Protein AF-0000000079857988 (afdb_homodimer)

Organism: NCBI:txid32024

Sequence (856 aa):
MNFFKLKENNTSIKQELNAGLTTFLTMVYIVPVNAIIMSKAGMPVDVVLTATALLTMIATIVNGLWANTPIAMSVGMGLNAYFAFGIVLAGKASWQTSLGIVFISAFIFFILSFTNFRIWILKSIPMDLRRAISAGIGAFIAFIGLKQMGFISSNSETLVALGNFSDKNVILGVIGLFFVIASWAFKIKGGFILAVIATSIVAWIFGFNEAPNTIFSMPSSVSPIFLELDIIGALKLSLVPVIITFFITHLFDSLGTLSGVGNRAGIFDNKDGLVKLEKTLQADSGMAVVGSCFGLSTITAFAESASGVEAGGRTGLCAVFTGLFFILTLFMLPFFKSIPANAIYPVLVMVGILMFSELGRINFKDQATSVTSFLIVMLMPLTYSITNGLACGFLVYLFIKLIKKEFEDINLGIITLSLISLIAFLVYMNFFKLKENNTSIKQELNAGLTTFLTMVYIVPVNAIIMSKAGMPVDVVLTATALLTMIATIVNGLWANTPIAMSVGMGLNAYFAFGIVLAGKASWQTSLGIVFISAFIFFILSFTNFRIWILKSIPMDLRRAISAGIGAFIAFIGLKQMGFISSNSETLVALGNFSDKNVILGVIGLFFVIASWAFKIKGGFILAVIATSIVAWIFGFNEAPNTIFSMPSSVSPIFLELDIIGALKLSLVPVIITFFITHLFDSLGTLSGVGNRAGIFDNKDGLVKLEKTLQADSGMAVVGSCFGLSTITAFAESASGVEAGGRTGLCAVFTGLFFILTLFMLPFFKSIPANAIYPVLVMVGILMFSELGRINFKDQATSVTSFLIVMLMPLTYSITNGLACGFLVYLFIKLIKKEFEDINLGIITLSLISLIAFLVY

Radius of gyration: 28.05 Å; Cα contacts (8 Å, |Δi|>4): 1725; chains: 2; bounding box: 51×82×64 Å

InterPro domains:
  IPR006043 Nucleobase cation symporter 2 family [PF00860] (15-388)
  IPR045018 Azaguanine-like transporters [PTHR43337] (2-417)

Secondary structure (DSSP, 8-state):
-GGGTTTTTT--HHHHHHHHHHHHHHHTTHHHHHHHHHHTTT--HHHHHHHHHHHHHHHHHHHHHHT-----EEE-HHHHHIIIIIIITTTSS-HHHHHHHHHHHHHHHHHHHTTTHHHHHHHHS-HHHHHHHHHHHHHHHHHHHHHHHTSEEEETTTEEEE--TTSHHHHHHHHHHHHHHHHHHTT-TTHHHHHHHHHHHHHHHTTSSPPPS-S--PPPPSTTTTT---HHHHT-GGGHHHHHHHHHHHHHHHHHHHHHHHHHHT-SSSHHHHHHHHHHHHHHHHHHHHHHHTT-S-EEE-TTHHHHHHTT--SHHHHHHHHHHGGGGGG-HHHHHTS-GGGTHHHHHHHHHHHHGGGGGS-TTSHHHHHHHHHHHHHHHHTT-HHHHHHHHHHHHHHHHHHTT-GGG--HHHHHHHHHHHHHHHH-/-GGGTTTTTT--HHHHHHHHHHHHHHHTTHHHHHHHHHHTTT--HHHHHHHHHHHHHHHHHHHHHHT-----EEE-HHHHHIIIIIIITTTSS-HHHHHHHHHHHHHHHHHHHTTTHHHHHHHHS-HHHHHHHHHHHHHHHHHHHHHHHTSEEEETTTEEEE--TTSHHHHHHHHHHHHHHHHHHTT-TTHHHHHHHHHHHHHHHTTSSPPPS-S--PPPPSTTTTT---HHHHT-GGGHHHHHHHHHHHHHHHHHHHHHHHHHHT-SSSHHHHHHHHHHHHHHHHHHHHHHHTT-S-EEE-TTHHHHHHTT--SHHHHHHHHHHGGGGGG-HHHHHTS-GGGTHHHHHHHHHHHHGGGGGS-TTSHHHHHHHHHHHHHHHHTT-HHHHHHHHHHHHHHHHHHTT-GGG--HHHHHHHHHHHHHHHH-

Nearest PDB structures (foldseek):
  8irn-assembly1_B  TM=9.000E-01  e=1.736E-24  Arabidopsis thaliana
  8wo7-assembly1_A  TM=9.006E-01  e=3.606E-23  Arabidopsis thaliana
  5iof-assembly1_A  TM=7.903E-01  e=1.111E-10  Deinococcus geothermalis DSM 11300
  5da0-assembly1_A  TM=7.861E-01  e=1.111E-10  Deinococcus geothermalis DSM 11300
  6ki1-assembly1_A  TM=6.975E-01  e=7.782E-08  Synechocystis sp. PCC 6803

pLDDT: mean 90.93, std 7.32, range [55.03, 98.44]

Foldseek 3Di:
DVQLVQVVQVHDLVLLLVLLVLLLLQCVLCLLLLLLLVVLLVDHSLLSSLLQLQLQLVLLLCLQNFLFFLWGKTFDLLQSNCLRVVDRVVPNDHLQLSLLLLQVLLVVLLVCLVDCVLVVVVVQDDPLLLLLLLLQSLLLLLLSLCVVQQQWDQDPVPRIDGGDCVDPSNVLLVQLLVQLVVLVVVVPRNSLVVSLVVSLVVCCVVVVFPAFPDFWDARDDLVVQAQSHDNVSNPDPLNVLVSVLSNVSQSSVQVVLCVLLCVLLVQLVDPSNVSSSSSSSNSQSVSQNVSSNSSGGRMHTDNSSSSSSVSPNGTSSSSNSSSVVSVVSRTRSSRSVRRDNSSNSSVSSVSSVVSSCSNVVRDCVDPLSVVLSCQQNPVCNVVVHNSRSQQVSLLSSVVVCVVVVVCVSRDPVSVVSNVSSVVSVVVD/DVQLVQVVQVHDLVLLLVLLVLLLLQCVLCLLLLLLLVVLLVDHSLLSSLLQLQLQLVLLLCLQNFLFFLWGKTFDLLQSNCLRVVDRVVPNDHLQLSLLLLQVLLVVLLVCLVDCVLVVVVVQDDPLLLLLLLLQSLLLLLLSLCVVQQQWDQDPVPRIDGGDCVDPSNVLLVQLLVQLVVLVVVVPRNSLVVSLVVSLVVCCVVVVFPAFPDFWDARDDLVVQAQSHDNVSNPDPLNVLVSVLSNVSQSSVQVVLCVLLCVLLVQLVDPSNVSSSSRSSNSQSVSQNVSSNSSGHRMHTDNSSSSSSVSPNGTSSSSNSNSVVSVVSRTRSSRSVRRDNSSNSSVSSVSSVVSSCSNVVRDCVDPLSVVLSCQLNPVCNVVVHNSRSQQVSLLSSVVVCVVVVVCVSRDPVSVVSNVSSVVSVVVD

Solvent-accessible surface area (backbone atoms only — not comparable to full-atom values): 39227 Å² total; per-residue (Å²): 116,77,83,54,41,38,74,82,61,73,46,47,72,66,40,18,44,53,5,7,49,44,22,35,45,48,48,55,42,51,32,49,45,50,14,56,50,41,29,72,40,70,44,59,42,63,32,41,30,30,37,45,27,51,48,23,19,50,38,4,30,48,22,8,73,68,23,44,32,35,48,33,30,32,71,34,67,60,53,37,48,40,48,21,54,51,28,27,62,60,66,75,38,52,58,36,28,45,25,14,28,45,26,53,23,21,44,53,45,29,60,36,40,78,44,71,48,53,65,45,47,66,68,32,50,55,68,53,56,54,32,22,48,44,18,8,46,13,42,27,36,20,44,51,17,35,40,74,24,34,52,30,32,74,31,94,84,63,28,27,19,68,34,61,76,81,39,67,57,25,44,45,16,51,53,14,34,52,37,36,52,49,23,56,72,68,65,44,87,19,20,61,41,50,16,30,49,52,30,30,50,52,32,37,74,72,62,74,42,64,67,57,90,46,54,65,41,79,61,51,66,48,66,90,38,41,64,51,44,27,53,73,70,28,69,39,77,88,38,45,53,56,26,49,39,51,33,52,52,49,49,49,49,35,51,50,27,49,50,54,36,23,64,76,56,60,53,49,79,45,77,67,17,46,53,33,50,43,36,37,45,32,39,30,22,45,38,11,31,54,28,13,41,49,57,34,56,45,31,25,54,41,60,44,23,37,54,8,33,72,58,51,21,64,25,6,59,11,6,34,42,23,15,57,57,34,59,63,58,36,32,29,50,44,42,49,69,38,50,49,67,34,28,42,25,31,54,37,30,50,52,9,40,61,32,36,43,39,43,34,73,32,64,46,82,44,61,43,53,30,53,21,35,44,39,19,30,49,33,10,43,51,29,48,28,65,51,59,5,51,26,54,15,39,40,48,31,50,51,45,31,56,75,70,63,43,60,88,76,58,38,70,50,48,50,51,53,23,51,53,27,50,49,47,59,67,73,96,115,78,84,53,40,38,74,83,61,74,47,48,72,66,40,18,45,53,7,6,50,44,21,35,44,48,47,54,44,50,34,50,44,49,12,55,49,41,29,72,39,71,43,59,42,62,32,40,30,30,35,46,27,50,48,22,22,49,40,4,30,49,22,8,71,68,22,44,33,38,46,33,31,31,70,33,68,60,52,38,47,40,48,20,53,49,29,28,63,62,68,73,40,53,57,35,28,46,25,13,28,45,26,53,24,21,43,53,46,29,61,37,40,79,45,71,49,55,62,45,47,65,68,32,50,56,68,54,58,54,32,24,48,44,17,8,47,12,41,26,38,20,46,52,18,35,40,73,24,35,53,30,32,74,31,94,83,63,28,27,18,68,34,62,76,82,40,66,58,26,44,45,16,52,53,13,33,52,37,35,51,48,22,56,72,68,64,44,88,20,21,61,39,50,17,28,50,53,32,30,50,52,32,36,74,73,63,75,42,65,67,56,91,44,54,66,40,81,60,52,67,49,66,88,39,42,64,50,46,27,53,74,69,29,70,39,77,87,38,48,52,57,25,49,40,51,32,52,52,48,51,48,47,34,51,50,28,48,50,53,36,23,65,76,58,62,54,49,78,46,78,67,16,45,54,34,48,43,37,38,46,33,39,30,22,45,36,10,31,54,29,13,40,48,56,35,56,45,30,26,54,39,61,46,22,36,54,9,32,74,57,51,21,66,25,6,59,11,5,33,42,23,16,58,57,34,59,62,57,37,33,30,49,42,42,48,67,37,51,50,67,33,28,40,27,30,54,38,31,51,53,10,40,61,32,38,42,40,42,34,74,32,65,47,84,42,62,43,53,30,54,22,35,45,40,19,29,50,33,10,42,49,28,47,26,66,53,57,5,50,26,53,16,39,41,48,30,51,51,46,32,57,77,69,64,44,60,88,76,58,38,69,51,49,50,52,52,22,50,52,27,51,48,46,59,67,72,96

Structure (mmCIF, N/CA/C/O backbone):
data_AF-0000000079857988-model_v1
#
loop_
_entity.id
_entity.type
_entity.pdbx_description
1 polymer 'Xanthine/uracil permease family protein'
#
loop_
_atom_site.group_PDB
_atom_site.id
_atom_site.type_symbol
_atom_site.label_atom_id
_atom_site.label_alt_id
_atom_site.label_comp_id
_atom_site.label_asym_id
_atom_site.label_entity_id
_atom_site.label_seq_id
_atom_site.pdbx_PDB_ins_code
_atom_site.Cartn_x
_atom_site.Cartn_y
_atom_site.Cartn_z
_atom_site.occupancy
_atom_site.B_iso_or_equiv
_atom_site.auth_seq_id
_atom_site.auth_comp_id
_atom_site.auth_asym_id
_atom_site.auth_atom_id
_atom_site.pdbx_PDB_model_num
ATOM 1 N N . MET A 1 1 ? -20.734 41.719 12.828 1 55.03 1 MET A N 1
ATOM 2 C CA . MET A 1 1 ? -21.453 40.5 13.148 1 55.03 1 MET A CA 1
ATOM 3 C C . MET A 1 1 ? -22.391 40.094 12.016 1 55.03 1 MET A C 1
ATOM 5 O O . MET A 1 1 ? -22.547 38.938 11.703 1 55.03 1 MET A O 1
ATOM 9 N N . ASN A 1 2 ? -22.875 41.062 11.242 1 75.25 2 ASN A N 1
ATOM 10 C CA . ASN A 1 2 ? -23.734 40.812 10.094 1 75.25 2 ASN A CA 1
ATOM 11 C C . ASN A 1 2 ? -22.969 40.156 8.945 1 75.25 2 ASN A C 1
ATOM 13 O O . ASN A 1 2 ? -23.547 39.5 8.086 1 75.25 2 ASN A O 1
ATOM 17 N N . PHE A 1 3 ? -21.672 40.188 9.055 1 84.75 3 PHE A N 1
ATOM 18 C CA . PHE A 1 3 ? -20.828 39.656 7.988 1 84.75 3 PHE A CA 1
ATOM 19 C C . PHE A 1 3 ? -20.891 38.125 7.953 1 84.75 3 PHE A C 1
ATOM 21 O O . PHE A 1 3 ? -21 37.531 6.879 1 84.75 3 PHE A O 1
ATOM 28 N N . PHE A 1 4 ? -21.047 37.469 9.023 1 89.94 4 PHE A N 1
ATOM 29 C CA . PHE A 1 4 ? -20.969 36 9.109 1 89.94 4 PHE A CA 1
ATOM 30 C C . PHE A 1 4 ? -22.344 35.375 8.977 1 89.94 4 PHE A C 1
ATOM 32 O O . PHE A 1 4 ? -22.453 34.156 8.836 1 89.94 4 PHE A O 1
ATOM 39 N N . LYS A 1 5 ? -23.422 36.125 8.914 1 89.56 5 LYS A N 1
ATOM 40 C CA . LYS A 1 5 ? -24.797 35.656 8.75 1 89.56 5 LYS A CA 1
ATOM 41 C C . LYS A 1 5 ? -25.109 34.5 9.703 1 89.56 5 LYS A C 1
ATOM 43 O O . LYS A 1 5 ? -25.594 33.469 9.281 1 89.56 5 LYS A O 1
ATOM 48 N N . LEU A 1 6 ? -24.844 34.688 11 1 90.19 6 LEU A N 1
ATOM 49 C CA . LEU A 1 6 ? -24.938 33.625 12.008 1 90.19 6 LEU A CA 1
ATOM 50 C C . LEU A 1 6 ? -26.375 33.094 12.086 1 90.19 6 LEU A C 1
ATOM 52 O O . LEU A 1 6 ? -26.578 31.891 12.188 1 90.19 6 LEU A O 1
ATOM 56 N N . LYS A 1 7 ? -27.359 33.969 12.008 1 88.75 7 LYS A N 1
ATOM 57 C CA . LYS A 1 7 ? -28.766 33.562 12.094 1 88.75 7 LYS A CA 1
ATOM 58 C C . LYS A 1 7 ? -29.156 32.75 10.875 1 88.75 7 LYS A C 1
ATOM 60 O O . LYS A 1 7 ? -29.875 31.734 11 1 88.75 7 LYS A O 1
ATOM 65 N N . GLU A 1 8 ? -28.656 33.156 9.805 1 86.75 8 GLU A N 1
ATOM 66 C CA . GLU A 1 8 ? -28.984 32.469 8.562 1 86.75 8 GLU A CA 1
ATOM 67 C C . GLU A 1 8 ? -28.359 31.078 8.531 1 86.75 8 GLU A C 1
ATOM 69 O O . GLU A 1 8 ? -28.891 30.172 7.887 1 86.75 8 GLU A O 1
ATOM 74 N N . ASN A 1 9 ? -27.281 30.938 9.211 1 89.38 9 ASN A N 1
ATOM 75 C CA . ASN A 1 9 ? -26.594 29.656 9.234 1 89.38 9 ASN A CA 1
ATOM 76 C C . ASN A 1 9 ? -26.922 28.859 10.484 1 89.38 9 ASN A C 1
ATOM 78 O O . ASN A 1 9 ? -26.25 27.875 10.797 1 89.38 9 ASN A O 1
ATOM 82 N N . ASN A 1 10 ? -27.891 29.344 11.273 1 88.12 10 ASN A N 1
ATOM 83 C CA . ASN A 1 10 ? -28.406 28.641 12.438 1 88.12 10 ASN A CA 1
ATOM 84 C C . ASN A 1 10 ? -27.312 28.344 13.453 1 88.12 10 ASN A C 1
ATOM 86 O O . ASN A 1 10 ? -27.156 27.203 13.891 1 88.12 10 ASN A O 1
ATOM 90 N N . THR A 1 11 ? -26.453 29.344 13.695 1 92.81 11 THR A N 1
ATOM 91 C CA . THR A 1 11 ? -25.391 29.203 14.68 1 92.81 11 THR A CA 1
ATOM 92 C C . THR A 1 11 ? -25.297 30.453 15.555 1 92.81 11 THR A C 1
ATOM 94 O O . THR A 1 11 ? -26.109 31.375 15.422 1 92.81 11 THR A O 1
ATOM 97 N N . SER A 1 12 ? -24.438 30.406 16.641 1 94.88 12 SER A N 1
ATOM 98 C CA . SER A 1 12 ? -24.219 31.5 17.578 1 94.88 12 SER A CA 1
ATOM 99 C C . SER A 1 12 ? -22.734 31.734 17.844 1 94.88 12 SER A C 1
ATOM 101 O O . SER A 1 12 ? -21.906 30.906 17.438 1 94.88 12 SER A O 1
ATOM 103 N N . ILE A 1 13 ? -22.469 32.875 18.453 1 95.94 13 ILE A N 1
ATOM 104 C CA . ILE A 1 13 ? -21.094 33.219 18.75 1 95.94 13 ILE A CA 1
ATOM 105 C C . ILE A 1 13 ? -20.5 32.156 19.688 1 95.94 13 ILE A C 1
ATOM 107 O O . ILE A 1 13 ? -19.344 31.734 19.516 1 95.94 13 ILE A O 1
ATOM 111 N N . LYS A 1 14 ? -21.281 31.734 20.609 1 96.56 14 LYS A N 1
ATOM 112 C CA . LYS A 1 14 ? -20.828 30.719 21.562 1 96.56 14 LYS A CA 1
ATOM 113 C C . LYS A 1 14 ? -20.562 29.391 20.859 1 96.56 14 LYS A C 1
ATOM 115 O O . LYS A 1 14 ? -19.562 28.734 21.156 1 96.56 14 LYS A O 1
ATOM 120 N N . GLN A 1 15 ? -21.406 29.078 20.016 1 96.06 15 GLN A N 1
ATOM 121 C CA . GLN A 1 15 ? -21.25 27.844 19.266 1 96.06 15 GLN A CA 1
ATOM 122 C C . GLN A 1 15 ? -20.016 27.906 18.359 1 96.06 15 GLN A C 1
ATOM 124 O O . GLN A 1 15 ? -19.266 26.938 18.266 1 96.06 15 GLN A O 1
ATOM 129 N N . GLU A 1 16 ? -19.875 29.016 17.734 1 97.12 16 GLU A N 1
ATOM 130 C CA . GLU A 1 16 ? -18.719 29.188 16.844 1 97.12 16 GLU A CA 1
ATOM 131 C C . GLU A 1 16 ? -17.406 29.188 17.641 1 97.12 16 GLU A C 1
ATOM 133 O O . GLU A 1 16 ? -16.391 28.703 17.156 1 97.12 16 GLU A O 1
ATOM 138 N 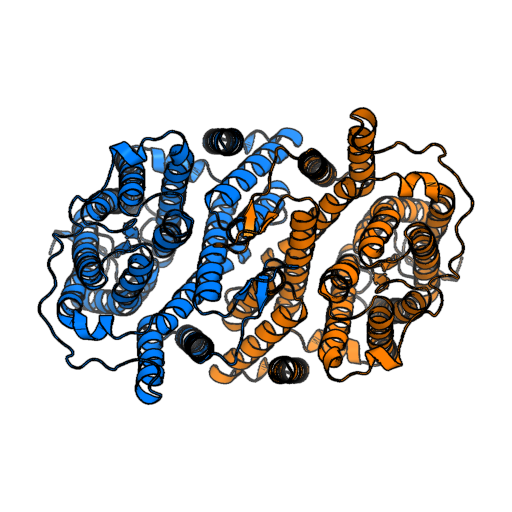N . LEU A 1 17 ? -17.469 29.75 18.781 1 97.56 17 LEU A N 1
ATOM 139 C CA . LEU A 1 17 ? -16.312 29.766 19.656 1 97.56 17 LEU A CA 1
ATOM 140 C C . LEU A 1 17 ? -15.922 28.344 20.078 1 97.56 17 LEU A C 1
ATOM 142 O O . LEU A 1 17 ? -14.75 27.969 20.016 1 97.56 17 LEU A O 1
ATOM 146 N N . ASN A 1 18 ? -16.891 27.594 20.484 1 97 18 ASN A N 1
ATOM 147 C CA . ASN A 1 18 ? -16.641 26.219 20.906 1 97 18 ASN A CA 1
ATOM 148 C C . ASN A 1 18 ? -16.141 25.359 19.734 1 97 18 ASN A C 1
ATOM 150 O O . ASN A 1 18 ? -15.266 24.5 19.922 1 97 18 ASN A O 1
ATOM 154 N N . ALA A 1 19 ? -16.734 25.562 18.656 1 96.94 19 ALA A N 1
ATOM 155 C CA . ALA A 1 19 ? -16.328 24.844 17.453 1 96.94 19 ALA A CA 1
ATOM 156 C C . ALA A 1 19 ? -14.898 25.219 17.047 1 96.94 19 ALA A C 1
ATOM 158 O O . ALA A 1 19 ? -14.125 24.359 16.625 1 96.94 19 ALA A O 1
ATOM 159 N N . GLY A 1 20 ? -14.594 26.484 17.141 1 97.56 20 GLY A N 1
ATOM 160 C CA . GLY A 1 20 ? -13.242 26.938 16.859 1 97.56 20 GLY A CA 1
ATOM 161 C C . GLY A 1 20 ? -12.203 26.359 17.812 1 97.56 20 GLY A C 1
ATOM 162 O O . GLY A 1 20 ? -11.094 26.016 17.391 1 97.56 20 GLY A O 1
ATOM 163 N N . LEU A 1 21 ? -12.586 26.266 19.062 1 97.31 21 LEU A N 1
ATOM 164 C CA . LEU A 1 21 ? -11.703 25.656 20.047 1 97.31 21 LEU A CA 1
ATOM 165 C C . LEU A 1 21 ? -11.469 24.188 19.719 1 97.31 21 LEU A C 1
ATOM 167 O O . LEU A 1 21 ? -10.352 23.688 19.859 1 97.31 21 LEU A O 1
ATOM 171 N N . THR A 1 22 ? -12.516 23.578 19.328 1 96.12 22 THR A N 1
ATOM 172 C CA . THR A 1 22 ? -12.414 22.172 18.953 1 96.12 22 THR A CA 1
ATOM 173 C C . THR A 1 22 ? -11.461 21.984 17.781 1 96.12 22 THR A C 1
ATOM 175 O O . THR A 1 22 ? -10.594 21.109 17.812 1 96.12 22 THR A O 1
ATOM 178 N N . THR A 1 23 ? -11.586 22.797 16.766 1 96.81 23 THR A N 1
ATOM 179 C CA . THR A 1 23 ? -10.695 22.734 15.617 1 96.81 23 THR A CA 1
ATOM 180 C C . THR A 1 23 ? -9.258 23.016 16.031 1 96.81 23 THR A C 1
ATOM 182 O O . THR A 1 23 ? -8.336 22.312 15.602 1 96.81 23 THR A O 1
ATOM 185 N N . PHE A 1 24 ? -9.094 23.984 16.875 1 97.5 24 PHE A N 1
ATOM 186 C CA . PHE A 1 24 ? -7.766 24.359 17.344 1 97.5 24 PHE A CA 1
ATOM 187 C C . PHE A 1 24 ? -7.098 23.188 18.047 1 97.5 24 PHE A C 1
ATOM 189 O O . PHE A 1 24 ? -5.953 22.844 17.75 1 97.5 24 PHE A O 1
ATOM 196 N N . LEU A 1 25 ? -7.812 22.562 18.906 1 95.12 25 LEU A N 1
ATOM 197 C CA . LEU A 1 25 ? -7.258 21.453 19.688 1 95.12 25 LEU A CA 1
ATOM 198 C C . LEU A 1 25 ? -6.875 20.297 18.781 1 95.12 25 LEU A C 1
ATOM 200 O O . LEU A 1 25 ? -5.883 19.609 19.031 1 95.12 25 LEU A O 1
ATOM 204 N N . THR A 1 26 ? -7.59 20.141 17.766 1 94.12 26 THR A N 1
ATOM 205 C CA . THR A 1 26 ? -7.352 19 16.891 1 94.12 26 THR A CA 1
ATOM 206 C C . THR A 1 26 ? -6.184 19.266 15.945 1 94.12 26 THR A C 1
ATOM 208 O O . THR A 1 26 ? -5.543 18.344 15.453 1 94.12 26 THR A O 1
ATOM 211 N N . MET A 1 27 ? -5.852 20.516 15.664 1 95.31 27 MET A N 1
ATOM 212 C CA . MET A 1 27 ? -4.848 20.75 14.633 1 95.31 27 MET A CA 1
ATOM 213 C C . MET A 1 27 ? -3.588 21.375 15.234 1 95.31 27 MET A C 1
ATOM 215 O O . MET A 1 27 ? -2.592 21.562 14.531 1 95.31 27 MET A O 1
ATOM 219 N N . VAL A 1 28 ? -3.561 21.656 16.547 1 95.69 28 VAL A N 1
ATOM 220 C CA . VAL A 1 28 ? -2.463 22.375 17.188 1 95.69 28 VAL A CA 1
ATOM 221 C C . VAL A 1 28 ? -1.176 21.562 17.078 1 95.69 28 VAL A C 1
ATOM 223 O O . VAL A 1 28 ? -0.077 22.125 17.094 1 95.69 28 VAL A O 1
ATOM 226 N N . TYR A 1 29 ? -1.249 20.281 16.859 1 94.06 29 TYR A N 1
ATOM 227 C CA . TYR A 1 29 ? -0.067 19.438 16.734 1 94.06 29 TYR A CA 1
ATOM 228 C C . TYR A 1 29 ? 0.79 19.875 15.547 1 94.06 29 TYR A C 1
ATOM 230 O O . TYR A 1 29 ? 1.984 19.562 15.492 1 94.06 29 TYR A O 1
ATOM 238 N N . ILE A 1 30 ? 0.245 20.641 14.602 1 96.12 30 ILE A N 1
ATOM 239 C CA . ILE A 1 30 ? 0.922 20.969 13.352 1 96.12 30 ILE A CA 1
ATOM 240 C C . ILE A 1 30 ? 2.107 21.891 13.641 1 96.12 30 ILE A C 1
ATOM 242 O O . ILE A 1 30 ? 3.109 21.859 12.922 1 96.12 30 ILE A O 1
ATOM 246 N N . VAL A 1 31 ? 2.031 22.641 14.695 1 96.12 31 VAL A N 1
ATOM 247 C CA . VAL A 1 31 ? 3.053 23.641 14.992 1 96.12 31 VAL A CA 1
ATOM 248 C C . VAL A 1 31 ? 4.375 22.953 15.305 1 96.12 31 VAL A C 1
ATOM 250 O O . VAL A 1 31 ? 5.371 23.141 14.602 1 96.12 31 VAL A O 1
ATOM 253 N N . PRO A 1 32 ? 4.418 22.094 16.297 1 94.94 32 PRO A N 1
ATOM 254 C CA . PRO A 1 32 ? 5.691 21.422 16.562 1 94.94 32 PRO A CA 1
ATOM 255 C C . PRO A 1 32 ? 6.047 20.406 15.477 1 94.94 32 PRO A C 1
ATOM 257 O O . PRO A 1 32 ? 7.227 20.219 15.156 1 94.94 32 PRO A O 1
ATOM 260 N N . VAL A 1 33 ? 5.086 19.766 14.867 1 94.44 33 VAL A N 1
ATOM 261 C CA . VAL A 1 33 ? 5.324 18.703 13.883 1 94.44 33 VAL A CA 1
ATOM 262 C C . VAL A 1 33 ? 5.992 19.297 12.641 1 94.44 33 VAL A C 1
ATOM 264 O O . VAL A 1 33 ? 7 18.766 12.164 1 94.44 33 VAL A O 1
ATOM 267 N N . ASN A 1 34 ? 5.445 20.344 12.188 1 96.81 34 ASN A N 1
ATOM 268 C CA . ASN A 1 34 ? 6.031 20.984 11.016 1 96.81 34 ASN A CA 1
ATOM 269 C C . ASN A 1 34 ? 7.445 21.484 11.305 1 96.81 34 ASN A C 1
ATOM 271 O O . ASN A 1 34 ? 8.336 21.359 10.461 1 96.81 34 ASN A O 1
ATOM 275 N N . ALA A 1 35 ? 7.648 22.047 12.453 1 95.88 35 ALA A N 1
ATOM 276 C CA . ALA A 1 35 ? 8.953 22.609 12.812 1 95.88 35 ALA A CA 1
ATOM 277 C C . ALA A 1 35 ? 10.023 21.516 12.82 1 95.88 35 ALA A C 1
ATOM 279 O O . ALA A 1 35 ? 11.125 21.719 12.297 1 95.88 35 ALA A O 1
ATOM 280 N N . ILE A 1 36 ? 9.688 20.469 13.359 1 93.88 36 ILE A N 1
ATOM 281 C CA . ILE A 1 36 ? 10.641 19.375 13.484 1 93.88 36 ILE A CA 1
ATOM 282 C C . ILE A 1 36 ? 10.922 18.766 12.109 1 93.88 36 ILE A C 1
ATOM 284 O O . ILE A 1 36 ? 12.062 18.453 11.773 1 93.88 36 ILE A O 1
ATOM 288 N N . ILE A 1 37 ? 9.914 18.641 11.297 1 94 37 ILE A N 1
ATOM 289 C CA . ILE A 1 37 ? 10.078 18.094 9.953 1 94 37 ILE A CA 1
ATOM 290 C C . ILE A 1 37 ? 10.953 19.031 9.117 1 94 37 ILE A C 1
ATOM 292 O O . ILE A 1 37 ? 11.914 18.578 8.492 1 94 37 ILE A O 1
ATOM 296 N N . MET A 1 38 ? 10.711 20.281 9.18 1 95.75 38 MET A N 1
ATOM 297 C CA . MET A 1 38 ? 11.445 21.25 8.375 1 95.75 38 MET A CA 1
ATOM 298 C C . MET A 1 38 ? 12.867 21.422 8.898 1 95.75 38 MET A C 1
ATOM 300 O O . MET A 1 38 ? 13.781 21.75 8.133 1 95.75 38 MET A O 1
ATOM 304 N N . SER A 1 39 ? 13.047 21.188 10.133 1 94.5 39 SER A N 1
ATOM 305 C CA . SER A 1 39 ? 14.383 21.281 10.703 1 94.5 39 SER A CA 1
ATOM 306 C C . SER A 1 39 ? 15.32 20.234 10.109 1 94.5 39 SER A C 1
ATOM 308 O O . SER A 1 39 ? 16.516 20.469 9.992 1 94.5 39 SER A O 1
ATOM 310 N N . LYS A 1 40 ? 14.766 19.125 9.734 1 92.44 40 LYS A N 1
ATOM 311 C CA . LYS A 1 40 ? 15.562 18.078 9.102 1 92.44 40 LYS A CA 1
ATOM 312 C C . LYS A 1 40 ? 16.062 18.531 7.73 1 92.44 40 LYS A C 1
ATOM 314 O O . LYS A 1 40 ? 17.062 17.984 7.23 1 92.44 40 LYS A O 1
ATOM 319 N N . ALA A 1 41 ? 15.414 19.469 7.195 1 94.38 41 ALA A N 1
ATOM 320 C CA . ALA A 1 41 ? 15.844 20.031 5.922 1 94.38 41 ALA A CA 1
ATOM 321 C C . ALA A 1 41 ? 16.906 21.109 6.125 1 94.38 41 ALA A C 1
ATOM 323 O O . ALA A 1 41 ? 17.375 21.719 5.16 1 94.38 41 ALA A O 1
ATOM 324 N N . GLY A 1 42 ? 17.25 21.391 7.379 1 94.81 42 GLY A N 1
ATOM 325 C CA . GLY A 1 42 ? 18.297 22.359 7.668 1 94.81 42 GLY A CA 1
ATOM 326 C C . GLY A 1 42 ? 17.766 23.703 8.086 1 94.81 42 GLY A C 1
ATOM 327 O O . GLY A 1 42 ? 18.531 24.656 8.273 1 94.81 42 GLY A O 1
ATOM 328 N N . MET A 1 43 ? 16.5 23.812 8.273 1 96.62 43 MET A N 1
ATOM 329 C CA . MET A 1 43 ? 15.906 25.094 8.672 1 96.62 43 MET A CA 1
ATOM 330 C C . MET A 1 43 ? 15.898 25.219 10.195 1 96.62 43 MET A C 1
ATOM 332 O O . MET A 1 43 ? 15.742 24.234 10.906 1 96.62 43 MET A O 1
ATOM 336 N N . PRO A 1 44 ? 16.062 26.422 10.688 1 95.88 44 PRO A N 1
ATOM 337 C CA . PRO A 1 44 ? 16.062 26.609 12.141 1 95.88 44 PRO A CA 1
ATOM 338 C C . PRO A 1 44 ? 14.711 26.312 12.781 1 95.88 44 PRO A C 1
ATOM 340 O O . PRO A 1 44 ? 13.711 26.969 12.453 1 95.88 44 PRO A O 1
ATOM 343 N N . VAL A 1 45 ? 14.734 25.484 13.711 1 95.19 45 VAL A N 1
ATOM 344 C CA . VAL A 1 45 ? 13.516 24.922 14.289 1 95.19 45 VAL A CA 1
ATOM 345 C C . VAL A 1 45 ? 12.711 26.031 14.969 1 95.19 45 VAL A C 1
ATOM 347 O O . VAL A 1 45 ? 11.484 26.094 14.812 1 95.19 45 VAL A O 1
ATOM 350 N N . ASP A 1 46 ? 13.359 26.922 15.719 1 94.81 46 ASP A N 1
ATOM 351 C CA . ASP A 1 46 ? 12.664 27.969 16.469 1 94.81 46 ASP A CA 1
ATOM 352 C C . ASP A 1 46 ? 11.984 28.953 15.523 1 94.81 46 ASP A C 1
ATOM 354 O O . ASP A 1 46 ? 10.867 29.406 15.797 1 94.81 46 ASP A O 1
ATOM 358 N N . VAL A 1 47 ? 12.648 29.203 14.43 1 96.62 47 VAL A N 1
ATOM 359 C CA . VAL A 1 47 ? 12.133 30.156 13.445 1 96.62 47 VAL A CA 1
ATOM 360 C C . VAL A 1 47 ? 10.922 29.547 12.734 1 96.62 47 VAL A C 1
ATOM 362 O O . VAL A 1 47 ? 9.906 30.219 12.547 1 96.62 47 VAL A O 1
ATOM 365 N N . VAL A 1 48 ? 11.039 28.281 12.383 1 97 48 VAL A N 1
ATOM 366 C CA . VAL A 1 48 ? 9.961 27.594 11.68 1 97 48 VAL A CA 1
ATOM 367 C C . VAL A 1 48 ? 8.75 27.438 12.594 1 97 48 VAL A C 1
ATOM 369 O O . VAL A 1 48 ? 7.605 27.531 12.141 1 97 48 VAL A O 1
ATOM 372 N N . LEU A 1 49 ? 9 27.234 13.867 1 96.62 49 LEU A N 1
ATOM 373 C CA . LEU A 1 49 ? 7.926 27.141 14.852 1 96.62 49 LEU A CA 1
ATOM 374 C C . LEU A 1 49 ? 7.109 28.438 14.867 1 96.62 49 LEU A C 1
ATOM 376 O O . LEU A 1 49 ? 5.879 28.391 14.82 1 96.62 49 LEU A O 1
ATOM 380 N N . THR A 1 50 ? 7.773 29.484 14.938 1 96.62 50 THR A N 1
ATOM 381 C CA . THR A 1 50 ? 7.125 30.797 14.984 1 96.62 50 THR A CA 1
ATOM 382 C C . THR A 1 50 ? 6.391 31.078 13.672 1 96.62 50 THR A C 1
ATOM 384 O O . THR A 1 50 ? 5.246 31.531 13.688 1 96.62 50 THR A O 1
ATOM 387 N N . ALA A 1 51 ? 7.043 30.797 12.586 1 97.5 51 ALA A N 1
ATOM 388 C CA . ALA A 1 51 ? 6.441 31.031 11.273 1 97.5 51 ALA A CA 1
ATOM 389 C C . ALA A 1 51 ? 5.18 30.188 11.094 1 97.5 51 ALA A C 1
ATOM 391 O O . ALA A 1 51 ? 4.184 30.672 10.539 1 97.5 51 ALA A O 1
ATOM 392 N N . THR A 1 52 ? 5.242 28.906 11.469 1 97.44 52 THR A N 1
ATOM 393 C CA . THR A 1 52 ? 4.094 28.016 11.344 1 97.44 52 THR A CA 1
ATOM 394 C C . THR A 1 52 ? 2.91 28.547 12.148 1 97.44 52 THR A C 1
ATOM 396 O O . THR A 1 52 ? 1.788 28.609 11.641 1 97.44 52 THR A O 1
ATOM 399 N N . ALA A 1 53 ? 3.143 28.906 13.391 1 96.88 53 ALA A N 1
ATOM 400 C CA . ALA A 1 53 ? 2.078 29.438 14.242 1 96.88 53 ALA A CA 1
ATOM 401 C C . ALA A 1 53 ? 1.493 30.719 13.664 1 96.88 53 ALA A C 1
ATOM 403 O O . ALA A 1 53 ? 0.272 30.875 13.578 1 96.88 53 ALA A O 1
ATOM 404 N N . LEU A 1 54 ? 2.328 31.562 13.281 1 97.25 54 LEU A N 1
ATOM 405 C CA . LEU A 1 54 ? 1.922 32.875 12.773 1 97.25 54 LEU A CA 1
ATOM 406 C C . LEU A 1 54 ? 1.101 32.719 11.5 1 97.25 54 LEU A C 1
ATOM 408 O O . LEU A 1 54 ? 0.027 33.312 11.375 1 97.25 54 LEU A O 1
ATOM 412 N N . LEU A 1 55 ? 1.582 31.984 10.578 1 97.62 55 LEU A N 1
ATOM 413 C CA . LEU A 1 55 ? 0.908 31.875 9.281 1 97.62 55 LEU A CA 1
ATOM 414 C C . LEU A 1 55 ? -0.346 31.016 9.391 1 97.62 55 LEU A C 1
ATOM 416 O O . LEU A 1 55 ? -1.293 31.188 8.625 1 97.62 55 LEU A O 1
ATOM 420 N N . THR A 1 56 ? -0.337 30 10.281 1 98 56 THR A N 1
ATOM 421 C CA . THR A 1 56 ? -1.584 29.297 10.539 1 98 56 THR A CA 1
ATOM 422 C C . THR A 1 56 ? -2.664 30.25 11.023 1 98 56 THR A C 1
ATOM 424 O O . THR A 1 56 ? -3.809 30.188 10.57 1 98 56 THR A O 1
ATOM 427 N N . MET A 1 57 ? -2.264 31.125 11.961 1 98.06 57 MET A N 1
ATOM 428 C CA . MET A 1 57 ? -3.178 32.125 12.477 1 98.06 57 MET A CA 1
ATOM 429 C C . MET A 1 57 ? -3.688 33.031 11.352 1 98.06 57 MET A C 1
ATOM 431 O O . MET A 1 57 ? -4.898 33.156 11.156 1 98.06 57 MET A O 1
ATOM 435 N N . ILE A 1 58 ? -2.838 33.562 10.586 1 98.25 58 ILE A N 1
ATOM 436 C CA . ILE A 1 58 ? -3.188 34.5 9.539 1 98.25 58 ILE A CA 1
ATOM 437 C C . ILE A 1 58 ? -4.016 33.812 8.461 1 98.25 58 ILE A C 1
ATOM 439 O O . ILE A 1 58 ? -5.059 34.312 8.047 1 98.25 58 ILE A O 1
ATOM 443 N N . ALA A 1 59 ? -3.539 32.688 8.031 1 98.44 59 ALA A N 1
ATOM 444 C CA . ALA A 1 59 ? -4.207 31.953 6.953 1 98.44 59 ALA A CA 1
ATOM 445 C C . ALA A 1 59 ? -5.633 31.578 7.352 1 98.44 59 ALA A C 1
ATOM 447 O O . ALA A 1 59 ? -6.559 31.688 6.543 1 98.44 59 ALA A O 1
ATOM 448 N N . THR A 1 60 ? -5.805 31.094 8.531 1 98.44 60 THR A N 1
ATOM 449 C CA . THR A 1 60 ? -7.121 30.672 9.016 1 98.44 60 THR A CA 1
ATOM 450 C C . THR A 1 60 ? -8.055 31.875 9.141 1 98.44 60 THR A C 1
ATOM 452 O O . THR A 1 60 ? -9.219 31.812 8.742 1 98.44 60 THR A O 1
ATOM 455 N N . ILE A 1 61 ? -7.562 32.969 9.664 1 98.38 61 ILE A N 1
ATOM 456 C CA . ILE A 1 61 ? -8.352 34.188 9.82 1 98.38 61 ILE A CA 1
ATOM 457 C C . ILE A 1 61 ? -8.711 34.75 8.445 1 98.38 61 ILE A C 1
ATOM 459 O O . ILE A 1 61 ? -9.852 35.156 8.219 1 98.38 61 ILE A O 1
ATOM 463 N N . VAL A 1 62 ? -7.754 34.75 7.531 1 98.31 62 VAL A N 1
ATOM 464 C CA . VAL A 1 62 ? -8 35.25 6.18 1 98.31 62 VAL A CA 1
ATOM 465 C C . VAL A 1 62 ? -9.109 34.438 5.52 1 98.31 62 VAL A C 1
ATOM 467 O O . VAL A 1 62 ? -10.016 35 4.895 1 98.31 62 VAL A O 1
ATOM 470 N N . ASN A 1 63 ? -9.031 33.125 5.621 1 97.81 63 ASN A N 1
ATOM 471 C CA . ASN A 1 63 ? -10.086 32.312 5.047 1 97.81 63 ASN A CA 1
ATOM 472 C C . ASN A 1 63 ? -11.445 32.594 5.668 1 97.81 63 ASN A C 1
ATOM 474 O O . ASN A 1 63 ? -12.453 32.656 4.965 1 97.81 63 ASN A O 1
ATOM 478 N N . GLY A 1 64 ? -11.469 32.719 7.02 1 97.5 64 GLY A N 1
ATOM 479 C CA . GLY A 1 64 ? -12.711 33.062 7.695 1 97.5 64 GLY A CA 1
ATOM 480 C C . GLY A 1 64 ? -13.336 34.344 7.207 1 97.5 64 GLY A C 1
ATOM 481 O O . GLY A 1 64 ? -14.555 34.438 7.043 1 97.5 64 GLY A O 1
ATOM 482 N N . LEU A 1 65 ? -12.547 35.281 6.977 1 97.56 65 LEU A N 1
ATOM 483 C CA . LEU A 1 65 ? -13.031 36.625 6.59 1 97.56 65 LEU A CA 1
ATOM 484 C C . LEU A 1 65 ? -13.281 36.688 5.086 1 97.56 65 LEU A C 1
ATOM 486 O O . LEU A 1 65 ? -14.164 37.406 4.629 1 97.56 65 LEU A O 1
ATOM 490 N N . TRP A 1 66 ? -12.516 35.938 4.355 1 96.75 66 TRP A N 1
ATOM 491 C CA . TRP A 1 66 ? -12.609 36 2.9 1 96.75 66 TRP A CA 1
ATOM 492 C C . TRP A 1 66 ? -13.711 35.062 2.395 1 96.75 66 TRP A C 1
ATOM 494 O O . TRP A 1 66 ? -14.547 35.469 1.589 1 96.75 66 TRP A O 1
ATOM 504 N N . ALA A 1 67 ? -13.734 33.844 2.834 1 94.69 67 ALA A N 1
ATOM 505 C CA . ALA A 1 67 ? -14.633 32.844 2.293 1 94.69 67 ALA A CA 1
ATOM 506 C C . ALA A 1 67 ? -15.82 32.594 3.227 1 94.69 67 ALA A C 1
ATOM 508 O O . ALA A 1 67 ? -16.812 32 2.828 1 94.69 67 ALA A O 1
ATOM 509 N N . ASN A 1 68 ? -15.766 33.094 4.449 1 95.44 68 ASN A N 1
ATOM 510 C CA . ASN A 1 68 ? -16.797 32.844 5.449 1 95.44 68 ASN A CA 1
ATOM 511 C C . ASN A 1 68 ? -17.156 31.375 5.559 1 95.44 68 ASN A C 1
ATOM 513 O O . ASN A 1 68 ? -18.328 31 5.477 1 95.44 68 ASN A O 1
ATOM 517 N N . THR A 1 69 ? -16.125 30.562 5.633 1 94.94 69 THR A N 1
ATOM 518 C CA . THR A 1 69 ? -16.281 29.125 5.871 1 94.94 69 THR A CA 1
ATOM 519 C C . THR A 1 69 ? -15.539 28.703 7.137 1 94.94 69 THR A C 1
ATOM 521 O O . THR A 1 69 ? -14.586 29.359 7.547 1 94.94 69 THR A O 1
ATOM 524 N N . PRO A 1 70 ? -15.977 27.766 7.801 1 96.12 70 PRO A N 1
ATOM 525 C CA . PRO A 1 70 ? -15.352 27.312 9.047 1 96.12 70 PRO A CA 1
ATOM 526 C C . PRO A 1 70 ? -14.094 26.484 8.805 1 96.12 70 PRO A C 1
ATOM 528 O O . PRO A 1 70 ? -13.742 25.625 9.625 1 96.12 70 PRO A O 1
ATOM 531 N N . ILE A 1 71 ? -13.367 26.703 7.719 1 96.5 71 ILE A N 1
ATOM 532 C CA . ILE A 1 71 ? -12.203 25.906 7.328 1 96.5 71 ILE A CA 1
ATOM 533 C C . ILE A 1 71 ? -10.93 26.562 7.875 1 96.5 71 ILE A C 1
ATOM 535 O O . ILE A 1 71 ? -10.68 27.734 7.652 1 96.5 71 ILE A O 1
ATOM 539 N N . ALA A 1 72 ? -10.227 25.75 8.648 1 97.75 72 ALA A N 1
ATOM 540 C CA . ALA A 1 72 ? -8.914 26.172 9.117 1 97.75 72 ALA A CA 1
ATOM 541 C C . ALA A 1 72 ? -7.82 25.797 8.125 1 97.75 72 ALA A C 1
ATOM 543 O O . ALA A 1 72 ? -7.98 24.844 7.348 1 97.75 72 ALA A O 1
ATOM 544 N N . MET A 1 73 ? -6.707 26.547 8.164 1 98.06 73 MET A N 1
ATOM 545 C CA . MET A 1 73 ? -5.621 26.312 7.211 1 98.06 73 MET A CA 1
ATOM 546 C C . MET A 1 73 ? -4.27 26.297 7.918 1 98.06 73 MET A C 1
ATOM 548 O O . MET A 1 73 ? -4.07 27.016 8.898 1 98.06 73 MET A O 1
ATOM 552 N N . SER A 1 74 ? -3.441 25.484 7.469 1 97.75 74 SER A N 1
ATOM 553 C CA . SER A 1 74 ? -2.059 25.391 7.926 1 97.75 74 SER A CA 1
ATOM 554 C C . SER A 1 74 ? -1.202 24.609 6.93 1 97.75 74 SER A C 1
ATOM 556 O O . SER A 1 74 ? -1.604 24.406 5.781 1 97.75 74 SER A O 1
ATOM 558 N N . VAL A 1 75 ? 0.072 24.297 7.379 1 97.06 75 VAL A N 1
ATOM 559 C CA . VAL A 1 75 ? 0.989 23.578 6.496 1 97.06 75 VAL A CA 1
ATOM 560 C C . VAL A 1 75 ? 0.511 22.141 6.312 1 97.06 75 VAL A C 1
ATOM 562 O O . VAL A 1 75 ? 0.287 21.422 7.289 1 97.06 75 VAL A O 1
ATOM 565 N N . GLY A 1 76 ? 0.369 21.766 5.051 1 94.12 76 GLY A N 1
ATOM 566 C CA . GLY A 1 76 ? -0.072 20.422 4.746 1 94.12 76 GLY A CA 1
ATOM 567 C C . GLY A 1 76 ? 0.957 19.359 5.098 1 94.12 76 GLY A C 1
ATOM 568 O O . GLY A 1 76 ? 2.125 19.469 4.723 1 94.12 76 GLY A O 1
ATOM 569 N N . MET A 1 77 ? 0.563 18.312 5.75 1 88.44 77 MET A N 1
ATOM 570 C CA . MET A 1 77 ? 1.466 17.266 6.242 1 88.44 77 MET A CA 1
ATOM 571 C C . MET A 1 77 ? 2.129 16.531 5.086 1 88.44 77 MET A C 1
ATOM 573 O O . MET A 1 77 ? 3.328 16.25 5.129 1 88.44 77 MET A O 1
ATOM 577 N N . GLY A 1 78 ? 1.379 16.219 4.152 1 87.5 78 GLY A N 1
ATOM 578 C CA . GLY A 1 78 ? 1.938 15.531 3.004 1 87.5 78 GLY A CA 1
ATOM 579 C C . GLY A 1 78 ? 2.939 16.375 2.23 1 87.5 78 GLY A C 1
ATOM 580 O O . GLY A 1 78 ? 3.988 15.867 1.821 1 87.5 78 GLY A O 1
ATOM 581 N N . LEU A 1 79 ? 2.709 17.562 2.096 1 91.88 79 LEU A N 1
ATOM 582 C CA . LEU A 1 79 ? 3.529 18.469 1.291 1 91.88 79 LEU A CA 1
ATOM 583 C C . LEU A 1 79 ? 4.793 18.875 2.043 1 91.88 79 LEU A C 1
ATOM 585 O O . LEU A 1 79 ? 5.859 19.016 1.44 1 91.88 79 LEU A O 1
ATOM 589 N N . ASN A 1 80 ? 4.645 19.016 3.314 1 95.06 80 ASN A N 1
ATOM 590 C CA . ASN A 1 80 ? 5.84 19.359 4.078 1 95.06 80 ASN A CA 1
ATOM 591 C C . ASN A 1 80 ? 6.801 18.172 4.168 1 95.06 80 ASN A C 1
ATOM 593 O O . ASN A 1 80 ? 8.023 18.359 4.121 1 95.06 80 ASN A O 1
ATOM 597 N N . ALA A 1 81 ? 6.23 16.969 4.332 1 91.44 81 ALA A N 1
ATOM 598 C CA . ALA A 1 81 ? 7.066 15.781 4.336 1 91.44 81 ALA A CA 1
ATOM 599 C C . ALA A 1 81 ? 7.77 15.602 2.994 1 91.44 81 ALA A C 1
ATOM 601 O O . ALA A 1 81 ? 8.953 15.258 2.947 1 91.44 81 ALA A O 1
ATOM 602 N N . TYR A 1 82 ? 7.031 15.797 1.972 1 89.75 82 TYR A N 1
ATOM 603 C CA . TYR A 1 82 ? 7.625 15.711 0.643 1 89.75 82 TYR A CA 1
ATOM 604 C C . TYR A 1 82 ? 8.727 16.75 0.469 1 89.75 82 TYR A C 1
ATOM 606 O O . TYR A 1 82 ? 9.789 16.453 -0.082 1 89.75 82 TYR A O 1
ATOM 614 N N . PHE A 1 83 ? 8.508 17.938 0.941 1 94.94 83 PHE A N 1
ATOM 615 C CA . PHE A 1 83 ? 9.477 19.031 0.908 1 94.94 83 PHE A CA 1
ATOM 616 C C . PHE A 1 83 ? 10.758 18.656 1.625 1 94.94 83 PHE A C 1
ATOM 618 O O . PHE A 1 83 ? 11.844 18.703 1.04 1 94.94 83 PHE A O 1
ATOM 625 N N . ALA A 1 84 ? 10.672 18.203 2.824 1 94.88 84 ALA A N 1
ATOM 626 C CA . ALA A 1 84 ? 11.836 17.969 3.676 1 94.88 84 ALA A CA 1
ATOM 627 C C . ALA A 1 84 ? 12.562 16.688 3.281 1 94.88 84 ALA A C 1
ATOM 629 O O . ALA A 1 84 ? 13.781 16.688 3.1 1 94.88 84 ALA A O 1
ATOM 630 N N . PHE A 1 85 ? 11.805 15.656 3.082 1 89.06 85 PHE A N 1
ATOM 631 C CA . PHE A 1 85 ? 12.43 14.344 2.93 1 89.06 85 PHE A CA 1
ATOM 632 C C . PHE A 1 85 ? 12.5 13.945 1.461 1 89.06 85 PHE A C 1
ATOM 634 O O . PHE A 1 85 ? 13.461 13.305 1.033 1 89.06 85 PHE A O 1
ATOM 641 N N . GLY A 1 86 ? 11.57 14.312 0.688 1 87.56 86 GLY A N 1
ATOM 642 C CA . GLY A 1 86 ? 11.5 13.906 -0.706 1 87.56 86 GLY A CA 1
ATOM 643 C C . GLY A 1 86 ? 12.344 14.773 -1.624 1 87.56 86 GLY A C 1
ATOM 644 O O . GLY A 1 86 ? 12.742 14.328 -2.705 1 87.56 86 GLY A O 1
ATOM 645 N N . ILE A 1 87 ? 12.625 15.984 -1.199 1 92.25 87 ILE A N 1
ATOM 646 C CA . ILE A 1 87 ? 13.359 16.891 -2.08 1 92.25 87 ILE A CA 1
ATOM 647 C C . ILE A 1 87 ? 14.695 17.266 -1.44 1 92.25 87 ILE A C 1
ATOM 649 O O . ILE A 1 87 ? 15.758 16.984 -1.996 1 92.25 87 ILE A O 1
ATOM 653 N N . VAL A 1 88 ? 14.648 17.844 -0.249 1 94.06 88 VAL A N 1
ATOM 654 C CA . VAL A 1 88 ? 15.859 18.422 0.339 1 94.06 88 VAL A CA 1
ATOM 655 C C . VAL A 1 88 ? 16.797 17.297 0.792 1 94.06 88 VAL A C 1
ATOM 657 O O . VAL A 1 88 ? 17.938 17.219 0.352 1 94.06 88 VAL A O 1
ATOM 660 N N . LEU A 1 89 ? 16.312 16.422 1.598 1 89.56 89 LEU A N 1
ATOM 661 C CA . LEU A 1 89 ? 17.156 15.344 2.125 1 89.56 89 LEU A CA 1
ATOM 662 C C . LEU A 1 89 ? 17.5 14.344 1.032 1 89.56 89 LEU A C 1
ATOM 664 O O . LEU A 1 89 ? 18.531 13.664 1.117 1 89.56 89 LEU A O 1
ATOM 668 N N . ALA A 1 90 ? 16.625 14.273 0.078 1 84.62 90 ALA A N 1
ATOM 669 C CA . ALA A 1 90 ? 16.906 13.406 -1.058 1 84.62 90 ALA A CA 1
ATOM 670 C C . ALA A 1 90 ? 17.984 14.008 -1.959 1 84.62 90 ALA A C 1
ATOM 672 O O . ALA A 1 90 ? 18.469 13.352 -2.883 1 84.62 90 ALA A O 1
ATOM 673 N N . GLY A 1 91 ? 18.406 15.281 -1.769 1 86.75 91 GLY A N 1
ATOM 674 C CA . GLY A 1 91 ? 19.5 15.914 -2.471 1 86.75 91 GLY A CA 1
ATOM 675 C C . GLY A 1 91 ? 19.094 16.531 -3.793 1 86.75 91 GLY A C 1
ATOM 676 O O . GLY A 1 91 ? 19.938 16.812 -4.645 1 86.75 91 GLY A O 1
ATOM 677 N N . LYS A 1 92 ? 17.828 16.75 -3.982 1 85.88 92 LYS A N 1
ATOM 678 C CA . LYS A 1 92 ? 17.344 17.281 -5.254 1 85.88 92 LYS A CA 1
ATOM 679 C C . LYS A 1 92 ? 17.5 18.797 -5.316 1 85.88 92 LYS A C 1
ATOM 681 O O . LYS A 1 92 ? 17.672 19.359 -6.398 1 85.88 92 LYS A O 1
ATOM 686 N N . ALA A 1 93 ? 17.312 19.391 -4.184 1 94 93 ALA A N 1
ATOM 687 C CA . ALA A 1 93 ? 17.406 20.844 -4.113 1 94 93 ALA A CA 1
ATOM 688 C C . ALA A 1 93 ? 17.609 21.312 -2.674 1 94 93 ALA A C 1
ATOM 690 O O . ALA A 1 93 ? 17.297 20.578 -1.729 1 94 93 ALA A O 1
ATOM 691 N N . SER A 1 94 ? 18.109 22.484 -2.543 1 96.38 94 SER A N 1
ATOM 692 C CA . SER A 1 94 ? 18.203 23.109 -1.228 1 96.38 94 SER A CA 1
ATOM 693 C C . SER A 1 94 ? 16.828 23.531 -0.726 1 96.38 94 SER A C 1
ATOM 695 O O . SER A 1 94 ? 15.852 23.531 -1.486 1 96.38 94 SER A O 1
ATOM 697 N N . TRP A 1 95 ? 16.719 23.812 0.573 1 97.06 95 TRP A N 1
ATOM 698 C CA . TRP A 1 95 ? 15.422 24.203 1.101 1 97.06 95 TRP A CA 1
ATOM 699 C C . TRP A 1 95 ? 14.984 25.562 0.53 1 97.06 95 TRP A C 1
ATOM 701 O O . TRP A 1 95 ? 13.789 25.797 0.352 1 97.06 95 TRP A O 1
ATOM 711 N N . GLN A 1 96 ? 15.969 26.391 0.14 1 97.94 96 GLN A N 1
ATOM 712 C CA . GLN A 1 96 ? 15.633 27.672 -0.489 1 97.94 96 GLN A CA 1
ATOM 713 C C . GLN A 1 96 ? 15.016 27.453 -1.867 1 97.94 96 GLN A C 1
ATOM 715 O O . GLN A 1 96 ? 13.992 28.047 -2.197 1 97.94 96 GLN A O 1
ATOM 720 N N . THR A 1 97 ? 15.656 26.609 -2.605 1 97.69 97 THR A N 1
ATOM 721 C CA . THR A 1 97 ? 15.148 26.281 -3.934 1 97.69 97 THR A CA 1
ATOM 722 C C . THR A 1 97 ? 13.797 25.578 -3.842 1 97.69 97 THR A C 1
ATOM 724 O O . THR A 1 97 ? 12.914 25.812 -4.672 1 97.69 97 THR A O 1
ATOM 727 N N . SER A 1 98 ? 13.664 24.734 -2.855 1 97.31 98 SER A N 1
ATOM 728 C CA . SER A 1 98 ? 12.398 24.047 -2.645 1 97.31 98 SER A CA 1
ATOM 729 C C . SER A 1 98 ? 11.281 25.016 -2.305 1 97.31 98 SER A C 1
ATOM 731 O O . SER A 1 98 ? 10.141 24.844 -2.734 1 97.31 98 SER A O 1
ATOM 733 N N . LEU A 1 99 ? 11.633 26.016 -1.545 1 97.81 99 LEU A N 1
ATOM 734 C CA . LEU A 1 99 ? 10.656 27.062 -1.276 1 97.81 99 LEU A CA 1
ATOM 735 C C . LEU A 1 99 ? 10.258 27.781 -2.562 1 97.81 99 LEU A C 1
ATOM 737 O O . LEU A 1 99 ? 9.102 28.188 -2.727 1 97.81 99 LEU A O 1
ATOM 741 N N . GLY A 1 100 ? 11.234 27.984 -3.383 1 98.06 100 GLY A N 1
ATOM 742 C CA . GLY A 1 100 ? 10.93 28.547 -4.691 1 98.06 100 GLY A CA 1
ATOM 743 C C . GLY A 1 100 ? 9.953 27.703 -5.492 1 98.06 100 GLY A C 1
ATOM 744 O O . GLY A 1 100 ? 9.055 28.234 -6.148 1 98.06 100 GLY A O 1
ATOM 745 N N . ILE A 1 101 ? 10.133 26.422 -5.441 1 96.94 101 ILE A N 1
ATOM 746 C CA . ILE A 1 101 ? 9.258 25.484 -6.121 1 96.94 101 ILE A CA 1
ATOM 747 C C . ILE A 1 101 ? 7.836 25.625 -5.57 1 96.94 101 ILE A C 1
ATOM 749 O O . ILE A 1 101 ? 6.871 25.688 -6.34 1 96.94 101 ILE A O 1
ATOM 753 N N . VAL A 1 102 ? 7.738 25.641 -4.25 1 97.44 102 VAL A N 1
ATOM 754 C CA . VAL A 1 102 ? 6.441 25.781 -3.592 1 97.44 102 VAL A CA 1
ATOM 755 C C . VAL A 1 102 ? 5.789 27.094 -4.004 1 97.44 102 VAL A C 1
ATOM 757 O O . VAL A 1 102 ? 4.59 27.141 -4.281 1 97.44 102 VAL A O 1
ATOM 760 N N . PHE A 1 103 ? 6.551 28.109 -4.074 1 98.06 103 PHE A N 1
ATOM 761 C CA . PHE A 1 103 ? 6.051 29.422 -4.453 1 98.06 103 PHE A CA 1
ATOM 762 C C . PHE A 1 103 ? 5.477 29.391 -5.867 1 98.06 103 PHE A C 1
ATOM 764 O O . PHE A 1 103 ? 4.363 29.859 -6.102 1 98.06 103 PHE A O 1
ATOM 771 N N . ILE A 1 104 ? 6.211 28.891 -6.773 1 97.44 104 ILE A N 1
ATOM 772 C CA . ILE A 1 104 ? 5.793 28.859 -8.172 1 97.44 104 ILE A CA 1
ATOM 773 C C . ILE A 1 104 ? 4.523 28.016 -8.312 1 97.44 104 ILE A C 1
ATOM 775 O O . ILE A 1 104 ? 3.564 28.438 -8.969 1 97.44 104 ILE A O 1
ATOM 779 N N . SER A 1 105 ? 4.57 26.859 -7.719 1 95.06 105 SER A N 1
ATOM 780 C CA . SER A 1 105 ? 3.408 25.984 -7.777 1 95.06 105 SER A CA 1
ATOM 781 C C . SER A 1 105 ? 2.178 26.656 -7.172 1 95.06 105 SER A C 1
ATOM 783 O O . SER A 1 105 ? 1.088 26.594 -7.742 1 95.06 105 SER A O 1
ATOM 785 N N . ALA A 1 106 ? 2.322 27.266 -6.039 1 96.38 106 ALA A N 1
ATOM 786 C CA . ALA A 1 106 ? 1.222 27.938 -5.352 1 96.38 106 ALA A CA 1
ATOM 787 C C . ALA A 1 106 ? 0.723 29.125 -6.156 1 96.38 106 ALA A C 1
ATOM 789 O O . ALA A 1 106 ? -0.475 29.422 -6.168 1 96.38 106 ALA A O 1
ATOM 790 N N . PHE A 1 107 ? 1.623 29.781 -6.75 1 96.5 107 PHE A N 1
ATOM 791 C CA . PHE A 1 107 ? 1.256 30.938 -7.543 1 96.5 107 PHE A CA 1
ATOM 792 C C . PHE A 1 107 ? 0.408 30.547 -8.742 1 96.5 107 PHE A C 1
ATOM 794 O O . PHE A 1 107 ? -0.583 31.203 -9.062 1 96.5 107 PHE A O 1
ATOM 801 N N . ILE A 1 108 ? 0.841 29.547 -9.359 1 92.31 108 ILE A N 1
ATOM 802 C CA . ILE A 1 108 ? 0.052 29.016 -10.469 1 92.31 108 ILE A CA 1
ATOM 803 C C . ILE A 1 108 ? -1.348 28.656 -9.977 1 92.31 108 ILE A C 1
ATOM 805 O O . ILE A 1 108 ? -2.346 29 -10.609 1 92.31 108 ILE A O 1
ATOM 809 N N . PHE A 1 109 ? -1.374 27.969 -8.875 1 91.31 109 PHE A N 1
ATOM 810 C CA . PHE A 1 109 ? -2.658 27.578 -8.305 1 91.31 109 PHE A CA 1
ATOM 811 C C . PHE A 1 109 ? -3.484 28.812 -7.945 1 91.31 109 PHE A C 1
ATOM 813 O O . PHE A 1 109 ? -4.703 28.812 -8.133 1 91.31 109 PHE A O 1
ATOM 820 N N . PHE A 1 110 ? -2.877 29.781 -7.48 1 94.25 110 PHE A N 1
ATOM 821 C CA . PHE A 1 110 ? -3.553 31.016 -7.078 1 94.25 110 PHE A CA 1
ATOM 822 C C . PHE A 1 110 ? -4.191 31.703 -8.281 1 94.25 110 PHE A C 1
ATOM 824 O O . PHE A 1 110 ? -5.352 32.094 -8.227 1 94.25 110 PHE A O 1
ATOM 831 N N . ILE A 1 111 ? -3.523 31.781 -9.352 1 93.38 111 ILE A N 1
ATOM 832 C CA . ILE A 1 111 ? -4.047 32.406 -10.562 1 93.38 111 ILE A CA 1
ATOM 833 C C . ILE A 1 111 ? -5.215 31.578 -11.094 1 93.38 111 ILE A C 1
ATOM 835 O O . ILE A 1 111 ? -6.25 32.125 -11.477 1 93.38 111 ILE A O 1
ATOM 839 N N . LEU A 1 112 ? -5.02 30.328 -11.023 1 87.38 112 LEU A N 1
ATOM 840 C CA . LEU A 1 112 ? -6.043 29.438 -11.562 1 87.38 112 LEU A CA 1
ATOM 841 C C . LEU A 1 112 ? -7.289 29.453 -10.688 1 87.38 112 LEU A C 1
ATOM 843 O O . LEU A 1 112 ? -8.391 29.156 -11.156 1 87.38 112 LEU A O 1
ATOM 847 N N . SER A 1 113 ? -7.102 29.703 -9.438 1 88.25 113 SER A N 1
ATOM 848 C CA . SER A 1 113 ? -8.227 29.688 -8.508 1 88.25 113 SER A CA 1
ATOM 849 C C . SER A 1 113 ? -9.227 30.797 -8.836 1 88.25 113 SER A C 1
ATOM 851 O O . SER A 1 113 ? -10.383 30.75 -8.414 1 88.25 113 SER A O 1
ATOM 853 N N . PHE A 1 114 ? -8.82 31.766 -9.602 1 89.38 114 PHE A N 1
ATOM 854 C CA . PHE A 1 114 ? -9.711 32.844 -10.016 1 89.38 114 PHE A CA 1
ATOM 855 C C . PHE A 1 114 ? -10.367 32.531 -11.352 1 89.38 114 PHE A C 1
ATOM 857 O O . PHE A 1 114 ? -11.148 33.312 -11.875 1 89.38 114 PHE A O 1
ATOM 864 N N . THR A 1 115 ? -10.031 31.344 -11.852 1 84 115 THR A N 1
ATOM 865 C CA . THR A 1 115 ? -10.617 30.906 -13.109 1 84 115 THR A CA 1
ATOM 866 C C . THR A 1 115 ? -11.523 29.688 -12.883 1 84 115 THR A C 1
ATOM 868 O O . THR A 1 115 ? -11.688 29.234 -11.75 1 84 115 THR A O 1
ATOM 871 N N . ASN A 1 116 ? -12.203 29.25 -14 1 76.5 116 ASN A N 1
ATOM 872 C CA . ASN A 1 116 ? -13.047 28.062 -13.898 1 76.5 116 ASN A CA 1
ATOM 873 C C . ASN A 1 116 ? -12.219 26.781 -13.945 1 76.5 116 ASN A C 1
ATOM 875 O O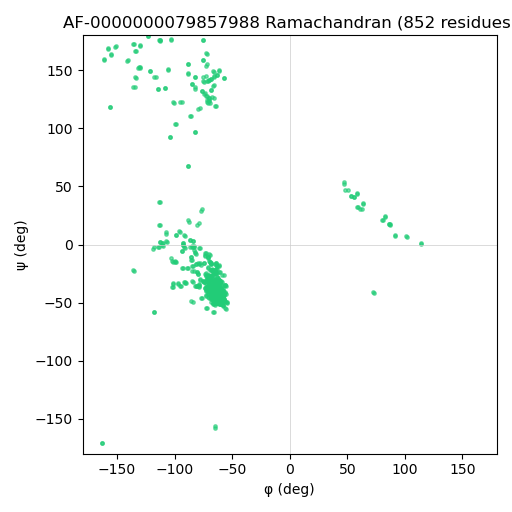 . ASN A 1 116 ? -12.742 25.703 -14.266 1 76.5 116 ASN A O 1
ATOM 879 N N . PHE A 1 117 ? -11.031 26.938 -13.703 1 72.06 117 PHE A N 1
ATOM 880 C CA . PHE A 1 117 ? -10.086 25.828 -13.766 1 72.06 117 PHE A CA 1
ATOM 881 C C . PHE A 1 117 ? -10.422 24.781 -12.711 1 72.06 117 PHE A C 1
ATOM 883 O O . PHE A 1 117 ? -10.289 23.578 -12.961 1 72.06 117 PHE A O 1
ATOM 890 N N . ARG A 1 118 ? -10.836 25.281 -11.711 1 62.56 118 ARG A N 1
ATOM 891 C CA . ARG A 1 118 ? -11.125 24.344 -10.633 1 62.56 118 ARG A CA 1
ATOM 892 C C . ARG A 1 118 ? -12.234 23.375 -11.023 1 62.56 118 ARG A C 1
ATOM 894 O O . ARG A 1 118 ? -12.133 22.172 -10.781 1 62.56 118 ARG A O 1
ATOM 901 N N . ILE A 1 119 ? -13.203 24 -11.508 1 63.62 119 ILE A N 1
ATOM 902 C CA . ILE A 1 119 ? -14.32 23.172 -11.945 1 63.62 119 ILE A CA 1
ATOM 903 C C . ILE A 1 119 ? -13.859 22.219 -13.039 1 63.62 119 ILE A C 1
ATOM 905 O O . ILE A 1 119 ? -14.266 21.047 -13.07 1 63.62 119 ILE A O 1
ATOM 909 N N . TRP A 1 120 ? -12.953 22.75 -13.719 1 66.19 120 TRP A N 1
ATOM 910 C CA . TRP A 1 120 ? -12.438 21.953 -14.82 1 66.19 120 TRP A CA 1
ATOM 911 C C . TRP A 1 120 ? -11.664 20.75 -14.297 1 66.19 120 TRP A C 1
ATOM 913 O O . TRP A 1 120 ? -11.82 19.625 -14.789 1 66.19 120 TRP A O 1
ATOM 923 N N . ILE A 1 121 ? -10.891 20.969 -13.352 1 65.25 121 ILE A N 1
ATOM 924 C CA . ILE A 1 121 ? -10.062 19.891 -12.812 1 65.25 121 ILE A CA 1
ATOM 925 C C . ILE A 1 121 ? -10.945 18.875 -12.094 1 65.25 121 ILE A C 1
ATOM 927 O O . ILE A 1 121 ? -10.742 17.656 -12.227 1 65.25 121 ILE A O 1
ATOM 931 N N . LEU A 1 122 ? -11.828 19.391 -11.359 1 64 122 LEU A N 1
ATOM 932 C CA . LEU A 1 122 ? -12.742 18.516 -10.648 1 64 122 LEU A CA 1
ATOM 933 C C . LEU A 1 122 ? -13.484 17.609 -11.625 1 64 122 LEU A C 1
ATOM 935 O O . LEU A 1 122 ? -13.773 16.453 -11.312 1 64 122 LEU A O 1
ATOM 939 N N . LYS A 1 123 ? -13.578 18.109 -12.742 1 65.88 123 LYS A N 1
ATOM 940 C CA . LYS A 1 123 ? -14.312 17.344 -13.75 1 65.88 123 LYS A CA 1
ATOM 941 C C . LYS A 1 123 ? -13.375 16.484 -14.578 1 65.88 123 LYS A C 1
ATOM 943 O O . LYS A 1 123 ? -13.797 15.477 -15.164 1 65.88 123 LYS A O 1
ATOM 948 N N . SER A 1 124 ? -12.164 16.875 -14.531 1 71.69 124 SER A N 1
ATOM 949 C CA . SER A 1 124 ? -11.242 16.234 -15.461 1 71.69 124 SER A CA 1
ATOM 950 C C . SER A 1 124 ? -10.602 14.992 -14.836 1 71.69 124 SER A C 1
ATOM 952 O O . SER A 1 124 ? -10.227 14.055 -15.547 1 71.69 124 SER A O 1
ATOM 954 N N . ILE A 1 125 ? -10.352 14.961 -13.547 1 77.5 125 ILE A N 1
ATOM 955 C CA . ILE A 1 125 ? -9.719 13.805 -12.922 1 77.5 125 ILE A CA 1
ATOM 956 C C . ILE A 1 125 ? -10.781 12.961 -12.211 1 77.5 125 ILE A C 1
ATOM 958 O O . ILE A 1 125 ? -11.461 13.445 -11.305 1 77.5 125 ILE A O 1
ATOM 962 N N . PRO A 1 126 ? -10.844 11.758 -12.602 1 83.25 126 PRO A N 1
ATOM 963 C CA . PRO A 1 126 ? -11.828 10.875 -11.977 1 83.25 126 PRO A CA 1
ATOM 964 C C . PRO A 1 126 ? -11.648 10.789 -10.461 1 83.25 126 PRO A C 1
ATOM 966 O O . PRO A 1 126 ? -10.523 10.781 -9.961 1 83.25 126 PRO A O 1
ATOM 969 N N . MET A 1 127 ? -12.734 10.711 -9.742 1 85.38 127 MET A N 1
ATOM 970 C CA . MET A 1 127 ? -12.758 10.688 -8.281 1 85.38 127 MET A CA 1
ATOM 971 C C . MET A 1 127 ? -11.906 9.547 -7.738 1 85.38 127 MET A C 1
ATOM 973 O O . MET A 1 127 ? -11.219 9.703 -6.723 1 85.38 127 MET A O 1
ATOM 977 N N . ASP A 1 128 ? -11.914 8.461 -8.461 1 92.06 128 ASP A N 1
ATOM 978 C CA . ASP A 1 128 ? -11.156 7.297 -8.016 1 92.06 128 ASP A CA 1
ATOM 979 C C . ASP A 1 128 ? -9.656 7.562 -8.055 1 92.06 128 ASP A C 1
ATOM 981 O O . ASP A 1 128 ? -8.914 7.09 -7.191 1 92.06 128 ASP A O 1
ATOM 985 N N . LEU A 1 129 ? -9.258 8.297 -9.016 1 90.25 129 LEU A N 1
ATOM 986 C CA . LEU A 1 129 ? -7.84 8.625 -9.109 1 90.25 129 LEU A CA 1
ATOM 987 C C . LEU A 1 129 ? -7.438 9.609 -8.016 1 90.25 129 LEU A C 1
ATOM 989 O O . LEU A 1 129 ? -6.328 9.539 -7.484 1 90.25 129 LEU A O 1
ATOM 993 N N . ARG A 1 130 ? -8.281 10.516 -7.688 1 86.44 130 ARG A N 1
ATOM 994 C CA . ARG A 1 130 ? -8.023 11.453 -6.602 1 86.44 130 ARG A CA 1
ATOM 995 C C . ARG A 1 130 ? -7.852 10.719 -5.273 1 86.44 130 ARG A C 1
ATOM 997 O O . ARG A 1 130 ? -6.973 11.055 -4.48 1 86.44 130 ARG A O 1
ATOM 1004 N N . ARG A 1 131 ? -8.695 9.773 -5.062 1 90.88 131 ARG A N 1
ATOM 1005 C CA . ARG A 1 131 ? -8.617 8.961 -3.855 1 90.88 131 ARG A CA 1
ATOM 1006 C C . ARG A 1 131 ? -7.316 8.172 -3.811 1 90.88 131 ARG A C 1
ATOM 1008 O O . ARG A 1 131 ? -6.699 8.031 -2.752 1 90.88 131 ARG A O 1
ATOM 1015 N N . ALA A 1 132 ? -6.938 7.691 -4.98 1 94.31 132 ALA A N 1
ATOM 1016 C CA . ALA A 1 132 ? -5.684 6.953 -5.066 1 94.31 132 ALA A CA 1
ATOM 1017 C C . ALA A 1 132 ? -4.492 7.855 -4.738 1 94.31 132 ALA A C 1
ATOM 1019 O O . ALA A 1 132 ? -3.537 7.418 -4.09 1 94.31 132 ALA A O 1
ATOM 1020 N N . ILE A 1 133 ? -4.582 9.039 -5.227 1 89.94 133 ILE A N 1
ATOM 1021 C CA . ILE A 1 133 ? -3.516 9.992 -4.961 1 89.94 133 ILE A CA 1
ATOM 1022 C C . ILE A 1 133 ? -3.428 10.266 -3.461 1 89.94 133 ILE A C 1
ATOM 1024 O O . ILE A 1 133 ? -2.336 10.266 -2.885 1 89.94 133 ILE A O 1
ATOM 1028 N N . SER A 1 134 ? -4.527 10.469 -2.857 1 88.44 134 SER A N 1
ATOM 1029 C CA . SER A 1 134 ? -4.562 10.688 -1.415 1 88.44 134 SER A CA 1
ATOM 1030 C C . SER A 1 134 ? -3.969 9.5 -0.662 1 88.44 134 SER A C 1
ATOM 1032 O O . SER A 1 134 ? -3.137 9.68 0.23 1 88.44 134 SER A O 1
ATOM 1034 N N . ALA A 1 135 ? -4.352 8.328 -1.024 1 94.38 135 ALA A N 1
ATOM 1035 C CA . ALA A 1 135 ? -3.85 7.113 -0.385 1 94.38 135 ALA A CA 1
ATOM 1036 C C . ALA A 1 135 ? -2.354 6.941 -0.629 1 94.38 135 ALA A C 1
ATOM 1038 O O . ALA A 1 135 ? -1.622 6.484 0.253 1 94.38 135 ALA A O 1
ATOM 1039 N N . GLY A 1 136 ? -1.943 7.297 -1.821 1 94.62 136 GLY A N 1
ATOM 1040 C CA . GLY A 1 136 ? -0.528 7.207 -2.145 1 94.62 136 GLY A CA 1
ATOM 1041 C C . GLY A 1 136 ? 0.328 8.164 -1.338 1 94.62 136 GLY A C 1
ATOM 1042 O O . GLY A 1 136 ? 1.394 7.793 -0.845 1 94.62 136 GLY A O 1
ATOM 1043 N N . ILE A 1 137 ? -0.128 9.367 -1.258 1 90.31 137 ILE A N 1
ATOM 1044 C CA . ILE A 1 137 ? 0.567 10.352 -0.437 1 90.31 137 ILE A CA 1
ATOM 1045 C C . ILE A 1 137 ? 0.608 9.875 1.014 1 90.31 137 ILE A C 1
ATOM 1047 O O . ILE A 1 137 ? 1.644 9.977 1.677 1 90.31 137 ILE A O 1
ATOM 1051 N N . GLY A 1 138 ? -0.482 9.383 1.454 1 93 138 GLY A N 1
ATOM 1052 C CA . GLY A 1 138 ? -0.521 8.828 2.799 1 93 138 GLY A CA 1
ATOM 1053 C C . GLY A 1 138 ? 0.497 7.727 3.023 1 93 138 GLY A C 1
ATOM 1054 O O . GLY A 1 138 ? 1.195 7.715 4.039 1 93 138 GLY A O 1
ATOM 1055 N N . ALA A 1 139 ? 0.552 6.777 2.074 1 96.06 139 ALA A N 1
ATOM 1056 C CA . ALA A 1 139 ? 1.521 5.688 2.164 1 96.06 139 ALA A CA 1
ATOM 1057 C C . ALA A 1 139 ? 2.949 6.227 2.197 1 96.06 139 ALA A C 1
ATOM 1059 O O . ALA A 1 139 ? 3.797 5.711 2.932 1 96.06 139 ALA A O 1
ATOM 1060 N N . PHE A 1 140 ? 3.156 7.191 1.445 1 92.94 140 PHE A N 1
ATOM 1061 C CA . PHE A 1 140 ? 4.477 7.805 1.372 1 92.94 140 PHE A CA 1
ATOM 1062 C C . PHE A 1 140 ? 4.84 8.469 2.695 1 92.94 140 PHE A C 1
ATOM 1064 O O . PHE A 1 140 ? 5.938 8.266 3.219 1 92.94 140 PHE A O 1
ATOM 1071 N N . ILE A 1 141 ? 3.934 9.25 3.256 1 92.06 141 ILE A N 1
ATOM 1072 C CA . ILE A 1 141 ? 4.164 9.961 4.508 1 92.06 141 ILE A CA 1
ATOM 1073 C C . ILE A 1 141 ? 4.363 8.969 5.645 1 92.06 141 ILE A C 1
ATOM 1075 O O . ILE A 1 141 ? 5.211 9.172 6.516 1 92.06 141 ILE A O 1
ATOM 1079 N N . ALA A 1 142 ? 3.605 7.969 5.629 1 95.5 142 ALA A N 1
ATOM 1080 C CA . ALA A 1 142 ? 3.754 6.934 6.652 1 95.5 142 ALA A CA 1
ATOM 1081 C C . ALA A 1 142 ? 5.113 6.254 6.551 1 95.5 142 ALA A C 1
ATOM 1083 O O . ALA A 1 142 ? 5.734 5.934 7.566 1 95.5 142 ALA A O 1
ATOM 1084 N N . PHE A 1 143 ? 5.562 5.992 5.344 1 94.62 143 PHE A N 1
ATOM 1085 C CA . PHE A 1 143 ? 6.875 5.391 5.145 1 94.62 143 PHE A CA 1
ATOM 1086 C C . PHE A 1 143 ? 7.973 6.297 5.695 1 94.62 143 PHE A C 1
ATOM 1088 O O . PHE A 1 143 ? 8.898 5.828 6.359 1 94.62 143 PHE A O 1
ATOM 1095 N N . ILE A 1 144 ? 7.859 7.547 5.398 1 91.75 144 ILE A N 1
ATOM 1096 C CA . ILE A 1 144 ? 8.82 8.516 5.91 1 91.75 144 ILE A CA 1
ATOM 1097 C C . ILE A 1 144 ? 8.844 8.461 7.438 1 91.75 144 ILE A C 1
ATOM 1099 O O . ILE A 1 144 ? 9.914 8.43 8.047 1 91.75 144 ILE A O 1
ATOM 1103 N N . GLY A 1 145 ? 7.676 8.484 8.023 1 94 145 GLY A N 1
ATOM 1104 C CA . GLY A 1 145 ? 7.59 8.406 9.477 1 94 145 GLY A CA 1
ATOM 1105 C C . GLY A 1 145 ? 8.234 7.152 10.039 1 94 145 GLY A C 1
ATOM 1106 O O . GLY A 1 145 ? 9.016 7.223 10.992 1 94 145 GLY A O 1
ATOM 1107 N N . LEU A 1 146 ? 7.965 6.012 9.438 1 94.81 146 LEU A N 1
ATOM 1108 C CA . LEU A 1 146 ? 8.492 4.734 9.898 1 94.81 146 LEU A CA 1
ATOM 1109 C C . LEU A 1 146 ? 10.008 4.68 9.727 1 94.81 146 LEU A C 1
ATOM 1111 O O . LEU A 1 146 ? 10.711 4.121 10.578 1 94.81 146 LEU A O 1
ATOM 1115 N N . LYS A 1 147 ? 10.445 5.195 8.609 1 92.62 147 LYS A N 1
ATOM 1116 C CA . LYS A 1 147 ? 11.883 5.227 8.352 1 92.62 147 LYS A CA 1
ATOM 1117 C C . LYS A 1 147 ? 12.602 6.133 9.352 1 92.62 147 LYS A C 1
ATOM 1119 O O . LYS A 1 147 ? 13.617 5.746 9.922 1 92.62 147 LYS A O 1
ATOM 1124 N N . GLN A 1 148 ? 12.07 7.348 9.609 1 90.69 148 GLN A N 1
ATOM 1125 C CA . GLN A 1 148 ? 12.703 8.328 10.484 1 90.69 148 GLN A CA 1
ATOM 1126 C C . GLN A 1 148 ? 12.672 7.867 11.938 1 90.69 148 GLN A C 1
ATOM 1128 O O . GLN A 1 148 ? 13.586 8.164 12.711 1 90.69 148 GLN A O 1
ATOM 1133 N N . MET A 1 149 ? 11.68 7.176 12.297 1 93.38 149 MET A N 1
ATOM 1134 C CA . MET A 1 149 ? 11.602 6.66 13.656 1 93.38 149 MET A CA 1
ATOM 1135 C C . MET A 1 149 ? 12.562 5.492 13.859 1 93.38 149 MET A C 1
ATOM 1137 O O . MET A 1 149 ? 12.836 5.098 14.992 1 93.38 149 MET A O 1
ATOM 1141 N N . GLY A 1 150 ? 13.062 4.898 12.766 1 91.81 150 GLY A N 1
ATOM 1142 C CA . GLY A 1 150 ? 13.977 3.768 12.836 1 91.81 150 GLY A CA 1
ATOM 1143 C C . GLY A 1 150 ? 13.266 2.426 12.805 1 91.81 150 GLY A C 1
ATOM 1144 O O . GLY A 1 150 ? 13.883 1.385 13.031 1 91.81 150 GLY A O 1
ATOM 1145 N N . PHE A 1 151 ? 12 2.498 12.57 1 92.12 151 PHE A N 1
ATOM 1146 C CA . PHE A 1 151 ? 11.211 1.275 12.492 1 92.12 151 PHE A CA 1
ATOM 1147 C C . PHE A 1 151 ? 11.578 0.474 11.25 1 92.12 151 PHE A C 1
ATOM 1149 O O . PHE A 1 151 ? 11.531 -0.758 11.258 1 92.12 151 PHE A O 1
ATOM 1156 N N . ILE A 1 152 ? 11.891 1.111 10.188 1 91.31 152 ILE A N 1
ATOM 1157 C CA . ILE A 1 152 ? 12.375 0.533 8.938 1 91.31 152 ILE A CA 1
ATOM 1158 C C . ILE A 1 152 ? 13.812 0.972 8.688 1 91.31 152 ILE A C 1
ATOM 1160 O O . ILE A 1 152 ? 14.156 2.141 8.883 1 91.31 152 ILE A O 1
ATOM 1164 N N . SER A 1 153 ? 14.625 0.054 8.336 1 88.38 153 SER A N 1
ATOM 1165 C CA . SER A 1 153 ? 16.047 0.337 8.109 1 88.38 153 SER A CA 1
ATOM 1166 C C . SER A 1 153 ? 16.516 -0.214 6.766 1 88.38 153 SER A C 1
ATOM 1168 O O . SER A 1 153 ? 15.734 -0.853 6.047 1 88.38 153 SER A O 1
ATOM 1170 N N . SER A 1 154 ? 17.688 0.132 6.41 1 82.94 154 SER A N 1
ATOM 1171 C CA . SER A 1 154 ? 18.266 -0.288 5.141 1 82.94 154 SER A CA 1
ATOM 1172 C C . SER A 1 154 ? 18.844 -1.691 5.234 1 82.94 154 SER A C 1
ATOM 1174 O O . SER A 1 154 ? 19.266 -2.121 6.312 1 82.94 154 SER A O 1
ATOM 1176 N N . ASN A 1 155 ? 18.688 -2.35 4.148 1 82.5 155 ASN A N 1
ATOM 1177 C CA . ASN A 1 155 ? 19.328 -3.646 3.969 1 82.5 155 ASN A CA 1
ATOM 1178 C C . ASN A 1 155 ? 19.953 -3.775 2.586 1 82.5 155 ASN A C 1
ATOM 1180 O O . ASN A 1 155 ? 19.359 -3.379 1.586 1 82.5 155 ASN A O 1
ATOM 1184 N N . SER A 1 156 ? 21.141 -4.277 2.516 1 76.56 156 SER A N 1
ATOM 1185 C CA . SER A 1 156 ? 21.875 -4.352 1.254 1 76.56 156 SER A CA 1
ATOM 1186 C C . SER A 1 156 ? 21.188 -5.289 0.269 1 76.56 156 SER A C 1
ATOM 1188 O O . SER A 1 156 ? 21.203 -5.047 -0.939 1 76.56 156 SER A O 1
ATOM 1190 N N . GLU A 1 157 ? 20.562 -6.285 0.787 1 70.94 157 GLU A N 1
ATOM 1191 C CA . GLU A 1 157 ? 19.984 -7.301 -0.093 1 70.94 157 GLU A CA 1
ATOM 1192 C C . GLU A 1 157 ? 18.516 -7.004 -0.394 1 70.94 157 GLU A C 1
ATOM 1194 O O . GLU A 1 157 ? 18.062 -7.176 -1.528 1 70.94 157 GLU A O 1
ATOM 1199 N N . THR A 1 158 ? 17.828 -6.488 0.551 1 77.44 158 THR A N 1
ATOM 1200 C CA . THR A 1 158 ? 16.375 -6.367 0.409 1 77.44 158 THR A CA 1
ATOM 1201 C C . THR A 1 158 ? 15.969 -4.902 0.277 1 77.44 158 THR A C 1
ATOM 1203 O O . THR A 1 158 ? 14.781 -4.598 0.117 1 77.44 158 THR A O 1
ATOM 1206 N N . LEU A 1 159 ? 16.859 -3.98 0.313 1 79 159 LEU A N 1
ATOM 1207 C CA . LEU A 1 159 ? 16.688 -2.535 0.248 1 79 159 LEU A CA 1
ATOM 1208 C C . LEU A 1 159 ? 16.094 -2.002 1.553 1 79 159 LEU A C 1
ATOM 1210 O O . LEU A 1 159 ? 16.594 -1.014 2.1 1 79 159 LEU A O 1
ATOM 1214 N N . VAL A 1 160 ? 15.086 -2.77 2.105 1 83.81 160 VAL A N 1
ATOM 1215 C CA . VAL A 1 160 ? 14.398 -2.373 3.33 1 83.81 160 VAL A CA 1
ATOM 1216 C C . VAL A 1 160 ? 14.367 -3.547 4.309 1 83.81 160 VAL A C 1
ATOM 1218 O O . VAL A 1 160 ? 14.461 -4.707 3.898 1 83.81 160 VAL A O 1
ATOM 1221 N N . ALA A 1 161 ? 14.305 -3.252 5.598 1 83.5 161 ALA A N 1
ATOM 1222 C CA . ALA A 1 161 ? 14.227 -4.258 6.652 1 83.5 161 ALA A CA 1
ATOM 1223 C C . ALA A 1 161 ? 13.641 -3.662 7.934 1 83.5 161 ALA A C 1
ATOM 1225 O O . ALA A 1 161 ? 13.469 -2.445 8.031 1 83.5 161 ALA A O 1
ATOM 1226 N N . LEU A 1 162 ? 13.344 -4.57 8.789 1 84.25 162 LEU A N 1
ATOM 1227 C CA . LEU A 1 162 ? 12.898 -4.133 10.109 1 84.25 162 LEU A CA 1
ATOM 1228 C C . LEU A 1 162 ? 14.031 -3.477 10.883 1 84.25 162 LEU A C 1
ATOM 1230 O O . LEU A 1 162 ? 15.18 -3.936 10.82 1 84.25 162 LEU A O 1
ATOM 1234 N N . GLY A 1 163 ? 13.656 -2.441 11.617 1 86.25 163 GLY A N 1
ATOM 1235 C CA . GLY A 1 163 ? 14.656 -1.713 12.383 1 86.25 163 GLY A CA 1
ATOM 1236 C C . GLY A 1 163 ? 15.109 -2.455 13.625 1 86.25 163 GLY A C 1
ATOM 1237 O O . GLY A 1 163 ? 14.648 -3.564 13.898 1 86.25 163 GLY A O 1
ATOM 1238 N N . ASN A 1 164 ? 16.094 -1.81 14.266 1 83.19 164 ASN A N 1
ATOM 1239 C CA . ASN A 1 164 ? 16.656 -2.361 15.492 1 83.19 164 ASN A CA 1
ATOM 1240 C C . ASN A 1 164 ? 15.844 -1.93 16.719 1 83.19 164 ASN A C 1
ATOM 1242 O O . ASN A 1 164 ? 15.961 -0.792 17.172 1 83.19 164 ASN A O 1
ATOM 1246 N N . PHE A 1 165 ? 15.164 -2.797 17.344 1 85.19 165 PHE A N 1
ATOM 1247 C CA . PHE A 1 165 ? 14.258 -2.482 18.438 1 85.19 165 PHE A CA 1
ATOM 1248 C C . PHE A 1 165 ? 15.023 -2.385 19.75 1 85.19 165 PHE A C 1
ATOM 1250 O O . PHE A 1 165 ? 14.438 -2.113 20.812 1 85.19 165 PHE A O 1
ATOM 1257 N N . SER A 1 166 ? 16.281 -2.516 19.719 1 84.62 166 SER A N 1
ATOM 1258 C CA . SER A 1 166 ? 17.109 -2.277 20.891 1 84.62 166 SER A CA 1
ATOM 1259 C C . SER A 1 166 ? 17.453 -0.8 21.031 1 84.62 166 SER A C 1
ATOM 1261 O O . SER A 1 166 ? 17.875 -0.352 22.109 1 84.62 166 SER A O 1
ATOM 1263 N N . ASP A 1 167 ? 17.312 -0.076 20 1 90.31 167 ASP A N 1
ATOM 1264 C CA . ASP A 1 167 ? 17.547 1.363 20.016 1 90.31 167 ASP A CA 1
ATOM 1265 C C . ASP A 1 167 ? 16.453 2.096 20.781 1 90.31 167 ASP A C 1
ATOM 1267 O O . ASP A 1 167 ? 15.266 1.923 20.5 1 90.31 167 ASP A O 1
ATOM 1271 N N . LYS A 1 168 ? 16.828 2.891 21.703 1 91.12 168 LYS A N 1
ATOM 1272 C CA . LYS A 1 168 ? 15.898 3.602 22.594 1 91.12 168 LYS A CA 1
ATOM 1273 C C . LYS A 1 168 ? 14.984 4.527 21.781 1 91.12 168 LYS A C 1
ATOM 1275 O O . LYS A 1 168 ? 13.812 4.695 22.125 1 91.12 168 LYS A O 1
ATOM 1280 N N . ASN A 1 169 ? 15.508 5.129 20.766 1 90.88 169 ASN A N 1
ATOM 1281 C CA . ASN A 1 169 ? 14.703 6.031 19.953 1 90.88 169 ASN A CA 1
ATOM 1282 C C . ASN A 1 169 ? 13.609 5.281 19.203 1 90.88 169 ASN A C 1
ATOM 1284 O O . ASN A 1 169 ? 12.508 5.797 19.016 1 90.88 169 ASN A O 1
ATOM 1288 N N . VAL A 1 170 ? 13.977 4.125 18.797 1 92.94 170 VAL A N 1
ATOM 1289 C CA . VAL A 1 170 ? 13 3.305 18.078 1 92.94 170 VAL A CA 1
ATOM 1290 C C . VAL A 1 170 ? 11.875 2.9 19.031 1 92.94 170 VAL A C 1
ATOM 1292 O O . VAL A 1 170 ? 10.695 2.971 18.688 1 92.94 170 VAL A O 1
ATOM 1295 N N . ILE A 1 171 ? 12.242 2.551 20.219 1 93.06 171 ILE A N 1
ATOM 1296 C CA . ILE A 1 171 ? 11.266 2.158 21.234 1 93.06 171 ILE A CA 1
ATOM 1297 C C . ILE A 1 171 ? 10.344 3.334 21.547 1 93.06 171 ILE A C 1
ATOM 1299 O O . ILE A 1 171 ? 9.125 3.158 21.688 1 93.06 171 ILE A O 1
ATOM 1303 N N . LEU A 1 172 ? 10.945 4.457 21.656 1 94.75 172 LEU A N 1
ATOM 1304 C CA . LEU A 1 172 ? 10.148 5.656 21.906 1 94.75 172 LEU A CA 1
ATOM 1305 C C . LEU A 1 172 ? 9.133 5.883 20.797 1 94.75 172 LEU A C 1
ATOM 1307 O O . LEU A 1 172 ? 7.984 6.238 21.062 1 94.75 172 LEU A O 1
ATOM 1311 N N . GLY A 1 173 ? 9.562 5.754 19.547 1 95.06 173 GLY A N 1
ATOM 1312 C CA . GLY A 1 173 ? 8.656 5.875 18.406 1 95.06 173 GLY A CA 1
ATOM 1313 C C . GLY A 1 173 ? 7.508 4.883 18.453 1 95.06 173 GLY A C 1
ATOM 1314 O O . GLY A 1 173 ? 6.363 5.234 18.156 1 95.06 173 GLY A O 1
ATOM 1315 N N . VAL A 1 174 ? 7.82 3.688 18.844 1 94.19 174 VAL A N 1
ATOM 1316 C CA . VAL A 1 174 ? 6.809 2.639 18.922 1 94.19 174 VAL A CA 1
ATOM 1317 C C . VAL A 1 174 ? 5.793 2.977 20.016 1 94.19 174 VAL A C 1
ATOM 1319 O O . VAL A 1 174 ? 4.582 2.84 19.812 1 94.19 174 VAL A O 1
ATOM 1322 N N . ILE A 1 175 ? 6.258 3.406 21.125 1 95.31 175 ILE A N 1
ATOM 1323 C CA . ILE A 1 175 ? 5.379 3.826 22.203 1 95.31 175 ILE A CA 1
ATOM 1324 C C . ILE A 1 175 ? 4.496 4.98 21.734 1 95.31 175 ILE A C 1
ATOM 1326 O O . ILE A 1 175 ? 3.289 4.992 22 1 95.31 175 ILE A O 1
ATOM 1330 N N . GLY A 1 176 ? 5.121 5.91 21.078 1 96.62 176 GLY A N 1
ATOM 1331 C CA . GLY A 1 176 ? 4.371 7.023 20.531 1 96.62 176 GLY A CA 1
ATOM 1332 C C . GLY A 1 176 ? 3.289 6.59 19.562 1 96.62 176 GLY A C 1
ATOM 1333 O O . GLY A 1 176 ? 2.197 7.16 19.531 1 96.62 176 GLY A O 1
ATOM 1334 N N . LEU A 1 177 ? 3.623 5.605 18.75 1 96.5 177 LEU A N 1
ATOM 1335 C CA . LEU A 1 177 ? 2.652 5.086 17.797 1 96.5 177 LEU A CA 1
ATOM 1336 C C . LEU A 1 177 ? 1.44 4.5 18.516 1 96.5 177 LEU A C 1
ATOM 1338 O O . LEU A 1 177 ? 0.301 4.715 18.094 1 96.5 177 LEU A O 1
ATOM 1342 N N . PHE A 1 178 ? 1.639 3.818 19.547 1 96.5 178 PHE A N 1
ATOM 1343 C CA . PHE A 1 178 ? 0.537 3.262 20.328 1 96.5 178 PHE A CA 1
ATOM 1344 C C . PHE A 1 178 ? -0.298 4.371 20.953 1 96.5 178 PHE A C 1
ATOM 1346 O O . PHE A 1 178 ? -1.525 4.273 21.016 1 96.5 178 PHE A O 1
ATOM 1353 N N . PHE A 1 179 ? 0.36 5.43 21.391 1 96.94 179 PHE A N 1
ATOM 1354 C CA . PHE A 1 179 ? -0.362 6.547 21.984 1 96.94 179 PHE A CA 1
ATOM 1355 C C . PHE A 1 179 ? -1.242 7.234 20.953 1 96.94 179 PHE A C 1
ATOM 1357 O O . PHE A 1 179 ? -2.391 7.582 21.234 1 96.94 179 PHE A O 1
ATOM 1364 N N . VAL A 1 180 ? -0.687 7.414 19.812 1 96.62 180 VAL A N 1
ATOM 1365 C CA . VAL A 1 180 ? -1.44 8.109 18.766 1 96.62 180 VAL A CA 1
ATOM 1366 C C . VAL A 1 180 ? -2.623 7.254 18.328 1 96.62 180 VAL A C 1
ATOM 1368 O O . VAL A 1 180 ? -3.736 7.758 18.156 1 96.62 180 VAL A O 1
ATOM 1371 N N . ILE A 1 181 ? -2.383 5.996 18.156 1 96.38 181 ILE A N 1
ATOM 1372 C CA . ILE A 1 181 ? -3.443 5.082 17.75 1 96.38 181 ILE A CA 1
ATOM 1373 C C . ILE A 1 181 ? -4.523 5.035 18.828 1 96.38 181 ILE A C 1
ATOM 1375 O O . ILE A 1 181 ? -5.719 5.07 18.516 1 96.38 181 ILE A O 1
ATOM 1379 N N . ALA A 1 182 ? -4.125 4.988 20.031 1 95.88 182 ALA A N 1
ATOM 1380 C CA . ALA A 1 182 ? -5.07 4.961 21.141 1 95.88 182 ALA A CA 1
ATOM 1381 C C . ALA A 1 182 ? -5.902 6.238 21.188 1 95.88 182 ALA A C 1
ATOM 1383 O O . ALA A 1 182 ? -7.117 6.188 21.391 1 95.88 182 ALA A O 1
ATOM 1384 N N . SER A 1 183 ? -5.242 7.301 21.062 1 95.06 183 SER A N 1
ATOM 1385 C CA . SER A 1 183 ? -5.941 8.578 21.109 1 95.06 183 SER A CA 1
ATOM 1386 C C . SER A 1 183 ? -6.965 8.688 19.984 1 95.06 183 SER A C 1
ATOM 1388 O O . SER A 1 183 ? -8.062 9.219 20.172 1 95.06 183 SER A O 1
ATOM 1390 N N . TRP A 1 184 ? -6.566 8.281 18.828 1 91.88 184 TRP A N 1
ATOM 1391 C CA . TRP A 1 184 ? -7.48 8.289 17.688 1 91.88 184 TRP A CA 1
ATOM 1392 C C . TRP A 1 184 ? -8.641 7.328 17.922 1 91.88 184 TRP A C 1
ATOM 1394 O O . TRP A 1 184 ? -9.789 7.656 17.609 1 91.88 184 TRP A O 1
ATOM 1404 N N . ALA A 1 185 ? -8.359 6.176 18.453 1 91.94 185 ALA A N 1
ATOM 1405 C CA . ALA A 1 185 ? -9.383 5.164 18.703 1 91.94 185 ALA A CA 1
ATOM 1406 C C . ALA A 1 185 ? -10.406 5.664 19.703 1 91.94 185 ALA A C 1
ATOM 1408 O O . ALA A 1 185 ? -11.594 5.336 19.609 1 91.94 185 ALA A O 1
ATOM 1409 N N . PHE A 1 186 ? -9.969 6.445 20.688 1 93.44 186 PHE A N 1
ATOM 1410 C CA . PHE A 1 186 ? -10.859 6.957 21.719 1 93.44 186 PHE A CA 1
ATOM 1411 C C . PHE A 1 186 ? -11.539 8.242 21.25 1 93.44 186 PHE A C 1
ATOM 1413 O O . PHE A 1 186 ? -12.352 8.82 21.984 1 93.44 186 PHE A O 1
ATOM 1420 N N . LYS A 1 187 ? -11.219 8.711 20.078 1 89.75 187 LYS A N 1
ATOM 1421 C CA . LYS A 1 187 ? -11.805 9.914 19.5 1 89.75 187 LYS A CA 1
ATOM 1422 C C . LYS A 1 187 ? -11.625 11.117 20.422 1 89.75 187 LYS A C 1
ATOM 1424 O O . LYS A 1 187 ? -12.57 11.859 20.688 1 89.75 187 LYS A O 1
ATOM 1429 N N . ILE A 1 188 ? -10.469 11.188 21 1 91.5 188 ILE A N 1
ATOM 1430 C CA . ILE A 1 188 ? -10.148 12.297 21.906 1 91.5 188 ILE A CA 1
ATOM 1431 C C . ILE A 1 188 ? -9.906 13.562 21.094 1 91.5 188 ILE A C 1
ATOM 1433 O O . ILE A 1 188 ? -9.148 13.555 20.125 1 91.5 188 ILE A O 1
ATOM 1437 N N . LYS A 1 189 ? -10.602 14.672 21.516 1 88.62 189 LYS A N 1
ATOM 1438 C CA . LYS A 1 189 ? -10.312 15.961 20.906 1 88.62 189 LYS A CA 1
ATOM 1439 C C . LYS A 1 189 ? -8.883 16.406 21.203 1 88.62 189 LYS A C 1
ATOM 1441 O O . LYS A 1 189 ? -8.484 16.5 22.375 1 88.62 189 LYS A O 1
ATOM 1446 N N . GLY A 1 190 ? -8.102 16.578 20.203 1 91.12 190 GLY A N 1
ATOM 1447 C CA . GLY A 1 190 ? -6.691 16.875 20.391 1 91.12 190 GLY A CA 1
ATOM 1448 C C . GLY A 1 190 ? -5.836 15.648 20.625 1 91.12 190 GLY A C 1
ATOM 1449 O O . GLY A 1 190 ? -4.828 15.719 21.344 1 91.12 190 GLY A O 1
ATOM 1450 N N . GLY A 1 191 ? -6.289 14.609 20.203 1 93.5 191 GLY A N 1
ATOM 1451 C CA . GLY A 1 191 ? -5.641 13.336 20.438 1 93.5 191 GLY A CA 1
ATOM 1452 C C . GLY A 1 191 ? -4.199 13.297 19.969 1 93.5 191 GLY A C 1
ATOM 1453 O O . GLY A 1 191 ? -3.328 12.758 20.656 1 93.5 191 GLY A O 1
ATOM 1454 N N . PHE A 1 192 ? -3.902 13.938 18.922 1 93.25 192 PHE A N 1
ATOM 1455 C CA . PHE A 1 192 ? -2.562 13.867 18.344 1 93.25 192 PHE A CA 1
ATOM 1456 C C . PHE A 1 192 ? -1.564 14.633 19.203 1 93.25 192 PHE A C 1
ATOM 1458 O O . PHE A 1 192 ? -0.482 14.125 19.516 1 93.25 192 PHE A O 1
ATOM 1465 N N . ILE A 1 193 ? -1.958 15.82 19.656 1 93.69 193 ILE A N 1
ATOM 1466 C CA . ILE A 1 193 ? -1.04 16.609 20.469 1 93.69 193 ILE A CA 1
ATOM 1467 C C . ILE A 1 193 ? -0.861 15.93 21.828 1 93.69 193 ILE A C 1
ATOM 1469 O O . ILE A 1 193 ? 0.232 15.945 22.406 1 93.69 193 ILE A O 1
ATOM 1473 N N . LEU A 1 194 ? -1.866 15.406 22.328 1 95.56 194 LEU A N 1
ATOM 1474 C CA . LEU A 1 194 ? -1.773 14.703 23.609 1 95.56 194 LEU A CA 1
ATOM 1475 C C . LEU A 1 194 ? -0.827 13.516 23.5 1 95.56 194 LEU A C 1
ATOM 1477 O O . LEU A 1 194 ? -0.068 13.234 24.438 1 95.56 194 LEU A O 1
ATOM 1481 N N . ALA A 1 195 ? -0.914 12.812 22.406 1 96.44 195 ALA A N 1
ATOM 1482 C CA . ALA A 1 195 ? -0.024 11.672 22.172 1 96.44 195 ALA A CA 1
ATOM 1483 C C . ALA A 1 195 ? 1.432 12.125 22.094 1 96.44 195 ALA A C 1
ATOM 1485 O O . ALA A 1 195 ? 2.324 11.469 22.641 1 96.44 195 ALA A O 1
ATOM 1486 N N . VAL A 1 196 ? 1.663 13.219 21.438 1 95.56 196 VAL A N 1
ATOM 1487 C CA . VAL A 1 196 ? 3.008 13.766 21.297 1 95.56 196 VAL A CA 1
ATOM 1488 C C . VAL A 1 196 ? 3.551 14.148 22.672 1 95.56 196 VAL A C 1
ATOM 1490 O O . VAL A 1 196 ? 4.699 13.844 23 1 95.56 196 VAL A O 1
ATOM 1493 N N . ILE A 1 197 ? 2.738 14.773 23.438 1 95.5 197 ILE A N 1
ATOM 1494 C CA . ILE A 1 197 ? 3.146 15.203 24.781 1 95.5 197 ILE A CA 1
ATOM 1495 C C . ILE A 1 197 ? 3.408 13.984 25.656 1 95.5 197 ILE A C 1
ATOM 1497 O O . ILE A 1 197 ? 4.406 13.93 26.375 1 95.5 197 ILE A O 1
ATOM 1501 N N . ALA A 1 198 ? 2.525 13.047 25.609 1 96.81 198 ALA A N 1
ATOM 1502 C CA . ALA A 1 198 ? 2.697 11.836 26.391 1 96.81 198 ALA A CA 1
ATOM 1503 C C . ALA A 1 198 ? 4.008 11.133 26.047 1 96.81 198 ALA A C 1
ATOM 1505 O O . ALA A 1 198 ? 4.738 10.688 26.938 1 96.81 198 ALA A O 1
ATOM 1506 N N . THR A 1 199 ? 4.25 11 24.797 1 96.88 199 THR A N 1
ATOM 1507 C CA . THR A 1 199 ? 5.484 10.367 24.344 1 96.88 199 THR A CA 1
ATOM 1508 C C . THR A 1 199 ? 6.699 11.18 24.797 1 96.88 199 THR A C 1
ATOM 1510 O O . THR A 1 199 ? 7.719 10.609 25.188 1 96.88 199 THR A O 1
ATOM 1513 N N . SER A 1 200 ? 6.578 12.477 24.75 1 95.88 200 SER A N 1
ATOM 1514 C CA . SER A 1 200 ? 7.664 13.352 25.188 1 95.88 200 SER A CA 1
ATOM 1515 C C . SER A 1 200 ? 7.941 13.195 26.672 1 95.88 200 SER A C 1
ATOM 1517 O O . SER A 1 200 ? 9.102 13.195 27.094 1 95.88 200 SER A O 1
ATOM 1519 N N . ILE A 1 201 ? 6.902 13.078 27.391 1 96.19 201 ILE A N 1
ATOM 1520 C CA . ILE A 1 201 ? 7.051 12.898 28.828 1 96.19 201 ILE A CA 1
ATOM 1521 C C . ILE A 1 201 ? 7.809 11.602 29.109 1 96.19 201 ILE A C 1
ATOM 1523 O O . ILE A 1 201 ? 8.68 11.562 29.984 1 96.19 201 ILE A O 1
ATOM 1527 N N . VAL A 1 202 ? 7.484 10.578 28.391 1 96 202 VAL A N 1
ATOM 1528 C CA . VAL A 1 202 ? 8.188 9.305 28.547 1 96 202 VAL A CA 1
ATOM 1529 C C . VAL A 1 202 ? 9.672 9.5 28.234 1 96 202 VAL A C 1
ATOM 1531 O O . VAL A 1 202 ? 10.531 8.992 28.953 1 96 202 VAL A O 1
ATOM 1534 N N . ALA A 1 203 ? 9.969 10.211 27.219 1 95.38 203 ALA A N 1
ATOM 1535 C CA . ALA A 1 203 ? 11.352 10.477 26.812 1 95.38 203 ALA A CA 1
ATOM 1536 C C . ALA A 1 203 ? 12.094 11.266 27.891 1 95.38 203 ALA A C 1
ATOM 1538 O O . ALA A 1 203 ? 13.266 11 28.172 1 95.38 203 ALA A O 1
ATOM 1539 N N . TRP A 1 204 ? 11.414 12.234 28.516 1 93.62 204 TRP A N 1
ATOM 1540 C CA . TRP A 1 204 ? 12.031 13.086 29.531 1 93.62 204 TRP A CA 1
ATOM 1541 C C . TRP A 1 204 ? 12.266 12.305 30.812 1 93.62 204 TRP A C 1
ATOM 1543 O O . TRP A 1 204 ? 13.305 12.453 31.453 1 93.62 204 TRP A O 1
ATOM 1553 N N . ILE A 1 205 ? 11.391 11.453 31.141 1 94.38 205 ILE A N 1
ATOM 1554 C CA . ILE A 1 205 ? 11.469 10.703 32.375 1 94.38 205 ILE A CA 1
ATOM 1555 C C . ILE A 1 205 ? 12.594 9.68 32.312 1 94.38 205 ILE A C 1
ATOM 1557 O O . ILE A 1 205 ? 13.352 9.492 33.25 1 94.38 205 ILE A O 1
ATOM 1561 N N . PHE A 1 206 ? 12.758 9.055 31.125 1 92.62 206 PHE A N 1
ATOM 1562 C CA . PHE A 1 206 ? 13.742 7.996 30.984 1 92.62 206 PHE A CA 1
ATOM 1563 C C . PHE A 1 206 ? 15.078 8.555 30.5 1 92.62 206 PHE A C 1
ATOM 1565 O O . PHE A 1 206 ? 16.031 7.805 30.266 1 92.62 206 PHE A O 1
ATOM 1572 N N . GLY A 1 207 ? 15.172 9.859 30.281 1 86.44 207 GLY A N 1
ATOM 1573 C CA . GLY A 1 207 ? 16.422 10.539 29.969 1 86.44 207 GLY A CA 1
ATOM 1574 C C . GLY A 1 207 ? 16.828 10.398 28.516 1 86.44 207 GLY A C 1
ATOM 1575 O O . GLY A 1 207 ? 18.016 10.469 28.203 1 86.44 207 GLY A O 1
ATOM 1576 N N . PHE A 1 208 ? 15.844 10.102 27.703 1 85.94 208 PHE A N 1
ATOM 1577 C CA . PHE A 1 208 ? 16.156 10.023 26.281 1 85.94 208 PHE A CA 1
ATOM 1578 C C . PHE A 1 208 ? 16.438 11.406 25.719 1 85.94 208 PHE A C 1
ATOM 1580 O O . PHE A 1 208 ? 17.266 11.547 24.812 1 85.94 208 PHE A O 1
ATOM 1587 N N . ASN A 1 209 ? 15.727 12.445 26.203 1 85.62 209 ASN A N 1
ATOM 1588 C CA . ASN A 1 209 ? 15.82 13.844 25.812 1 85.62 209 ASN A CA 1
ATOM 1589 C C . ASN A 1 209 ? 15.695 14.773 27.016 1 85.62 209 ASN A C 1
ATOM 1591 O O . ASN A 1 209 ? 15.156 14.383 28.062 1 85.62 209 ASN A O 1
ATOM 1595 N N . GLU A 1 210 ? 16.188 15.93 26.797 1 85.69 210 GLU A N 1
ATOM 1596 C CA . GLU A 1 210 ? 16.125 16.891 27.891 1 85.69 210 GLU A CA 1
ATOM 1597 C C . GLU A 1 210 ? 14.758 17.578 27.953 1 85.69 210 GLU A C 1
ATOM 1599 O O . GLU A 1 210 ? 14.18 17.906 26.922 1 85.69 210 GLU A O 1
ATOM 1604 N N . ALA A 1 211 ? 14.281 17.656 29.188 1 86.75 211 ALA A N 1
ATOM 1605 C CA . ALA A 1 211 ? 13.031 18.375 29.422 1 86.75 211 ALA A CA 1
ATOM 1606 C C . ALA A 1 211 ? 13.234 19.875 29.297 1 86.75 211 ALA A C 1
ATOM 1608 O O . ALA A 1 211 ? 14.352 20.375 29.453 1 86.75 211 ALA A O 1
ATOM 1609 N N . PRO A 1 212 ? 12.117 20.578 28.938 1 86.62 212 PRO A N 1
ATOM 1610 C CA . PRO A 1 212 ? 12.273 22.031 28.812 1 86.62 212 PRO A CA 1
ATOM 1611 C C . PRO A 1 212 ? 12.484 22.703 30.172 1 86.62 212 PRO A C 1
ATOM 1613 O O . PRO A 1 212 ? 11.875 22.312 31.172 1 86.62 212 PRO A O 1
ATOM 1616 N N . ASN A 1 213 ? 13.359 23.703 30.141 1 85.81 213 ASN A N 1
ATOM 1617 C CA . ASN A 1 213 ? 13.633 24.469 31.344 1 85.81 213 ASN A CA 1
ATOM 1618 C C . ASN A 1 213 ? 12.562 25.516 31.594 1 85.81 213 ASN A C 1
ATOM 1620 O O . ASN A 1 213 ? 12.281 25.875 32.75 1 85.81 213 ASN A O 1
ATOM 1624 N N . THR A 1 214 ? 12.094 26.047 30.5 1 87.38 214 THR A N 1
ATOM 1625 C CA . THR A 1 214 ? 11.008 27.031 30.531 1 87.38 214 THR A CA 1
ATOM 1626 C C . THR A 1 214 ? 9.906 26.641 29.547 1 87.38 214 THR A C 1
ATOM 1628 O O . THR A 1 214 ? 10.172 25.969 28.547 1 87.38 214 THR A O 1
ATOM 1631 N N . ILE A 1 215 ? 8.789 27.078 29.938 1 86.5 215 ILE A N 1
ATOM 1632 C CA . ILE A 1 215 ? 7.648 26.719 29.094 1 86.5 215 ILE A CA 1
ATOM 1633 C C . ILE A 1 215 ? 7.332 27.859 28.141 1 86.5 215 ILE A C 1
ATOM 1635 O O . ILE A 1 215 ? 6.973 27.641 26.984 1 86.5 215 ILE A O 1
ATOM 1639 N N . PHE A 1 216 ? 7.516 29.125 28.562 1 89 216 PHE A N 1
ATOM 1640 C CA . PHE A 1 216 ? 7.113 30.281 27.766 1 89 216 PHE A CA 1
ATOM 1641 C C . PHE A 1 216 ? 8.328 31.109 27.375 1 89 216 PHE A C 1
ATOM 1643 O O . PHE A 1 216 ? 9.32 31.156 28.094 1 89 216 PHE A O 1
ATOM 1650 N N . SER A 1 217 ? 8.289 31.641 26.219 1 89.06 217 SER A N 1
ATOM 1651 C CA . SER A 1 217 ? 9.281 32.594 25.734 1 89.06 217 SER A CA 1
ATOM 1652 C C . SER A 1 217 ? 8.695 33.5 24.641 1 89.06 217 SER A C 1
ATOM 1654 O O . SER A 1 217 ? 7.594 33.25 24.156 1 89.06 217 SER A O 1
ATOM 1656 N N . MET A 1 218 ? 9.383 34.562 24.391 1 89.31 218 MET A N 1
ATOM 1657 C CA . MET A 1 218 ? 9.008 35.406 23.25 1 89.31 218 MET A CA 1
ATOM 1658 C C . MET A 1 218 ? 9.227 34.656 21.938 1 89.31 218 MET A C 1
ATOM 1660 O O . MET A 1 218 ? 10.133 33.812 21.844 1 89.31 218 MET A O 1
ATOM 1664 N N . PRO A 1 219 ? 8.281 34.938 21 1 91.12 219 PRO A N 1
ATOM 1665 C CA . PRO A 1 219 ? 8.469 34.281 19.703 1 91.12 219 PRO A CA 1
ATOM 1666 C C . PRO A 1 219 ? 9.781 34.688 19.031 1 91.12 219 PRO A C 1
ATOM 1668 O O . PRO A 1 219 ? 10.297 35.781 19.266 1 91.12 219 PRO A O 1
ATOM 1671 N N . SER A 1 220 ? 10.312 33.781 18.266 1 91.31 220 SER A N 1
ATOM 1672 C CA . SER A 1 220 ? 11.516 34.062 17.484 1 91.31 220 SER A CA 1
ATOM 1673 C C . SER A 1 220 ? 11.203 34.938 16.266 1 91.31 220 SER A C 1
ATOM 1675 O O . SER A 1 220 ? 10.062 34.938 15.789 1 91.31 220 SER A O 1
ATOM 1677 N N . SER A 1 221 ? 12.273 35.562 15.828 1 92.75 221 SER A N 1
ATOM 1678 C CA . SER A 1 221 ? 12.117 36.312 14.594 1 92.75 221 SER A CA 1
ATOM 1679 C C . SER A 1 221 ? 12.047 35.406 13.383 1 92.75 221 SER A C 1
ATOM 1681 O O . SER A 1 221 ? 12.766 34.406 13.312 1 92.75 221 SER A O 1
ATOM 1683 N N . VAL A 1 222 ? 11.141 35.781 12.461 1 94.38 222 VAL A N 1
ATOM 1684 C CA . VAL A 1 222 ? 10.984 35 11.25 1 94.38 222 VAL A CA 1
ATOM 1685 C C . VAL A 1 222 ? 11.992 35.469 10.195 1 94.38 222 VAL A C 1
ATOM 1687 O O . VAL A 1 222 ? 12.109 34.844 9.133 1 94.38 222 VAL A O 1
ATOM 1690 N N . SER A 1 223 ? 12.859 36.344 10.406 1 93.75 223 SER A N 1
ATOM 1691 C CA . SER A 1 223 ? 13.734 37.031 9.469 1 93.75 223 SER A CA 1
ATOM 1692 C C . SER A 1 223 ? 14.695 36.062 8.797 1 93.75 223 SER A C 1
ATOM 1694 O O . SER A 1 223 ? 14.977 36.188 7.602 1 93.75 223 SER A O 1
ATOM 1696 N N . PRO A 1 224 ? 15.172 35.094 9.539 1 94.38 224 PRO A N 1
ATOM 1697 C CA . PRO A 1 224 ? 16.172 34.219 8.922 1 94.38 224 PRO A CA 1
ATOM 1698 C C . PRO A 1 224 ? 15.602 33.406 7.75 1 94.38 224 PRO A C 1
ATOM 1700 O O . PRO A 1 224 ? 16.359 32.938 6.891 1 94.38 224 PRO A O 1
ATOM 1703 N N . ILE A 1 225 ? 14.312 33.219 7.707 1 95.06 225 ILE A N 1
ATOM 1704 C CA . ILE A 1 225 ? 13.758 32.406 6.648 1 95.06 225 ILE A CA 1
ATOM 1705 C C . ILE A 1 225 ? 12.82 33.219 5.777 1 95.06 225 ILE A C 1
ATOM 1707 O O . ILE A 1 225 ? 12.297 32.75 4.77 1 95.06 225 ILE A O 1
ATOM 1711 N N . PHE A 1 226 ? 12.617 34.5 6.133 1 96.38 226 PHE A N 1
ATOM 1712 C CA . PHE A 1 226 ? 11.719 35.375 5.41 1 96.38 226 PHE A CA 1
ATOM 1713 C C . PHE A 1 226 ? 12.297 35.719 4.043 1 96.38 226 PHE A C 1
ATOM 1715 O O . PHE A 1 226 ? 13.438 36.188 3.945 1 96.38 226 PHE A O 1
ATOM 1722 N N . LEU A 1 227 ? 11.602 35.469 3.014 1 96.75 227 LEU A N 1
ATOM 1723 C CA . LEU A 1 227 ? 11.938 35.781 1.63 1 96.75 227 LEU A CA 1
ATOM 1724 C C . LEU A 1 227 ? 13.266 35.125 1.236 1 96.75 227 LEU A C 1
ATOM 1726 O O . LEU A 1 227 ? 14.047 35.719 0.489 1 96.75 227 LEU A O 1
ATOM 1730 N N . GLU A 1 228 ? 13.547 34.031 1.771 1 94.75 228 GLU A N 1
ATOM 1731 C CA . GLU A 1 228 ? 14.773 33.312 1.433 1 94.75 228 GLU A CA 1
ATOM 1732 C C . GLU A 1 228 ? 14.531 32.344 0.28 1 94.75 228 GLU A C 1
ATOM 1734 O O . GLU A 1 228 ? 15.43 31.578 -0.099 1 94.75 228 GLU A O 1
ATOM 1739 N N . LEU A 1 229 ? 13.383 32.438 -0.276 1 96.25 229 LEU A N 1
ATOM 1740 C CA . LEU A 1 229 ? 13.078 31.516 -1.372 1 96.25 229 LEU A CA 1
ATOM 1741 C C . LEU A 1 229 ? 13.883 31.875 -2.619 1 96.25 229 LEU A C 1
ATOM 1743 O O . LEU A 1 229 ? 14.117 33.062 -2.891 1 96.25 229 LEU A O 1
ATOM 1747 N N . ASP A 1 230 ? 14.359 30.844 -3.328 1 97.12 230 ASP A N 1
ATOM 1748 C CA . ASP A 1 230 ? 15.117 30.984 -4.57 1 97.12 230 ASP A CA 1
ATOM 1749 C C . ASP A 1 230 ? 14.258 30.641 -5.781 1 97.12 230 ASP A C 1
ATOM 1751 O O . ASP A 1 230 ? 14.289 29.5 -6.266 1 97.12 230 ASP A O 1
ATOM 1755 N N . ILE A 1 231 ? 13.656 31.641 -6.32 1 96.44 231 ILE A N 1
ATOM 1756 C CA . ILE A 1 231 ? 12.727 31.453 -7.426 1 96.44 231 ILE A CA 1
ATOM 1757 C C . ILE A 1 231 ? 13.492 31.109 -8.695 1 96.44 231 ILE A C 1
ATOM 1759 O O . ILE A 1 231 ? 13.086 30.234 -9.469 1 96.44 231 ILE A O 1
ATOM 1763 N N . ILE A 1 232 ? 14.578 31.719 -8.922 1 95.25 232 ILE A N 1
ATOM 1764 C CA . ILE A 1 232 ? 15.383 31.531 -10.125 1 95.25 232 ILE A CA 1
ATOM 1765 C C . ILE A 1 232 ? 15.953 30.109 -10.148 1 95.25 232 ILE A C 1
ATOM 1767 O O . ILE A 1 232 ? 15.922 29.438 -11.18 1 95.25 232 ILE A O 1
ATOM 1771 N N . GLY A 1 233 ? 16.422 29.719 -8.961 1 94.06 233 GLY A N 1
ATOM 1772 C CA . GLY A 1 233 ? 16.938 28.359 -8.859 1 94.06 233 GLY A CA 1
ATOM 1773 C C . GLY A 1 233 ? 15.875 27.312 -9.102 1 94.06 233 GLY A C 1
ATOM 1774 O O . GLY A 1 233 ? 16.172 26.203 -9.562 1 94.06 233 GLY A O 1
ATOM 1775 N N . ALA A 1 234 ? 14.68 27.656 -8.805 1 95.44 234 ALA A N 1
ATOM 1776 C CA . ALA A 1 234 ? 13.57 26.719 -8.945 1 95.44 234 ALA A CA 1
ATOM 1777 C C . ALA A 1 234 ? 13.125 26.609 -10.398 1 95.44 234 ALA A C 1
ATOM 1779 O O . ALA A 1 234 ? 12.43 25.656 -10.781 1 95.44 234 ALA A O 1
ATOM 1780 N N . LEU A 1 235 ? 13.477 27.5 -11.242 1 93.12 235 LEU A N 1
ATOM 1781 C CA . LEU A 1 235 ? 13.016 27.531 -12.625 1 93.12 235 LEU A CA 1
ATOM 1782 C C . LEU A 1 235 ? 13.914 26.688 -13.523 1 93.12 235 LEU A C 1
ATOM 1784 O O . LEU A 1 235 ? 13.836 26.781 -14.75 1 93.12 235 LEU A O 1
ATOM 1788 N N . LYS A 1 236 ? 14.656 25.812 -13.031 1 88.94 236 LYS A N 1
ATOM 1789 C CA . LYS A 1 236 ? 15.422 24.844 -13.812 1 88.94 236 LYS A CA 1
ATOM 1790 C C . LYS A 1 236 ? 14.516 23.781 -14.414 1 88.94 236 LYS A C 1
ATOM 1792 O O . LYS A 1 236 ? 13.547 23.359 -13.781 1 88.94 236 LYS A O 1
ATOM 1797 N N . LEU A 1 237 ? 14.844 23.344 -15.57 1 82.38 237 LEU A N 1
ATOM 1798 C CA . LEU A 1 237 ? 14.039 22.359 -16.281 1 82.38 237 LEU A CA 1
ATOM 1799 C C . LEU A 1 237 ? 13.945 21.047 -15.5 1 82.38 237 LEU A C 1
ATOM 1801 O O . LEU A 1 237 ? 12.922 20.359 -15.555 1 82.38 237 LEU A O 1
ATOM 1805 N N . SER A 1 238 ? 14.984 20.75 -14.805 1 83 238 SER A N 1
ATOM 1806 C CA . SER A 1 238 ? 15.031 19.5 -14.055 1 83 238 SER A CA 1
ATOM 1807 C C . SER A 1 238 ? 14.039 19.516 -12.898 1 83 238 SER A C 1
ATOM 1809 O O . SER A 1 238 ? 13.68 18.453 -12.367 1 83 238 SER A O 1
ATOM 1811 N N . LEU A 1 239 ? 13.531 20.75 -12.523 1 89.19 239 LEU A N 1
ATOM 1812 C CA . LEU A 1 239 ? 12.68 20.844 -11.352 1 89.19 239 LEU A CA 1
ATOM 1813 C C . LEU A 1 239 ? 11.227 21.062 -11.75 1 89.19 239 LEU A C 1
ATOM 1815 O O . LEU A 1 239 ? 10.336 21.094 -10.898 1 89.19 239 LEU A O 1
ATOM 1819 N N . VAL A 1 240 ? 10.969 21.078 -13.039 1 87.06 240 VAL A N 1
ATOM 1820 C CA . VAL A 1 240 ? 9.625 21.312 -13.547 1 87.06 240 VAL A CA 1
ATOM 1821 C C . VAL A 1 240 ? 8.695 20.188 -13.078 1 87.06 240 VAL A C 1
ATOM 1823 O O . VAL A 1 240 ? 7.59 20.453 -12.594 1 87.06 240 VAL A O 1
ATOM 1826 N N . PRO A 1 241 ? 9.125 18.922 -13.164 1 82 241 PRO A N 1
ATOM 1827 C CA . PRO A 1 241 ? 8.234 17.875 -12.68 1 82 241 PRO A CA 1
ATOM 1828 C C . PRO A 1 241 ? 7.914 18 -11.195 1 82 241 PRO A C 1
ATOM 1830 O O . PRO A 1 241 ? 6.816 17.641 -10.766 1 82 241 PRO A O 1
ATOM 1833 N N . VAL A 1 242 ? 8.883 18.5 -10.461 1 87.69 242 VAL A N 1
ATOM 1834 C CA . VAL A 1 242 ? 8.688 18.656 -9.023 1 87.69 242 VAL A CA 1
ATOM 1835 C C . VAL A 1 242 ? 7.672 19.781 -8.773 1 87.69 242 VAL A C 1
ATOM 1837 O O . VAL A 1 242 ? 6.82 19.656 -7.887 1 87.69 242 VAL A O 1
ATOM 1840 N N . ILE A 1 243 ? 7.734 20.797 -9.57 1 91.12 243 ILE A N 1
ATOM 1841 C CA . ILE A 1 243 ? 6.793 21.906 -9.469 1 91.12 243 ILE A CA 1
ATOM 1842 C C . ILE A 1 243 ? 5.379 21.406 -9.766 1 91.12 243 ILE A C 1
ATOM 1844 O O . ILE A 1 243 ? 4.438 21.734 -9.039 1 91.12 243 ILE A O 1
ATOM 1848 N N . ILE A 1 244 ? 5.262 20.641 -10.672 1 84.31 244 ILE A N 1
ATOM 1849 C CA . ILE A 1 244 ? 3.963 20.109 -11.094 1 84.31 244 ILE A CA 1
ATOM 1850 C C . ILE A 1 244 ? 3.416 19.172 -10.023 1 84.31 244 ILE A C 1
ATOM 1852 O O . ILE A 1 244 ? 2.217 19.172 -9.734 1 84.31 244 ILE A O 1
ATOM 1856 N N . THR A 1 245 ? 4.316 18.422 -9.539 1 84.19 245 THR A N 1
ATOM 1857 C CA . THR A 1 245 ? 3.918 17.5 -8.469 1 84.19 245 THR A CA 1
ATOM 1858 C C . THR A 1 245 ? 3.361 18.281 -7.277 1 84.19 245 THR A C 1
ATOM 1860 O O . THR A 1 245 ? 2.328 17.906 -6.719 1 84.19 245 THR A O 1
ATOM 1863 N N . PHE A 1 246 ? 4.023 19.328 -6.891 1 90.31 246 PHE A N 1
ATOM 1864 C CA . PHE A 1 246 ? 3.529 20.156 -5.797 1 90.31 246 PHE A CA 1
ATOM 1865 C C . PHE A 1 246 ? 2.176 20.766 -6.148 1 90.31 246 PHE A C 1
ATOM 1867 O O . PHE A 1 246 ? 1.291 20.859 -5.293 1 90.31 246 PHE A O 1
ATOM 1874 N N . PHE A 1 247 ? 2.07 21.125 -7.332 1 88.19 247 PHE A N 1
ATOM 1875 C CA . PHE A 1 247 ? 0.828 21.734 -7.797 1 88.19 247 PHE A CA 1
ATOM 1876 C C . PHE A 1 247 ? -0.326 20.734 -7.695 1 88.19 247 PHE A C 1
ATOM 1878 O O . PHE A 1 247 ? -1.367 21.047 -7.113 1 88.19 247 PHE A O 1
ATOM 1885 N N . ILE A 1 248 ? -0.115 19.562 -8.148 1 79.38 248 ILE A N 1
ATOM 1886 C CA . ILE A 1 248 ? -1.161 18.562 -8.211 1 79.38 248 ILE A CA 1
ATOM 1887 C C . ILE A 1 248 ? -1.503 18.078 -6.797 1 79.38 248 ILE A C 1
ATOM 1889 O O . ILE A 1 248 ? -2.678 17.938 -6.449 1 79.38 248 ILE A O 1
ATOM 1893 N N . THR A 1 249 ? -0.495 17.828 -6.09 1 84.5 249 THR A N 1
ATOM 1894 C CA . THR A 1 249 ? -0.713 17.359 -4.727 1 84.5 249 THR A CA 1
ATOM 1895 C C . THR A 1 249 ? -1.444 18.406 -3.896 1 84.5 249 THR A C 1
ATOM 1897 O O . THR A 1 249 ? -2.316 18.078 -3.092 1 84.5 249 THR A O 1
ATOM 1900 N N . HIS A 1 250 ? -0.993 19.641 -4.113 1 90.31 250 HIS A N 1
ATOM 1901 C CA . HIS A 1 250 ? -1.672 20.75 -3.432 1 90.31 250 HIS A CA 1
ATOM 1902 C C . HIS A 1 250 ? -3.139 20.828 -3.842 1 90.31 250 HIS A C 1
ATOM 1904 O O . HIS A 1 250 ? -4.02 20.953 -2.992 1 90.31 250 HIS A O 1
ATOM 1910 N N . LEU A 1 251 ? -3.385 20.75 -5.051 1 84.81 251 LEU A N 1
ATOM 1911 C CA . LEU A 1 251 ? -4.734 20.859 -5.594 1 84.81 251 LEU A CA 1
ATOM 1912 C C . LEU A 1 251 ? -5.629 19.75 -5.047 1 84.81 251 LEU A C 1
ATOM 1914 O O . LEU A 1 251 ? -6.734 20.016 -4.57 1 84.81 251 LEU A O 1
ATOM 1918 N N . PHE A 1 252 ? -5.133 18.609 -5.039 1 78.88 252 PHE A N 1
ATOM 1919 C CA . PHE A 1 252 ? -5.973 17.469 -4.641 1 78.88 252 PHE A CA 1
ATOM 1920 C C . PHE A 1 252 ? -6.113 17.406 -3.127 1 78.88 252 PHE A C 1
ATOM 1922 O O . PHE A 1 252 ? -7.156 17.016 -2.611 1 78.88 252 PHE A O 1
ATOM 1929 N N . ASP A 1 253 ? -5.07 17.781 -2.498 1 85.69 253 ASP A N 1
ATOM 1930 C CA . ASP A 1 253 ? -5.168 17.891 -1.046 1 85.69 253 ASP A CA 1
ATOM 1931 C C . ASP A 1 253 ? -6.238 18.891 -0.639 1 85.69 253 ASP A C 1
ATOM 1933 O O . ASP A 1 253 ? -7.062 18.625 0.234 1 85.69 253 ASP A O 1
ATOM 1937 N N . SER A 1 254 ? -6.246 20 -1.304 1 88.62 254 SER A N 1
ATOM 1938 C CA . SER A 1 254 ? -7.215 21.062 -1.015 1 88.62 254 SER A CA 1
ATOM 1939 C C . SER A 1 254 ? -8.633 20.625 -1.37 1 88.62 254 SER A C 1
ATOM 1941 O O . SER A 1 254 ? -9.547 20.734 -0.551 1 88.62 254 SER A O 1
ATOM 1943 N N . LEU A 1 255 ? -8.82 20.141 -2.527 1 81.38 255 LEU A N 1
ATOM 1944 C CA . LEU A 1 255 ? -10.141 19.75 -2.992 1 81.38 255 LEU A CA 1
ATOM 1945 C C . LEU A 1 255 ? -10.688 18.578 -2.17 1 81.38 255 LEU A C 1
ATOM 1947 O O . LEU A 1 255 ? -11.883 18.531 -1.868 1 81.38 255 LEU A O 1
ATOM 1951 N N . GLY A 1 256 ? -9.797 17.688 -1.948 1 79.38 256 GLY A N 1
ATOM 1952 C CA . GLY A 1 256 ? -10.219 16.547 -1.129 1 79.38 256 GLY A CA 1
ATOM 1953 C C . GLY A 1 256 ? -10.633 16.953 0.273 1 79.38 256 GLY A C 1
ATOM 1954 O O . GLY A 1 256 ? -11.641 16.484 0.788 1 79.38 256 GLY A O 1
ATOM 1955 N N . THR A 1 257 ? -9.891 17.75 0.883 1 87.81 257 THR A N 1
ATOM 1956 C CA . THR A 1 257 ? -10.18 18.219 2.232 1 87.81 257 THR A CA 1
ATOM 1957 C C . THR A 1 257 ? -11.461 19.031 2.258 1 87.81 257 THR A C 1
ATOM 1959 O O . THR A 1 257 ? -12.328 18.828 3.115 1 87.81 257 THR A O 1
ATOM 1962 N N . LEU A 1 258 ? -11.602 19.891 1.307 1 88.12 258 LEU A N 1
ATOM 1963 C CA . LEU A 1 258 ? -12.781 20.75 1.262 1 88.12 258 LEU A CA 1
ATOM 1964 C C . LEU A 1 258 ? -14.039 19.938 0.974 1 88.12 258 LEU A C 1
ATOM 1966 O O . LEU A 1 258 ? -15.102 20.219 1.538 1 88.12 258 LEU A O 1
ATOM 1970 N N . SER A 1 259 ? -13.914 19.047 0.086 1 80.19 259 SER A N 1
ATOM 1971 C CA . SER A 1 259 ? -15.047 18.172 -0.188 1 80.19 259 SER A CA 1
ATOM 1972 C C . SER A 1 259 ? -15.406 17.328 1.033 1 80.19 259 SER A C 1
ATOM 1974 O O . SER A 1 259 ? -16.594 17.125 1.332 1 80.19 259 SER A O 1
ATOM 1976 N N . GLY A 1 260 ? -14.461 16.828 1.694 1 81.38 260 GLY A N 1
ATOM 1977 C CA . GLY A 1 260 ? -14.703 16.031 2.883 1 81.38 260 GLY A CA 1
ATOM 1978 C C . GLY A 1 260 ? -15.367 16.812 4.004 1 81.38 260 GLY A C 1
ATOM 1979 O O . GLY A 1 260 ? -16.359 16.359 4.574 1 81.38 260 GLY A O 1
ATOM 1980 N N . VAL A 1 261 ? -14.812 17.938 4.293 1 86.81 261 VAL A N 1
ATOM 1981 C CA . VAL A 1 261 ? -15.352 18.781 5.355 1 86.81 261 VAL A CA 1
ATOM 1982 C C . VAL A 1 261 ? -16.703 19.359 4.926 1 86.81 261 VAL A C 1
ATOM 1984 O O . VAL A 1 261 ? -17.625 19.438 5.73 1 86.81 261 VAL A O 1
ATOM 1987 N N . GLY A 1 262 ? -16.781 19.719 3.684 1 84.94 262 GLY A N 1
ATOM 1988 C CA . GLY A 1 262 ? -18.016 20.266 3.156 1 84.94 262 GLY A CA 1
ATOM 1989 C C . GLY A 1 262 ? -19.188 19.297 3.188 1 84.94 262 GLY A C 1
ATOM 1990 O O . GLY A 1 262 ? -20.312 19.672 3.52 1 84.94 262 GLY A O 1
ATOM 1991 N N . ASN A 1 263 ? -18.906 18.141 2.783 1 76.31 263 ASN A N 1
ATOM 1992 C CA . ASN A 1 263 ? -19.938 17.125 2.797 1 76.31 263 ASN A CA 1
ATOM 1993 C C . ASN A 1 263 ? -20.453 16.859 4.211 1 76.31 263 ASN A C 1
ATOM 1995 O O . ASN A 1 263 ? -21.641 16.578 4.41 1 76.31 263 ASN A O 1
ATOM 1999 N N . ARG A 1 264 ? -19.609 16.922 5.16 1 76.69 264 ARG A N 1
ATOM 2000 C CA . ARG A 1 264 ? -20 16.688 6.551 1 76.69 264 ARG A CA 1
ATOM 2001 C C . ARG A 1 264 ? -20.828 17.859 7.082 1 76.69 264 ARG A C 1
ATOM 2003 O O . ARG A 1 264 ? -21.734 17.656 7.887 1 76.69 264 ARG A O 1
ATOM 2010 N N . ALA A 1 265 ? -20.516 18.984 6.543 1 75.62 265 ALA A N 1
ATOM 2011 C CA . ALA A 1 265 ? -21.156 20.203 7.055 1 75.62 265 ALA A CA 1
ATOM 2012 C C . ALA A 1 265 ? -22.312 20.625 6.164 1 75.62 265 ALA A C 1
ATOM 2014 O O . ALA A 1 265 ? -23.172 21.406 6.578 1 75.62 265 ALA A O 1
ATOM 2015 N N . GLY A 1 266 ? -22.344 20.031 4.98 1 78.44 266 GLY A N 1
ATOM 2016 C CA . GLY A 1 266 ? -23.344 20.453 4.02 1 78.44 266 GLY A CA 1
ATOM 2017 C C . GLY A 1 266 ? -23.188 21.891 3.582 1 78.44 266 GLY A C 1
ATOM 2018 O O . GLY A 1 266 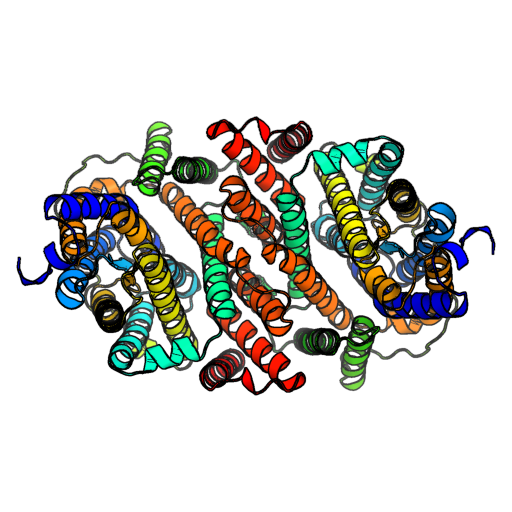? -24.172 22.609 3.42 1 78.44 266 GLY A O 1
ATOM 2019 N N . ILE A 1 267 ? -22 22.328 3.467 1 79.69 267 ILE A N 1
ATOM 2020 C CA . ILE A 1 267 ? -21.812 23.75 3.262 1 79.69 267 ILE A CA 1
ATOM 2021 C C . ILE A 1 267 ? -21.562 24.031 1.781 1 79.69 267 ILE A C 1
ATOM 2023 O O . ILE A 1 267 ? -21.672 25.172 1.329 1 79.69 267 ILE A O 1
ATOM 2027 N N . PHE A 1 268 ? -21.25 23.062 0.941 1 79.06 268 PHE A N 1
ATOM 2028 C CA . PHE A 1 268 ? -20.906 23.344 -0.446 1 79.06 268 PHE A CA 1
ATOM 2029 C C . PHE A 1 268 ? -21.969 22.797 -1.394 1 79.06 268 PHE A C 1
ATOM 2031 O O . PHE A 1 268 ? -21.734 22.703 -2.602 1 79.06 268 PHE A O 1
ATOM 2038 N N . ASP A 1 269 ? -23.094 22.484 -0.984 1 74.81 269 ASP A N 1
ATOM 2039 C CA . ASP A 1 269 ? -24.062 21.734 -1.753 1 74.81 269 ASP A CA 1
ATOM 2040 C C . ASP A 1 269 ? -24.938 22.656 -2.6 1 74.81 269 ASP A C 1
ATOM 2042 O O . ASP A 1 269 ? -25.562 22.219 -3.562 1 74.81 269 ASP A O 1
ATOM 2046 N N . ASN A 1 270 ? -25.047 23.844 -2.328 1 78.69 270 ASN A N 1
ATOM 2047 C CA . ASN A 1 270 ? -25.906 24.766 -3.061 1 78.69 270 ASN A CA 1
ATOM 2048 C C . ASN A 1 270 ? -25.094 25.812 -3.816 1 78.69 270 ASN A C 1
ATOM 2050 O O . ASN A 1 270 ? -23.875 25.781 -3.799 1 78.69 270 ASN A O 1
ATOM 2054 N N . LYS A 1 271 ? -25.891 26.609 -4.574 1 77.31 271 LYS A N 1
ATOM 2055 C CA . LYS A 1 271 ? -25.25 27.625 -5.402 1 77.31 271 LYS A CA 1
ATOM 2056 C C . LYS A 1 271 ? -24.375 28.547 -4.559 1 77.31 271 LYS A C 1
ATOM 2058 O O . LYS A 1 271 ? -23.266 28.891 -4.961 1 77.31 271 LYS A O 1
ATOM 2063 N N . ASP A 1 272 ? -24.797 28.922 -3.494 1 82.62 272 ASP A N 1
ATOM 2064 C CA . ASP A 1 272 ? -24.031 29.734 -2.568 1 82.62 272 ASP A CA 1
ATOM 2065 C C . ASP A 1 272 ? -22.828 28.969 -2.027 1 82.62 272 ASP A C 1
ATOM 2067 O O . ASP A 1 272 ? -21.766 29.562 -1.792 1 82.62 272 ASP A O 1
ATOM 2071 N N . GLY A 1 273 ? -23.031 27.828 -1.803 1 85.62 273 GLY A N 1
ATOM 2072 C CA . GLY A 1 273 ? -21.969 26.953 -1.344 1 85.62 273 GLY A CA 1
ATOM 2073 C C . GLY A 1 273 ? -20.828 26.828 -2.334 1 85.62 273 GLY A C 1
ATOM 2074 O O . GLY A 1 273 ? -19.656 26.75 -1.938 1 85.62 273 GLY A O 1
ATOM 2075 N N . LEU A 1 274 ? -21.141 26.891 -3.537 1 81.31 274 LEU A N 1
ATOM 2076 C CA . LEU A 1 274 ? -20.109 26.812 -4.57 1 81.31 274 LEU A CA 1
ATOM 2077 C C . LEU A 1 274 ? -19.25 28.078 -4.578 1 81.31 274 LEU A C 1
ATOM 2079 O O . LEU A 1 274 ? -18.047 28.016 -4.844 1 81.31 274 LEU A O 1
ATOM 2083 N N . VAL A 1 275 ? -19.891 29.156 -4.371 1 87.12 275 VAL A N 1
ATOM 2084 C CA . VAL A 1 275 ? -19.156 30.406 -4.285 1 87.12 275 VAL A CA 1
ATOM 2085 C C . VAL A 1 275 ? -18.203 30.375 -3.09 1 87.12 275 VAL A C 1
ATOM 2087 O O . VAL A 1 275 ? -17.062 30.828 -3.188 1 87.12 275 VAL A O 1
ATOM 2090 N N . LYS A 1 276 ? -18.672 29.875 -1.992 1 90 276 LYS A N 1
ATOM 2091 C CA . LYS A 1 276 ? -17.844 29.734 -0.802 1 90 276 LYS A CA 1
ATOM 2092 C C . LYS A 1 276 ? -16.656 28.797 -1.067 1 90 276 LYS A C 1
ATOM 2094 O O . LYS A 1 276 ? -15.555 29.031 -0.561 1 90 276 LYS A O 1
ATOM 2099 N N . LEU A 1 277 ? -16.922 27.812 -1.792 1 87.56 277 LEU A N 1
ATOM 2100 C CA . LEU A 1 277 ? -15.852 26.875 -2.15 1 87.56 277 LEU A CA 1
ATOM 2101 C C . LEU A 1 277 ? -14.773 27.578 -2.975 1 87.56 277 LEU A C 1
ATOM 2103 O O . LEU A 1 277 ? -13.578 27.391 -2.73 1 87.56 277 LEU A O 1
ATOM 2107 N N . GLU A 1 278 ? -15.203 28.312 -3.887 1 87.25 278 GLU A N 1
ATOM 2108 C CA . GLU A 1 278 ? -14.273 29.047 -4.734 1 87.25 278 GLU A CA 1
ATOM 2109 C C . GLU A 1 278 ? -13.438 30.031 -3.908 1 87.25 278 GLU A C 1
ATOM 2111 O O . GLU A 1 278 ? -12.219 30.109 -4.094 1 87.25 278 GLU A O 1
ATOM 2116 N N . LYS A 1 279 ? -14.062 30.719 -3.076 1 92.62 279 LYS A N 1
ATOM 2117 C CA . LYS A 1 279 ? -13.367 31.688 -2.232 1 92.62 279 LYS A CA 1
ATOM 2118 C C . LYS A 1 279 ? -12.398 31 -1.275 1 92.62 279 LYS A C 1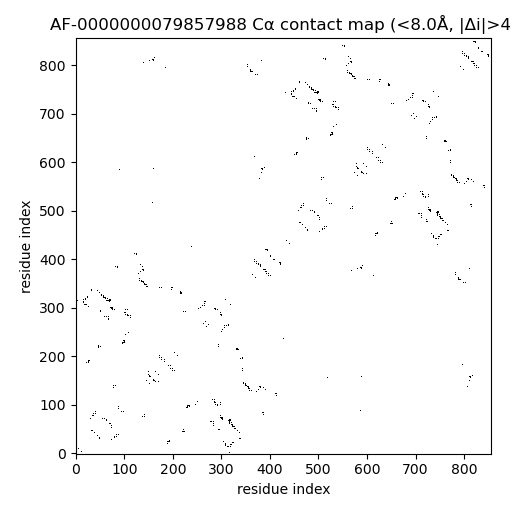
ATOM 2120 O O . LYS A 1 279 ? -11.344 31.531 -0.953 1 92.62 279 LYS A O 1
ATOM 2125 N N . THR A 1 280 ? -12.844 29.891 -0.801 1 93.19 280 THR A N 1
ATOM 2126 C CA . THR A 1 280 ? -11.961 29.109 0.071 1 93.19 280 THR A CA 1
ATOM 2127 C C . THR A 1 280 ? -10.719 28.672 -0.682 1 93.19 280 THR A C 1
ATOM 2129 O O . THR A 1 280 ? -9.609 28.688 -0.132 1 93.19 280 THR A O 1
ATOM 2132 N N . LEU A 1 281 ? -10.883 28.266 -1.903 1 91.06 281 LEU A N 1
ATOM 2133 C CA . LEU A 1 281 ? -9.75 27.859 -2.727 1 91.06 281 LEU A CA 1
ATOM 2134 C C . LEU A 1 281 ? -8.82 29.031 -3.008 1 91.06 281 LEU A C 1
ATOM 2136 O O . LEU A 1 281 ? -7.605 28.859 -3.09 1 91.06 281 LEU A O 1
ATOM 2140 N N . GLN A 1 282 ? -9.414 30.156 -3.184 1 94.38 282 GLN A N 1
ATOM 2141 C CA . GLN A 1 282 ? -8.625 31.359 -3.381 1 94.38 282 GLN A CA 1
ATOM 2142 C C . GLN A 1 282 ? -7.789 31.688 -2.146 1 94.38 282 GLN A C 1
ATOM 2144 O O . GLN A 1 282 ? -6.605 32 -2.262 1 94.38 282 GLN A O 1
ATOM 2149 N N . ALA A 1 283 ? -8.438 31.594 -1.015 1 96.69 283 ALA A N 1
ATOM 2150 C CA . ALA A 1 283 ? -7.703 31.812 0.232 1 96.69 283 ALA A CA 1
ATOM 2151 C C . ALA A 1 283 ? -6.613 30.75 0.412 1 96.69 283 ALA A C 1
ATOM 2153 O O . ALA A 1 283 ? -5.5 31.062 0.839 1 96.69 283 ALA A O 1
ATOM 2154 N N . ASP A 1 284 ? -6.945 29.547 0.145 1 95.88 284 ASP A N 1
ATOM 2155 C CA . ASP A 1 284 ? -6.031 28.406 0.245 1 95.88 284 ASP A CA 1
ATOM 2156 C C . ASP A 1 284 ? -4.785 28.625 -0.606 1 95.88 284 ASP A C 1
ATOM 2158 O O . ASP A 1 284 ? -3.668 28.641 -0.086 1 95.88 284 ASP A O 1
ATOM 2162 N N . SER A 1 285 ? -4.969 28.891 -1.87 1 95.38 285 SER A N 1
ATOM 2163 C CA . SER A 1 285 ? -3.852 29.094 -2.791 1 95.38 285 SER A CA 1
ATOM 2164 C C . SER A 1 285 ? -3.113 30.391 -2.498 1 95.38 285 SER A C 1
ATOM 2166 O O . SER A 1 285 ? -1.885 30.453 -2.586 1 95.38 285 SER A O 1
ATOM 2168 N N . GLY A 1 286 ? -3.803 31.422 -2.174 1 97.5 286 GLY A N 1
ATOM 2169 C CA . GLY A 1 286 ? -3.176 32.688 -1.831 1 97.5 286 GLY A CA 1
ATOM 2170 C C . GLY A 1 286 ? -2.268 32.594 -0.618 1 97.5 286 GLY A C 1
ATOM 2171 O O . GLY A 1 286 ? -1.164 33.156 -0.619 1 97.5 286 GLY A O 1
ATOM 2172 N N . MET A 1 287 ? -2.764 31.953 0.345 1 97.88 287 MET A N 1
ATOM 2173 C CA . MET A 1 287 ? -1.979 31.828 1.57 1 97.88 287 MET A CA 1
ATOM 2174 C C . MET A 1 287 ? -0.806 30.875 1.371 1 97.88 287 MET A C 1
ATOM 2176 O O . MET A 1 287 ? 0.213 30.984 2.055 1 97.88 287 MET A O 1
ATOM 2180 N N . ALA A 1 288 ? -0.964 29.906 0.463 1 97.81 288 ALA A N 1
ATOM 2181 C CA . ALA A 1 288 ? 0.181 29.078 0.107 1 97.81 288 ALA A CA 1
ATOM 2182 C C . ALA A 1 288 ? 1.313 29.922 -0.472 1 97.81 288 ALA A C 1
ATOM 2184 O O . ALA A 1 288 ? 2.49 29.656 -0.211 1 97.81 288 ALA A O 1
ATOM 2185 N N . VAL A 1 289 ? 0.946 30.922 -1.256 1 97.94 289 VAL A N 1
ATOM 2186 C CA . VAL A 1 289 ? 1.932 31.844 -1.813 1 97.94 289 VAL A CA 1
ATOM 2187 C C . VAL A 1 289 ? 2.592 32.625 -0.688 1 97.94 289 VAL A C 1
ATOM 2189 O O . VAL A 1 289 ? 3.82 32.688 -0.608 1 97.94 289 VAL A O 1
ATOM 2192 N N . VAL A 1 290 ? 1.819 33.188 0.174 1 98.12 290 VAL A N 1
ATOM 2193 C CA . VAL A 1 290 ? 2.328 33.969 1.285 1 98.12 290 VAL A CA 1
ATOM 2194 C C . VAL A 1 290 ? 3.182 33.094 2.201 1 98.12 290 VAL A C 1
ATOM 2196 O O . VAL A 1 290 ? 4.238 33.531 2.672 1 98.12 290 VAL A O 1
ATOM 2199 N N . GLY A 1 291 ? 2.709 31.922 2.457 1 97.69 291 GLY A N 1
ATOM 2200 C CA . GLY A 1 291 ? 3.449 31 3.299 1 97.69 291 GLY A CA 1
ATOM 2201 C C . GLY A 1 291 ? 4.844 30.703 2.779 1 97.69 291 GLY A C 1
ATOM 2202 O O . GLY A 1 291 ? 5.797 30.625 3.555 1 97.69 291 GLY A O 1
ATOM 2203 N N . SER A 1 292 ? 4.938 30.484 1.486 1 97.69 292 SER A N 1
ATOM 2204 C CA . SER A 1 292 ? 6.242 30.203 0.898 1 97.69 292 SER A CA 1
ATOM 2205 C C . SER A 1 292 ? 7.203 31.375 1.084 1 97.69 292 SER A C 1
ATOM 2207 O O . SER A 1 292 ? 8.406 31.172 1.243 1 97.69 292 SER A O 1
ATOM 2209 N N . CYS A 1 293 ? 6.703 32.594 1.125 1 97.75 293 CYS A N 1
ATOM 2210 C CA . CYS A 1 293 ? 7.523 33.781 1.364 1 97.75 293 CYS A CA 1
ATOM 2211 C C . CYS A 1 293 ? 8.008 33.812 2.809 1 97.75 293 CYS A C 1
ATOM 2213 O O . CYS A 1 293 ? 9.062 34.375 3.098 1 97.75 293 CYS A O 1
ATOM 2215 N N . PHE A 1 294 ? 7.242 33.188 3.672 1 97.44 294 PHE A N 1
ATOM 2216 C CA . PHE A 1 294 ? 7.594 33.188 5.086 1 97.44 294 PHE A CA 1
ATOM 2217 C C . PHE A 1 294 ? 8.359 31.922 5.445 1 97.44 294 PHE A C 1
ATOM 2219 O O . PHE A 1 294 ? 8.516 31.594 6.625 1 97.44 294 PHE A O 1
ATOM 2226 N N . GLY A 1 295 ? 8.789 31.156 4.465 1 96.38 295 GLY A N 1
ATOM 2227 C CA . GLY A 1 295 ? 9.68 30.031 4.68 1 96.38 295 GLY A CA 1
ATOM 2228 C C . GLY A 1 295 ? 8.945 28.75 5.016 1 96.38 295 GLY A C 1
ATOM 2229 O O . GLY A 1 295 ? 9.523 27.828 5.594 1 96.38 295 GLY A O 1
ATOM 2230 N N . LEU A 1 296 ? 7.707 28.672 4.762 1 96.88 296 LEU A N 1
ATOM 2231 C CA . LEU A 1 296 ? 6.941 27.453 5.035 1 96.88 296 LEU A CA 1
ATOM 2232 C C . LEU A 1 296 ? 6.625 26.703 3.744 1 96.88 296 LEU A C 1
ATOM 2234 O O . LEU A 1 296 ? 6.602 27.312 2.666 1 96.88 296 LEU A O 1
ATOM 2238 N N . SER A 1 297 ? 6.543 25.469 4.031 1 95.06 297 SER A N 1
ATOM 2239 C CA . SER A 1 297 ? 6.062 24.688 2.891 1 95.06 297 SER A CA 1
ATOM 2240 C C . SER A 1 297 ? 4.629 25.062 2.529 1 95.06 297 SER A C 1
ATOM 2242 O O . SER A 1 297 ? 4.105 26.062 3.018 1 95.06 297 SER A O 1
ATOM 2244 N N . THR A 1 298 ? 3.762 24.266 1.874 1 95.69 298 THR A N 1
ATOM 2245 C CA . THR A 1 298 ? 2.479 24.609 1.271 1 95.69 298 THR A CA 1
ATOM 2246 C C . THR A 1 298 ? 1.387 24.688 2.334 1 95.69 298 THR A C 1
ATOM 2248 O O . THR A 1 298 ? 1.071 23.703 2.988 1 95.69 298 THR A O 1
ATOM 2251 N N . ILE A 1 299 ? 0.803 25.906 2.525 1 97.38 299 ILE A N 1
ATOM 2252 C CA . ILE A 1 299 ? -0.371 26.094 3.369 1 97.38 299 ILE A CA 1
ATOM 2253 C C . ILE A 1 299 ? -1.617 25.594 2.639 1 97.38 299 ILE A C 1
ATOM 2255 O O . ILE A 1 299 ? -1.787 25.859 1.444 1 97.38 299 ILE A O 1
ATOM 2259 N N . THR A 1 300 ? -2.385 24.828 3.332 1 96.06 300 THR A N 1
ATOM 2260 C CA . THR A 1 300 ? -3.59 24.297 2.713 1 96.06 300 THR A CA 1
ATOM 2261 C C . THR A 1 300 ? -4.672 24.047 3.762 1 96.06 300 THR A C 1
ATOM 2263 O O . THR A 1 300 ? -4.434 24.219 4.957 1 96.06 300 THR A O 1
ATOM 2266 N N . ALA A 1 301 ? -5.883 23.734 3.242 1 95.56 301 ALA A N 1
ATOM 2267 C CA . ALA A 1 301 ? -7.023 23.438 4.109 1 95.56 301 ALA A CA 1
ATOM 2268 C C . ALA A 1 301 ? -6.766 22.188 4.941 1 95.56 301 ALA A C 1
ATOM 2270 O O . ALA A 1 301 ? -6.121 21.25 4.48 1 95.56 301 ALA A O 1
ATOM 2271 N N . PHE A 1 302 ? -7.262 22.188 6.121 1 94.56 302 PHE A N 1
ATOM 2272 C CA . PHE A 1 302 ? -7 21.094 7.055 1 94.56 302 PHE A CA 1
ATOM 2273 C C . PHE A 1 302 ? -8.25 20.234 7.258 1 94.56 302 PHE A C 1
ATOM 2275 O O . PHE A 1 302 ? -9.344 20.766 7.473 1 94.56 302 PHE A O 1
ATOM 2282 N N . ALA A 1 303 ? -8.031 19.031 7.223 1 89.75 303 ALA A N 1
ATOM 2283 C CA . ALA A 1 303 ? -9.117 18.078 7.41 1 89.75 303 ALA A CA 1
ATOM 2284 C C . ALA A 1 303 ? -9.648 18.125 8.836 1 89.75 303 ALA A C 1
ATOM 2286 O O . ALA A 1 303 ? -10.797 17.766 9.094 1 89.75 303 ALA A O 1
ATOM 2287 N N . GLU A 1 304 ? -8.891 18.594 9.773 1 91.88 304 GLU A N 1
ATOM 2288 C CA . GLU A 1 304 ? -9.273 18.703 11.18 1 91.88 304 GLU A CA 1
ATOM 2289 C C . GLU A 1 304 ? -10.445 19.672 11.352 1 91.88 304 GLU A C 1
ATOM 2291 O O . GLU A 1 304 ? -11.125 19.656 12.383 1 91.88 304 GLU A O 1
ATOM 2296 N N . SER A 1 305 ? -10.688 20.469 10.336 1 95.5 305 SER A N 1
ATOM 2297 C CA . SER A 1 305 ? -11.828 21.375 10.367 1 95.5 305 SER A CA 1
ATOM 2298 C C . SER A 1 305 ? -13.141 20.609 10.5 1 95.5 305 SER A C 1
ATOM 2300 O O . SER A 1 305 ? -14.141 21.156 10.945 1 95.5 305 SER A O 1
ATOM 2302 N N . ALA A 1 306 ? -13.102 19.406 10.094 1 91.38 306 ALA A N 1
ATOM 2303 C CA . ALA A 1 306 ? -14.297 18.578 10.211 1 91.38 306 ALA A CA 1
ATOM 2304 C C . ALA A 1 306 ? -14.75 18.469 11.664 1 91.38 306 ALA A C 1
ATOM 2306 O O . ALA A 1 306 ? -15.953 18.438 11.945 1 91.38 306 ALA A O 1
ATOM 2307 N N . SER A 1 307 ? -13.805 18.422 12.578 1 92.19 307 SER A N 1
ATOM 2308 C CA . SER A 1 307 ? -14.156 18.344 13.992 1 92.19 307 SER A CA 1
ATOM 2309 C C . SER A 1 307 ? -14.906 19.578 14.453 1 92.19 307 SER A C 1
ATOM 2311 O O . SER A 1 307 ? -15.844 19.5 15.242 1 92.19 307 SER A O 1
ATOM 2313 N N . GLY A 1 308 ? -14.523 20.703 14 1 94.44 308 GLY A N 1
ATOM 2314 C CA . GLY A 1 308 ? -15.227 21.938 14.312 1 94.44 308 GLY A CA 1
ATOM 2315 C C . GLY A 1 308 ? -16.625 22 13.742 1 94.44 308 GLY A C 1
ATOM 2316 O O . GLY A 1 308 ? -17.562 22.453 14.406 1 94.44 308 GLY A O 1
ATOM 2317 N N . VAL A 1 309 ? -16.734 21.547 12.57 1 93.56 309 VAL A N 1
ATOM 2318 C CA . VAL A 1 309 ? -18.031 21.516 11.906 1 93.56 309 VAL A CA 1
ATOM 2319 C C . VAL A 1 309 ? -18.969 20.547 12.641 1 93.56 309 VAL A C 1
ATOM 2321 O O . VAL A 1 309 ? -20.156 20.828 12.812 1 93.56 309 VAL A O 1
ATOM 2324 N N . GLU A 1 310 ? -18.422 19.484 13.031 1 91.38 310 GLU A N 1
ATOM 2325 C CA . GLU A 1 310 ? -19.219 18.516 13.781 1 91.38 310 GLU A CA 1
ATOM 2326 C C . GLU A 1 310 ? -19.625 19.062 15.133 1 91.38 310 GLU A C 1
ATOM 2328 O O . GLU A 1 310 ? -20.688 18.703 15.664 1 91.38 310 GLU A O 1
ATOM 2333 N N . ALA A 1 311 ? -18.781 19.938 15.672 1 93.06 311 ALA A N 1
ATOM 2334 C CA . ALA A 1 311 ? -19.094 20.578 16.953 1 93.06 311 ALA A CA 1
ATOM 2335 C C . ALA A 1 311 ? -20.094 21.719 16.766 1 93.06 311 ALA A C 1
ATOM 2337 O O . ALA A 1 311 ? -20.516 22.328 17.75 1 93.06 311 ALA A O 1
ATOM 2338 N N . GLY A 1 312 ? -20.469 21.984 15.461 1 92.12 312 GLY A N 1
ATOM 2339 C CA . GLY A 1 312 ? -21.516 22.938 15.203 1 92.12 312 GLY A CA 1
ATOM 2340 C C . GLY A 1 312 ? -21.047 24.188 14.484 1 92.12 312 GLY A C 1
ATOM 2341 O O . GLY A 1 312 ? -21.812 25.109 14.242 1 92.12 312 GLY A O 1
ATOM 2342 N N . GLY A 1 313 ? -19.781 24.25 14.156 1 94.94 313 GLY A N 1
ATOM 2343 C CA . GLY A 1 313 ? -19.266 25.375 13.391 1 94.94 313 GLY A CA 1
ATOM 2344 C C . GLY A 1 313 ? -19.812 25.438 11.977 1 94.94 313 GLY A C 1
ATOM 2345 O O . GLY A 1 313 ? -19.906 24.422 11.297 1 94.94 313 GLY A O 1
ATOM 2346 N N . ARG A 1 314 ? -20.188 26.656 11.547 1 92.88 314 ARG A N 1
ATOM 2347 C CA . ARG A 1 314 ? -20.828 26.766 10.234 1 92.88 314 ARG A CA 1
ATOM 2348 C C . ARG A 1 314 ? -20.25 27.938 9.438 1 92.88 314 ARG A C 1
ATOM 2350 O O . ARG A 1 314 ? -20.266 27.906 8.203 1 92.88 314 ARG A O 1
ATOM 2357 N N . THR A 1 315 ? -19.703 28.859 10.102 1 94.31 315 THR A N 1
ATOM 2358 C CA . THR A 1 315 ? -19.344 30.094 9.406 1 94.31 315 THR A CA 1
ATOM 2359 C C . THR A 1 315 ? -17.844 30.375 9.57 1 94.31 315 THR A C 1
ATOM 2361 O O . THR A 1 315 ? -17.141 29.625 10.242 1 94.31 315 THR A O 1
ATOM 2364 N N . GLY A 1 316 ? -17.484 31.469 8.945 1 96.5 316 GLY A N 1
ATOM 2365 C CA . GLY A 1 316 ? -16.094 31.906 9.031 1 96.5 316 GLY A CA 1
ATOM 2366 C C . GLY A 1 316 ? -15.711 32.375 10.43 1 96.5 316 GLY A C 1
ATOM 2367 O O . GLY A 1 316 ? -14.523 32.406 10.766 1 96.5 316 GLY A O 1
ATOM 2368 N N . LEU A 1 317 ? -16.641 32.656 11.25 1 97.25 317 LEU A N 1
ATOM 2369 C CA . LEU A 1 317 ? -16.344 33.062 12.625 1 97.25 317 LEU A CA 1
ATOM 2370 C C . LEU A 1 317 ? -15.633 31.922 13.367 1 97.25 317 LEU A C 1
ATOM 2372 O O . LEU A 1 317 ? -14.773 32.188 14.219 1 97.25 317 LEU A O 1
ATOM 2376 N N . CYS A 1 318 ? -16.016 30.734 13.07 1 97.06 318 CYS A N 1
ATOM 2377 C CA . CYS A 1 318 ? -15.336 29.562 13.617 1 97.06 318 CYS A CA 1
ATOM 2378 C C . CYS A 1 318 ? -13.859 29.562 13.242 1 97.06 318 CYS A C 1
ATOM 2380 O O . CYS A 1 318 ? -13 29.344 14.102 1 97.06 318 CYS A O 1
ATOM 2382 N N . ALA A 1 319 ? -13.562 29.844 12.023 1 97.94 319 ALA A N 1
ATOM 2383 C CA . ALA A 1 319 ? -12.188 29.906 11.539 1 97.94 319 ALA A CA 1
ATOM 2384 C C . ALA A 1 319 ? -11.422 31.047 12.211 1 97.94 319 ALA A C 1
ATOM 2386 O O . ALA A 1 319 ? -10.25 30.891 12.562 1 97.94 319 ALA A O 1
ATOM 2387 N N . VAL A 1 320 ? -12.078 32.125 12.352 1 98.12 320 VAL A N 1
ATOM 2388 C CA . VAL A 1 320 ? -11.445 33.281 12.977 1 98.12 320 VAL A CA 1
ATOM 2389 C C . VAL A 1 320 ? -11.062 32.938 14.422 1 98.12 320 VAL A C 1
ATOM 2391 O O . VAL A 1 320 ? -9.953 33.25 14.859 1 98.12 320 VAL A O 1
ATOM 2394 N N . PHE A 1 321 ? -11.961 32.344 15.133 1 98.12 321 PHE A N 1
ATOM 2395 C CA . PHE A 1 321 ? -11.664 31.938 16.5 1 98.12 321 PHE A CA 1
ATOM 2396 C C . PHE A 1 321 ? -10.523 30.922 16.547 1 98.12 321 PHE A C 1
ATOM 2398 O O . PHE A 1 321 ? -9.633 31.016 17.391 1 98.12 321 PHE A O 1
ATOM 2405 N N . THR A 1 322 ? -10.562 29.938 15.641 1 98.12 322 THR A N 1
ATOM 2406 C CA . THR A 1 322 ? -9.484 28.969 15.555 1 98.12 322 THR A CA 1
ATOM 2407 C C . THR A 1 322 ? -8.141 29.656 15.375 1 98.12 322 THR A C 1
ATOM 2409 O O . THR A 1 322 ? -7.172 29.344 16.078 1 98.12 322 THR A O 1
ATOM 2412 N N . GLY A 1 323 ? -8.102 30.594 14.398 1 98.19 323 GLY A N 1
ATOM 2413 C CA . GLY A 1 323 ? -6.879 31.344 14.148 1 98.19 323 GLY A CA 1
ATOM 2414 C C . GLY A 1 323 ? -6.395 32.094 15.367 1 98.19 323 GLY A C 1
ATOM 2415 O O . GLY A 1 323 ? -5.195 32.125 15.648 1 98.19 323 GLY A O 1
ATOM 2416 N N . LEU A 1 324 ? -7.277 32.656 16.094 1 98 324 LEU A N 1
ATOM 2417 C CA . LEU A 1 324 ? -6.926 33.469 17.25 1 98 324 LEU A CA 1
ATOM 2418 C C . LEU A 1 324 ? -6.359 32.594 18.359 1 98 324 LEU A C 1
ATOM 2420 O O . LEU A 1 324 ? -5.48 33.031 19.109 1 98 324 LEU A O 1
ATOM 2424 N N . PHE A 1 325 ? -6.855 31.438 18.453 1 97.56 325 PHE A N 1
ATOM 2425 C CA . PHE A 1 325 ? -6.359 30.531 19.484 1 97.56 325 PHE A CA 1
ATOM 2426 C C . PHE A 1 325 ? -4.902 30.172 19.234 1 97.56 325 PHE A C 1
ATOM 2428 O O . PHE A 1 325 ? -4.172 29.844 20.172 1 97.56 325 PHE A O 1
ATOM 2435 N N . PHE A 1 326 ? -4.438 30.25 18.016 1 97.38 326 PHE A N 1
ATOM 2436 C CA . PHE A 1 326 ? -3.061 29.891 17.688 1 97.38 326 PHE A CA 1
ATOM 2437 C C . PHE A 1 326 ? -2.086 30.922 18.234 1 97.38 326 PHE A C 1
ATOM 2439 O O . PHE A 1 326 ? -0.88 30.672 18.297 1 97.38 326 PHE A O 1
ATOM 2446 N N . ILE A 1 327 ? -2.549 32.062 18.703 1 94.75 327 ILE A N 1
ATOM 2447 C CA . ILE A 1 327 ? -1.708 33.062 19.359 1 94.75 327 ILE A CA 1
ATOM 2448 C C . ILE A 1 327 ? -1.034 32.469 20.578 1 94.75 327 ILE A C 1
ATOM 2450 O O . ILE A 1 327 ? 0.107 32.812 20.906 1 94.75 327 ILE A O 1
ATOM 2454 N N . LEU A 1 328 ? -1.686 31.594 21.188 1 92.19 328 LEU A N 1
ATOM 2455 C CA . LEU A 1 328 ? -1.181 30.938 22.391 1 92.19 328 LEU A CA 1
ATOM 2456 C C . LEU A 1 328 ? 0.067 30.125 22.078 1 92.19 328 LEU A C 1
ATOM 2458 O O . LEU A 1 328 ? 0.947 29.984 22.938 1 92.19 328 LEU A O 1
ATOM 2462 N N . THR A 1 329 ? 0.156 29.594 20.906 1 94.31 329 THR A N 1
ATOM 2463 C CA . THR A 1 329 ? 1.257 28.719 20.547 1 94.31 329 THR A CA 1
ATOM 2464 C C . THR A 1 329 ? 2.523 29.516 20.266 1 94.31 329 THR A C 1
ATOM 2466 O O . THR A 1 329 ? 3.631 28.969 20.328 1 94.31 329 THR A O 1
ATOM 2469 N N . LEU A 1 330 ? 2.412 30.812 20.031 1 93.25 330 LEU A N 1
ATOM 2470 C CA . LEU A 1 330 ? 3.543 31.672 19.703 1 93.25 330 LEU A CA 1
ATOM 2471 C C . LEU A 1 330 ? 4.469 31.828 20.906 1 93.25 330 LEU A C 1
ATOM 2473 O O . LEU A 1 330 ? 5.668 32.062 20.734 1 93.25 330 LEU A O 1
ATOM 2477 N N . PHE A 1 331 ? 3.953 31.594 22.062 1 94 331 PHE A N 1
ATOM 2478 C CA . PHE A 1 331 ? 4.723 31.859 23.281 1 94 331 PHE A CA 1
ATOM 2479 C C . PHE A 1 331 ? 5.18 30.562 23.938 1 94 331 PHE A C 1
ATOM 2481 O O . PHE A 1 331 ? 5.746 30.594 25.031 1 94 331 PHE A O 1
ATOM 2488 N N . MET A 1 332 ? 4.996 29.5 23.25 1 93.25 332 MET A N 1
ATOM 2489 C CA . MET A 1 332 ? 5.332 28.203 23.844 1 93.25 332 MET A CA 1
ATOM 2490 C C . MET A 1 332 ? 6.516 27.562 23.125 1 93.25 332 MET A C 1
ATOM 2492 O O . MET A 1 332 ? 6.613 26.344 23.047 1 93.25 332 MET A O 1
ATOM 2496 N N . LEU A 1 333 ? 7.445 28.312 22.703 1 91.44 333 LEU A N 1
ATOM 2497 C CA . LEU A 1 333 ? 8.562 27.875 21.875 1 91.44 333 LEU A CA 1
ATOM 2498 C C . LEU A 1 333 ? 9.438 26.875 22.625 1 91.44 333 LEU A C 1
ATOM 2500 O O . LEU A 1 333 ? 9.773 25.812 22.094 1 91.44 333 LEU A O 1
ATOM 2504 N N . PRO A 1 334 ? 9.867 27.203 23.906 1 90.94 334 PRO A N 1
ATOM 2505 C CA . PRO A 1 334 ? 10.742 26.266 24.609 1 90.94 334 PRO A CA 1
ATOM 2506 C C . PRO A 1 334 ? 10.094 24.906 24.828 1 90.94 334 PRO A C 1
ATOM 2508 O O . PRO A 1 334 ? 10.773 23.875 24.781 1 90.94 334 PRO A O 1
ATOM 2511 N N . PHE A 1 335 ? 8.852 24.906 25 1 92.31 335 PHE A N 1
ATOM 2512 C CA . PHE A 1 335 ? 8.117 23.672 25.188 1 92.31 335 PHE A CA 1
ATOM 2513 C C . PHE A 1 335 ? 8.141 22.812 23.922 1 92.31 335 PHE A C 1
ATOM 2515 O O . PHE A 1 335 ? 8.477 21.641 23.969 1 92.31 335 PHE A O 1
ATOM 2522 N N . PHE A 1 336 ? 7.809 23.406 22.828 1 92.31 336 PHE A N 1
ATOM 2523 C CA . PHE A 1 336 ? 7.719 22.688 21.562 1 92.31 336 PHE A CA 1
ATOM 2524 C C . PHE A 1 336 ? 9.094 22.25 21.094 1 92.31 336 PHE A C 1
ATOM 2526 O O . PHE A 1 336 ? 9.234 21.188 20.484 1 92.31 336 PHE A O 1
ATOM 2533 N N . LYS A 1 337 ? 10.102 22.969 21.422 1 89.81 337 LYS A N 1
ATOM 2534 C CA . LYS A 1 337 ? 11.461 22.641 21 1 89.81 337 LYS A CA 1
ATOM 2535 C C . LYS A 1 337 ? 11.992 21.438 21.766 1 89.81 337 LYS A C 1
ATOM 2537 O O . LYS A 1 337 ? 12.891 20.734 21.281 1 89.81 337 LYS A O 1
ATOM 2542 N N . SER A 1 338 ? 11.477 21.219 22.891 1 91.94 338 SER A N 1
ATOM 2543 C CA . SER A 1 338 ? 11.961 20.125 23.734 1 91.94 338 SER A CA 1
ATOM 2544 C C . SER A 1 338 ? 11.352 18.797 23.328 1 91.94 338 SER A C 1
ATOM 2546 O O . SER A 1 338 ? 11.781 17.734 23.797 1 91.94 338 SER A O 1
ATOM 2548 N N . ILE A 1 339 ? 10.414 18.812 22.422 1 93.56 339 ILE A N 1
ATOM 2549 C CA . ILE A 1 339 ? 9.758 17.594 21.969 1 93.56 339 ILE A CA 1
ATOM 2550 C C . ILE A 1 339 ? 10.727 16.781 21.109 1 93.56 339 ILE A C 1
ATOM 2552 O O . ILE A 1 339 ? 11.266 17.281 20.125 1 93.56 339 ILE A O 1
ATOM 2556 N N . PRO A 1 340 ? 10.969 15.555 21.516 1 94.5 340 PRO A N 1
ATOM 2557 C CA . PRO A 1 340 ? 11.852 14.727 20.672 1 94.5 340 PRO A CA 1
ATOM 2558 C C . PRO A 1 340 ? 11.234 14.398 19.312 1 94.5 340 PRO A C 1
ATOM 2560 O O . PRO A 1 340 ? 10.023 14.18 19.219 1 94.5 340 PRO A O 1
ATOM 2563 N N . ALA A 1 341 ? 12.047 14.242 18.312 1 92.94 341 ALA A N 1
ATOM 2564 C CA . ALA A 1 341 ? 11.594 13.977 16.953 1 92.94 341 ALA A CA 1
ATOM 2565 C C . ALA A 1 341 ? 10.805 12.68 16.875 1 92.94 341 ALA A C 1
ATOM 2567 O O . ALA A 1 341 ? 9.805 12.594 16.156 1 92.94 341 ALA A O 1
ATOM 2568 N N . ASN A 1 342 ? 11.219 11.703 17.625 1 95 342 ASN A N 1
ATOM 2569 C CA . ASN A 1 342 ? 10.586 10.391 17.562 1 95 342 ASN A CA 1
ATOM 2570 C C . ASN A 1 342 ? 9.211 10.398 18.219 1 95 342 ASN A C 1
ATOM 2572 O O . ASN A 1 342 ? 8.461 9.43 18.109 1 95 342 ASN A O 1
ATOM 2576 N N . ALA A 1 343 ? 8.867 11.516 18.875 1 95.56 343 ALA A N 1
ATOM 2577 C CA . ALA A 1 343 ? 7.512 11.688 19.391 1 95.56 343 ALA A CA 1
ATOM 2578 C C . ALA A 1 343 ? 6.582 12.25 18.312 1 95.56 343 ALA A C 1
ATOM 2580 O O . ALA A 1 343 ? 5.359 12.18 18.453 1 95.56 343 ALA A O 1
ATOM 2581 N N . ILE A 1 344 ? 7.156 12.672 17.25 1 93.56 344 ILE A N 1
ATOM 2582 C CA . ILE A 1 344 ? 6.402 13.336 16.203 1 93.56 344 ILE A CA 1
ATOM 2583 C C . ILE A 1 344 ? 6.141 12.367 15.055 1 93.56 344 ILE A C 1
ATOM 2585 O O . ILE A 1 344 ? 5.055 12.375 14.461 1 93.56 344 ILE A O 1
ATOM 2589 N N . TYR A 1 345 ? 7.07 11.523 14.766 1 95.06 345 TYR A N 1
ATOM 2590 C CA . TYR A 1 345 ? 7.02 10.68 13.586 1 95.06 345 TYR A CA 1
ATOM 2591 C C . TYR A 1 345 ? 5.801 9.758 13.625 1 95.06 345 TYR A C 1
ATOM 2593 O O . TYR A 1 345 ? 5.188 9.484 12.586 1 95.06 345 TYR A O 1
ATOM 2601 N N . PRO A 1 346 ? 5.359 9.352 14.781 1 96.69 346 PRO A N 1
ATOM 2602 C CA . PRO A 1 346 ? 4.156 8.523 14.836 1 96.69 346 PRO A CA 1
ATOM 2603 C C . PRO A 1 346 ? 2.922 9.242 14.289 1 96.69 346 PRO A C 1
ATOM 2605 O O . PRO A 1 346 ? 2.006 8.594 13.773 1 96.69 346 PRO A O 1
ATOM 2608 N N . VAL A 1 347 ? 2.916 10.508 14.422 1 94.88 347 VAL A N 1
ATOM 2609 C CA . VAL A 1 347 ? 1.802 11.297 13.898 1 94.88 347 VAL A CA 1
ATOM 2610 C C . VAL A 1 347 ? 1.77 11.195 12.375 1 94.88 347 VAL A C 1
ATOM 2612 O O . VAL A 1 347 ? 0.697 11.078 11.773 1 94.88 347 VAL A O 1
ATOM 2615 N N . LEU A 1 348 ? 2.91 11.219 11.766 1 93.69 348 LEU A N 1
ATOM 2616 C CA . LEU A 1 348 ? 2.99 11.047 10.32 1 93.69 348 LEU A CA 1
ATOM 2617 C C . LEU A 1 348 ? 2.418 9.703 9.898 1 93.69 348 LEU A C 1
ATOM 2619 O O . LEU A 1 348 ? 1.669 9.617 8.922 1 93.69 348 LEU A O 1
ATOM 2623 N N . VAL A 1 349 ? 2.754 8.703 10.648 1 96.12 349 VAL A N 1
ATOM 2624 C CA . VAL A 1 349 ? 2.273 7.363 10.336 1 96.12 349 VAL A CA 1
ATOM 2625 C C . VAL A 1 349 ? 0.75 7.324 10.43 1 96.12 349 VAL A C 1
ATOM 2627 O O . VAL A 1 349 ? 0.081 6.801 9.531 1 96.12 349 VAL A O 1
ATOM 2630 N N . MET A 1 350 ? 0.211 7.922 11.438 1 95.56 350 MET A N 1
ATOM 2631 C CA . MET A 1 350 ? -1.231 7.879 11.656 1 95.56 350 MET A CA 1
ATOM 2632 C C . MET A 1 350 ? -1.97 8.672 10.586 1 95.56 350 MET A C 1
ATOM 2634 O O . MET A 1 350 ? -3.023 8.25 10.109 1 95.56 350 MET A O 1
ATOM 2638 N N . VAL A 1 351 ? -1.447 9.805 10.281 1 91.25 351 VAL A N 1
ATOM 2639 C CA . VAL A 1 351 ? -2.047 10.602 9.219 1 91.25 351 VAL A CA 1
ATOM 2640 C C . VAL A 1 351 ? -2.041 9.805 7.914 1 91.25 351 VAL A C 1
ATOM 2642 O O . VAL A 1 351 ? -3.023 9.812 7.168 1 91.25 351 VAL A O 1
ATOM 2645 N N . GLY A 1 352 ? -0.928 9.156 7.652 1 94.19 352 GLY A N 1
ATOM 2646 C CA . GLY A 1 352 ? -0.849 8.305 6.48 1 94.19 352 GLY A CA 1
ATOM 2647 C C . GLY A 1 352 ? -1.885 7.195 6.477 1 94.19 352 GLY A C 1
ATOM 2648 O O . GLY A 1 352 ? -2.494 6.91 5.441 1 94.19 352 GLY A O 1
ATOM 2649 N N . ILE A 1 353 ? -2.1 6.613 7.621 1 95.81 353 ILE A N 1
ATOM 2650 C CA . ILE A 1 353 ? -3.09 5.555 7.77 1 95.81 353 ILE A CA 1
ATOM 2651 C C . ILE A 1 353 ? -4.477 6.09 7.426 1 95.81 353 ILE A C 1
ATOM 2653 O O . ILE A 1 353 ? -5.246 5.434 6.723 1 95.81 353 ILE A O 1
ATOM 2657 N N . LEU A 1 354 ? -4.785 7.242 7.902 1 91.88 354 LEU A N 1
ATOM 2658 C CA . LEU A 1 354 ? -6.094 7.84 7.664 1 91.88 354 LEU A CA 1
ATOM 2659 C C . LEU A 1 354 ? -6.297 8.133 6.184 1 91.88 354 LEU A C 1
ATOM 2661 O O . LEU A 1 354 ? -7.379 7.898 5.641 1 91.88 354 LEU A O 1
ATOM 2665 N N . MET A 1 355 ? -5.238 8.609 5.559 1 90.44 355 MET A N 1
ATOM 2666 C CA . MET A 1 355 ? -5.328 8.898 4.129 1 90.44 355 MET A CA 1
ATOM 2667 C C . MET A 1 355 ? -5.41 7.613 3.316 1 90.44 355 MET A C 1
ATOM 2669 O O . MET A 1 355 ? -6.086 7.566 2.287 1 90.44 355 MET A O 1
ATOM 2673 N N . PHE A 1 356 ? -4.793 6.527 3.779 1 95.31 356 PHE A N 1
ATOM 2674 C CA . PHE A 1 356 ? -4.773 5.227 3.121 1 95.31 356 PHE A CA 1
ATOM 2675 C C . PHE A 1 356 ? -6.172 4.625 3.07 1 95.31 356 PHE A C 1
ATOM 2677 O O . PHE A 1 356 ? -6.496 3.869 2.15 1 95.31 356 PHE A O 1
ATOM 2684 N N . SER A 1 357 ? -7.055 4.984 3.941 1 94.56 357 SER A N 1
ATOM 2685 C CA . SER A 1 357 ? -8.391 4.426 4.074 1 94.56 357 SER A CA 1
ATOM 2686 C C . SER A 1 357 ? -9.273 4.812 2.893 1 94.56 357 SER A C 1
ATOM 2688 O O . SER A 1 357 ? -10.305 4.184 2.648 1 94.56 357 SER A O 1
ATOM 2690 N N . GLU A 1 358 ? -8.836 5.793 2.127 1 91.62 358 GLU A N 1
ATOM 2691 C CA . GLU A 1 358 ? -9.594 6.207 0.95 1 91.62 358 GLU A CA 1
ATOM 2692 C C . GLU A 1 358 ? -9.68 5.082 -0.075 1 91.62 358 GLU A C 1
ATOM 2694 O O . GLU A 1 358 ? -10.57 5.086 -0.932 1 91.62 358 GLU A O 1
ATOM 2699 N N . LEU A 1 359 ? -8.828 4.113 0.028 1 95.56 359 LEU A N 1
ATOM 2700 C CA . LEU A 1 359 ? -8.82 2.992 -0.908 1 95.56 359 LEU A CA 1
ATOM 2701 C C . LEU A 1 359 ? -10.117 2.197 -0.816 1 95.56 359 LEU A C 1
ATOM 2703 O O . LEU A 1 359 ? -10.531 1.569 -1.791 1 95.56 359 LEU A O 1
ATOM 2707 N N . GLY A 1 360 ? -10.773 2.268 0.33 1 95.69 360 GLY A N 1
ATOM 2708 C CA . GLY A 1 360 ? -12.023 1.547 0.522 1 95.69 360 GLY A CA 1
ATOM 2709 C C . GLY A 1 360 ? -13.164 2.109 -0.297 1 95.69 360 GLY A C 1
ATOM 2710 O O . GLY A 1 360 ? -14.195 1.455 -0.461 1 95.69 360 GLY A O 1
ATOM 2711 N N . ARG A 1 361 ? -12.945 3.238 -0.907 1 93 361 ARG A N 1
ATOM 2712 C CA . ARG A 1 361 ? -14.008 3.902 -1.657 1 93 361 ARG A CA 1
ATOM 2713 C C . ARG A 1 361 ? -13.734 3.846 -3.156 1 93 361 ARG A C 1
ATOM 2715 O O . ARG A 1 361 ? -14.492 4.414 -3.951 1 93 361 ARG A O 1
ATOM 2722 N N . ILE A 1 362 ? -12.648 3.211 -3.564 1 95.25 362 ILE A N 1
ATOM 2723 C CA . ILE A 1 362 ? -12.266 3.123 -4.969 1 95.25 362 ILE A CA 1
ATOM 2724 C C . ILE A 1 362 ? -12.984 1.949 -5.629 1 95.25 362 ILE A C 1
ATOM 2726 O O . ILE A 1 362 ? -13.133 0.885 -5.023 1 95.25 362 ILE A O 1
ATOM 2730 N N . ASN A 1 363 ? -13.469 2.172 -6.855 1 95.56 363 ASN A N 1
ATOM 2731 C CA . ASN A 1 363 ? -14.039 1.098 -7.66 1 95.56 363 ASN A CA 1
ATOM 2732 C C . ASN A 1 363 ? -12.961 0.292 -8.375 1 95.56 363 ASN A C 1
ATOM 2734 O O . ASN A 1 363 ? -12.633 0.567 -9.531 1 95.56 363 ASN A O 1
ATOM 2738 N N . PHE A 1 364 ? -12.57 -0.814 -7.809 1 94.75 364 PHE A N 1
ATOM 2739 C CA . PHE A 1 364 ? -11.477 -1.619 -8.336 1 94.75 364 PHE A CA 1
ATOM 2740 C C . PHE A 1 364 ? -11.969 -2.531 -9.453 1 94.75 364 PHE A C 1
ATOM 2742 O O . PHE A 1 364 ? -11.18 -3.25 -10.07 1 94.75 364 PHE A O 1
ATOM 2749 N N . LYS A 1 365 ? -13.266 -2.508 -9.758 1 91.56 365 LYS A N 1
ATOM 2750 C CA . LYS A 1 365 ? -13.797 -3.299 -10.867 1 91.56 365 LYS A CA 1
ATOM 2751 C C . LYS A 1 365 ? -13.367 -2.723 -12.211 1 91.56 365 LYS A C 1
ATOM 2753 O O . LYS A 1 365 ? -13.242 -3.455 -13.195 1 91.56 365 LYS A O 1
ATOM 2758 N N . ASP A 1 366 ? -13.211 -1.394 -12.219 1 93.88 366 ASP A N 1
ATOM 2759 C CA . ASP A 1 366 ? -12.656 -0.768 -13.414 1 93.88 366 ASP A CA 1
ATOM 2760 C C . ASP A 1 366 ? -11.172 -1.1 -13.57 1 93.88 366 ASP A C 1
ATOM 2762 O O . ASP A 1 366 ? -10.367 -0.813 -12.68 1 93.88 366 ASP A O 1
ATOM 2766 N N . GLN A 1 367 ? -10.805 -1.667 -14.711 1 94.19 367 GLN A N 1
ATOM 2767 C CA . GLN A 1 367 ? -9.453 -2.186 -14.906 1 94.19 367 GLN A CA 1
ATOM 2768 C C . GLN A 1 367 ? -8.422 -1.068 -14.836 1 94.19 367 GLN A C 1
ATOM 2770 O O . GLN A 1 367 ? -7.379 -1.223 -14.188 1 94.19 367 GLN A O 1
ATOM 2775 N N . ALA A 1 368 ? -8.719 0.013 -15.5 1 95.5 368 ALA A N 1
ATOM 2776 C CA . ALA A 1 368 ? -7.781 1.13 -15.5 1 95.5 368 ALA A CA 1
ATOM 2777 C C . ALA A 1 368 ? -7.582 1.679 -14.094 1 95.5 368 ALA A C 1
ATOM 2779 O O . ALA A 1 368 ? -6.453 1.947 -13.672 1 95.5 368 ALA A O 1
ATOM 2780 N N . THR A 1 369 ? -8.688 1.831 -13.383 1 95.44 369 THR A N 1
ATOM 2781 C CA . THR A 1 369 ? -8.641 2.354 -12.023 1 95.44 369 THR A CA 1
ATOM 2782 C C . THR A 1 369 ? -7.883 1.401 -11.102 1 95.44 369 THR A C 1
ATOM 2784 O O . THR A 1 369 ? -7.109 1.839 -10.25 1 95.44 369 THR A O 1
ATOM 2787 N N . SER A 1 370 ? -8.062 0.179 -11.312 1 96.25 370 SER A N 1
ATOM 2788 C CA . SER A 1 370 ? -7.422 -0.827 -10.469 1 96.25 370 SER A CA 1
ATOM 2789 C C . SER A 1 370 ? -5.906 -0.783 -10.609 1 96.25 370 SER A C 1
ATOM 2791 O O . SER A 1 370 ? -5.191 -0.655 -9.617 1 96.25 370 SER A O 1
ATOM 2793 N N . VAL A 1 371 ? -5.426 -0.828 -11.805 1 97.31 371 VAL A N 1
ATOM 2794 C CA . VAL A 1 371 ? -3.99 -0.852 -12.062 1 97.31 371 VAL A CA 1
ATOM 2795 C C . VAL A 1 371 ? -3.367 0.478 -11.648 1 97.31 371 VAL A C 1
ATOM 2797 O O . VAL A 1 371 ? -2.32 0.504 -10.992 1 97.31 371 VAL A O 1
ATOM 2800 N N . THR A 1 372 ? -4.035 1.52 -11.977 1 96.56 372 THR A N 1
ATOM 2801 C CA . THR A 1 372 ? -3.525 2.859 -11.703 1 96.56 372 THR A CA 1
ATOM 2802 C C . THR A 1 372 ? -3.453 3.117 -10.203 1 96.56 372 THR A C 1
ATOM 2804 O O . THR A 1 372 ? -2.471 3.676 -9.711 1 96.56 372 THR A O 1
ATOM 2807 N N . SER A 1 373 ? -4.516 2.727 -9.492 1 97.06 373 SER A N 1
ATOM 2808 C CA . SER A 1 373 ? -4.543 2.922 -8.047 1 97.06 373 SER A CA 1
ATOM 2809 C C . SER A 1 373 ? -3.383 2.201 -7.367 1 97.06 373 SER A C 1
ATOM 2811 O O . SER A 1 373 ? -2.73 2.76 -6.484 1 97.06 373 SER A O 1
ATOM 2813 N N . PHE A 1 374 ? -3.129 1.036 -7.766 1 97.62 374 PHE A N 1
ATOM 2814 C CA . PHE A 1 374 ? -2.018 0.276 -7.203 1 97.62 374 PHE A CA 1
ATOM 2815 C C . PHE A 1 374 ? -0.693 0.986 -7.461 1 97.62 374 PHE A C 1
ATOM 2817 O O . PHE A 1 374 ? 0.119 1.145 -6.547 1 97.62 374 PHE A O 1
ATOM 2824 N N . LEU A 1 375 ? -0.467 1.362 -8.68 1 96.81 375 LEU A N 1
ATOM 2825 C CA . LEU A 1 375 ? 0.809 1.959 -9.062 1 96.81 375 LEU A CA 1
ATOM 2826 C C . LEU A 1 375 ? 1.037 3.271 -8.32 1 96.81 375 LEU A C 1
ATOM 2828 O O . LEU A 1 375 ? 2.135 3.521 -7.812 1 96.81 375 LEU A O 1
ATOM 2832 N N . ILE A 1 376 ? 0.029 4.055 -8.219 1 95 376 ILE A N 1
ATOM 2833 C CA . ILE A 1 376 ? 0.151 5.332 -7.527 1 95 376 ILE A CA 1
ATOM 2834 C C . ILE A 1 376 ? 0.487 5.09 -6.055 1 95 376 ILE A C 1
ATOM 2836 O O . ILE A 1 376 ? 1.431 5.68 -5.523 1 95 376 ILE A O 1
ATOM 2840 N N . VAL A 1 377 ? -0.207 4.184 -5.414 1 96.94 377 VAL A N 1
ATOM 2841 C CA . VAL A 1 377 ? -0.124 3.988 -3.971 1 96.94 377 VAL A CA 1
ATOM 2842 C C . VAL A 1 377 ? 1.196 3.307 -3.619 1 96.94 377 VAL A C 1
ATOM 2844 O O . VAL A 1 377 ? 1.828 3.645 -2.615 1 96.94 377 VAL A O 1
ATOM 2847 N N . MET A 1 378 ? 1.622 2.422 -4.43 1 96.94 378 MET A N 1
ATOM 2848 C CA . MET A 1 378 ? 2.775 1.608 -4.059 1 96.94 378 MET A CA 1
ATOM 2849 C C . MET A 1 378 ? 4.07 2.246 -4.551 1 96.94 378 MET A C 1
ATOM 2851 O O . MET A 1 378 ? 5.109 2.135 -3.896 1 96.94 378 MET A O 1
ATOM 2855 N N . LEU A 1 379 ? 4.051 2.938 -5.668 1 95.19 379 LEU A N 1
ATOM 2856 C CA . LE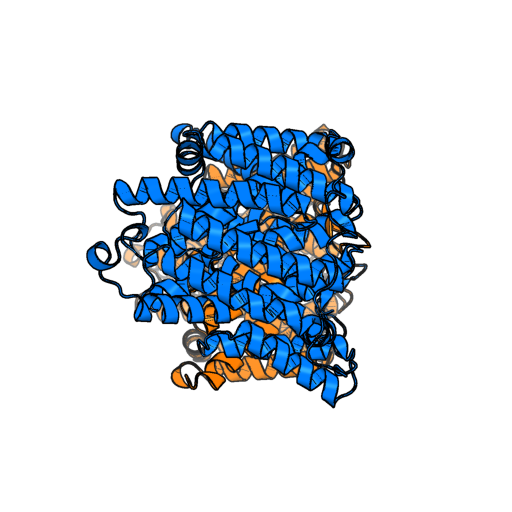U A 1 379 ? 5.301 3.42 -6.242 1 95.19 379 LEU A CA 1
ATOM 2857 C C . LEU A 1 379 ? 5.773 4.684 -5.531 1 95.19 379 LEU A C 1
ATOM 2859 O O . LEU A 1 379 ? 6.973 4.965 -5.492 1 95.19 379 LEU A O 1
ATOM 2863 N N . MET A 1 380 ? 4.883 5.457 -4.918 1 93.06 380 MET A N 1
ATOM 2864 C CA . MET A 1 380 ? 5.32 6.656 -4.203 1 93.06 380 MET A CA 1
ATOM 2865 C C . MET A 1 380 ? 6.277 6.297 -3.072 1 93.06 380 MET A C 1
ATOM 2867 O O . MET A 1 380 ? 7.41 6.773 -3.037 1 93.06 380 MET A O 1
ATOM 2871 N N . PRO A 1 381 ? 5.852 5.34 -2.232 1 93.69 381 PRO A N 1
ATOM 2872 C CA . PRO A 1 381 ? 6.793 4.98 -1.17 1 93.69 381 PRO A CA 1
ATOM 2873 C C . PRO A 1 381 ? 7.957 4.129 -1.676 1 93.69 381 PRO A C 1
ATOM 2875 O O . PRO A 1 381 ? 9.094 4.309 -1.235 1 93.69 381 PRO A O 1
ATOM 2878 N N . LEU A 1 382 ? 7.773 3.299 -2.686 1 93.5 382 LEU A N 1
ATOM 2879 C CA . LEU A 1 382 ? 8.789 2.34 -3.105 1 93.5 382 LEU A CA 1
ATOM 2880 C C . LEU A 1 382 ? 9.836 3.008 -3.982 1 93.5 382 LEU A C 1
ATOM 2882 O O . LEU A 1 382 ? 10.914 2.447 -4.211 1 93.5 382 LEU A O 1
ATOM 2886 N N . THR A 1 383 ? 9.539 4.148 -4.496 1 89.62 383 THR A N 1
ATOM 2887 C CA . THR A 1 383 ? 10.539 4.91 -5.242 1 89.62 383 THR A CA 1
ATOM 2888 C C . THR A 1 383 ? 10.914 6.184 -4.488 1 89.62 383 THR A C 1
ATOM 2890 O O . THR A 1 383 ? 11.664 7.016 -5.004 1 89.62 383 THR A O 1
ATOM 2893 N N . TYR A 1 384 ? 10.328 6.332 -3.326 1 87.94 384 TYR A N 1
ATOM 2894 C CA . TYR A 1 384 ? 10.555 7.496 -2.477 1 87.94 384 TYR A CA 1
ATOM 2895 C C . TYR A 1 384 ? 10.312 8.789 -3.246 1 87.94 384 TYR A C 1
ATOM 2897 O O . TYR A 1 384 ? 11.117 9.719 -3.176 1 87.94 384 TYR A O 1
ATOM 2905 N N . SER A 1 385 ? 9.242 8.828 -4.074 1 87.94 385 SER A N 1
ATOM 2906 C CA . SER A 1 385 ? 8.945 9.969 -4.93 1 87.94 385 SER A CA 1
ATOM 2907 C C . SER A 1 385 ? 7.461 10.023 -5.281 1 87.94 385 SER A C 1
ATOM 2909 O O . SER A 1 385 ? 6.93 9.086 -5.879 1 87.94 385 SER A O 1
ATOM 2911 N N . ILE A 1 386 ? 6.84 11.148 -4.844 1 88.44 386 ILE A N 1
ATOM 2912 C CA . ILE A 1 386 ? 5.445 11.359 -5.219 1 88.44 386 ILE A CA 1
ATOM 2913 C C . ILE A 1 386 ? 5.336 11.5 -6.734 1 88.44 386 ILE A C 1
ATOM 2915 O O . ILE A 1 386 ? 4.41 10.969 -7.348 1 88.44 386 ILE A O 1
ATOM 2919 N N . THR A 1 387 ? 6.344 12.109 -7.367 1 84.75 387 THR A N 1
ATOM 2920 C CA . THR A 1 387 ? 6.371 12.367 -8.805 1 84.75 387 THR A CA 1
ATOM 2921 C C . THR A 1 387 ? 6.324 11.062 -9.586 1 84.75 387 THR A C 1
ATOM 2923 O O . THR A 1 387 ? 5.559 10.93 -10.547 1 84.75 387 THR A O 1
ATOM 2926 N N . ASN A 1 388 ? 7.098 10.125 -9.156 1 88.69 388 ASN A N 1
ATOM 2927 C CA . ASN A 1 388 ? 7.164 8.852 -9.867 1 88.69 388 ASN A CA 1
ATOM 2928 C C . ASN A 1 388 ? 5.844 8.094 -9.781 1 88.69 388 ASN A C 1
ATOM 2930 O O . ASN A 1 388 ? 5.406 7.48 -10.758 1 88.69 388 ASN A O 1
ATOM 2934 N N . GLY A 1 389 ? 5.25 8.102 -8.625 1 90.69 389 GLY A N 1
ATOM 2935 C CA . GLY A 1 389 ? 3.961 7.453 -8.469 1 90.69 389 GLY A CA 1
ATOM 2936 C C . GLY A 1 389 ? 2.879 8.055 -9.344 1 90.69 389 GLY A C 1
ATOM 2937 O O . GLY A 1 389 ? 2.129 7.328 -10 1 90.69 389 GLY A O 1
ATOM 2938 N N . LEU A 1 390 ? 2.834 9.359 -9.344 1 88.69 390 LEU A N 1
ATOM 2939 C CA . LEU A 1 390 ? 1.845 10.062 -10.156 1 88.69 390 LEU A CA 1
ATOM 2940 C C . LEU A 1 390 ? 2.088 9.812 -11.641 1 88.69 390 LEU A C 1
ATOM 2942 O O . LEU A 1 390 ? 1.152 9.523 -12.391 1 88.69 390 LEU A O 1
ATOM 2946 N N . ALA A 1 391 ? 3.312 9.945 -12.047 1 88.94 391 ALA A N 1
ATOM 2947 C CA . ALA A 1 391 ? 3.666 9.805 -13.461 1 88.94 391 ALA A CA 1
ATOM 2948 C C . ALA A 1 391 ? 3.312 8.414 -13.977 1 88.94 391 ALA A C 1
ATOM 2950 O O . ALA A 1 391 ? 2.666 8.273 -15.023 1 88.94 391 ALA A O 1
ATOM 2951 N N . CYS A 1 392 ? 3.703 7.41 -13.266 1 92 392 CYS A N 1
ATOM 2952 C CA . CYS A 1 392 ? 3.426 6.043 -13.695 1 92 392 CYS A CA 1
ATOM 2953 C C . CYS A 1 392 ? 1.928 5.766 -13.703 1 92 392 CYS A C 1
ATOM 2955 O O . CYS A 1 392 ? 1.418 5.109 -14.617 1 92 392 CYS A O 1
ATOM 2957 N N . GLY A 1 393 ? 1.261 6.258 -12.719 1 92.31 393 GLY A N 1
ATOM 2958 C CA . GLY A 1 393 ? -0.177 6.062 -12.633 1 92.31 393 GLY A CA 1
ATOM 2959 C C . GLY A 1 393 ? -0.93 6.664 -13.805 1 92.31 393 GLY A C 1
ATOM 2960 O O . GLY A 1 393 ? -1.726 5.984 -14.453 1 92.31 393 GLY A O 1
ATOM 2961 N N . PHE A 1 394 ? -0.652 7.859 -14.109 1 89.69 394 PHE A N 1
ATOM 2962 C CA . PHE A 1 394 ? -1.387 8.547 -15.156 1 89.69 394 PHE A CA 1
ATOM 2963 C C . PHE A 1 394 ? -1.031 7.984 -16.531 1 89.69 394 PHE A C 1
ATOM 2965 O O . PHE A 1 394 ? -1.885 7.902 -17.422 1 89.69 394 PHE A O 1
ATOM 2972 N N . LEU A 1 395 ? 0.207 7.648 -16.734 1 92.69 395 LEU A N 1
ATOM 2973 C CA . LEU A 1 395 ? 0.616 7.055 -18 1 92.69 395 LEU A CA 1
ATOM 2974 C C . LEU A 1 395 ? -0.106 5.734 -18.234 1 92.69 395 LEU A C 1
ATOM 2976 O O . LEU A 1 395 ? -0.583 5.473 -19.344 1 92.69 395 LEU A O 1
ATOM 2980 N N . VAL A 1 396 ? -0.172 4.953 -17.25 1 94.94 396 VAL A N 1
ATOM 2981 C CA . VAL A 1 396 ? -0.795 3.643 -17.391 1 94.94 396 VAL A CA 1
ATOM 2982 C C . VAL A 1 396 ? -2.305 3.801 -17.547 1 94.94 396 VAL A C 1
ATOM 2984 O O . VAL A 1 396 ? -2.939 3.057 -18.297 1 94.94 396 VAL A O 1
ATOM 2987 N N . TYR A 1 397 ? -2.898 4.738 -16.781 1 94.62 397 TYR A N 1
ATOM 2988 C CA . TYR A 1 397 ? -4.32 5.02 -16.938 1 94.62 397 TYR A CA 1
ATOM 2989 C C . TYR A 1 397 ? -4.648 5.367 -18.391 1 94.62 397 TYR A C 1
ATOM 2991 O O . TYR A 1 397 ? -5.582 4.816 -18.969 1 94.62 397 TYR A O 1
ATOM 2999 N N . LEU A 1 398 ? -3.891 6.27 -18.922 1 93.56 398 LEU A N 1
ATOM 3000 C CA . LEU A 1 398 ? -4.082 6.684 -20.312 1 93.56 398 LEU A CA 1
ATOM 3001 C C . LEU A 1 398 ? -3.869 5.512 -21.25 1 93.56 398 LEU A C 1
ATOM 3003 O O . LEU A 1 398 ? -4.637 5.328 -22.203 1 93.56 398 LEU A O 1
ATOM 3007 N N . PHE A 1 399 ? -2.869 4.75 -21.047 1 94.62 399 PHE A N 1
ATOM 3008 C CA . PHE A 1 399 ? -2.553 3.596 -21.891 1 94.62 399 PHE A CA 1
ATOM 3009 C C . PHE A 1 399 ? -3.727 2.623 -21.922 1 94.62 399 PHE A C 1
ATOM 3011 O O . PHE A 1 399 ? -4.152 2.205 -23 1 94.62 399 PHE A O 1
ATOM 3018 N N . ILE A 1 400 ? -4.281 2.277 -20.766 1 95.69 400 ILE A N 1
ATOM 3019 C CA . ILE A 1 400 ? -5.355 1.292 -20.703 1 95.69 400 ILE A CA 1
ATOM 3020 C C . ILE A 1 400 ? -6.605 1.841 -21.375 1 95.69 400 ILE A C 1
ATOM 3022 O O . ILE A 1 400 ? -7.262 1.134 -22.141 1 95.69 400 ILE A O 1
ATOM 3026 N N . LYS A 1 401 ? -6.883 3.094 -21.109 1 95.12 401 LYS A N 1
ATOM 3027 C CA . LYS A 1 401 ? -8.078 3.686 -21.703 1 95.12 401 LYS A CA 1
ATOM 3028 C C . LYS A 1 401 ? -7.945 3.779 -23.219 1 95.12 401 LYS A C 1
ATOM 3030 O O . LYS A 1 401 ? -8.93 3.621 -23.938 1 95.12 401 LYS A O 1
ATOM 3035 N N . LEU A 1 402 ? -6.766 4.035 -23.703 1 94.25 402 LEU A N 1
ATOM 3036 C CA . LEU A 1 402 ? -6.527 4.117 -25.141 1 94.25 402 LEU A CA 1
ATOM 3037 C C . LEU A 1 402 ? -6.691 2.75 -25.797 1 94.25 402 LEU A C 1
ATOM 3039 O O . LEU A 1 402 ? -7.352 2.629 -26.828 1 94.25 402 LEU A O 1
ATOM 3043 N N . ILE A 1 403 ? -6.129 1.72 -25.203 1 93.88 403 ILE A N 1
ATOM 3044 C CA . ILE A 1 403 ? -6.148 0.404 -25.844 1 93.88 403 ILE A CA 1
ATOM 3045 C C . ILE A 1 403 ? -7.562 -0.173 -25.781 1 93.88 403 ILE A C 1
ATOM 3047 O O . ILE A 1 403 ? -7.961 -0.936 -26.672 1 93.88 403 ILE A O 1
ATOM 3051 N N . LYS A 1 404 ? -8.25 0.156 -24.766 1 94.31 404 LYS A N 1
ATOM 3052 C CA . LYS A 1 404 ? -9.625 -0.321 -24.641 1 94.31 404 LYS A CA 1
ATOM 3053 C C . LYS A 1 404 ? -10.586 0.56 -25.438 1 94.31 404 LYS A C 1
ATOM 3055 O O . LYS A 1 404 ? -11.781 0.278 -25.5 1 94.31 404 LYS A O 1
ATOM 3060 N N . LYS A 1 405 ? -10.094 1.663 -26 1 93.5 405 LYS A N 1
ATOM 3061 C CA . LYS A 1 405 ? -10.844 2.615 -26.828 1 93.5 405 LYS A CA 1
ATOM 3062 C C . LYS A 1 405 ? -11.961 3.273 -26.016 1 93.5 405 LYS A C 1
ATOM 3064 O O . LYS A 1 405 ? -13.07 3.469 -26.516 1 93.5 405 LYS A O 1
ATOM 3069 N N . GLU A 1 406 ? -11.742 3.422 -24.781 1 93.75 406 GLU A N 1
ATOM 3070 C CA . GLU A 1 406 ? -12.656 4.172 -23.938 1 93.75 406 GLU A CA 1
ATOM 3071 C C . GLU A 1 406 ? -12.305 5.656 -23.906 1 93.75 406 GLU A C 1
ATOM 3073 O O . GLU A 1 406 ? -12.031 6.223 -22.844 1 93.75 406 GLU A O 1
ATOM 3078 N N . PHE A 1 407 ? -12.453 6.332 -24.938 1 90 407 PHE A N 1
ATOM 3079 C CA . PHE A 1 407 ? -12 7.703 -25.156 1 90 407 PHE A CA 1
ATOM 3080 C C . PHE A 1 407 ? -12.828 8.688 -24.344 1 90 407 PHE A C 1
ATOM 3082 O O . PHE A 1 407 ? -12.383 9.805 -24.062 1 90 407 PHE A O 1
ATOM 3089 N N . GLU A 1 408 ? -14 8.289 -23.922 1 86.69 408 GLU A N 1
ATOM 3090 C CA . GLU A 1 408 ? -14.875 9.156 -23.141 1 86.69 408 GLU A CA 1
ATOM 3091 C C . GLU A 1 408 ? -14.281 9.453 -21.766 1 86.69 408 GLU A C 1
ATOM 3093 O O . GLU A 1 408 ? -14.578 10.492 -21.156 1 86.69 408 GLU A O 1
ATOM 3098 N N . ASP A 1 409 ? -13.461 8.547 -21.422 1 86.75 409 ASP A N 1
ATOM 3099 C CA . ASP A 1 409 ? -12.875 8.703 -20.094 1 86.75 409 ASP A CA 1
ATOM 3100 C C . ASP A 1 409 ? -11.562 9.492 -20.172 1 86.75 409 ASP A C 1
ATOM 3102 O O . ASP A 1 409 ? -10.953 9.773 -19.141 1 86.75 409 ASP A O 1
ATOM 3106 N N . ILE A 1 410 ? -11.203 9.805 -21.359 1 87.75 410 ILE A N 1
ATOM 3107 C CA . ILE A 1 410 ? -9.953 10.539 -21.562 1 87.75 410 ILE A CA 1
ATOM 3108 C C . ILE A 1 410 ? -10.258 12.031 -21.734 1 87.75 410 ILE A C 1
ATOM 3110 O O . ILE A 1 410 ? -10.844 12.43 -22.734 1 87.75 410 ILE A O 1
ATOM 3114 N N . ASN A 1 411 ? -10.023 12.781 -20.75 1 83.44 411 ASN A N 1
ATOM 3115 C CA . ASN A 1 411 ? -10.211 14.227 -20.828 1 83.44 411 ASN A CA 1
ATOM 3116 C C . ASN A 1 411 ? -8.875 14.961 -20.969 1 83.44 411 ASN A C 1
ATOM 3118 O O . ASN A 1 411 ? -7.816 14.328 -20.984 1 83.44 411 ASN A O 1
ATOM 3122 N N . LEU A 1 412 ? -8.914 16.234 -21.125 1 79.44 412 LEU A N 1
ATOM 3123 C CA . LEU A 1 412 ? -7.727 17.047 -21.359 1 79.44 412 LEU A CA 1
ATOM 3124 C C . LEU A 1 412 ? -6.801 17.031 -20.156 1 79.44 412 LEU A C 1
ATOM 3126 O O . LEU A 1 412 ? -5.578 17.094 -20.297 1 79.44 412 LEU A O 1
ATOM 3130 N N . GLY A 1 413 ? -7.418 16.906 -19.047 1 77 413 GLY A N 1
ATOM 3131 C CA . GLY A 1 413 ? -6.613 16.844 -17.844 1 77 413 GLY A CA 1
ATOM 3132 C C . GLY A 1 413 ? -5.73 15.617 -17.781 1 77 413 GLY A C 1
ATOM 3133 O O . GLY A 1 413 ? -4.539 15.719 -17.469 1 77 413 GLY A O 1
ATOM 3134 N N . ILE A 1 414 ? -6.32 14.531 -18.109 1 83.94 414 ILE A N 1
ATOM 3135 C CA . ILE A 1 414 ? -5.586 13.273 -18.094 1 83.94 414 ILE A CA 1
ATOM 3136 C C . ILE A 1 414 ? -4.465 13.312 -19.125 1 83.94 414 ILE A C 1
ATOM 3138 O O . ILE A 1 414 ? -3.342 12.883 -18.844 1 83.94 414 ILE A O 1
ATOM 3142 N N . ILE A 1 415 ? -4.75 13.867 -20.234 1 86.81 415 ILE A N 1
ATOM 3143 C CA . ILE A 1 415 ? -3.773 13.93 -21.312 1 86.81 415 ILE A CA 1
ATOM 3144 C C . ILE A 1 415 ? -2.611 14.836 -20.906 1 86.81 415 ILE A C 1
ATOM 3146 O O . ILE A 1 415 ? -1.446 14.492 -21.109 1 86.81 415 ILE A O 1
ATOM 3150 N N . THR A 1 416 ? -2.936 15.93 -20.391 1 79.69 416 THR A N 1
ATOM 3151 C CA . THR A 1 416 ? -1.917 16.891 -19.984 1 79.69 416 THR A CA 1
ATOM 3152 C C . THR A 1 416 ? -1.016 16.312 -18.906 1 79.69 416 THR A C 1
ATOM 3154 O O . THR A 1 416 ? 0.21 16.422 -18.984 1 79.69 416 THR A O 1
ATOM 3157 N N . LEU A 1 417 ? -1.646 15.742 -17.969 1 78.44 417 LEU A N 1
ATOM 3158 C CA . LEU A 1 417 ? -0.875 15.18 -16.875 1 78.44 417 LEU A CA 1
ATOM 3159 C C . LEU A 1 417 ? -0.01 14.016 -17.344 1 78.44 417 LEU A C 1
ATOM 3161 O O . LEU A 1 417 ? 1.115 13.836 -16.875 1 78.44 417 LEU A O 1
ATOM 3165 N N . SER A 1 418 ? -0.537 13.227 -18.219 1 86.12 418 SER A N 1
ATOM 3166 C CA . SER A 1 418 ? 0.225 12.117 -18.781 1 86.12 418 SER A CA 1
ATOM 3167 C C . SER A 1 418 ? 1.408 12.617 -19.594 1 86.12 418 SER A C 1
ATOM 3169 O O . SER A 1 418 ? 2.49 12.023 -19.562 1 86.12 418 SER A O 1
ATOM 3171 N N . LEU A 1 419 ? 1.196 13.633 -20.312 1 83.25 419 LEU A N 1
ATOM 3172 C CA . LEU A 1 419 ? 2.268 14.203 -21.125 1 83.25 419 LEU A CA 1
ATOM 3173 C C . LEU A 1 419 ? 3.379 14.766 -20.25 1 83.25 419 LEU A C 1
ATOM 3175 O O . LEU A 1 419 ? 4.562 14.586 -20.547 1 83.25 419 LEU A O 1
ATOM 3179 N N . ILE A 1 420 ? 2.957 15.422 -19.266 1 75.25 420 ILE A N 1
ATOM 3180 C CA . ILE A 1 420 ? 3.926 15.961 -18.328 1 75.25 420 ILE A CA 1
ATOM 3181 C C . ILE A 1 420 ? 4.711 14.828 -17.672 1 75.25 420 ILE A C 1
ATOM 3183 O O . ILE A 1 420 ? 5.926 14.93 -17.484 1 75.25 420 ILE A O 1
ATOM 3187 N N . SER A 1 421 ? 4.02 13.797 -17.328 1 79.62 421 SER A N 1
ATOM 3188 C CA . SER A 1 421 ? 4.641 12.617 -16.734 1 79.62 421 SER A CA 1
ATOM 3189 C C . SER A 1 421 ? 5.664 12 -17.688 1 79.62 421 SER A C 1
ATOM 3191 O O . SER A 1 421 ? 6.73 11.562 -17.25 1 79.62 421 SER A O 1
ATOM 3193 N N . LEU A 1 422 ? 5.32 11.93 -18.891 1 80.38 422 LEU A N 1
ATOM 3194 C CA . LEU A 1 422 ? 6.223 11.367 -19.891 1 80.38 422 LEU A CA 1
ATOM 3195 C C . LEU A 1 422 ? 7.492 12.203 -20 1 80.38 422 LEU A C 1
ATOM 3197 O O . LEU A 1 422 ? 8.594 11.656 -20.125 1 80.38 422 LEU A O 1
ATOM 3201 N N . ILE A 1 423 ? 7.332 13.477 -19.938 1 74.88 423 ILE A N 1
ATOM 3202 C CA . ILE A 1 423 ? 8.469 14.383 -20.016 1 74.88 423 ILE A CA 1
ATOM 3203 C C . ILE A 1 423 ? 9.367 14.195 -18.781 1 74.88 423 ILE A C 1
ATOM 3205 O O . ILE A 1 423 ? 10.594 14.227 -18.891 1 74.88 423 ILE A O 1
ATOM 3209 N N . ALA A 1 424 ? 8.75 13.969 -17.672 1 70.69 424 ALA A N 1
ATOM 3210 C CA . ALA A 1 424 ? 9.508 13.742 -16.438 1 70.69 424 ALA A CA 1
ATOM 3211 C C . ALA A 1 424 ? 10.391 12.508 -16.562 1 70.69 424 ALA A C 1
ATOM 3213 O O . ALA A 1 424 ? 11.516 12.492 -16.047 1 70.69 424 ALA A O 1
ATOM 3214 N N . PHE A 1 425 ? 9.969 11.453 -17.188 1 73.19 425 PHE A N 1
ATOM 3215 C CA . PHE A 1 425 ? 10.727 10.227 -17.359 1 73.19 425 PHE A CA 1
ATOM 3216 C C . PHE A 1 425 ? 11.836 10.406 -18.391 1 73.19 425 PHE A C 1
ATOM 3218 O O . PHE A 1 425 ? 12.898 9.789 -18.281 1 73.19 425 PHE A O 1
ATOM 3225 N N . LEU A 1 426 ? 11.5 11.25 -19.312 1 68.19 426 LEU A N 1
ATOM 3226 C CA . LEU A 1 426 ? 12.469 11.438 -20.391 1 68.19 426 LEU A CA 1
ATOM 3227 C C . LEU A 1 426 ? 13.617 12.336 -19.922 1 68.19 426 LEU A C 1
ATOM 3229 O O . LEU A 1 426 ? 14.742 12.211 -20.406 1 68.19 426 LEU A O 1
ATOM 3233 N N . VAL A 1 427 ? 13.297 13.219 -19.016 1 60.94 427 VAL A N 1
ATOM 3234 C CA . VAL A 1 427 ? 14.328 14.148 -18.562 1 60.94 427 VAL A CA 1
ATOM 3235 C C . VAL A 1 427 ? 15.141 13.5 -17.438 1 60.94 427 VAL A C 1
ATOM 3237 O O . VAL A 1 427 ? 16.297 13.883 -17.203 1 60.94 427 VAL A O 1
ATOM 3240 N N . TYR A 1 428 ? 14.695 12.406 -16.859 1 57.19 428 TYR A N 1
ATOM 3241 C CA . TYR A 1 428 ? 15.5 11.711 -15.867 1 57.19 428 TYR A CA 1
ATOM 3242 C C . TYR A 1 428 ? 16.516 10.781 -16.531 1 57.19 428 TYR A C 1
ATOM 3244 O O . TYR A 1 428 ? 16.188 10.102 -17.5 1 57.19 428 TYR A O 1
ATOM 3252 N N . MET B 1 1 ? -17.938 -42.438 -15.156 1 56.03 1 MET B N 1
ATOM 3253 C CA . MET B 1 1 ? -18.672 -41.219 -15.531 1 56.03 1 MET B CA 1
ATOM 3254 C C . MET B 1 1 ? -19.719 -40.875 -14.484 1 56.03 1 MET B C 1
ATOM 3256 O O . MET B 1 1 ? -19.938 -39.719 -14.18 1 56.03 1 MET B O 1
ATOM 3260 N N . ASN B 1 2 ? -20.25 -41.875 -13.758 1 75.19 2 ASN B N 1
ATOM 3261 C CA . ASN B 1 2 ? -21.219 -41.656 -12.688 1 75.19 2 ASN B CA 1
ATOM 3262 C C . ASN B 1 2 ? -20.562 -41 -11.469 1 75.19 2 ASN B C 1
ATOM 3264 O O . ASN B 1 2 ? -21.266 -40.375 -10.664 1 75.19 2 ASN B O 1
ATOM 3268 N N . PHE B 1 3 ? -19.266 -40.969 -11.477 1 84.69 3 PHE B N 1
ATOM 3269 C CA . PHE B 1 3 ? -18.531 -40.406 -10.344 1 84.69 3 PHE B CA 1
ATOM 3270 C C . PHE B 1 3 ? -18.656 -38.906 -10.305 1 84.69 3 PHE B C 1
ATOM 3272 O O . PHE B 1 3 ? -18.891 -38.312 -9.242 1 84.69 3 PHE B O 1
ATOM 3279 N N . PHE B 1 4 ? -18.734 -38.219 -11.375 1 89.69 4 PHE B N 1
ATOM 3280 C CA . PHE B 1 4 ? -18.688 -36.781 -11.453 1 89.69 4 PHE B CA 1
ATOM 3281 C C . PHE B 1 4 ? -20.094 -36.188 -11.438 1 89.69 4 PHE B C 1
ATOM 3283 O O . PHE B 1 4 ? -20.266 -34.969 -11.312 1 89.69 4 PHE B O 1
ATOM 3290 N N . LYS B 1 5 ? -21.156 -36.969 -11.469 1 89.31 5 LYS B N 1
ATOM 3291 C CA . LYS B 1 5 ? -22.562 -36.562 -11.43 1 89.31 5 LYS B CA 1
ATOM 3292 C C . LYS B 1 5 ? -22.812 -35.406 -12.414 1 89.31 5 LYS B C 1
ATOM 3294 O O . LYS B 1 5 ? -23.375 -34.375 -12.031 1 89.31 5 LYS B O 1
ATOM 3299 N N . LEU B 1 6 ? -22.438 -35.594 -13.68 1 89.88 6 LEU B N 1
ATOM 3300 C CA . LEU B 1 6 ? -22.484 -34.531 -14.695 1 89.88 6 LEU B CA 1
ATOM 3301 C C . LEU B 1 6 ? -23.906 -34.062 -14.906 1 89.88 6 LEU B C 1
ATOM 3303 O O . LEU B 1 6 ? -24.141 -32.844 -15.023 1 89.88 6 LEU B O 1
ATOM 3307 N N . LYS B 1 7 ? -24.875 -34.969 -14.922 1 88.56 7 LYS B N 1
ATOM 3308 C CA . LYS B 1 7 ? -26.266 -34.594 -15.133 1 88.56 7 LYS B CA 1
ATOM 3309 C C . LYS B 1 7 ? -26.812 -33.781 -13.953 1 88.56 7 LYS B C 1
ATOM 3311 O O . LYS B 1 7 ? -27.547 -32.812 -14.141 1 88.56 7 LYS B O 1
ATOM 3316 N N . GLU B 1 8 ? -26.391 -34.219 -12.836 1 86.56 8 GLU B N 1
ATOM 3317 C CA . GLU B 1 8 ? -26.859 -33.531 -11.633 1 86.56 8 GLU B CA 1
ATOM 3318 C C . GLU B 1 8 ? -26.297 -32.125 -11.539 1 86.56 8 GLU B C 1
ATOM 3320 O O . GLU B 1 8 ? -26.906 -31.219 -10.945 1 86.56 8 GLU B O 1
ATOM 3325 N N . ASN B 1 9 ? -25.156 -31.953 -12.133 1 89.31 9 ASN B N 1
ATOM 3326 C CA . ASN B 1 9 ? -24.5 -30.641 -12.094 1 89.31 9 ASN B CA 1
ATOM 3327 C C . ASN B 1 9 ? -24.75 -29.844 -13.375 1 89.31 9 ASN B C 1
ATOM 3329 O O . ASN B 1 9 ? -24.094 -28.844 -13.617 1 89.31 9 ASN B O 1
ATOM 3333 N N . ASN B 1 10 ? -25.625 -30.344 -14.242 1 87.88 10 ASN B N 1
ATOM 3334 C CA . ASN B 1 10 ? -26.062 -29.656 -15.453 1 87.88 10 ASN B CA 1
ATOM 3335 C C . ASN B 1 10 ? -24.891 -29.328 -16.359 1 87.88 10 ASN B C 1
ATOM 3337 O O . ASN B 1 10 ? -24.719 -28.172 -16.781 1 87.88 10 ASN B O 1
ATOM 3341 N N . THR B 1 11 ? -23.984 -30.297 -16.531 1 92.69 11 THR B N 1
ATOM 3342 C CA . THR B 1 11 ? -22.828 -30.125 -17.406 1 92.69 11 THR B CA 1
ATOM 3343 C C . THR B 1 11 ? -22.609 -31.359 -18.266 1 92.69 11 THR B C 1
ATOM 3345 O O . THR B 1 11 ? -23.406 -32.312 -18.234 1 92.69 11 THR B O 1
ATOM 3348 N N . SER B 1 12 ? -21.641 -31.281 -19.266 1 94.75 12 SER B N 1
ATOM 3349 C CA . SER B 1 12 ? -21.312 -32.375 -20.172 1 94.75 12 SER B CA 1
ATOM 3350 C C . SER B 1 12 ? -19.797 -32.531 -20.297 1 94.75 12 SER B C 1
ATOM 3352 O O . SER B 1 12 ? -19.031 -31.703 -19.828 1 94.75 12 SER B O 1
ATOM 3354 N N . ILE B 1 13 ? -19.438 -33.688 -20.875 1 95.88 13 ILE B N 1
ATOM 3355 C CA . ILE B 1 13 ? -18.016 -33.969 -21.062 1 95.88 13 ILE B CA 1
ATOM 3356 C C . ILE B 1 13 ? -17.391 -32.875 -21.938 1 95.88 13 ILE B C 1
ATOM 3358 O O . ILE B 1 13 ? -16.281 -32.406 -21.641 1 95.88 13 ILE B O 1
ATOM 3362 N N . LYS B 1 14 ? -18.109 -32.469 -22.922 1 96.5 14 LYS B N 1
ATOM 3363 C CA . LYS B 1 14 ? -17.609 -31.438 -23.828 1 96.5 14 LYS B CA 1
ATOM 3364 C C . LYS B 1 14 ? -17.438 -30.109 -23.109 1 96.5 14 LYS B C 1
ATOM 3366 O O . LYS B 1 14 ? -16.453 -29.406 -23.312 1 96.5 14 LYS B O 1
ATOM 3371 N N . GLN B 1 15 ? -18.391 -29.828 -22.344 1 96 15 GLN B N 1
ATOM 3372 C CA . GLN B 1 15 ? -18.344 -28.594 -21.578 1 96 15 GLN B CA 1
ATOM 3373 C C . GLN B 1 15 ? -17.203 -28.609 -20.562 1 96 15 GLN B C 1
ATOM 3375 O O . GLN B 1 15 ? -16.484 -27.625 -20.406 1 96 15 GLN B O 1
ATOM 3380 N N . GLU B 1 16 ? -17.062 -29.719 -19.938 1 97.06 16 GLU B N 1
ATOM 3381 C CA . GLU B 1 16 ? -15.992 -29.859 -18.953 1 97.06 16 GLU B CA 1
ATOM 3382 C C . GLU B 1 16 ? -14.617 -29.812 -19.625 1 97.06 16 GLU B C 1
ATOM 3384 O O . GLU B 1 16 ? -13.664 -29.281 -19.047 1 97.06 16 GLU B O 1
ATOM 3389 N N . LEU B 1 17 ? -14.547 -30.375 -20.766 1 97.56 17 LEU B N 1
ATOM 3390 C CA . LEU B 1 17 ? -13.305 -30.344 -21.531 1 97.56 17 LEU B CA 1
ATOM 3391 C C . LEU B 1 17 ? -12.938 -28.906 -21.906 1 97.56 17 LEU B C 1
ATOM 3393 O O . LEU B 1 17 ? -11.789 -28.484 -21.734 1 97.56 17 LEU B O 1
ATOM 3397 N N . ASN B 1 18 ? -13.891 -28.172 -22.422 1 96.94 18 ASN B N 1
ATOM 3398 C CA . ASN B 1 18 ? -13.656 -26.797 -22.812 1 96.94 18 ASN B CA 1
ATOM 3399 C C . ASN B 1 18 ? -13.305 -25.922 -21.609 1 96.94 18 ASN B C 1
ATOM 3401 O O . ASN B 1 18 ? -12.445 -25.047 -21.703 1 96.94 18 ASN B O 1
ATOM 3405 N N . ALA B 1 19 ? -13.984 -26.156 -20.562 1 96.94 19 ALA B N 1
ATOM 3406 C CA . ALA B 1 19 ? -13.711 -25.422 -19.328 1 96.94 19 ALA B CA 1
ATOM 3407 C C . ALA B 1 19 ? -12.312 -25.75 -18.797 1 96.94 19 ALA B C 1
ATOM 3409 O O . ALA B 1 19 ? -11.609 -24.859 -18.312 1 96.94 19 ALA B O 1
ATOM 3410 N N . GLY B 1 20 ? -11.953 -27 -18.859 1 97.56 20 GLY B N 1
ATOM 3411 C CA . GLY B 1 20 ? -10.617 -27.406 -18.453 1 97.56 20 GLY B CA 1
ATOM 3412 C C . GLY B 1 20 ? -9.523 -26.781 -19.297 1 97.56 20 GLY B C 1
ATOM 3413 O O . GLY B 1 20 ? -8.469 -26.406 -18.781 1 97.56 20 GLY B O 1
ATOM 3414 N N . LEU B 1 21 ? -9.789 -26.703 -20.594 1 97.31 21 LEU B N 1
ATOM 3415 C CA . LEU B 1 21 ? -8.836 -26.062 -21.484 1 97.31 21 LEU B CA 1
ATOM 3416 C C . LEU B 1 21 ? -8.688 -24.578 -21.141 1 97.31 21 LEU B C 1
ATOM 3418 O O . LEU B 1 21 ? -7.578 -24.047 -21.172 1 97.31 21 LEU B O 1
ATOM 3422 N N . THR B 1 22 ? -9.789 -24 -20.844 1 96.06 22 THR B N 1
ATOM 3423 C CA . THR B 1 22 ? -9.773 -22.594 -20.453 1 96.06 22 THR B CA 1
ATOM 3424 C C . THR B 1 22 ? -8.938 -22.375 -19.203 1 96.06 22 THR B C 1
ATOM 3426 O O . THR B 1 22 ? -8.109 -21.469 -19.141 1 96.06 22 THR B O 1
ATOM 3429 N N . THR B 1 23 ? -9.125 -23.219 -18.219 1 96.81 23 THR B N 1
ATOM 3430 C CA . THR B 1 23 ? -8.352 -23.125 -16.984 1 96.81 23 THR B CA 1
ATOM 3431 C C . THR B 1 23 ? -6.863 -23.344 -17.25 1 96.81 23 THR B C 1
ATOM 3433 O O . THR B 1 23 ? -6.016 -22.609 -16.75 1 96.81 23 THR B O 1
ATOM 3436 N N . PHE B 1 24 ? -6.598 -24.312 -18.078 1 97.44 24 PHE B N 1
ATOM 3437 C CA . PHE B 1 24 ? -5.219 -24.641 -18.438 1 97.44 24 PHE B CA 1
ATOM 3438 C C . PHE B 1 24 ? -4.531 -23.438 -19.078 1 97.44 24 PHE B C 1
ATOM 3440 O O . PHE B 1 24 ? -3.436 -23.047 -18.672 1 97.44 24 PHE B O 1
ATOM 3447 N N . LEU B 1 25 ? -5.18 -22.828 -20 1 95.12 25 LEU B N 1
ATOM 3448 C CA . LEU B 1 25 ? -4.598 -21.719 -20.719 1 95.12 25 LEU B CA 1
ATOM 3449 C C . LEU B 1 25 ? -4.34 -20.531 -19.781 1 95.12 25 LEU B C 1
ATOM 3451 O O . LEU B 1 25 ? -3.355 -19.812 -19.953 1 95.12 25 LEU B O 1
ATOM 3455 N N . THR B 1 26 ? -5.152 -20.406 -18.828 1 94 26 THR B N 1
ATOM 3456 C CA . THR B 1 26 ? -5.035 -19.266 -17.938 1 94 26 THR B CA 1
ATOM 3457 C C . THR B 1 26 ? -3.951 -19.5 -16.891 1 94 26 THR B C 1
ATOM 3459 O O . THR B 1 26 ? -3.387 -18.547 -16.344 1 94 26 THR B O 1
ATOM 3462 N N . MET B 1 27 ? -3.605 -20.734 -16.578 1 95.31 27 MET B N 1
ATOM 3463 C CA . MET B 1 27 ? -2.695 -20.938 -15.461 1 95.31 27 MET B CA 1
ATOM 3464 C C . MET B 1 27 ? -1.362 -21.5 -15.938 1 95.31 27 MET B C 1
ATOM 3466 O O . MET B 1 27 ? -0.426 -21.656 -15.148 1 95.31 27 MET B O 1
ATOM 3470 N N . VAL B 1 28 ? -1.198 -21.781 -17.25 1 95.62 28 VAL B N 1
ATOM 3471 C CA . VAL B 1 28 ? -0.021 -22.469 -17.781 1 95.62 28 VAL B CA 1
ATOM 3472 C C . VAL B 1 28 ? 1.22 -21.609 -17.547 1 95.62 28 VAL B C 1
ATOM 3474 O O . VAL B 1 28 ? 2.334 -22.125 -17.453 1 95.62 28 VAL B O 1
ATOM 3477 N N . TYR B 1 29 ? 1.083 -20.328 -17.344 1 94 29 TYR B N 1
ATOM 3478 C CA . TYR B 1 29 ? 2.215 -19.438 -17.109 1 94 29 TYR B CA 1
ATOM 3479 C C . TYR B 1 29 ? 2.973 -19.844 -15.852 1 94 29 TYR B C 1
ATOM 3481 O O . TYR B 1 29 ? 4.145 -19.484 -15.688 1 94 29 TYR B O 1
ATOM 3489 N N . ILE B 1 30 ? 2.367 -20.641 -14.961 1 96.06 30 ILE B N 1
ATOM 3490 C CA . ILE B 1 30 ? 2.936 -20.938 -13.648 1 96.06 30 ILE B CA 1
ATOM 3491 C C . ILE B 1 30 ? 4.176 -21.828 -13.82 1 96.06 30 ILE B C 1
ATOM 3493 O O . ILE B 1 30 ? 5.102 -21.766 -13.008 1 96.06 30 ILE B O 1
ATOM 3497 N N . VAL B 1 31 ? 4.227 -22.578 -14.883 1 96.12 31 VAL B N 1
ATOM 3498 C CA . VAL B 1 31 ? 5.305 -23.531 -15.086 1 96.12 31 VAL B CA 1
ATOM 3499 C C . VAL B 1 31 ? 6.629 -22.797 -15.273 1 96.12 31 VAL B C 1
ATOM 3501 O O . VAL B 1 31 ? 7.559 -22.953 -14.477 1 96.12 31 VAL B O 1
ATOM 3504 N N . PRO B 1 32 ? 6.738 -21.938 -16.25 1 94.88 32 PRO B N 1
ATOM 3505 C CA . PRO B 1 32 ? 8.008 -21.219 -16.391 1 94.88 32 PRO B CA 1
ATOM 3506 C C . PRO B 1 32 ? 8.219 -20.188 -15.273 1 94.88 32 PRO B C 1
ATOM 3508 O O . PRO B 1 32 ? 9.352 -19.969 -14.852 1 94.88 32 PRO B O 1
ATOM 3511 N N . VAL B 1 33 ? 7.18 -19.578 -14.766 1 94.38 33 VAL B N 1
ATOM 3512 C CA . VAL B 1 33 ? 7.289 -18.516 -13.773 1 94.38 33 VAL B CA 1
ATOM 3513 C C . VAL B 1 33 ? 7.855 -19.078 -12.469 1 94.38 33 VAL B C 1
ATOM 3515 O O . VAL B 1 33 ? 8.797 -18.531 -11.906 1 94.38 33 VAL B O 1
ATOM 3518 N N . ASN B 1 34 ? 7.301 -20.156 -12.07 1 96.75 34 ASN B N 1
ATOM 3519 C CA . ASN B 1 34 ? 7.801 -20.781 -10.844 1 96.75 34 ASN B CA 1
ATOM 3520 C C . ASN B 1 34 ? 9.25 -21.234 -10.992 1 96.75 34 ASN B C 1
ATOM 3522 O O . ASN B 1 34 ? 10.055 -21.062 -10.07 1 96.75 34 ASN B O 1
ATOM 3526 N N . ALA B 1 35 ? 9.57 -21.781 -12.117 1 95.88 35 ALA B N 1
ATOM 3527 C CA . ALA B 1 35 ? 10.922 -22.281 -12.352 1 95.88 35 ALA B CA 1
ATOM 3528 C C . ALA B 1 35 ? 11.953 -21.156 -12.266 1 95.88 35 ALA B C 1
ATOM 3530 O O . ALA B 1 35 ? 13 -21.328 -11.641 1 95.88 35 ALA B O 1
ATOM 3531 N N . ILE B 1 36 ? 11.641 -20.125 -12.836 1 93.88 36 ILE B N 1
ATOM 3532 C CA . ILE B 1 36 ? 12.562 -19 -12.867 1 93.88 36 ILE B CA 1
ATOM 3533 C C . ILE B 1 36 ? 12.688 -18.391 -11.469 1 93.88 36 ILE B C 1
ATOM 3535 O O . ILE B 1 36 ? 13.781 -18.047 -11.031 1 93.88 36 ILE B O 1
ATOM 3539 N N . ILE B 1 37 ? 11.609 -18.312 -10.758 1 94 37 ILE B N 1
ATOM 3540 C CA . ILE B 1 37 ? 11.625 -17.75 -9.414 1 94 37 ILE B CA 1
ATOM 3541 C C . ILE B 1 37 ? 12.445 -18.641 -8.492 1 94 37 ILE B C 1
ATOM 3543 O O . ILE B 1 37 ? 13.328 -18.172 -7.777 1 94 37 ILE B O 1
ATOM 3547 N N . MET B 1 38 ? 12.258 -19.906 -8.578 1 95.75 38 MET B N 1
ATOM 3548 C CA . MET B 1 38 ? 12.945 -20.844 -7.703 1 95.75 38 MET B CA 1
ATOM 3549 C C . MET B 1 38 ? 14.414 -20.969 -8.086 1 95.75 38 MET B C 1
ATOM 3551 O O . MET B 1 38 ? 15.258 -21.266 -7.242 1 95.75 38 MET B O 1
ATOM 3555 N N . SER B 1 39 ? 14.688 -20.719 -9.305 1 94.56 39 SER B N 1
ATOM 3556 C CA . SER B 1 39 ? 16.078 -20.781 -9.734 1 94.56 39 SER B CA 1
ATOM 3557 C C . SER B 1 39 ? 16.922 -19.703 -9.062 1 94.56 39 SER B C 1
ATOM 3559 O O . SER B 1 39 ? 18.109 -19.875 -8.828 1 94.56 39 SER B O 1
ATOM 3561 N N . LYS B 1 40 ? 16.297 -18.609 -8.75 1 92.5 40 LYS B N 1
ATOM 3562 C CA . LYS B 1 40 ? 17 -17.531 -8.047 1 92.5 40 LYS B CA 1
ATOM 3563 C C . LYS B 1 40 ? 17.391 -17.969 -6.637 1 92.5 40 LYS B C 1
ATOM 3565 O O . LYS B 1 40 ? 18.297 -17.391 -6.043 1 92.5 40 LYS B O 1
ATOM 3570 N N . ALA B 1 41 ? 16.719 -18.938 -6.156 1 94.5 41 ALA B N 1
ATOM 3571 C CA . ALA B 1 41 ? 17.047 -19.484 -4.848 1 94.5 41 ALA B CA 1
ATOM 3572 C C . ALA B 1 41 ? 18.172 -20.516 -4.945 1 94.5 41 ALA B C 1
ATOM 3574 O O . ALA B 1 41 ? 18.578 -21.109 -3.941 1 94.5 41 ALA B O 1
ATOM 3575 N N . GLY B 1 42 ? 18.641 -20.781 -6.172 1 94.88 42 GLY B N 1
ATOM 3576 C CA . GLY B 1 42 ? 19.75 -21.703 -6.359 1 94.88 42 GLY B CA 1
ATOM 3577 C C . GLY B 1 42 ? 19.297 -23.078 -6.82 1 94.88 42 GLY B C 1
ATOM 3578 O O . GLY B 1 42 ? 20.125 -24 -6.934 1 94.88 42 GLY B O 1
ATOM 3579 N N . MET B 1 43 ? 18.062 -23.234 -7.121 1 96.62 43 MET B N 1
ATOM 3580 C CA . MET B 1 43 ? 17.562 -24.531 -7.578 1 96.62 43 MET B CA 1
ATOM 3581 C C . MET B 1 43 ? 17.703 -24.656 -9.094 1 96.62 43 MET B C 1
ATOM 3583 O O . MET B 1 43 ? 17.578 -23.672 -9.82 1 96.62 43 MET B O 1
ATOM 3587 N N . PRO B 1 44 ? 17.938 -25.844 -9.562 1 95.94 44 PRO B N 1
ATOM 3588 C CA . PRO B 1 44 ? 18.094 -26.031 -11.008 1 95.94 44 PRO B CA 1
ATOM 3589 C C . PRO B 1 44 ? 16.797 -25.781 -11.766 1 95.94 44 PRO B C 1
ATOM 3591 O O . PRO B 1 44 ? 15.789 -26.469 -11.531 1 95.94 44 PRO B O 1
ATOM 3594 N N . VAL B 1 45 ? 16.875 -24.953 -12.703 1 95.12 45 VAL B N 1
ATOM 3595 C CA . VAL B 1 45 ? 15.695 -24.422 -13.391 1 95.12 45 VAL B CA 1
ATOM 3596 C C . VAL B 1 45 ? 15 -25.562 -14.141 1 95.12 45 VAL B C 1
ATOM 3598 O O . VAL B 1 45 ? 13.773 -25.672 -14.094 1 95.12 45 VAL B O 1
ATOM 3601 N N . ASP B 1 46 ? 15.75 -26.422 -14.828 1 94.81 46 ASP B N 1
ATOM 3602 C CA . ASP B 1 46 ? 15.164 -27.484 -15.633 1 94.81 46 ASP B CA 1
ATOM 3603 C C . ASP B 1 46 ? 14.43 -28.5 -14.758 1 94.81 46 ASP B C 1
ATOM 3605 O O . ASP B 1 46 ? 13.367 -29 -15.133 1 94.81 46 ASP B O 1
ATOM 3609 N N . VAL B 1 47 ? 15 -28.734 -13.609 1 96.56 47 VAL B N 1
ATOM 3610 C CA . VAL B 1 47 ? 14.43 -29.703 -12.68 1 96.56 47 VAL B CA 1
ATOM 3611 C C . VAL B 1 47 ? 13.141 -29.156 -12.078 1 96.56 47 VAL B C 1
ATOM 3613 O O . VAL B 1 47 ? 12.133 -29.859 -11.992 1 96.56 47 VAL B O 1
ATOM 3616 N N . VAL B 1 48 ? 13.18 -27.875 -11.719 1 97 48 VAL B N 1
ATOM 3617 C CA . VAL B 1 48 ? 12.016 -27.234 -11.117 1 97 48 VAL B CA 1
ATOM 3618 C C . VAL B 1 48 ? 10.891 -27.125 -12.141 1 97 48 VAL B C 1
ATOM 3620 O O . VAL B 1 48 ? 9.711 -27.266 -11.797 1 97 48 VAL B O 1
ATOM 3623 N N . LEU B 1 49 ? 11.25 -26.891 -13.383 1 96.56 49 LEU B N 1
ATOM 3624 C CA . LEU B 1 49 ? 10.266 -26.844 -14.453 1 96.56 49 LEU B CA 1
ATOM 3625 C C . LEU B 1 49 ? 9.508 -28.156 -14.562 1 96.56 49 LEU B C 1
ATOM 3627 O O . LEU B 1 49 ? 8.273 -28.156 -14.633 1 96.56 49 LEU B O 1
ATOM 3631 N N . THR B 1 50 ? 10.211 -29.188 -14.57 1 96.62 50 THR B N 1
ATOM 3632 C CA . THR B 1 50 ? 9.617 -30.516 -14.68 1 96.62 50 THR B CA 1
ATOM 3633 C C . THR B 1 50 ? 8.773 -30.828 -13.445 1 96.62 50 THR B C 1
ATOM 3635 O O . THR B 1 50 ? 7.652 -31.328 -13.562 1 96.62 50 THR B O 1
ATOM 3638 N N . ALA B 1 51 ? 9.312 -30.531 -12.305 1 97.5 51 ALA B N 1
ATOM 3639 C CA . ALA B 1 51 ? 8.602 -30.797 -11.055 1 97.5 51 ALA B CA 1
ATOM 3640 C C . ALA B 1 51 ? 7.301 -30 -10.992 1 97.5 51 ALA B C 1
ATOM 3642 O O . ALA B 1 51 ? 6.277 -30.516 -10.531 1 97.5 51 ALA B O 1
ATOM 3643 N N . THR B 1 52 ? 7.344 -28.719 -11.352 1 97.44 52 THR B N 1
ATOM 3644 C CA . THR B 1 52 ? 6.156 -27.875 -11.336 1 97.44 52 THR B CA 1
ATOM 3645 C C . THR B 1 52 ? 5.074 -28.438 -12.25 1 97.44 52 THR B C 1
ATOM 3647 O O . THR B 1 52 ? 3.912 -28.547 -11.852 1 97.44 52 THR B O 1
ATOM 3650 N N . ALA B 1 53 ? 5.434 -28.797 -13.469 1 96.88 53 ALA B N 1
ATOM 3651 C CA . ALA B 1 53 ? 4.473 -29.359 -14.414 1 96.88 53 ALA B CA 1
ATOM 3652 C C . ALA B 1 53 ? 3.885 -30.656 -13.898 1 96.88 53 ALA B C 1
ATOM 3654 O O . ALA B 1 53 ? 2.668 -30.859 -13.922 1 96.88 53 ALA B O 1
ATOM 3655 N N . LEU B 1 54 ? 4.715 -31.469 -13.438 1 97.19 54 LEU B N 1
ATOM 3656 C CA . LEU B 1 54 ? 4.312 -32.781 -12.969 1 97.19 54 LEU B CA 1
ATOM 3657 C C . LEU B 1 54 ? 3.369 -32.688 -11.773 1 97.19 54 LEU B C 1
ATOM 3659 O O . LEU B 1 54 ? 2.312 -33.312 -11.75 1 97.19 54 LEU B O 1
ATOM 3663 N N . LEU B 1 55 ? 3.73 -31.938 -10.805 1 97.62 55 LEU B N 1
ATOM 3664 C CA . LEU B 1 55 ? 2.934 -31.859 -9.586 1 97.62 55 LEU B CA 1
ATOM 3665 C C . LEU B 1 55 ? 1.664 -31.047 -9.82 1 97.62 55 LEU B C 1
ATOM 3667 O O . LEU B 1 55 ? 0.654 -31.25 -9.141 1 97.62 55 LEU B O 1
ATOM 3671 N N . THR B 1 56 ? 1.72 -30.031 -10.703 1 98 56 THR B N 1
ATOM 3672 C CA . THR B 1 56 ? 0.479 -29.359 -11.078 1 98 56 THR B CA 1
ATOM 3673 C C . THR B 1 56 ? -0.517 -30.359 -11.664 1 98 56 THR B C 1
ATOM 3675 O O . THR B 1 56 ? -1.7 -30.328 -11.312 1 98 56 THR B O 1
ATOM 3678 N N . MET B 1 57 ? 0.004 -31.203 -12.555 1 98 57 MET B N 1
ATOM 3679 C CA . MET B 1 57 ? -0.819 -32.25 -13.148 1 98 57 MET B CA 1
ATOM 3680 C C . MET B 1 57 ? -1.399 -33.156 -12.078 1 98 57 MET B C 1
ATOM 3682 O O . MET B 1 57 ? -2.617 -33.344 -12 1 98 57 MET B O 1
ATOM 3686 N N . ILE B 1 58 ? -0.608 -33.656 -11.234 1 98.25 58 ILE B N 1
ATOM 3687 C CA . ILE B 1 58 ? -1.021 -34.625 -10.227 1 98.25 58 ILE B CA 1
ATOM 3688 C C . ILE B 1 58 ? -1.97 -33.969 -9.234 1 98.25 58 ILE B C 1
ATOM 3690 O O . ILE B 1 58 ? -3.029 -34.5 -8.914 1 98.25 58 ILE B O 1
ATOM 3694 N N . ALA B 1 59 ? -1.578 -32.812 -8.758 1 98.44 59 ALA B N 1
ATOM 3695 C CA . ALA B 1 59 ? -2.373 -32.125 -7.746 1 98.44 59 ALA B CA 1
ATOM 3696 C C . ALA B 1 59 ? -3.766 -31.797 -8.273 1 98.44 59 ALA B C 1
ATOM 3698 O O . ALA B 1 59 ? -4.758 -31.953 -7.559 1 98.44 59 ALA B O 1
ATOM 3699 N N . THR B 1 60 ? -3.844 -31.312 -9.469 1 98.44 60 THR B N 1
ATOM 3700 C CA . THR B 1 60 ? -5.121 -30.938 -10.078 1 98.44 60 THR B CA 1
ATOM 3701 C C . THR B 1 60 ? -5.996 -32.188 -10.281 1 98.44 60 THR B C 1
ATOM 3703 O O . THR B 1 60 ? -7.195 -32.156 -10 1 98.44 60 THR B O 1
ATOM 3706 N N . ILE B 1 61 ? -5.418 -33.25 -10.758 1 98.38 61 ILE B N 1
ATOM 3707 C CA . ILE B 1 61 ? -6.148 -34.5 -10.992 1 98.38 61 ILE B CA 1
ATOM 3708 C C . ILE B 1 61 ? -6.613 -35.062 -9.656 1 98.38 61 ILE B C 1
ATOM 3710 O O . ILE B 1 61 ? -7.754 -35.531 -9.539 1 98.38 61 ILE B O 1
ATOM 3714 N N . VAL B 1 62 ? -5.75 -35.031 -8.656 1 98.31 62 VAL B N 1
ATOM 3715 C CA . VAL B 1 62 ? -6.102 -35.562 -7.336 1 98.31 62 VAL B CA 1
ATOM 3716 C C . VAL B 1 62 ? -7.297 -34.781 -6.785 1 98.31 62 VAL B C 1
ATOM 3718 O O . VAL B 1 62 ? -8.234 -35.375 -6.25 1 98.31 62 VAL B O 1
ATOM 3721 N N . ASN B 1 63 ? -7.258 -33.469 -6.867 1 97.75 63 ASN B N 1
ATOM 3722 C CA . ASN B 1 63 ? -8.383 -32.688 -6.391 1 97.75 63 ASN B CA 1
ATOM 3723 C C . ASN B 1 63 ? -9.672 -33.031 -7.141 1 97.75 63 ASN B C 1
ATOM 3725 O O . ASN B 1 63 ? -10.742 -33.125 -6.535 1 97.75 63 ASN B O 1
ATOM 3729 N N . GLY B 1 64 ? -9.555 -33.156 -8.492 1 97.44 64 GLY B N 1
ATOM 3730 C CA . 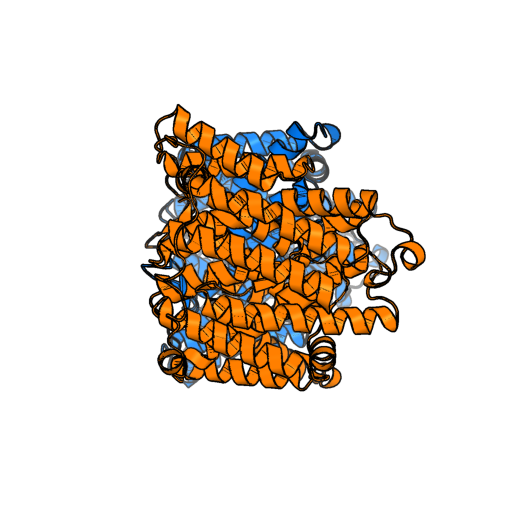GLY B 1 64 ? -10.727 -33.531 -9.281 1 97.44 64 GLY B CA 1
ATOM 3731 C C . GLY B 1 64 ? -11.344 -34.844 -8.859 1 97.44 64 GLY B C 1
ATOM 3732 O O . GLY B 1 64 ? -12.57 -34.969 -8.805 1 97.44 64 GLY B O 1
ATOM 3733 N N . LEU B 1 65 ? -10.547 -35.75 -8.555 1 97.56 65 LEU B N 1
ATOM 3734 C CA . LEU B 1 65 ? -11.023 -37.094 -8.211 1 97.56 65 LEU B CA 1
ATOM 3735 C C . LEU B 1 65 ? -11.414 -37.156 -6.738 1 97.56 65 LEU B C 1
ATOM 3737 O O . LEU B 1 65 ? -12.312 -37.906 -6.371 1 97.56 65 LEU B O 1
ATOM 3741 N N . TRP B 1 66 ? -10.742 -36.406 -5.941 1 96.75 66 TRP B N 1
ATOM 3742 C CA . TRP B 1 66 ? -10.969 -36.469 -4.5 1 96.75 66 TRP B CA 1
ATOM 3743 C C . TRP B 1 66 ? -12.148 -35.594 -4.098 1 96.75 66 TRP B C 1
ATOM 3745 O O . TRP B 1 66 ? -13.047 -36.031 -3.379 1 96.75 66 TRP B O 1
ATOM 3755 N N . ALA B 1 67 ? -12.172 -34.375 -4.535 1 94.62 67 ALA B N 1
ATOM 3756 C CA . ALA B 1 67 ? -13.156 -33.375 -4.082 1 94.62 67 ALA B CA 1
ATOM 3757 C C . ALA B 1 67 ? -14.25 -33.188 -5.125 1 94.62 67 ALA B C 1
ATOM 3759 O O . ALA B 1 67 ? -15.312 -32.625 -4.824 1 94.62 67 ALA B O 1
ATOM 3760 N N . ASN B 1 68 ? -14.07 -33.656 -6.336 1 95.38 68 ASN B N 1
ATOM 3761 C CA . ASN B 1 68 ? -15.016 -33.469 -7.43 1 95.38 68 ASN B CA 1
ATOM 3762 C C . ASN B 1 68 ? -15.414 -32 -7.574 1 95.38 68 ASN B C 1
ATOM 3764 O O . ASN B 1 68 ? -16.609 -31.688 -7.605 1 95.38 68 ASN B O 1
ATOM 3768 N N . THR B 1 69 ? -14.414 -31.156 -7.551 1 94.81 69 THR B N 1
ATOM 3769 C CA . THR B 1 69 ? -14.602 -29.734 -7.809 1 94.81 69 THR B CA 1
ATOM 3770 C C . THR B 1 69 ? -13.75 -29.281 -8.992 1 94.81 69 THR B C 1
ATOM 3772 O O . THR B 1 69 ? -12.734 -29.906 -9.305 1 94.81 69 THR B O 1
ATOM 3775 N N . PRO B 1 70 ? -14.164 -28.359 -9.703 1 96.12 70 PRO B N 1
ATOM 3776 C CA . PRO B 1 70 ? -13.43 -27.875 -10.875 1 96.12 70 PRO B CA 1
ATOM 3777 C C . PRO B 1 70 ? -12.242 -27 -10.516 1 96.12 70 PRO B C 1
ATOM 3779 O O . PRO B 1 70 ? -11.875 -26.094 -11.281 1 96.12 70 PRO B O 1
ATOM 3782 N N . ILE B 1 71 ? -11.594 -27.219 -9.375 1 96.5 71 ILE B N 1
ATOM 3783 C CA . ILE B 1 71 ? -10.508 -26.375 -8.875 1 96.5 71 ILE B CA 1
ATOM 3784 C C . ILE B 1 71 ? -9.164 -26.969 -9.297 1 96.5 71 ILE B C 1
ATOM 3786 O O . ILE B 1 71 ? -8.891 -28.156 -9.047 1 96.5 71 ILE B O 1
ATOM 3790 N N . ALA B 1 72 ? -8.422 -26.125 -10.008 1 97.75 72 ALA B N 1
ATOM 3791 C CA . ALA B 1 72 ? -7.055 -26.516 -10.352 1 97.75 72 ALA B CA 1
ATOM 3792 C C . ALA B 1 72 ? -6.074 -26.094 -9.258 1 97.75 72 ALA B C 1
ATOM 3794 O O . ALA B 1 72 ? -6.348 -25.156 -8.492 1 97.75 72 ALA B O 1
ATOM 3795 N N . MET B 1 73 ? -4.938 -26.812 -9.188 1 98 73 MET B N 1
ATOM 3796 C CA . MET B 1 73 ? -3.955 -26.547 -8.141 1 98 73 MET B CA 1
ATOM 3797 C C . MET B 1 73 ? -2.545 -26.469 -8.719 1 98 73 MET B C 1
ATOM 3799 O O . MET B 1 73 ? -2.229 -27.188 -9.68 1 98 73 MET B O 1
ATOM 3803 N N . SER B 1 74 ? -1.786 -25.625 -8.195 1 97.75 74 SER B N 1
ATOM 3804 C CA . SER B 1 74 ? -0.371 -25.469 -8.523 1 97.75 74 SER B CA 1
ATOM 3805 C C . SER B 1 74 ? 0.361 -24.672 -7.453 1 97.75 74 SER B C 1
ATOM 3807 O O . SER B 1 74 ? -0.151 -24.484 -6.348 1 97.75 74 SER B O 1
ATOM 3809 N N . VAL B 1 75 ? 1.646 -24.297 -7.773 1 97.06 75 VAL B N 1
ATOM 3810 C CA . VAL B 1 75 ? 2.453 -23.547 -6.816 1 97.06 75 VAL B CA 1
ATOM 3811 C C . VAL B 1 75 ? 1.91 -22.125 -6.676 1 97.06 75 VAL B C 1
ATOM 3813 O O . VAL B 1 75 ? 1.754 -21.422 -7.672 1 97.06 75 VAL B O 1
ATOM 3816 N N . GLY B 1 76 ? 1.64 -21.766 -5.438 1 94.06 76 GLY B N 1
ATOM 3817 C CA . GLY B 1 76 ? 1.128 -20.438 -5.176 1 94.06 76 GLY B CA 1
ATOM 3818 C C . GLY B 1 76 ? 2.148 -19.344 -5.434 1 94.06 76 GLY B C 1
ATOM 3819 O O . GLY B 1 76 ? 3.279 -19.422 -4.949 1 94.06 76 GLY B O 1
ATOM 3820 N N . MET B 1 77 ? 1.788 -18.297 -6.125 1 88.38 77 MET B N 1
ATOM 3821 C CA . MET B 1 77 ? 2.699 -17.234 -6.531 1 88.38 77 MET B CA 1
ATOM 3822 C C . MET B 1 77 ? 3.225 -16.469 -5.316 1 88.38 77 MET B C 1
ATOM 3824 O O . MET B 1 77 ? 4.41 -16.141 -5.25 1 88.38 77 MET B O 1
ATOM 3828 N N . GLY B 1 78 ? 2.373 -16.203 -4.453 1 87.5 78 GLY B N 1
ATOM 3829 C CA . GLY B 1 78 ? 2.797 -15.492 -3.254 1 87.5 78 GLY B CA 1
ATOM 3830 C C . GLY B 1 78 ? 3.75 -16.297 -2.393 1 87.5 78 GLY B C 1
ATOM 3831 O O . GLY B 1 78 ? 4.738 -15.766 -1.884 1 87.5 78 GLY B O 1
ATOM 3832 N N . LEU B 1 79 ? 3.553 -17.5 -2.287 1 91.88 79 LEU B N 1
ATOM 3833 C CA . LEU B 1 79 ? 4.324 -18.375 -1.41 1 91.88 79 LEU B CA 1
ATOM 3834 C C . LEU B 1 79 ? 5.668 -18.734 -2.039 1 91.88 79 LEU B C 1
ATOM 3836 O O . LEU B 1 79 ? 6.676 -18.844 -1.34 1 91.88 79 LEU B O 1
ATOM 3840 N N . ASN B 1 80 ? 5.637 -18.891 -3.32 1 95.12 80 ASN B N 1
ATOM 3841 C CA . ASN B 1 80 ? 6.914 -19.172 -3.967 1 95.12 80 ASN B CA 1
ATOM 3842 C C . ASN B 1 80 ? 7.836 -17.969 -3.967 1 95.12 80 ASN B C 1
ATOM 3844 O O . ASN B 1 80 ? 9.047 -18.094 -3.801 1 95.12 80 ASN B O 1
ATOM 3848 N N . ALA B 1 81 ? 7.242 -16.781 -4.18 1 91.44 81 ALA B N 1
ATOM 3849 C CA . ALA B 1 81 ? 8.031 -15.562 -4.105 1 91.44 81 ALA B CA 1
ATOM 3850 C C . ALA B 1 81 ? 8.594 -15.359 -2.703 1 91.44 81 ALA B C 1
ATOM 3852 O O . ALA B 1 81 ? 9.758 -14.969 -2.545 1 91.44 81 ALA B O 1
ATOM 3853 N N . TYR B 1 82 ? 7.777 -15.586 -1.753 1 89.62 82 TYR B N 1
ATOM 3854 C CA . TYR B 1 82 ? 8.242 -15.484 -0.375 1 89.62 82 TYR B CA 1
ATOM 3855 C C . TYR B 1 82 ? 9.352 -16.484 -0.095 1 89.62 82 TYR B C 1
ATOM 3857 O O . TYR B 1 82 ? 10.352 -16.156 0.553 1 89.62 82 TYR B O 1
ATOM 3865 N N . PHE B 1 83 ? 9.219 -17.672 -0.591 1 95 83 PHE B N 1
ATOM 3866 C CA . PHE B 1 83 ? 10.219 -18.734 -0.466 1 95 83 PHE B CA 1
ATOM 3867 C C . PHE B 1 83 ? 11.547 -18.297 -1.056 1 95 83 PHE B C 1
ATOM 3869 O O . PHE B 1 83 ? 12.57 -18.312 -0.369 1 95 83 PHE B O 1
ATOM 3876 N N . ALA B 1 84 ? 11.555 -17.844 -2.258 1 94.94 84 ALA B N 1
ATOM 3877 C CA . ALA B 1 84 ? 12.789 -17.562 -2.996 1 94.94 84 ALA B CA 1
ATOM 3878 C C . ALA B 1 84 ? 13.43 -16.266 -2.533 1 94.94 84 ALA B C 1
ATOM 3880 O O . ALA B 1 84 ? 14.625 -16.219 -2.236 1 94.94 84 ALA B O 1
ATOM 3881 N N . PHE B 1 85 ? 12.617 -15.258 -2.4 1 89.12 85 PHE B N 1
ATOM 3882 C CA . PHE B 1 85 ? 13.18 -13.93 -2.191 1 89.12 85 PHE B CA 1
ATOM 3883 C C . PHE B 1 85 ? 13.102 -13.531 -0.722 1 89.12 85 PHE B C 1
ATOM 3885 O O . PHE B 1 85 ? 13.984 -12.852 -0.208 1 89.12 85 PHE B O 1
ATOM 3892 N N . GLY B 1 86 ? 12.117 -13.945 -0.041 1 87.56 86 GLY B N 1
ATOM 3893 C CA . GLY B 1 86 ? 11.898 -13.539 1.339 1 87.56 86 GLY B CA 1
ATOM 3894 C C . GLY B 1 86 ? 12.672 -14.375 2.336 1 87.56 86 GLY B C 1
ATOM 3895 O O . GLY B 1 86 ? 12.953 -13.922 3.447 1 87.56 86 GLY B O 1
ATOM 3896 N N . ILE B 1 87 ? 13.039 -15.57 1.939 1 92.19 87 ILE B N 1
ATOM 3897 C CA . ILE B 1 87 ? 13.719 -16.453 2.887 1 92.19 87 ILE B CA 1
ATOM 3898 C C . ILE B 1 87 ? 15.117 -16.781 2.379 1 92.19 87 ILE B C 1
ATOM 3900 O O . ILE B 1 87 ? 16.109 -16.453 3.031 1 92.19 87 ILE B O 1
ATOM 3904 N N . VAL B 1 88 ? 15.211 -17.359 1.192 1 94.06 88 VAL B N 1
ATOM 3905 C CA . VAL B 1 88 ? 16.484 -17.875 0.722 1 94.06 88 VAL B CA 1
ATOM 3906 C C . VAL B 1 88 ? 17.422 -16.734 0.361 1 94.06 88 VAL B C 1
ATOM 3908 O O . VAL B 1 88 ? 18.516 -16.609 0.911 1 94.06 88 VAL B O 1
ATOM 3911 N N . LEU B 1 89 ? 16.984 -15.867 -0.494 1 89.38 89 LEU B N 1
ATOM 3912 C CA . LEU B 1 89 ? 17.828 -14.758 -0.938 1 89.38 89 LEU B CA 1
ATOM 3913 C C . LEU B 1 89 ? 18.047 -13.75 0.186 1 89.38 89 LEU B C 1
ATOM 3915 O O . LEU B 1 89 ? 19.047 -13.039 0.201 1 89.38 89 LEU B O 1
ATOM 3919 N N . ALA B 1 90 ? 17.078 -13.719 1.053 1 84.44 90 ALA B N 1
ATOM 3920 C CA . ALA B 1 90 ? 17.219 -12.844 2.213 1 84.44 90 ALA B CA 1
ATOM 3921 C C . ALA B 1 90 ? 18.219 -13.414 3.209 1 84.44 90 ALA B C 1
ATOM 3923 O O . ALA B 1 90 ? 18.594 -12.742 4.176 1 84.44 90 ALA B O 1
ATOM 3924 N N . GLY B 1 91 ? 18.703 -14.664 3.051 1 86.62 91 GLY B N 1
ATOM 3925 C CA . GLY B 1 91 ? 19.766 -15.258 3.852 1 86.62 91 GLY B CA 1
ATOM 3926 C C . GLY B 1 91 ? 19.25 -15.898 5.129 1 86.62 91 GLY B C 1
ATOM 3927 O O . GLY B 1 91 ? 20.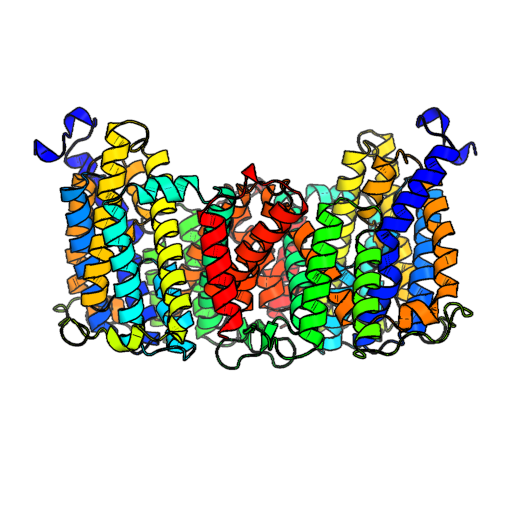031 -16.156 6.055 1 86.62 91 GLY B O 1
ATOM 3928 N N . LYS B 1 92 ? 17.969 -16.156 5.199 1 85.88 92 LYS B N 1
ATOM 3929 C CA . LYS B 1 92 ? 17.391 -16.703 6.418 1 85.88 92 LYS B CA 1
ATOM 3930 C C . LYS B 1 92 ? 17.609 -18.219 6.492 1 85.88 92 LYS B C 1
ATOM 3932 O O . LYS B 1 92 ? 17.719 -18.781 7.582 1 85.88 92 LYS B O 1
ATOM 3937 N N . ALA B 1 93 ? 17.547 -18.812 5.355 1 94 93 ALA B N 1
ATOM 3938 C CA . ALA B 1 93 ? 17.703 -20.266 5.293 1 94 93 ALA B CA 1
ATOM 3939 C C . ALA B 1 93 ? 18.062 -20.719 3.879 1 94 93 ALA B C 1
ATOM 3941 O O . ALA B 1 93 ? 17.812 -20 2.91 1 94 93 ALA B O 1
ATOM 3942 N N . SER B 1 94 ? 18.609 -21.875 3.789 1 96.38 94 SER B N 1
ATOM 3943 C CA . SER B 1 94 ? 18.844 -22.484 2.488 1 96.38 94 SER B CA 1
ATOM 3944 C C . SER B 1 94 ? 17.531 -22.969 1.86 1 96.38 94 SER B C 1
ATOM 3946 O O . SER B 1 94 ? 16.5 -23 2.527 1 96.38 94 SER B O 1
ATOM 3948 N N . TRP B 1 95 ? 17.562 -23.25 0.557 1 97.06 95 TRP B N 1
ATOM 3949 C CA . TRP B 1 95 ? 16.328 -23.688 -0.09 1 97.06 95 TRP B CA 1
ATOM 3950 C C . TRP B 1 95 ? 15.898 -25.047 0.435 1 97.06 95 TRP B C 1
ATOM 3952 O O . TRP B 1 95 ? 14.703 -25.344 0.496 1 97.06 95 TRP B O 1
ATOM 3962 N N . GLN B 1 96 ? 16.875 -25.844 0.92 1 97.94 96 GLN B N 1
ATOM 3963 C CA . GLN B 1 96 ? 16.516 -27.141 1.515 1 97.94 96 GLN B CA 1
ATOM 3964 C C . GLN B 1 96 ? 15.766 -26.953 2.828 1 97.94 96 GLN B C 1
ATOM 3966 O O . GLN B 1 96 ? 14.734 -27.594 3.057 1 97.94 96 GLN B O 1
ATOM 3971 N N . THR B 1 97 ? 16.297 -26.078 3.621 1 97.69 97 THR B N 1
ATOM 3972 C CA . THR B 1 97 ? 15.656 -25.781 4.895 1 97.69 97 THR B CA 1
ATOM 3973 C C . THR B 1 97 ? 14.289 -25.125 4.672 1 97.69 97 THR B C 1
ATOM 3975 O O . THR B 1 97 ? 13.344 -25.391 5.418 1 97.69 97 THR B O 1
ATOM 3978 N N . SER B 1 98 ? 14.227 -24.281 3.684 1 97.31 98 SER B N 1
ATOM 3979 C CA . SER B 1 98 ? 12.969 -23.641 3.352 1 97.31 98 SER B CA 1
ATOM 3980 C C . SER B 1 98 ? 11.922 -24.656 2.91 1 97.31 98 SER B C 1
ATOM 3982 O O . SER B 1 98 ? 10.742 -24.516 3.227 1 97.31 98 SER B O 1
ATOM 3984 N N . LEU B 1 99 ? 12.375 -25.641 2.189 1 97.81 99 LEU B N 1
ATOM 3985 C CA . LEU B 1 99 ? 11.469 -26.719 1.829 1 97.81 99 LEU B CA 1
ATOM 3986 C C . LEU B 1 99 ? 10.984 -27.453 3.072 1 97.81 99 LEU B C 1
ATOM 3988 O O . LEU B 1 99 ? 9.836 -27.891 3.127 1 97.81 99 LEU B O 1
ATOM 3992 N N . GLY B 1 100 ? 11.883 -27.625 3.982 1 98 100 GLY B N 1
ATOM 3993 C CA . GLY B 1 100 ? 11.477 -28.188 5.254 1 98 100 GLY B CA 1
ATOM 3994 C C . GLY B 1 100 ? 10.398 -27.391 5.957 1 98 100 GLY B C 1
ATOM 3995 O O . GLY B 1 100 ? 9.461 -27.953 6.523 1 98 100 GLY B O 1
ATOM 3996 N N . ILE B 1 101 ? 10.539 -26.109 5.926 1 96.88 101 ILE B N 1
ATOM 3997 C CA . ILE B 1 101 ? 9.562 -25.203 6.52 1 96.88 101 ILE B CA 1
ATOM 3998 C C . ILE B 1 101 ? 8.203 -25.391 5.84 1 96.88 101 ILE B C 1
ATOM 4000 O O . ILE B 1 101 ? 7.176 -25.484 6.512 1 96.88 101 ILE B O 1
ATOM 4004 N N . VAL B 1 102 ? 8.227 -25.406 4.516 1 97.44 102 VAL B N 1
ATOM 4005 C CA . VAL B 1 102 ? 7.012 -25.594 3.734 1 97.44 102 VAL B CA 1
ATOM 4006 C C . VAL B 1 102 ? 6.371 -26.938 4.082 1 97.44 102 VAL B C 1
ATOM 4008 O O . VAL B 1 102 ? 5.152 -27.031 4.25 1 97.44 102 VAL B O 1
ATOM 4011 N N . PHE B 1 103 ? 7.16 -27.922 4.223 1 98.06 103 PHE B N 1
ATOM 4012 C CA . PHE B 1 103 ? 6.672 -29.25 4.555 1 98.06 103 PHE B CA 1
ATOM 4013 C C . PHE B 1 103 ? 5.969 -29.25 5.906 1 98.06 103 PHE B C 1
ATOM 4015 O O . PHE B 1 103 ? 4.855 -29.766 6.031 1 98.06 103 PHE B O 1
ATOM 4022 N N . ILE B 1 104 ? 6.594 -28.719 6.879 1 97.44 104 ILE B N 1
ATOM 4023 C CA . ILE B 1 104 ? 6.047 -28.703 8.234 1 97.44 104 ILE B CA 1
ATOM 4024 C C . ILE B 1 104 ? 4.738 -27.922 8.25 1 97.44 104 ILE B C 1
ATOM 4026 O O . ILE B 1 104 ? 3.738 -28.375 8.812 1 97.44 104 ILE B O 1
ATOM 4030 N N . SER B 1 105 ? 4.805 -26.75 7.668 1 95 105 SER B N 1
ATOM 4031 C CA . SER B 1 105 ? 3.609 -25.906 7.617 1 95 105 SER B CA 1
ATOM 4032 C C . SER B 1 105 ? 2.467 -26.625 6.898 1 95 105 SER B C 1
ATOM 4034 O O . SER B 1 105 ? 1.326 -26.609 7.367 1 95 105 SER B O 1
ATOM 4036 N N . ALA B 1 106 ? 2.74 -27.219 5.781 1 96.44 106 ALA B N 1
ATOM 4037 C CA . ALA B 1 106 ? 1.734 -27.938 4.996 1 96.44 106 ALA B CA 1
ATOM 4038 C C . ALA B 1 106 ? 1.206 -29.156 5.75 1 96.44 106 ALA B C 1
ATOM 4040 O O . ALA B 1 106 ? 0.022 -29.484 5.652 1 96.44 106 ALA B O 1
ATOM 4041 N N . PHE B 1 107 ? 2.068 -29.75 6.426 1 96.5 107 PHE B N 1
ATOM 4042 C CA . PHE B 1 107 ? 1.669 -30.938 7.18 1 96.5 107 PHE B CA 1
ATOM 4043 C C . PHE B 1 107 ? 0.699 -30.562 8.297 1 96.5 107 PHE B C 1
ATOM 4045 O O . PHE B 1 107 ? -0.294 -31.266 8.516 1 96.5 107 PHE B O 1
ATOM 4052 N N . ILE B 1 108 ? 1.033 -29.562 8.953 1 92.31 108 ILE B N 1
ATOM 4053 C CA . ILE B 1 108 ? 0.125 -29.062 9.977 1 92.31 108 ILE B CA 1
ATOM 4054 C C . ILE B 1 108 ? -1.234 -28.75 9.359 1 92.31 108 ILE B C 1
ATOM 4056 O O . ILE B 1 108 ? -2.273 -29.156 9.891 1 92.31 108 ILE B O 1
ATOM 4060 N N . PHE B 1 109 ? -1.181 -28.062 8.258 1 91.25 109 PHE B N 1
ATOM 4061 C CA . PHE B 1 109 ? -2.42 -27.719 7.57 1 91.25 109 PHE B CA 1
ATOM 4062 C C . PHE B 1 109 ? -3.164 -28.984 7.141 1 91.25 109 PHE B C 1
ATOM 4064 O O . PHE B 1 109 ? -4.395 -29.031 7.211 1 91.25 109 PHE B O 1
ATOM 4071 N N . PHE B 1 110 ? -2.488 -29.938 6.727 1 94.25 110 PHE B N 1
ATOM 4072 C CA . PHE B 1 110 ? -3.078 -31.188 6.266 1 94.25 110 PHE B CA 1
ATOM 4073 C C . PHE B 1 110 ? -3.803 -31.906 7.402 1 94.25 110 PHE B C 1
ATOM 4075 O O . PHE B 1 110 ? -4.938 -32.344 7.238 1 94.25 110 PHE B O 1
ATOM 4082 N N . ILE B 1 111 ? -3.236 -31.953 8.539 1 93.44 111 ILE B N 1
ATOM 4083 C CA . ILE B 1 111 ? -3.85 -32.594 9.695 1 93.44 111 ILE B CA 1
ATOM 4084 C C . ILE B 1 111 ? -5.094 -31.812 10.117 1 93.44 111 ILE B C 1
ATOM 4086 O O . ILE B 1 111 ? -6.137 -32.406 10.398 1 93.44 111 ILE B O 1
ATOM 4090 N N . LEU B 1 112 ? -4.934 -30.562 10.055 1 87.31 112 LEU B N 1
ATOM 4091 C CA . LEU B 1 112 ? -6.035 -29.703 10.492 1 87.31 112 LEU B CA 1
ATOM 4092 C C . LEU B 1 112 ? -7.191 -29.766 9.5 1 87.31 112 LEU B C 1
ATOM 4094 O O . LEU B 1 112 ? -8.344 -29.5 9.867 1 87.31 112 LEU B O 1
ATOM 4098 N N . SER B 1 113 ? -6.867 -30 8.289 1 88.25 113 SER B N 1
ATOM 4099 C CA . SER B 1 113 ? -7.902 -30.031 7.254 1 88.25 113 SER B CA 1
ATOM 4100 C C . SER B 1 113 ? -8.891 -31.172 7.488 1 88.25 113 SER B C 1
ATOM 4102 O O . SER B 1 113 ? -10 -31.141 6.957 1 88.25 113 SER B O 1
ATOM 4104 N N . PHE B 1 114 ? -8.539 -32.125 8.289 1 89.44 114 PHE B N 1
ATOM 4105 C CA . PHE B 1 114 ? -9.43 -33.219 8.617 1 89.44 114 PHE B CA 1
ATOM 4106 C C . PHE B 1 114 ? -10.219 -32.906 9.883 1 89.44 114 PHE B C 1
ATOM 4108 O O . PHE B 1 114 ? -11.008 -33.75 10.344 1 89.44 114 PHE B O 1
ATOM 4115 N N . THR B 1 115 ? -9.969 -31.734 10.414 1 83.94 115 THR B N 1
ATOM 4116 C CA . THR B 1 115 ? -10.688 -31.297 11.609 1 83.94 115 THR B CA 1
ATOM 4117 C C . THR B 1 115 ? -11.594 -30.125 11.297 1 83.94 115 THR B C 1
ATOM 4119 O O . THR B 1 115 ? -11.672 -29.672 10.148 1 83.94 115 THR B O 1
ATOM 4122 N N . ASN B 1 116 ? -12.383 -29.688 12.352 1 76.62 116 ASN B N 1
ATOM 4123 C CA . ASN B 1 116 ? -13.25 -28.516 12.172 1 76.62 116 ASN B CA 1
ATOM 4124 C C . ASN B 1 116 ? -12.477 -27.219 12.305 1 76.62 116 ASN B C 1
ATOM 4126 O O . ASN B 1 116 ? -13.062 -26.156 12.547 1 76.62 116 ASN B O 1
ATOM 4130 N N . PHE B 1 117 ? -11.258 -27.344 12.203 1 72.62 117 PHE B N 1
ATOM 4131 C CA . PHE B 1 117 ? -10.367 -26.203 12.375 1 72.62 117 PHE B CA 1
ATOM 4132 C C . PHE B 1 117 ? -10.609 -25.156 11.289 1 72.62 117 PHE B C 1
ATOM 4134 O O . PHE B 1 117 ? -10.555 -23.953 11.555 1 72.62 117 PHE B O 1
ATOM 4141 N N . ARG B 1 118 ? -10.906 -25.672 10.242 1 63.41 118 ARG B N 1
ATOM 4142 C CA . ARG B 1 118 ? -11.102 -24.719 9.141 1 63.41 118 ARG B CA 1
ATOM 4143 C C . ARG B 1 118 ? -12.297 -23.812 9.406 1 63.41 118 ARG B C 1
ATOM 4145 O O . ARG B 1 118 ? -12.219 -22.609 9.18 1 63.41 118 ARG B O 1
ATOM 4152 N N . ILE B 1 119 ? -13.273 -24.484 9.773 1 63.91 119 ILE B N 1
ATOM 4153 C CA . ILE B 1 119 ? -14.469 -23.703 10.086 1 63.91 119 ILE B CA 1
ATOM 4154 C C . ILE B 1 119 ? -14.172 -22.734 11.227 1 63.91 119 ILE B C 1
ATOM 4156 O O . ILE B 1 119 ? -14.633 -21.594 11.219 1 63.91 119 ILE B O 1
ATOM 4160 N N . TRP B 1 120 ? -13.328 -23.25 12 1 66.44 120 TRP B N 1
ATOM 4161 C CA . TRP B 1 120 ? -12.969 -22.422 13.148 1 66.44 120 TRP B CA 1
ATOM 4162 C C . TRP B 1 120 ? -12.188 -21.188 12.711 1 66.44 120 TRP B C 1
ATOM 4164 O O . TRP B 1 120 ? -12.445 -20.078 13.188 1 66.44 120 TRP B O 1
ATOM 4174 N N . ILE B 1 121 ? -11.297 -21.359 11.844 1 65.5 121 ILE B N 1
ATOM 4175 C CA . ILE B 1 121 ? -10.469 -20.25 11.391 1 65.5 121 ILE B CA 1
ATOM 4176 C C . ILE B 1 121 ? -11.312 -19.266 10.586 1 65.5 121 ILE B C 1
ATOM 4178 O O . ILE B 1 121 ? -11.18 -18.047 10.75 1 65.5 121 ILE B O 1
ATOM 4182 N N . LEU B 1 122 ? -12.102 -19.812 9.781 1 64.31 122 LEU B N 1
ATOM 4183 C CA . LEU B 1 122 ? -12.969 -18.969 8.977 1 64.31 122 LEU B CA 1
ATOM 4184 C C . LEU B 1 122 ? -13.859 -18.109 9.867 1 64.31 122 LEU B C 1
ATOM 4186 O O . LEU B 1 122 ? -14.156 -16.953 9.531 1 64.31 122 LEU B O 1
ATOM 4190 N N . LYS B 1 123 ? -14.055 -18.625 10.969 1 66 123 LYS B N 1
ATOM 4191 C CA . LYS B 1 123 ? -14.93 -17.906 11.891 1 66 123 LYS B CA 1
ATOM 4192 C C . LYS B 1 123 ? -14.125 -17 12.812 1 66 123 LYS B C 1
ATOM 4194 O O . LYS B 1 123 ? -14.648 -16.016 13.344 1 66 123 LYS B O 1
ATOM 4199 N N . SER B 1 124 ? -12.891 -17.344 12.891 1 72 124 SER B N 1
ATOM 4200 C CA . SER B 1 124 ? -12.102 -16.656 13.914 1 72 124 SER B CA 1
ATOM 4201 C C . SER B 1 124 ? -11.445 -15.406 13.344 1 72 124 SER B C 1
ATOM 4203 O O . SER B 1 124 ? -11.18 -14.453 14.086 1 72 124 SER B O 1
ATOM 4205 N N . ILE B 1 125 ? -11.055 -15.359 12.086 1 77.5 125 ILE B N 1
ATOM 4206 C CA . ILE B 1 125 ? -10.398 -14.195 11.516 1 77.5 125 ILE B CA 1
ATOM 4207 C C . ILE B 1 125 ? -11.406 -13.375 10.711 1 77.5 125 ILE B C 1
ATOM 4209 O O . ILE B 1 125 ? -11.992 -13.883 9.742 1 77.5 125 ILE B O 1
ATOM 4213 N N . PRO B 1 126 ? -11.539 -12.172 11.094 1 83.25 126 PRO B N 1
ATOM 4214 C CA . PRO B 1 126 ? -12.477 -11.32 10.367 1 83.25 126 PRO B CA 1
ATOM 4215 C C . PRO B 1 126 ? -12.164 -11.227 8.875 1 83.25 126 PRO B C 1
ATOM 4217 O O . PRO B 1 126 ? -10.992 -11.18 8.492 1 83.25 126 PRO B O 1
ATOM 4220 N N . MET B 1 127 ? -13.18 -11.18 8.062 1 85.25 127 MET B N 1
ATOM 4221 C CA . MET B 1 127 ? -13.07 -11.156 6.605 1 85.25 127 MET B CA 1
ATOM 4222 C C . MET B 1 127 ? -12.203 -9.984 6.145 1 85.25 127 MET B C 1
ATOM 4224 O O . MET B 1 127 ? -11.422 -10.125 5.199 1 85.25 127 MET B O 1
ATOM 4228 N N . ASP B 1 128 ? -12.312 -8.906 6.859 1 92.06 128 ASP B N 1
ATOM 4229 C CA . ASP B 1 128 ? -11.562 -7.715 6.477 1 92.06 128 ASP B CA 1
ATOM 4230 C C . ASP B 1 128 ? -10.062 -7.934 6.66 1 92.06 128 ASP B C 1
ATOM 4232 O O . ASP B 1 128 ? -9.258 -7.438 5.867 1 92.06 128 ASP B O 1
ATOM 4236 N N . LEU B 1 129 ? -9.734 -8.656 7.656 1 90.12 129 LEU B N 1
ATOM 4237 C CA . LEU B 1 129 ? -8.32 -8.938 7.879 1 90.12 129 LEU B CA 1
ATOM 4238 C C . LEU B 1 129 ? -7.785 -9.906 6.832 1 90.12 129 LEU B C 1
ATOM 4240 O O . LEU B 1 129 ? -6.633 -9.805 6.41 1 90.12 129 LEU B O 1
ATOM 4244 N N . ARG B 1 130 ? -8.562 -10.836 6.43 1 86.38 130 ARG B N 1
ATOM 4245 C CA . ARG B 1 130 ? -8.172 -11.766 5.375 1 86.38 130 ARG B CA 1
ATOM 4246 C C . ARG B 1 130 ? -7.906 -11.023 4.066 1 86.38 130 ARG B C 1
ATOM 4248 O O . ARG B 1 130 ? -6.941 -11.328 3.359 1 86.38 130 ARG B O 1
ATOM 4255 N N . ARG B 1 131 ? -8.758 -10.109 3.771 1 90.81 131 ARG B N 1
ATOM 4256 C CA . ARG B 1 131 ? -8.602 -9.289 2.574 1 90.81 131 ARG B CA 1
ATOM 4257 C C . ARG B 1 131 ? -7.324 -8.461 2.65 1 90.81 131 ARG B C 1
ATOM 4259 O O . ARG B 1 131 ? -6.621 -8.297 1.651 1 90.81 131 ARG B O 1
ATOM 4266 N N . ALA B 1 132 ? -7.074 -7.973 3.854 1 94.25 132 ALA B N 1
ATOM 4267 C CA . ALA B 1 132 ? -5.859 -7.191 4.055 1 94.25 132 ALA B CA 1
ATOM 4268 C C . ALA B 1 132 ? -4.613 -8.047 3.838 1 94.25 132 ALA B C 1
ATOM 4270 O O . ALA B 1 132 ? -3.619 -7.582 3.281 1 94.25 132 ALA B O 1
ATOM 4271 N N . ILE B 1 133 ? -4.707 -9.227 4.312 1 89.81 133 ILE B N 1
ATOM 4272 C CA . ILE B 1 133 ? -3.586 -10.148 4.148 1 89.81 133 ILE B CA 1
ATOM 4273 C C . ILE B 1 133 ? -3.352 -10.414 2.662 1 89.81 133 ILE B C 1
ATOM 4275 O O . ILE B 1 133 ? -2.213 -10.375 2.191 1 89.81 133 ILE B O 1
ATOM 4279 N N . SER B 1 134 ? -4.383 -10.656 1.957 1 88.44 134 SER B N 1
ATOM 4280 C CA . SER B 1 134 ? -4.273 -10.875 0.518 1 88.44 134 SER B CA 1
ATOM 4281 C C . SER B 1 134 ? -3.652 -9.672 -0.178 1 88.44 134 SER B C 1
ATOM 4283 O O . SER B 1 134 ? -2.736 -9.82 -0.99 1 88.44 134 SER B O 1
ATOM 4285 N N . ALA B 1 135 ? -4.105 -8.508 0.146 1 94.31 135 ALA B N 1
ATOM 4286 C CA . ALA B 1 135 ? -3.59 -7.277 -0.445 1 94.31 135 ALA B CA 1
ATOM 4287 C C . ALA B 1 135 ? -2.129 -7.055 -0.063 1 94.31 135 ALA B C 1
ATOM 4289 O O . ALA B 1 135 ? -1.337 -6.57 -0.873 1 94.31 135 ALA B O 1
ATOM 4290 N N . GLY B 1 136 ? -1.818 -7.398 1.166 1 94.56 136 GLY B N 1
ATOM 4291 C CA . GLY B 1 136 ? -0.444 -7.262 1.62 1 94.56 136 GLY B CA 1
ATOM 4292 C C . GLY B 1 136 ? 0.517 -8.188 0.9 1 94.56 136 GLY B C 1
ATOM 4293 O O . GLY B 1 136 ? 1.61 -7.781 0.509 1 94.56 136 GLY B O 1
ATOM 4294 N N . ILE B 1 137 ? 0.109 -9.406 0.775 1 90.25 137 ILE B N 1
ATOM 4295 C CA . ILE B 1 137 ? 0.911 -10.367 0.024 1 90.25 137 ILE B CA 1
ATOM 4296 C C . ILE B 1 137 ? 1.071 -9.891 -1.417 1 90.25 137 ILE B C 1
ATOM 4298 O O . ILE B 1 137 ? 2.166 -9.953 -1.981 1 90.25 137 ILE B O 1
ATOM 4302 N N . GLY B 1 138 ? 0.016 -9.422 -1.955 1 93 138 GLY B N 1
ATOM 4303 C CA . GLY B 1 138 ? 0.083 -8.867 -3.299 1 93 138 GLY B CA 1
ATOM 4304 C C . GLY B 1 138 ? 1.079 -7.73 -3.43 1 93 138 GLY B C 1
ATOM 4305 O O . GLY B 1 138 ? 1.868 -7.699 -4.375 1 93 138 GLY B O 1
ATOM 4306 N N . ALA B 1 139 ? 1.01 -6.785 -2.477 1 96.06 139 ALA B N 1
ATOM 4307 C CA . ALA B 1 139 ? 1.945 -5.664 -2.48 1 96.06 139 ALA B CA 1
ATOM 4308 C C . ALA B 1 139 ? 3.387 -6.152 -2.381 1 96.06 139 ALA B C 1
ATOM 4310 O O . ALA B 1 139 ? 4.281 -5.605 -3.029 1 96.06 139 ALA B O 1
ATOM 4311 N N . PHE B 1 140 ? 3.559 -7.117 -1.618 1 92.94 140 PHE B N 1
ATOM 4312 C CA . PHE B 1 140 ? 4.887 -7.688 -1.425 1 92.94 140 PHE B CA 1
ATOM 4313 C C . PHE B 1 140 ? 5.391 -8.336 -2.709 1 92.94 140 PHE B C 1
ATOM 4315 O O . PHE B 1 140 ? 6.523 -8.094 -3.129 1 92.94 140 PHE B O 1
ATOM 4322 N N . ILE B 1 141 ? 4.57 -9.133 -3.352 1 92.06 141 ILE B N 1
ATOM 4323 C CA . ILE B 1 141 ? 4.934 -9.844 -4.574 1 92.06 141 ILE B CA 1
ATOM 4324 C C . ILE B 1 141 ? 5.207 -8.836 -5.691 1 92.06 141 ILE B C 1
ATOM 4326 O O . ILE B 1 141 ? 6.141 -9.008 -6.48 1 92.06 141 ILE B O 1
ATOM 4330 N N . ALA B 1 142 ? 4.418 -7.867 -5.738 1 95.5 142 ALA B N 1
ATOM 4331 C CA . ALA B 1 142 ? 4.629 -6.828 -6.746 1 95.5 142 ALA B CA 1
ATOM 4332 C C . ALA B 1 142 ? 5.949 -6.102 -6.52 1 95.5 142 ALA B C 1
ATOM 4334 O O . ALA B 1 142 ? 6.648 -5.758 -7.473 1 95.5 142 ALA B O 1
ATOM 4335 N N . PHE B 1 143 ? 6.285 -5.836 -5.277 1 94.69 143 PHE B N 1
ATOM 4336 C CA . PHE B 1 143 ? 7.551 -5.191 -4.965 1 94.69 143 PHE B CA 1
ATOM 4337 C C . PHE B 1 143 ? 8.727 -6.059 -5.406 1 94.69 143 PHE B C 1
ATOM 4339 O O . PHE B 1 143 ? 9.688 -5.559 -5.988 1 94.69 143 PHE B O 1
ATOM 4346 N N . ILE B 1 144 ? 8.625 -7.309 -5.125 1 91.69 144 ILE B N 1
ATOM 4347 C CA . ILE B 1 144 ? 9.656 -8.242 -5.547 1 91.69 144 ILE B CA 1
ATOM 4348 C C . ILE B 1 144 ? 9.82 -8.188 -7.066 1 91.69 144 ILE B C 1
ATOM 4350 O O . ILE B 1 144 ? 10.938 -8.109 -7.574 1 91.69 144 ILE B O 1
ATOM 4354 N N . GLY B 1 145 ? 8.711 -8.242 -7.758 1 93.94 145 GLY B N 1
ATOM 4355 C CA . GLY B 1 145 ? 8.758 -8.156 -9.211 1 93.94 145 GLY B CA 1
ATOM 4356 C C . GLY B 1 145 ? 9.406 -6.883 -9.711 1 93.94 145 GLY B C 1
ATOM 4357 O O . GLY B 1 145 ? 10.273 -6.926 -10.586 1 93.94 145 GLY B O 1
ATOM 4358 N N . LEU B 1 146 ? 9.039 -5.758 -9.141 1 94.75 146 LEU B N 1
ATOM 4359 C CA . LEU B 1 146 ? 9.562 -4.461 -9.555 1 94.75 146 LEU B CA 1
ATOM 4360 C C . LEU B 1 146 ? 11.055 -4.352 -9.242 1 94.75 146 LEU B C 1
ATOM 4362 O O . LEU B 1 146 ? 11.812 -3.771 -10.016 1 94.75 146 LEU B O 1
ATOM 4366 N N . LYS B 1 147 ? 11.406 -4.852 -8.094 1 92.56 147 LYS B N 1
ATOM 4367 C CA . LYS B 1 147 ? 12.812 -4.832 -7.695 1 92.56 147 LYS B CA 1
ATOM 4368 C C . LYS B 1 147 ? 13.656 -5.707 -8.617 1 92.56 147 LYS B C 1
ATOM 4370 O O . LYS B 1 147 ? 14.711 -5.285 -9.094 1 92.56 147 LYS B O 1
ATOM 4375 N N . GLN B 1 148 ? 13.195 -6.941 -8.922 1 90.62 148 GLN B N 1
ATOM 4376 C CA . GLN B 1 148 ? 13.945 -7.895 -9.734 1 90.62 148 GLN B CA 1
ATOM 4377 C C . GLN B 1 148 ? 14.031 -7.434 -11.188 1 90.62 148 GLN B C 1
ATOM 4379 O O . GLN B 1 148 ? 15.031 -7.691 -11.867 1 90.62 148 GLN B O 1
ATOM 4384 N N . MET B 1 149 ? 13.055 -6.785 -11.633 1 93.31 149 MET B N 1
ATOM 4385 C CA . MET B 1 149 ? 13.078 -6.27 -13 1 93.31 149 MET B CA 1
ATOM 4386 C C . MET B 1 149 ? 14.008 -5.066 -13.109 1 93.31 149 MET B C 1
ATOM 4388 O O . MET B 1 149 ? 14.375 -4.66 -14.219 1 93.31 149 MET B O 1
ATOM 4392 N N . GLY B 1 150 ? 14.383 -4.461 -11.977 1 91.69 150 GLY B N 1
ATOM 4393 C CA . GLY B 1 150 ? 15.258 -3.295 -11.961 1 91.69 150 GLY B CA 1
ATOM 4394 C C . GLY B 1 150 ? 14.5 -1.982 -12.008 1 91.69 150 GLY B C 1
ATOM 4395 O O . GLY B 1 150 ? 15.094 -0.919 -12.18 1 91.69 150 GLY B O 1
ATOM 4396 N N . PHE B 1 151 ? 13.219 -2.1 -11.891 1 92 151 PHE B N 1
ATOM 4397 C CA . PHE B 1 151 ? 12.375 -0.906 -11.883 1 92 151 PHE B CA 1
ATOM 4398 C C . PHE B 1 151 ? 12.602 -0.092 -10.617 1 92 151 PHE B C 1
ATOM 4400 O O . PHE B 1 151 ? 12.508 1.138 -10.641 1 92 151 PHE B O 1
ATOM 4407 N N . ILE B 1 152 ? 12.844 -0.721 -9.523 1 91.12 152 ILE B N 1
ATOM 4408 C CA . ILE B 1 152 ? 13.188 -0.127 -8.234 1 91.12 152 ILE B CA 1
ATOM 4409 C C . ILE B 1 152 ? 14.617 -0.513 -7.859 1 91.12 152 ILE B C 1
ATOM 4411 O O . ILE B 1 152 ? 15.023 -1.665 -8.031 1 91.12 152 ILE B O 1
ATOM 4415 N N . SER B 1 153 ? 15.352 0.44 -7.43 1 88.12 153 SER B N 1
ATOM 4416 C CA . SER B 1 153 ? 16.75 0.209 -7.074 1 88.12 153 SER B CA 1
ATOM 4417 C C . SER B 1 153 ? 17.062 0.771 -5.695 1 88.12 153 SER B C 1
ATOM 4419 O O . SER B 1 153 ? 16.219 1.379 -5.051 1 88.12 153 SER B O 1
ATOM 4421 N N . SER B 1 154 ? 18.219 0.451 -5.227 1 82.88 154 SER B N 1
ATOM 4422 C CA . SER B 1 154 ? 18.656 0.889 -3.906 1 82.88 154 SER B CA 1
ATOM 4423 C C . SER B 1 154 ? 19.203 2.312 -3.949 1 82.88 154 SER B C 1
ATOM 4425 O O . SER B 1 154 ? 19.703 2.762 -4.98 1 82.88 154 SER B O 1
ATOM 4427 N N . ASN B 1 155 ? 18.906 2.973 -2.891 1 82.38 155 ASN B N 1
ATOM 4428 C CA . ASN B 1 155 ? 19.484 4.293 -2.654 1 82.38 155 ASN B CA 1
ATOM 4429 C C . ASN B 1 155 ? 19.984 4.441 -1.218 1 82.38 155 ASN B C 1
ATOM 4431 O O . ASN B 1 155 ? 19.312 4.012 -0.278 1 82.38 155 ASN B O 1
ATOM 4435 N N . SER B 1 156 ? 21.141 4.98 -1.035 1 76.44 156 SER B N 1
ATOM 4436 C CA . SER B 1 156 ? 21.734 5.078 0.287 1 76.44 156 SER B CA 1
ATOM 4437 C C . SER B 1 156 ? 20.938 5.988 1.204 1 76.44 156 SER B C 1
ATOM 4439 O O . SER B 1 156 ? 20.844 5.738 2.408 1 76.44 156 SER B O 1
ATOM 4441 N N . GLU B 1 157 ? 20.312 6.965 0.633 1 70.81 157 GLU B N 1
ATOM 4442 C CA . GLU B 1 157 ? 19.625 7.953 1.457 1 70.81 157 GLU B CA 1
ATOM 4443 C C . GLU B 1 157 ? 18.141 7.598 1.618 1 70.81 157 GLU B C 1
ATOM 4445 O O . GLU B 1 157 ? 17.578 7.742 2.705 1 70.81 157 GLU B O 1
ATOM 4450 N N . THR B 1 158 ? 17.562 7.066 0.606 1 77.5 158 THR B N 1
ATOM 4451 C CA . THR B 1 158 ? 16.109 6.887 0.611 1 77.5 158 THR B CA 1
ATOM 4452 C C . THR B 1 158 ? 15.75 5.41 0.711 1 77.5 158 THR B C 1
ATOM 4454 O O . THR B 1 158 ? 14.57 5.059 0.77 1 77.5 158 THR B O 1
ATOM 4457 N N . LEU B 1 159 ? 16.688 4.523 0.758 1 78.69 159 LEU B N 1
ATOM 4458 C CA . LEU B 1 159 ? 16.547 3.07 0.81 1 78.69 159 LEU B CA 1
ATOM 4459 C C . LEU B 1 159 ? 16.109 2.518 -0.542 1 78.69 159 LEU B C 1
ATOM 4461 O O . LEU B 1 159 ? 16.672 1.543 -1.035 1 78.69 159 LEU B O 1
ATOM 4465 N N . VAL B 1 160 ? 15.125 3.266 -1.188 1 83.81 160 VAL B N 1
ATOM 4466 C CA . VAL B 1 160 ? 14.57 2.848 -2.473 1 83.81 160 VAL B CA 1
ATOM 4467 C C . VAL B 1 160 ? 14.586 4.02 -3.449 1 83.81 160 VAL B C 1
ATOM 4469 O O . VAL B 1 160 ? 14.594 5.18 -3.035 1 83.81 160 VAL B O 1
ATOM 4472 N N . ALA B 1 161 ? 14.664 3.727 -4.738 1 83.31 161 ALA B N 1
ATOM 4473 C CA . ALA B 1 161 ? 14.641 4.73 -5.797 1 83.31 161 ALA B CA 1
ATOM 4474 C C . ALA B 1 161 ? 14.203 4.113 -7.125 1 83.31 161 ALA B C 1
ATOM 4476 O O . ALA B 1 161 ? 14.094 2.893 -7.246 1 83.31 161 ALA B O 1
ATOM 4477 N N . LEU B 1 162 ? 13.953 5.012 -8.008 1 84.12 162 LEU B N 1
ATOM 4478 C CA . LEU B 1 162 ? 13.641 4.562 -9.359 1 84.12 162 LEU B CA 1
ATOM 4479 C C . LEU B 1 162 ? 14.867 3.941 -10.023 1 84.12 162 LEU B C 1
ATOM 4481 O O . LEU B 1 162 ? 15.984 4.438 -9.852 1 84.12 162 LEU B O 1
ATOM 4485 N N . GLY B 1 163 ? 14.602 2.902 -10.789 1 86.25 163 GLY B N 1
ATOM 4486 C CA . GLY B 1 163 ? 15.688 2.205 -11.461 1 86.25 163 GLY B CA 1
ATOM 4487 C C . GLY B 1 163 ? 16.234 2.961 -12.656 1 86.25 163 GLY B C 1
ATOM 4488 O O . GLY B 1 163 ? 15.766 4.055 -12.977 1 86.25 163 GLY B O 1
ATOM 4489 N N . ASN B 1 164 ? 17.281 2.354 -13.203 1 83.25 164 ASN B N 1
ATOM 4490 C CA . ASN B 1 164 ? 17.938 2.924 -14.375 1 83.25 164 ASN B CA 1
ATOM 4491 C C . ASN B 1 164 ? 17.266 2.465 -15.664 1 83.25 164 ASN B C 1
ATOM 4493 O O . ASN B 1 164 ? 17.469 1.334 -16.109 1 83.25 164 ASN B O 1
ATOM 4497 N N . PHE B 1 165 ? 16.625 3.301 -16.344 1 85.12 165 PHE B N 1
ATOM 4498 C CA . PHE B 1 165 ? 15.836 2.955 -17.531 1 85.12 165 PHE B CA 1
ATOM 4499 C C . PHE B 1 165 ? 16.719 2.895 -18.766 1 85.12 165 PHE B C 1
ATOM 4501 O O . PHE B 1 165 ? 16.25 2.602 -19.875 1 85.12 165 PHE B O 1
ATOM 4508 N N . SER B 1 166 ? 17.953 3.08 -18.625 1 84.5 166 SER B N 1
ATOM 4509 C CA . SER B 1 166 ? 18.906 2.877 -19.719 1 84.5 166 SER B CA 1
ATOM 4510 C C . SER B 1 166 ? 19.312 1.414 -19.828 1 84.5 166 SER B C 1
ATOM 4512 O O . SER B 1 166 ? 19.844 0.987 -20.859 1 84.5 166 SER B O 1
ATOM 4514 N N . ASP B 1 167 ? 19.094 0.676 -18.812 1 90.25 167 ASP B N 1
ATOM 4515 C CA . ASP B 1 167 ? 19.391 -0.754 -18.812 1 90.25 167 ASP B CA 1
ATOM 4516 C C . ASP B 1 167 ? 18.391 -1.521 -19.672 1 90.25 167 ASP B C 1
ATOM 4518 O O . ASP B 1 167 ? 17.172 -1.391 -19.484 1 90.25 167 ASP B O 1
ATOM 4522 N N . LYS B 1 168 ? 18.875 -2.287 -20.562 1 91.12 168 LYS B N 1
ATOM 4523 C CA . LYS B 1 168 ? 18.047 -3.027 -21.531 1 91.12 168 LYS B CA 1
ATOM 4524 C C . LYS B 1 168 ? 17.109 -3.99 -20.812 1 91.12 168 LYS B C 1
ATOM 4526 O O . LYS B 1 168 ? 15.977 -4.203 -21.266 1 91.12 168 LYS B O 1
ATOM 4531 N N . ASN B 1 169 ? 17.562 -4.57 -19.75 1 90.75 169 ASN B N 1
ATOM 4532 C CA . ASN B 1 169 ? 16.719 -5.508 -19.016 1 90.75 169 ASN B CA 1
ATOM 4533 C C . ASN B 1 169 ? 15.539 -4.801 -18.359 1 90.75 169 ASN B C 1
ATOM 4535 O O . ASN B 1 169 ? 14.438 -5.359 -18.281 1 90.75 169 ASN B O 1
ATOM 4539 N N . VAL B 1 170 ? 15.812 -3.639 -17.906 1 92.88 170 VAL B N 1
ATOM 4540 C CA . VAL B 1 170 ? 14.75 -2.861 -17.297 1 92.88 170 VAL B CA 1
ATOM 4541 C C . VAL B 1 170 ? 13.703 -2.494 -18.344 1 92.88 170 VAL B C 1
ATOM 4543 O O . VAL B 1 170 ? 12.5 -2.607 -18.094 1 92.88 170 VAL B O 1
ATOM 4546 N N . ILE B 1 171 ? 14.164 -2.129 -19.484 1 93.06 171 ILE B N 1
ATOM 4547 C CA . ILE B 1 171 ? 13.266 -1.767 -20.578 1 93.06 171 ILE B CA 1
ATOM 4548 C C . ILE B 1 171 ? 12.422 -2.975 -20.969 1 93.06 171 ILE B C 1
ATOM 4550 O O . ILE B 1 171 ? 11.219 -2.842 -21.219 1 93.06 171 ILE B O 1
ATOM 4554 N N . LEU B 1 172 ? 13.062 -4.078 -21.031 1 94.75 172 LEU B N 1
ATOM 4555 C CA . LEU B 1 172 ? 12.344 -5.305 -21.359 1 94.75 172 LEU B CA 1
ATOM 4556 C C . LEU B 1 172 ? 11.242 -5.57 -20.344 1 94.75 172 LEU B C 1
ATOM 4558 O O . LEU B 1 172 ? 10.133 -5.965 -20.719 1 94.75 172 LEU B O 1
ATOM 4562 N N . GLY B 1 173 ? 11.547 -5.426 -19.062 1 95 173 GLY B N 1
ATOM 4563 C CA . GLY B 1 173 ? 10.547 -5.582 -18.016 1 95 173 GLY B CA 1
ATOM 4564 C C . GLY B 1 173 ? 9.375 -4.629 -18.172 1 95 173 GLY B C 1
ATOM 4565 O O . GLY B 1 173 ? 8.227 -5.023 -17.984 1 95 173 GLY B O 1
ATOM 4566 N N . VAL B 1 174 ? 9.672 -3.422 -18.531 1 94.25 174 VAL B N 1
ATOM 4567 C CA . VAL B 1 174 ? 8.641 -2.408 -18.703 1 94.25 174 VAL B CA 1
ATOM 4568 C C . VAL B 1 174 ? 7.738 -2.779 -19.875 1 94.25 174 VAL B C 1
ATOM 4570 O O . VAL B 1 174 ? 6.512 -2.684 -19.781 1 94.25 174 VAL B O 1
ATOM 4573 N N . ILE B 1 175 ? 8.32 -3.199 -20.922 1 95.38 175 ILE B N 1
ATOM 4574 C CA . ILE B 1 175 ? 7.559 -3.648 -22.094 1 95.38 175 ILE B CA 1
ATOM 4575 C C . ILE B 1 175 ? 6.676 -4.832 -21.703 1 95.38 175 ILE B C 1
ATOM 4577 O O . ILE B 1 175 ? 5.5 -4.887 -22.078 1 95.38 175 ILE B O 1
ATOM 4581 N N . GLY B 1 176 ? 7.273 -5.738 -21 1 96.69 176 GLY B N 1
ATOM 4582 C CA . GLY B 1 176 ? 6.516 -6.879 -20.516 1 96.69 176 GLY B CA 1
ATOM 4583 C C . GLY B 1 176 ? 5.336 -6.484 -19.641 1 96.69 176 GLY B C 1
ATOM 4584 O O . GLY B 1 176 ? 4.266 -7.094 -19.719 1 96.69 176 GLY B O 1
ATOM 4585 N N . LEU B 1 177 ? 5.559 -5.484 -18.812 1 96.56 177 LEU B N 1
ATOM 4586 C CA . LEU B 1 177 ? 4.488 -5.004 -17.953 1 96.56 177 LEU B CA 1
ATOM 4587 C C . LEU B 1 177 ? 3.326 -4.461 -18.766 1 96.56 177 LEU B C 1
ATOM 4589 O O . LEU B 1 177 ? 2.162 -4.715 -18.453 1 96.56 177 LEU B O 1
ATOM 4593 N N . PHE B 1 178 ? 3.598 -3.766 -19.781 1 96.5 178 PHE B N 1
ATOM 4594 C CA . PHE B 1 178 ? 2.553 -3.244 -20.656 1 96.5 178 PHE B CA 1
ATOM 4595 C C . PHE B 1 178 ? 1.818 -4.379 -21.359 1 96.5 178 PHE B C 1
ATOM 4597 O O . PHE B 1 178 ? 0.598 -4.324 -21.531 1 96.5 178 PHE B O 1
ATOM 4604 N N . PHE B 1 179 ? 2.551 -5.414 -21.734 1 97 179 PHE B N 1
ATOM 4605 C CA . PHE B 1 179 ? 1.926 -6.555 -22.391 1 97 179 PHE B CA 1
ATOM 4606 C C . PHE B 1 179 ? 0.98 -7.277 -21.438 1 97 179 PHE B C 1
ATOM 4608 O O . PHE B 1 179 ? -0.124 -7.664 -21.828 1 97 179 PHE B O 1
ATOM 4615 N N . VAL B 1 180 ? 1.431 -7.438 -20.25 1 96.69 180 VAL B N 1
ATOM 4616 C CA . VAL B 1 180 ? 0.608 -8.164 -19.297 1 96.69 180 VAL B CA 1
ATOM 4617 C C . VAL B 1 180 ? -0.639 -7.348 -18.953 1 96.69 180 VAL B C 1
ATOM 4619 O O . VAL B 1 180 ? -1.744 -7.891 -18.891 1 96.69 180 VAL B O 1
ATOM 4622 N N . ILE B 1 181 ? -0.464 -6.086 -18.781 1 96.44 181 ILE B N 1
ATOM 4623 C CA . ILE B 1 181 ? -1.588 -5.207 -18.469 1 96.44 181 ILE B CA 1
ATOM 4624 C C . ILE B 1 181 ? -2.568 -5.199 -19.641 1 96.44 181 ILE B C 1
ATOM 4626 O O . ILE B 1 181 ? -3.783 -5.277 -19.438 1 96.44 181 ILE B O 1
ATOM 4630 N N . ALA B 1 182 ? -2.059 -5.133 -20.797 1 96 182 ALA B N 1
ATOM 4631 C CA . ALA B 1 182 ? -2.898 -5.137 -21.984 1 96 182 ALA B CA 1
ATOM 4632 C C . ALA B 1 182 ? -3.676 -6.445 -22.109 1 96 182 ALA B C 1
ATOM 4634 O O . ALA B 1 182 ? -4.867 -6.441 -22.422 1 96 182 ALA B O 1
ATOM 4635 N N . SER B 1 183 ? -2.99 -7.488 -21.922 1 95.12 183 SER B N 1
ATOM 4636 C CA . SER B 1 183 ? -3.639 -8.789 -22.016 1 95.12 183 SER B CA 1
ATOM 4637 C C . SER B 1 183 ? -4.758 -8.93 -21 1 95.12 183 SER B C 1
ATOM 4639 O O . SER B 1 183 ? -5.812 -9.5 -21.297 1 95.12 183 SER B O 1
ATOM 4641 N N . TRP B 1 184 ? -4.492 -8.5 -19.812 1 92 184 TRP B N 1
ATOM 4642 C CA . TRP B 1 184 ? -5.512 -8.547 -18.781 1 92 184 TRP B CA 1
ATOM 4643 C C . TRP B 1 184 ? -6.676 -7.621 -19.109 1 92 184 TRP B C 1
ATOM 4645 O O . TRP B 1 184 ? -7.84 -7.984 -18.922 1 92 184 TRP B O 1
ATOM 4655 N N . ALA B 1 185 ? -6.371 -6.461 -19.609 1 92.19 185 ALA B N 1
ATOM 4656 C CA . ALA B 1 185 ? -7.398 -5.484 -19.969 1 92.19 185 ALA B CA 1
ATOM 4657 C C . ALA B 1 185 ? -8.312 -6.02 -21.062 1 92.19 185 ALA B C 1
ATOM 4659 O O . ALA B 1 185 ? -9.516 -5.734 -21.078 1 92.19 185 ALA B O 1
ATOM 4660 N N . PHE B 1 186 ? -7.758 -6.789 -21.984 1 93.69 186 PHE B N 1
ATOM 4661 C CA . PHE B 1 186 ? -8.539 -7.336 -23.094 1 93.69 186 PHE B CA 1
ATOM 4662 C C . PHE B 1 186 ? -9.203 -8.648 -22.688 1 93.69 186 PHE B C 1
ATOM 4664 O O . PHE B 1 186 ? -9.922 -9.25 -23.484 1 93.69 186 PHE B O 1
ATOM 4671 N N . LYS B 1 187 ? -8.969 -9.117 -21.484 1 89.94 187 LYS B N 1
ATOM 4672 C CA . LYS B 1 187 ? -9.555 -10.344 -20.969 1 89.94 187 LYS B CA 1
ATOM 4673 C C . LYS B 1 187 ? -9.242 -11.531 -21.875 1 89.94 187 LYS B C 1
ATOM 4675 O O . LYS B 1 187 ? -10.141 -12.312 -22.203 1 89.94 187 LYS B O 1
ATOM 4680 N N . ILE B 1 188 ? -8.039 -11.555 -22.344 1 91.62 188 ILE B N 1
ATOM 4681 C CA . ILE B 1 188 ? -7.602 -12.648 -23.203 1 91.62 188 ILE B CA 1
ATOM 4682 C C . ILE B 1 188 ? -7.395 -13.914 -22.375 1 91.62 188 ILE B C 1
ATOM 4684 O O . ILE B 1 188 ? -6.73 -13.875 -21.344 1 91.62 188 ILE B O 1
ATOM 4688 N N . LYS B 1 189 ? -8 -15.055 -22.875 1 88.56 189 LYS B N 1
ATOM 4689 C CA . LYS B 1 189 ? -7.719 -16.344 -22.234 1 88.56 189 LYS B CA 1
ATOM 4690 C C . LYS B 1 189 ? -6.25 -16.719 -22.406 1 88.56 189 LYS B C 1
ATOM 4692 O O . LYS B 1 189 ? -5.742 -16.797 -23.531 1 88.56 189 LYS B O 1
ATOM 4697 N N . GLY B 1 190 ? -5.559 -16.859 -21.328 1 91.06 190 GLY B N 1
ATOM 4698 C CA . GLY B 1 190 ? -4.129 -17.125 -21.375 1 91.06 190 GLY B CA 1
ATOM 4699 C C . GLY B 1 190 ? -3.303 -15.859 -21.547 1 91.06 190 GLY B C 1
ATOM 4700 O O . GLY B 1 190 ? -2.232 -15.883 -22.156 1 91.06 190 GLY B O 1
ATOM 4701 N N . GLY B 1 191 ? -3.836 -14.828 -21.156 1 93.56 191 GLY B N 1
ATOM 4702 C CA . GLY B 1 191 ? -3.213 -13.531 -21.344 1 93.56 191 GLY B CA 1
ATOM 4703 C C . GLY B 1 191 ? -1.823 -13.438 -20.75 1 93.56 191 GLY B C 1
ATOM 4704 O O . GLY B 1 191 ? -0.916 -12.867 -21.344 1 93.56 191 GLY B O 1
ATOM 4705 N N . PHE B 1 192 ? -1.604 -14.078 -19.672 1 93.19 192 PHE B N 1
ATOM 4706 C CA . PHE B 1 192 ? -0.328 -13.953 -18.969 1 93.19 192 PHE B CA 1
ATOM 4707 C C . PHE B 1 192 ? 0.775 -14.68 -19.734 1 93.19 192 PHE B C 1
ATOM 4709 O O . PHE B 1 192 ? 1.861 -14.141 -19.938 1 93.19 192 PHE B O 1
ATOM 4716 N N . ILE B 1 193 ? 0.466 -15.883 -20.203 1 93.56 193 ILE B N 1
ATOM 4717 C CA . ILE B 1 193 ? 1.486 -16.625 -20.938 1 93.56 193 ILE B CA 1
ATOM 4718 C C . ILE B 1 193 ? 1.764 -15.945 -22.281 1 93.56 193 ILE B C 1
ATOM 4720 O O . ILE B 1 193 ? 2.904 -15.93 -22.75 1 93.56 193 ILE B O 1
ATOM 4724 N N . LEU B 1 194 ? 0.798 -15.469 -22.859 1 95.5 194 LEU B N 1
ATOM 4725 C CA . LEU B 1 194 ? 0.983 -14.758 -24.125 1 95.5 194 LEU B CA 1
ATOM 4726 C C . LEU B 1 194 ? 1.871 -13.531 -23.938 1 95.5 194 LEU B C 1
ATOM 4728 O O . LEU B 1 194 ? 2.701 -13.227 -24.797 1 95.5 194 LEU B O 1
ATOM 4732 N N . ALA B 1 195 ? 1.653 -12.836 -22.859 1 96.44 195 ALA B N 1
ATOM 4733 C CA . ALA B 1 195 ? 2.479 -11.664 -22.562 1 96.44 195 ALA B CA 1
ATOM 4734 C C . ALA B 1 195 ? 3.934 -12.062 -22.328 1 96.44 195 ALA B C 1
ATOM 4736 O O . ALA B 1 195 ? 4.848 -11.383 -22.797 1 96.44 195 ALA B O 1
ATOM 4737 N N . VAL B 1 196 ? 4.141 -13.148 -21.656 1 95.5 196 VAL B N 1
ATOM 4738 C CA . VAL B 1 196 ? 5.488 -13.648 -21.391 1 95.5 196 VAL B CA 1
ATOM 4739 C C . VAL B 1 196 ? 6.168 -14.016 -22.703 1 95.5 196 VAL B C 1
ATOM 4741 O O . VAL B 1 196 ? 7.328 -13.664 -22.938 1 95.5 196 VAL B O 1
ATOM 4744 N N . ILE B 1 197 ? 5.457 -14.664 -23.547 1 95.44 197 ILE B N 1
ATOM 4745 C CA . ILE B 1 197 ? 6 -15.078 -24.844 1 95.44 197 ILE B CA 1
ATOM 4746 C C . ILE B 1 197 ? 6.297 -13.852 -25.688 1 95.44 197 ILE B C 1
ATOM 4748 O O . ILE B 1 197 ? 7.359 -13.758 -26.312 1 95.44 197 ILE B O 1
ATOM 4752 N N . ALA B 1 198 ? 5.379 -12.945 -25.719 1 96.75 198 ALA B N 1
ATOM 4753 C CA . ALA B 1 198 ? 5.578 -11.727 -26.5 1 96.75 198 ALA B CA 1
ATOM 4754 C C . ALA B 1 198 ? 6.82 -10.977 -26.031 1 96.75 198 ALA B C 1
ATOM 4756 O O . ALA B 1 198 ? 7.613 -10.508 -26.859 1 96.75 198 ALA B O 1
ATOM 4757 N N . THR B 1 199 ? 6.938 -10.844 -24.766 1 96.88 199 THR B N 1
ATOM 4758 C CA . THR B 1 199 ? 8.102 -10.172 -24.203 1 96.88 199 THR B CA 1
ATOM 4759 C C . THR B 1 199 ? 9.383 -10.93 -24.531 1 96.88 199 THR B C 1
ATOM 4761 O O . THR B 1 199 ? 10.414 -10.32 -24.844 1 96.88 199 THR B O 1
ATOM 4764 N N . SER B 1 200 ? 9.305 -12.227 -24.5 1 95.75 200 SER B N 1
ATOM 4765 C CA . SER B 1 200 ? 10.461 -13.062 -24.828 1 95.75 200 SER B CA 1
ATOM 4766 C C . SER B 1 200 ? 10.867 -12.891 -26.281 1 95.75 200 SER B C 1
ATOM 4768 O O . SER B 1 200 ? 12.062 -12.852 -26.594 1 95.75 200 SER B O 1
ATOM 4770 N N . ILE B 1 201 ? 9.891 -12.812 -27.094 1 96.12 201 ILE B N 1
ATOM 4771 C CA . ILE B 1 201 ? 10.164 -12.625 -28.516 1 96.12 201 ILE B CA 1
ATOM 4772 C C . ILE B 1 201 ? 10.898 -11.305 -28.734 1 96.12 201 ILE B C 1
ATOM 4774 O O . ILE B 1 201 ? 11.852 -11.234 -29.516 1 96.12 201 ILE B O 1
ATOM 4778 N N . VAL B 1 202 ? 10.477 -10.289 -28.047 1 95.94 202 VAL B N 1
ATOM 4779 C CA . VAL B 1 202 ? 11.141 -9 -28.141 1 95.94 202 VAL B CA 1
ATOM 4780 C C . VAL B 1 202 ? 12.602 -9.133 -27.688 1 95.94 202 VAL B C 1
ATOM 4782 O O . VAL B 1 202 ? 13.5 -8.594 -28.328 1 95.94 202 VAL B O 1
ATOM 4785 N N . ALA B 1 203 ? 12.82 -9.836 -26.641 1 95.25 203 ALA B N 1
ATOM 4786 C CA . ALA B 1 203 ? 14.172 -10.047 -26.125 1 95.25 203 ALA B CA 1
ATOM 4787 C C . ALA B 1 203 ? 15.039 -10.805 -27.125 1 95.25 203 ALA B C 1
ATOM 4789 O O . ALA B 1 203 ? 16.219 -10.5 -27.297 1 95.25 203 ALA B O 1
ATOM 4790 N N . TRP B 1 204 ? 14.453 -11.797 -27.797 1 93.5 204 TRP B N 1
ATOM 4791 C CA . TRP B 1 204 ? 15.195 -12.625 -28.734 1 93.5 204 TRP B CA 1
ATOM 4792 C C . TRP B 1 204 ? 15.516 -11.836 -30 1 93.5 204 TRP B C 1
ATOM 4794 O O . TRP B 1 204 ? 16.625 -11.945 -30.547 1 93.5 204 TRP B O 1
ATOM 4804 N N . ILE B 1 205 ? 14.641 -11.016 -30.406 1 94.25 205 ILE B N 1
ATOM 4805 C CA . ILE B 1 205 ? 14.805 -10.258 -31.641 1 94.25 205 ILE B CA 1
ATOM 4806 C C . ILE B 1 205 ? 15.883 -9.195 -31.453 1 94.25 205 ILE B C 1
ATOM 4808 O O . ILE B 1 205 ? 16.719 -8.984 -32.344 1 94.25 205 ILE B O 1
ATOM 4812 N N . PHE B 1 206 ? 15.914 -8.57 -30.281 1 92.44 206 PHE B N 1
ATOM 4813 C CA . PHE B 1 206 ? 16.844 -7.477 -30.062 1 92.44 206 PHE B CA 1
ATOM 4814 C C . PHE B 1 206 ? 18.156 -7.988 -29.453 1 92.44 206 PHE B C 1
ATOM 4816 O O . PHE B 1 206 ? 19.047 -7.203 -29.125 1 92.44 206 PHE B O 1
ATOM 4823 N N . GLY B 1 207 ? 18.266 -9.281 -29.219 1 86.12 207 GLY B N 1
ATOM 4824 C CA . GLY B 1 207 ? 19.516 -9.914 -28.797 1 86.12 207 GLY B CA 1
ATOM 4825 C C . GLY B 1 207 ? 19.797 -9.773 -27.312 1 86.12 207 GLY B C 1
ATOM 4826 O O . GLY B 1 207 ? 20.953 -9.797 -26.891 1 86.12 207 GLY B O 1
ATOM 4827 N N . PHE B 1 208 ? 18.719 -9.523 -26.594 1 85.69 208 PHE B N 1
ATOM 4828 C CA . PHE B 1 208 ? 18.891 -9.43 -25.156 1 85.69 208 PHE B CA 1
ATOM 4829 C C . PHE B 1 208 ? 19.172 -10.805 -24.547 1 85.69 208 PHE B C 1
ATOM 4831 O O . PHE B 1 208 ? 19.922 -10.914 -23.578 1 85.69 208 PHE B O 1
ATOM 4838 N N . ASN B 1 209 ? 18.547 -11.852 -25.109 1 85.31 209 ASN B N 1
ATOM 4839 C CA . ASN B 1 209 ? 18.641 -13.25 -24.703 1 85.31 209 ASN B CA 1
ATOM 4840 C C . ASN B 1 209 ? 18.672 -14.188 -25.906 1 85.31 209 ASN B C 1
ATOM 4842 O O . ASN B 1 209 ? 18.203 -13.82 -26.984 1 85.31 209 ASN B O 1
ATOM 4846 N N . GLU B 1 210 ? 19.188 -15.328 -25.641 1 85.31 210 GLU B N 1
ATOM 4847 C CA . GLU B 1 210 ? 19.266 -16.297 -26.719 1 85.31 210 GLU B CA 1
ATOM 4848 C C . GLU B 1 210 ? 17.938 -17.031 -26.906 1 85.31 210 GLU B C 1
ATOM 4850 O O . GLU B 1 210 ? 17.266 -17.375 -25.922 1 85.31 210 GLU B O 1
ATOM 4855 N N . ALA B 1 211 ? 17.578 -17.109 -28.188 1 86.31 211 ALA B N 1
ATOM 4856 C CA . ALA B 1 211 ? 16.375 -17.875 -28.516 1 86.31 211 ALA B CA 1
ATOM 4857 C C . ALA B 1 211 ? 16.625 -19.375 -28.359 1 86.31 211 ALA B C 1
ATOM 4859 O O . ALA B 1 211 ? 17.766 -19.828 -28.438 1 86.31 211 ALA B O 1
ATOM 4860 N N . PRO B 1 212 ? 15.5 -20.109 -28.125 1 86.44 212 PRO B N 1
ATOM 4861 C CA . PRO B 1 212 ? 15.695 -21.562 -27.984 1 86.44 212 PRO B CA 1
ATOM 4862 C C . PRO B 1 212 ? 16.062 -22.234 -29.297 1 86.44 212 PRO B C 1
ATOM 4864 O O . PRO B 1 212 ? 15.531 -21.859 -30.344 1 86.44 212 PRO B O 1
ATOM 4867 N N . ASN B 1 213 ? 16.953 -23.188 -29.188 1 85.5 213 ASN B N 1
ATOM 4868 C CA . ASN B 1 213 ? 17.375 -23.953 -30.359 1 85.5 213 ASN B CA 1
ATOM 4869 C C . ASN B 1 213 ? 16.359 -25.047 -30.703 1 85.5 213 ASN B C 1
ATOM 4871 O O . ASN B 1 213 ? 16.188 -25.391 -31.875 1 85.5 213 ASN B O 1
ATOM 4875 N N . THR B 1 214 ? 15.805 -25.578 -29.672 1 87 214 THR B N 1
ATOM 4876 C CA . THR B 1 214 ? 14.766 -26.594 -29.812 1 87 214 THR B CA 1
ATOM 4877 C C . THR B 1 214 ? 13.562 -26.25 -28.922 1 87 214 THR B C 1
ATOM 4879 O O . THR B 1 214 ? 13.711 -25.562 -27.906 1 87 214 THR B O 1
ATOM 4882 N N . ILE B 1 215 ? 12.508 -26.719 -29.422 1 86.38 215 ILE B N 1
ATOM 4883 C CA . ILE B 1 215 ? 11.281 -26.406 -28.688 1 86.38 215 ILE B CA 1
ATOM 4884 C C . ILE B 1 215 ? 10.914 -27.562 -27.766 1 86.38 215 ILE B C 1
ATOM 4886 O O . ILE B 1 215 ? 10.445 -27.359 -26.656 1 86.38 215 ILE B O 1
ATOM 4890 N N . PHE B 1 216 ? 11.195 -28.812 -28.156 1 88.56 216 PHE B N 1
ATOM 4891 C CA . PHE B 1 216 ? 10.758 -29.984 -27.406 1 88.56 216 PHE B CA 1
ATOM 4892 C C . PHE B 1 216 ? 11.961 -30.781 -26.906 1 88.56 216 PHE B C 1
ATOM 4894 O O . PHE B 1 216 ? 13.023 -30.781 -27.531 1 88.56 216 PHE B O 1
ATOM 4901 N N . SER B 1 217 ? 11.828 -31.312 -25.766 1 88.5 217 SER B N 1
ATOM 4902 C CA . SER B 1 217 ? 12.805 -32.219 -25.188 1 88.5 217 SER B CA 1
ATOM 4903 C C . SER B 1 217 ? 12.148 -33.156 -24.141 1 88.5 217 SER B C 1
ATOM 4905 O O . SER B 1 217 ? 11 -32.938 -23.766 1 88.5 217 SER B O 1
ATOM 4907 N N . MET B 1 218 ? 12.852 -34.188 -23.844 1 89 218 MET B N 1
ATOM 4908 C CA . MET B 1 218 ? 12.398 -35.031 -22.734 1 89 218 MET B CA 1
ATOM 4909 C C . MET B 1 218 ? 12.469 -34.281 -21.406 1 89 218 MET B C 1
ATOM 4911 O O . MET B 1 218 ? 13.328 -33.406 -21.234 1 89 218 MET B O 1
ATOM 4915 N N . PRO B 1 219 ? 11.461 -34.625 -20.562 1 90.88 219 PRO B N 1
ATOM 4916 C CA . PRO B 1 219 ? 11.508 -33.969 -19.25 1 90.88 219 PRO B CA 1
ATOM 4917 C C . PRO B 1 219 ? 12.766 -34.312 -18.469 1 90.88 219 PRO B C 1
ATOM 4919 O O . PRO B 1 219 ? 13.336 -35.375 -18.641 1 90.88 219 PRO B O 1
ATOM 4922 N N . SER B 1 220 ? 13.203 -33.375 -17.656 1 91.19 220 SER B N 1
ATOM 4923 C CA . SER B 1 220 ? 14.336 -33.625 -16.766 1 91.19 220 SER B CA 1
ATOM 4924 C C . SER B 1 220 ? 13.945 -34.5 -15.578 1 91.19 220 SER B C 1
ATOM 4926 O O . SER B 1 220 ? 12.773 -34.562 -15.211 1 91.19 220 SER B O 1
ATOM 4928 N N . SER B 1 221 ? 14.992 -35.094 -15.039 1 92.62 221 SER B N 1
ATOM 4929 C CA . SER B 1 221 ? 14.742 -35.875 -13.828 1 92.62 221 SER B CA 1
ATOM 4930 C C . SER B 1 221 ? 14.531 -34.938 -12.625 1 92.62 221 SER B C 1
ATOM 4932 O O . SER B 1 221 ? 15.211 -33.938 -12.492 1 92.62 221 SER B O 1
ATOM 4934 N N . VAL B 1 222 ? 13.562 -35.375 -11.797 1 94.38 222 VAL B N 1
ATOM 4935 C CA . VAL B 1 222 ? 13.273 -34.594 -10.602 1 94.38 222 VAL B CA 1
ATOM 4936 C C . VAL B 1 222 ? 14.195 -35.031 -9.461 1 94.38 222 VAL B C 1
ATOM 4938 O O . VAL B 1 222 ? 14.188 -34.406 -8.391 1 94.38 222 VAL B O 1
ATOM 4941 N N . SER B 1 223 ? 15.109 -35.875 -9.578 1 93.69 223 SER B N 1
ATOM 4942 C CA . SER B 1 223 ? 15.922 -36.562 -8.562 1 93.69 223 SER B CA 1
ATOM 4943 C C . SER B 1 223 ? 16.781 -35.531 -7.801 1 93.69 223 SER B C 1
ATOM 4945 O O . SER B 1 223 ? 16.953 -35.656 -6.586 1 93.69 223 SER B O 1
ATOM 4947 N N . PRO B 1 224 ? 17.281 -34.531 -8.5 1 94.25 224 PRO B N 1
ATOM 4948 C CA . PRO B 1 224 ? 18.172 -33.625 -7.793 1 94.25 224 PRO B CA 1
ATOM 4949 C C . PRO B 1 224 ? 17.469 -32.844 -6.68 1 94.25 224 PRO B C 1
ATOM 4951 O O . PRO B 1 224 ? 18.125 -32.344 -5.754 1 94.25 224 PRO B O 1
ATOM 4954 N N . ILE B 1 225 ? 16.188 -32.719 -6.758 1 95.06 225 ILE B N 1
ATOM 4955 C CA . ILE B 1 225 ? 15.5 -31.906 -5.754 1 95.06 225 ILE B CA 1
ATOM 4956 C C . ILE B 1 225 ? 14.516 -32.781 -4.977 1 95.06 225 ILE B C 1
ATOM 4958 O O . ILE B 1 225 ? 13.891 -32.312 -4.02 1 95.06 225 ILE B O 1
ATOM 4962 N N . PHE B 1 226 ? 14.391 -34.031 -5.352 1 96.31 226 PHE B N 1
ATOM 4963 C CA . PHE B 1 226 ? 13.461 -34.969 -4.715 1 96.31 226 PHE B CA 1
ATOM 4964 C C . PHE B 1 226 ? 13.922 -35.312 -3.303 1 96.31 226 PHE B C 1
ATOM 4966 O O . PHE B 1 226 ? 15.062 -35.719 -3.096 1 96.31 226 PHE B O 1
ATOM 4973 N N . LEU B 1 227 ? 13.117 -35.062 -2.34 1 96.69 227 LEU B N 1
ATOM 4974 C CA . LEU B 1 227 ? 13.328 -35.375 -0.93 1 96.69 227 LEU B CA 1
ATOM 4975 C C . LEU B 1 227 ? 14.586 -34.688 -0.412 1 96.69 227 LEU B C 1
ATOM 4977 O O . LEU B 1 227 ? 15.312 -35.25 0.407 1 96.69 227 LEU B O 1
ATOM 4981 N N . GLU B 1 228 ? 14.891 -33.562 -0.92 1 94.75 228 GLU B N 1
ATOM 4982 C CA . GLU B 1 228 ? 16.047 -32.812 -0.469 1 94.75 228 GLU B CA 1
ATOM 4983 C C . GLU B 1 228 ? 15.664 -31.844 0.653 1 94.75 228 GLU B C 1
ATOM 4985 O O . GLU B 1 228 ? 16.5 -31.047 1.109 1 94.75 228 GLU B O 1
ATOM 4990 N N . LEU B 1 229 ? 14.469 -31.984 1.1 1 96.25 229 LEU B N 1
ATOM 4991 C CA . LEU B 1 229 ? 14.031 -31.078 2.16 1 96.25 229 LEU B CA 1
ATOM 4992 C C . LEU B 1 229 ? 14.727 -31.422 3.477 1 96.25 229 LEU B C 1
ATOM 4994 O O . LEU B 1 229 ? 14.977 -32.594 3.77 1 96.25 229 LEU B O 1
ATOM 4998 N N . ASP B 1 230 ? 15.102 -30.359 4.223 1 97.12 230 ASP B N 1
ATOM 4999 C CA . ASP B 1 230 ? 15.742 -30.469 5.531 1 97.12 230 ASP B CA 1
ATOM 5000 C C . ASP B 1 230 ? 14.758 -30.156 6.652 1 97.12 230 ASP B C 1
ATOM 5002 O O . ASP B 1 230 ? 14.703 -29.031 7.141 1 97.12 230 ASP B O 1
ATOM 5006 N N . ILE B 1 231 ? 14.141 -31.203 7.137 1 96.44 231 ILE B N 1
ATOM 5007 C CA . ILE B 1 231 ? 13.102 -31.047 8.148 1 96.44 231 ILE B CA 1
ATOM 5008 C C . ILE B 1 231 ? 13.734 -30.672 9.492 1 96.44 231 ILE B C 1
ATOM 5010 O O . ILE B 1 231 ? 13.227 -29.828 10.211 1 96.44 231 ILE B O 1
ATOM 5014 N N . ILE B 1 232 ? 14.82 -31.234 9.82 1 95.25 232 ILE B N 1
ATOM 5015 C CA . ILE B 1 232 ? 15.492 -31.031 11.094 1 95.25 232 ILE B CA 1
ATOM 5016 C C . ILE B 1 232 ? 16.016 -29.594 11.164 1 95.25 232 ILE B C 1
ATOM 5018 O O . ILE B 1 232 ? 15.875 -28.922 12.188 1 95.25 232 ILE B O 1
ATOM 5022 N N . GLY B 1 233 ? 16.578 -29.188 10.023 1 94 233 GLY B N 1
ATOM 5023 C CA . GLY B 1 233 ? 17.047 -27.812 9.969 1 94 233 GLY B CA 1
ATOM 5024 C C . GLY B 1 233 ? 15.938 -26.797 10.109 1 94 233 GLY B C 1
ATOM 5025 O O . GLY B 1 233 ? 16.156 -25.672 10.586 1 94 233 GLY B O 1
ATOM 5026 N N . ALA B 1 234 ? 14.789 -27.188 9.711 1 95.38 234 ALA B N 1
ATOM 5027 C CA . ALA B 1 234 ? 13.641 -26.281 9.75 1 95.38 234 ALA B CA 1
ATOM 5028 C C . ALA B 1 234 ? 13.055 -26.203 11.156 1 95.38 234 ALA B C 1
ATOM 5030 O O . ALA B 1 234 ? 12.305 -25.281 11.469 1 95.38 234 ALA B O 1
ATOM 5031 N N . LEU B 1 235 ? 13.367 -27.078 12.023 1 93 235 LEU B N 1
ATOM 5032 C CA . LEU B 1 235 ? 12.773 -27.141 13.359 1 93 235 LEU B CA 1
ATOM 5033 C C . LEU B 1 235 ? 13.562 -26.266 14.336 1 93 235 LEU B C 1
ATOM 5035 O O . LEU B 1 235 ? 13.406 -26.406 15.547 1 93 235 LEU B O 1
ATOM 5039 N N . LYS B 1 236 ? 14.289 -25.344 13.922 1 88.62 236 LYS B N 1
ATOM 5040 C CA . LYS B 1 236 ? 14.945 -24.359 14.773 1 88.62 236 LYS B CA 1
ATOM 5041 C C . LYS B 1 236 ? 13.945 -23.312 15.289 1 88.62 236 LYS B C 1
ATOM 5043 O O . LYS B 1 236 ? 13.023 -22.922 14.562 1 88.62 236 LYS B O 1
ATOM 5048 N N . LEU B 1 237 ? 14.125 -22.875 16.469 1 82 237 LEU B N 1
ATOM 5049 C CA . LEU B 1 237 ? 13.227 -21.922 17.109 1 82 237 LEU B CA 1
ATOM 5050 C C . LEU B 1 237 ? 13.156 -20.625 16.312 1 82 237 LEU B C 1
ATOM 5052 O O . LEU B 1 237 ? 12.109 -19.969 16.266 1 82 237 LEU B O 1
ATOM 5056 N N . SER B 1 238 ? 14.258 -20.281 15.711 1 82.75 238 SER B N 1
ATOM 5057 C CA . SER B 1 238 ? 14.336 -19.031 14.969 1 82.75 238 SER B CA 1
ATOM 5058 C C . SER B 1 238 ? 13.461 -19.078 13.719 1 82.75 238 SER B C 1
ATOM 5060 O O . SER B 1 238 ? 13.117 -18.031 13.164 1 82.75 238 SER B O 1
ATOM 5062 N N . LEU B 1 239 ? 13.031 -20.328 13.312 1 89 239 LEU B N 1
ATOM 5063 C CA . LEU B 1 239 ? 12.297 -20.453 12.055 1 89 239 LEU B CA 1
ATOM 5064 C C . LEU B 1 239 ? 10.82 -20.734 12.32 1 89 239 LEU B C 1
ATOM 5066 O O . LEU B 1 239 ? 10.023 -20.781 11.383 1 89 239 LEU B O 1
ATOM 5070 N N . VAL B 1 240 ? 10.438 -20.75 13.57 1 86.81 240 VAL B N 1
ATOM 5071 C CA . VAL B 1 240 ? 9.055 -21.031 13.945 1 86.81 240 VAL B CA 1
ATOM 5072 C C . VAL B 1 240 ? 8.133 -19.953 13.391 1 86.81 240 VAL B C 1
ATOM 5074 O O . VAL B 1 240 ? 7.094 -20.25 12.805 1 86.81 240 VAL B O 1
ATOM 5077 N N . PRO B 1 241 ? 8.523 -18.672 13.516 1 81.56 241 PRO B N 1
ATOM 5078 C CA . PRO B 1 241 ? 7.637 -17.656 12.953 1 81.56 241 PRO B CA 1
ATOM 5079 C C . PRO B 1 241 ? 7.469 -17.781 11.438 1 81.56 241 PRO B C 1
ATOM 5081 O O . PRO B 1 241 ? 6.402 -17.469 10.906 1 81.56 241 PRO B O 1
ATOM 5084 N N . VAL B 1 242 ? 8.523 -18.234 10.797 1 87.38 242 VAL B N 1
ATOM 5085 C CA . VAL B 1 242 ? 8.477 -18.406 9.352 1 87.38 242 VAL B CA 1
ATOM 5086 C C . VAL B 1 242 ? 7.527 -19.562 9 1 87.38 242 VAL B C 1
ATOM 5088 O O . VAL B 1 242 ? 6.762 -19.469 8.039 1 87.38 242 VAL B O 1
ATOM 5091 N N . ILE B 1 243 ? 7.543 -20.578 9.805 1 91 243 ILE B N 1
ATOM 5092 C CA . ILE B 1 243 ? 6.66 -21.719 9.609 1 91 243 ILE B CA 1
ATOM 5093 C C . ILE B 1 243 ? 5.207 -21.281 9.773 1 91 243 ILE B C 1
ATOM 5095 O O . ILE B 1 243 ? 4.352 -21.625 8.961 1 91 243 ILE B O 1
ATOM 5099 N N . ILE B 1 244 ? 4.973 -20.516 10.672 1 84.06 244 ILE B N 1
ATOM 5100 C CA . ILE B 1 244 ? 3.625 -20.047 10.961 1 84.06 244 ILE B CA 1
ATOM 5101 C C . ILE B 1 244 ? 3.148 -19.125 9.844 1 84.06 244 ILE B C 1
ATOM 5103 O O . ILE B 1 244 ? 1.98 -19.156 9.453 1 84.06 244 ILE B O 1
ATOM 5107 N N . THR B 1 245 ? 4.066 -18.328 9.453 1 84 245 THR B N 1
ATOM 5108 C CA . THR B 1 245 ? 3.738 -17.422 8.352 1 84 245 THR B CA 1
ATOM 5109 C C . THR B 1 245 ? 3.326 -18.219 7.109 1 84 245 THR B C 1
ATOM 5111 O O . THR B 1 245 ? 2.338 -17.875 6.457 1 84 245 THR B O 1
ATOM 5114 N N . PHE B 1 246 ? 4.062 -19.234 6.785 1 90.12 246 PHE B N 1
ATOM 5115 C CA . PHE B 1 246 ? 3.703 -20.078 5.648 1 90.12 246 PHE B CA 1
ATOM 5116 C C . PHE B 1 246 ? 2.346 -20.734 5.871 1 90.12 246 PHE B C 1
ATOM 5118 O O . PHE B 1 246 ? 1.55 -20.859 4.938 1 90.12 246 PHE B O 1
ATOM 5125 N N . PHE B 1 247 ? 2.143 -21.109 7.035 1 88.06 247 PHE B N 1
ATOM 5126 C CA . PHE B 1 247 ? 0.882 -21.75 7.379 1 88.06 247 PHE B CA 1
ATOM 5127 C C . PHE B 1 247 ? -0.291 -20.797 7.172 1 88.06 247 PHE B C 1
ATOM 5129 O O . PHE B 1 247 ? -1.26 -21.141 6.488 1 88.06 247 PHE B O 1
ATOM 5136 N N . ILE B 1 248 ? -0.163 -19.625 7.652 1 79.06 248 ILE B N 1
ATOM 5137 C CA . ILE B 1 248 ? -1.245 -18.656 7.609 1 79.06 248 ILE B CA 1
ATOM 5138 C C . ILE B 1 248 ? -1.467 -18.188 6.172 1 79.06 248 ILE B C 1
ATOM 5140 O O . ILE B 1 248 ? -2.607 -18.094 5.715 1 79.06 248 ILE B O 1
ATOM 5144 N N . THR B 1 249 ? -0.406 -17.906 5.562 1 84.25 249 THR B N 1
ATOM 5145 C CA . THR B 1 249 ? -0.51 -17.438 4.188 1 84.25 249 THR B CA 1
ATOM 5146 C C . THR B 1 249 ? -1.125 -18.516 3.293 1 84.25 249 THR B C 1
ATOM 5148 O O . THR B 1 249 ? -1.928 -18.203 2.408 1 84.25 249 THR B O 1
ATOM 5151 N N . HIS B 1 250 ? -0.657 -19.734 3.553 1 90.19 250 HIS B N 1
ATOM 5152 C CA . HIS B 1 250 ? -1.23 -20.844 2.812 1 90.19 250 HIS B CA 1
ATOM 5153 C C . HIS B 1 250 ? -2.727 -20.969 3.084 1 90.19 250 HIS B C 1
ATOM 5155 O O . HIS B 1 250 ? -3.518 -21.141 2.154 1 90.19 250 HIS B O 1
ATOM 5161 N N . LEU B 1 251 ? -3.088 -20.922 4.273 1 84.69 251 LEU B N 1
ATOM 5162 C CA . LEU B 1 251 ? -4.477 -21.078 4.688 1 84.69 251 LEU B CA 1
ATOM 5163 C C . LEU B 1 251 ? -5.355 -20 4.059 1 84.69 251 LEU B C 1
ATOM 5165 O O . LEU B 1 251 ? -6.402 -20.297 3.48 1 84.69 251 LEU B O 1
ATOM 5169 N N . PHE B 1 252 ? -4.895 -18.828 4.082 1 78.5 252 PHE B N 1
ATOM 5170 C CA . PHE B 1 252 ? -5.73 -17.734 3.607 1 78.5 252 PHE B CA 1
ATOM 5171 C C . PHE B 1 252 ? -5.73 -17.672 2.084 1 78.5 252 PHE B C 1
ATOM 5173 O O . PHE B 1 252 ? -6.734 -17.312 1.473 1 78.5 252 PHE B O 1
ATOM 5180 N N . ASP B 1 253 ? -4.621 -18.016 1.551 1 85.56 253 ASP B N 1
ATOM 5181 C CA . ASP B 1 253 ? -4.578 -18.109 0.096 1 85.56 253 ASP B CA 1
ATOM 5182 C C . ASP B 1 253 ? -5.57 -19.156 -0.406 1 85.56 253 ASP B C 1
ATOM 5184 O O . ASP B 1 253 ? -6.32 -18.906 -1.352 1 85.56 253 ASP B O 1
ATOM 5188 N N . SER B 1 254 ? -5.605 -20.266 0.254 1 88.56 254 SER B N 1
ATOM 5189 C CA . SER B 1 254 ? -6.508 -21.359 -0.12 1 88.56 254 SER B CA 1
ATOM 5190 C C . SER B 1 254 ? -7.965 -20.969 0.101 1 88.56 254 SER B C 1
ATOM 5192 O O . SER B 1 254 ? -8.797 -21.109 -0.798 1 88.56 254 SER B O 1
ATOM 5194 N N . LEU B 1 255 ? -8.273 -20.484 1.236 1 81.12 255 LEU B N 1
ATOM 5195 C CA . LEU B 1 255 ? -9.648 -20.141 1.574 1 81.12 255 LEU B CA 1
ATOM 5196 C C . LEU B 1 255 ? -10.148 -19 0.701 1 81.12 255 LEU B C 1
ATOM 5198 O O . LEU B 1 255 ? -11.312 -19 0.288 1 81.12 255 LEU B O 1
ATOM 5202 N N . GLY B 1 256 ? -9.281 -18.062 0.566 1 79.12 256 GLY B N 1
ATOM 5203 C CA . GLY B 1 256 ? -9.656 -16.953 -0.291 1 79.12 256 GLY B CA 1
ATOM 5204 C C . GLY B 1 256 ? -9.922 -17.359 -1.726 1 79.12 256 GLY B C 1
ATOM 5205 O O . GLY B 1 256 ? -10.906 -16.922 -2.334 1 79.12 256 GLY B O 1
ATOM 5206 N N . THR B 1 257 ? -9.102 -18.125 -2.26 1 87.56 257 THR B N 1
ATOM 5207 C CA . THR B 1 257 ? -9.242 -18.609 -3.631 1 87.56 257 THR B CA 1
ATOM 5208 C C . THR B 1 257 ? -10.492 -19.469 -3.777 1 87.56 257 THR B C 1
ATOM 5210 O O . THR B 1 257 ? -11.273 -19.281 -4.715 1 87.56 257 THR B O 1
ATOM 5213 N N . LEU B 1 258 ? -10.703 -20.328 -2.844 1 87.94 258 LEU B N 1
ATOM 5214 C CA . LEU B 1 258 ? -11.844 -21.219 -2.912 1 87.94 258 LEU B CA 1
ATOM 5215 C C . LEU B 1 258 ? -13.148 -20.469 -2.744 1 87.94 258 LEU B C 1
ATOM 5217 O O . LEU B 1 258 ? -14.141 -20.766 -3.406 1 87.94 258 LEU B O 1
ATOM 5221 N N . SER B 1 259 ? -13.141 -19.562 -1.85 1 80 259 SER B N 1
ATOM 5222 C CA . SER B 1 259 ? -14.328 -18.734 -1.687 1 80 259 SER B CA 1
ATOM 5223 C C . SER B 1 259 ? -14.602 -17.906 -2.938 1 80 259 SER B C 1
ATOM 5225 O O . SER B 1 259 ? -15.758 -17.75 -3.35 1 80 259 SER B O 1
ATOM 5227 N N . GLY B 1 260 ? -13.609 -17.375 -3.504 1 80.94 260 GLY B N 1
ATOM 5228 C CA . GLY B 1 260 ? -13.758 -16.578 -4.711 1 80.94 260 GLY B CA 1
ATOM 5229 C C . GLY B 1 260 ? -14.289 -17.375 -5.891 1 80.94 260 GLY B C 1
ATOM 5230 O O . GLY B 1 260 ? -15.234 -16.969 -6.555 1 80.94 260 GLY B O 1
ATOM 5231 N N . VAL B 1 261 ? -13.672 -18.484 -6.117 1 86.75 261 VAL B N 1
ATOM 5232 C CA . VAL B 1 261 ? -14.078 -19.344 -7.223 1 86.75 261 VAL B CA 1
ATOM 5233 C C . VAL B 1 261 ? -15.445 -19.969 -6.926 1 86.75 261 VAL B C 1
ATOM 5235 O O . VAL B 1 261 ? -16.297 -20.078 -7.812 1 86.75 261 VAL B O 1
ATOM 5238 N N . GLY B 1 262 ? -15.641 -20.328 -5.688 1 84.44 262 GLY B N 1
ATOM 5239 C CA . GLY B 1 262 ? -16.906 -20.922 -5.277 1 84.44 262 GLY B CA 1
ATOM 5240 C C . GLY B 1 262 ? -18.094 -19.984 -5.422 1 84.44 262 GLY B C 1
ATOM 5241 O O . GLY B 1 262 ? -19.156 -20.406 -5.867 1 84.44 262 GLY B O 1
ATOM 5242 N N . ASN B 1 263 ? -17.891 -18.844 -4.988 1 75.75 263 ASN B N 1
ATOM 5243 C CA . ASN B 1 263 ? -18.953 -17.859 -5.105 1 75.75 263 ASN B CA 1
ATOM 5244 C C . ASN B 1 263 ? -19.344 -17.609 -6.562 1 75.75 263 ASN B C 1
ATOM 5246 O O . ASN B 1 263 ? -20.516 -17.375 -6.871 1 75.75 263 ASN B O 1
ATOM 5250 N N . ARG B 1 264 ? -18.406 -17.625 -7.434 1 75.75 264 ARG B N 1
ATOM 5251 C CA . ARG B 1 264 ? -18.656 -17.422 -8.852 1 75.75 264 ARG B CA 1
ATOM 5252 C C . ARG B 1 264 ? -19.391 -18.609 -9.461 1 75.75 264 ARG B C 1
ATOM 5254 O O . ARG B 1 264 ? -20.234 -18.438 -10.352 1 75.75 264 ARG B O 1
ATOM 5261 N N . ALA B 1 265 ? -19.125 -19.719 -8.883 1 75 265 ALA B N 1
ATOM 5262 C CA . ALA B 1 265 ? -19.672 -20.953 -9.453 1 75 265 ALA B CA 1
ATOM 5263 C C . ALA B 1 265 ? -20.891 -21.422 -8.672 1 75 265 ALA B C 1
ATOM 5265 O O . ALA B 1 265 ? -21.656 -22.25 -9.156 1 75 265 ALA B O 1
ATOM 5266 N N . GLY B 1 266 ? -21.031 -20.828 -7.484 1 78.12 266 GLY B N 1
ATOM 5267 C CA . GLY B 1 266 ? -22.109 -21.297 -6.609 1 78.12 266 GLY B CA 1
ATOM 5268 C C . GLY B 1 266 ? -21.938 -22.734 -6.164 1 78.12 266 GLY B C 1
ATOM 5269 O O . GLY B 1 266 ? -22.906 -23.484 -6.09 1 78.12 266 GLY B O 1
ATOM 5270 N N . ILE B 1 267 ? -20.75 -23.125 -5.969 1 79.38 267 ILE B N 1
ATOM 5271 C CA . ILE B 1 267 ? -20.516 -24.547 -5.754 1 79.38 267 ILE B CA 1
ATOM 5272 C C . ILE B 1 267 ? -20.391 -24.828 -4.258 1 79.38 267 ILE B C 1
ATOM 5274 O O . ILE B 1 267 ? -20.516 -25.969 -3.822 1 79.38 267 ILE B O 1
ATOM 5278 N N . PHE B 1 268 ? -20.203 -23.844 -3.389 1 78.88 268 PHE B N 1
ATOM 5279 C CA . PHE B 1 268 ? -19.984 -24.125 -1.976 1 78.88 268 PHE B CA 1
ATOM 5280 C C . PHE B 1 268 ? -21.141 -23.625 -1.131 1 78.88 268 PHE B C 1
ATOM 5282 O O . PHE B 1 268 ? -21.031 -23.531 0.094 1 78.88 268 PHE B O 1
ATOM 5289 N N . ASP B 1 269 ? -22.234 -23.344 -1.636 1 74.75 269 ASP B N 1
ATOM 5290 C CA . ASP B 1 269 ? -23.297 -22.609 -0.96 1 74.75 269 ASP B CA 1
ATOM 5291 C C . ASP B 1 269 ? -24.219 -23.578 -0.201 1 74.75 269 ASP B C 1
ATOM 5293 O O . ASP B 1 269 ? -24.938 -23.156 0.706 1 74.75 269 ASP B O 1
ATOM 5297 N N . ASN B 1 270 ? -24.266 -24.781 -0.486 1 78.44 270 ASN B N 1
ATOM 5298 C CA . ASN B 1 270 ? -25.172 -25.734 0.164 1 78.44 270 ASN B CA 1
ATOM 5299 C C . ASN B 1 270 ? -24.391 -26.75 0.996 1 78.44 270 ASN B C 1
ATOM 5301 O O . ASN B 1 270 ? -23.172 -26.672 1.092 1 78.44 270 ASN B O 1
ATOM 5305 N N . LYS B 1 271 ? -25.219 -27.562 1.687 1 76.88 271 LYS B N 1
ATOM 5306 C CA . LYS B 1 271 ? -24.625 -28.562 2.574 1 76.88 271 LYS B CA 1
ATOM 5307 C C . LYS B 1 271 ? -23.641 -29.453 1.819 1 76.88 271 LYS B C 1
ATOM 5309 O O . LYS B 1 271 ? -22.562 -29.766 2.322 1 76.88 271 LYS B O 1
ATOM 5314 N N . ASP B 1 272 ? -23.953 -29.844 0.71 1 82.44 272 ASP B N 1
ATOM 5315 C CA . ASP B 1 272 ? -23.062 -30.625 -0.138 1 82.44 272 ASP B CA 1
ATOM 5316 C C . ASP B 1 272 ? -21.844 -29.828 -0.565 1 82.44 272 ASP B C 1
ATOM 5318 O O . ASP B 1 272 ? -20.75 -30.375 -0.702 1 82.44 272 ASP B O 1
ATOM 5322 N N . GLY B 1 273 ? -22.078 -28.672 -0.809 1 85.38 273 GLY B N 1
ATOM 5323 C CA . GLY B 1 273 ? -21 -27.766 -1.166 1 85.38 273 GLY B CA 1
ATOM 5324 C C . GLY B 1 273 ? -19.969 -27.609 -0.073 1 85.38 273 GLY B C 1
ATOM 5325 O O . GLY B 1 273 ? -18.766 -27.5 -0.358 1 85.38 273 GLY B O 1
ATOM 5326 N N . LEU B 1 274 ? -20.375 -27.688 1.094 1 81.06 274 LEU B N 1
ATOM 5327 C CA . LEU B 1 274 ? -19.469 -27.578 2.221 1 81.06 274 LEU B CA 1
ATOM 5328 C C . LEU B 1 274 ? -18.562 -28.797 2.312 1 81.06 274 LEU B C 1
ATOM 5330 O O . LEU B 1 274 ? -17.391 -28.688 2.691 1 81.06 274 LEU B O 1
ATOM 5334 N N . VAL B 1 275 ? -19.141 -29.891 2.049 1 86.94 275 VAL B N 1
ATOM 5335 C CA . VAL B 1 275 ? -18.359 -31.125 2.035 1 86.94 275 VAL B CA 1
ATOM 5336 C C . VAL B 1 275 ? -17.297 -31.047 0.937 1 86.94 275 VAL B C 1
ATOM 5338 O O . VAL B 1 275 ? -16.156 -31.453 1.145 1 86.94 275 VAL B O 1
ATOM 5341 N N . LYS B 1 276 ? -17.672 -30.578 -0.207 1 89.94 276 LYS B N 1
ATOM 5342 C CA . LYS B 1 276 ? -16.734 -30.391 -1.314 1 89.94 276 LYS B CA 1
ATOM 5343 C C . LYS B 1 276 ? -15.617 -29.422 -0.939 1 89.94 276 LYS B C 1
ATOM 5345 O O . LYS B 1 276 ? -14.469 -29.609 -1.338 1 89.94 276 LYS B O 1
ATOM 5350 N N . LEU B 1 277 ? -15.992 -28.438 -0.242 1 87.31 277 LEU B N 1
ATOM 5351 C CA . LEU B 1 277 ? -15 -27.469 0.211 1 87.31 277 LEU B CA 1
ATOM 5352 C C . LEU B 1 277 ? -13.977 -28.141 1.136 1 87.31 277 LEU B C 1
ATOM 5354 O O . LEU B 1 277 ? -12.773 -27.906 1.004 1 87.31 277 LEU B O 1
ATOM 5358 N N . GLU B 1 278 ? -14.461 -28.875 2.01 1 87.12 278 GLU B N 1
ATOM 5359 C CA . GLU B 1 278 ? -13.594 -29.594 2.943 1 87.12 278 GLU B CA 1
ATOM 5360 C C . GLU B 1 278 ? -12.641 -30.531 2.205 1 87.12 278 GLU B C 1
ATOM 5362 O O . GLU B 1 278 ? -11.453 -30.578 2.506 1 87.12 278 GLU B O 1
ATOM 5367 N N . LYS B 1 279 ? -13.164 -31.25 1.313 1 92.56 279 LYS B N 1
ATOM 5368 C CA . LYS B 1 279 ? -12.359 -32.188 0.54 1 92.56 279 LYS B CA 1
ATOM 5369 C C . LYS B 1 279 ? -11.336 -31.469 -0.322 1 92.56 279 LYS B C 1
ATOM 5371 O O . LYS B 1 279 ? -10.227 -31.969 -0.542 1 92.56 279 LYS B O 1
ATOM 5376 N N . THR B 1 280 ? -11.766 -30.375 -0.84 1 93.06 280 THR B N 1
ATOM 5377 C CA . THR B 1 280 ? -10.836 -29.578 -1.628 1 93.06 280 THR B CA 1
ATOM 5378 C C . THR B 1 280 ? -9.68 -29.078 -0.763 1 93.06 280 THR B C 1
ATOM 5380 O O . THR B 1 280 ? -8.531 -29.062 -1.208 1 93.06 280 THR B O 1
ATOM 5383 N N . LEU B 1 281 ? -9.984 -28.688 0.432 1 90.81 281 LEU B N 1
ATOM 5384 C CA . LEU B 1 281 ? -8.945 -28.234 1.355 1 90.81 281 LEU B CA 1
ATOM 5385 C C . LEU B 1 281 ? -8.016 -29.391 1.727 1 90.81 281 LEU B C 1
ATOM 5387 O O . LEU B 1 281 ? -6.812 -29.172 1.921 1 90.81 281 LEU B O 1
ATOM 5391 N N . GLN B 1 282 ? -8.57 -30.516 1.853 1 94.31 282 GLN B N 1
ATOM 5392 C CA . GLN B 1 282 ? -7.762 -31.703 2.123 1 94.31 282 GLN B CA 1
ATOM 5393 C C . GLN B 1 282 ? -6.801 -31.984 0.974 1 94.31 282 GLN B C 1
ATOM 5395 O O . GLN B 1 282 ? -5.621 -32.25 1.198 1 94.31 282 GLN B O 1
ATOM 5400 N N . ALA B 1 283 ? -7.344 -31.938 -0.213 1 96.62 283 ALA B N 1
ATOM 5401 C CA . ALA B 1 283 ? -6.488 -32.125 -1.385 1 96.62 283 ALA B CA 1
ATOM 5402 C C . ALA B 1 283 ? -5.426 -31.016 -1.464 1 96.62 283 ALA B C 1
ATOM 5404 O O . ALA B 1 283 ? -4.266 -31.297 -1.783 1 96.62 283 ALA B O 1
ATOM 5405 N N . ASP B 1 284 ? -5.832 -29.828 -1.231 1 95.94 284 ASP B N 1
ATOM 5406 C CA . ASP B 1 284 ? -4.957 -28.656 -1.247 1 95.94 284 ASP B CA 1
ATOM 5407 C C . ASP B 1 284 ? -3.785 -28.844 -0.283 1 95.94 284 ASP B C 1
ATOM 5409 O O . ASP B 1 284 ? -2.623 -28.812 -0.697 1 95.94 284 ASP B O 1
ATOM 5413 N N . SER B 1 285 ? -4.07 -29.109 0.96 1 95.38 285 SER B N 1
ATOM 5414 C CA . SER B 1 285 ? -3.039 -29.266 1.981 1 95.38 285 SER B CA 1
ATOM 5415 C C . SER B 1 285 ? -2.23 -30.547 1.763 1 95.38 285 SER B C 1
ATOM 5417 O O . SER B 1 285 ? -1.015 -30.562 1.965 1 95.38 285 SER B O 1
ATOM 5419 N N . GLY B 1 286 ? -2.85 -31.594 1.377 1 97.44 286 GLY B N 1
ATOM 5420 C CA . GLY B 1 286 ? -2.148 -32.844 1.097 1 97.44 286 GLY B CA 1
ATOM 5421 C C . GLY B 1 286 ? -1.135 -32.719 -0.025 1 97.44 286 GLY B C 1
ATOM 5422 O O . GLY B 1 286 ? -0.016 -33.219 0.082 1 97.44 286 GLY B O 1
ATOM 5423 N N . MET B 1 287 ? -1.556 -32.094 -1.039 1 97.88 287 MET B N 1
ATOM 5424 C CA . MET B 1 287 ? -0.665 -31.922 -2.186 1 97.88 287 MET B CA 1
ATOM 5425 C C . MET B 1 287 ? 0.45 -30.938 -1.878 1 97.88 287 MET B C 1
ATOM 5427 O O . MET B 1 287 ? 1.532 -31.016 -2.465 1 97.88 287 MET B O 1
ATOM 5431 N N . ALA B 1 288 ? 0.171 -29.984 -0.986 1 97.81 288 ALA B N 1
ATOM 5432 C CA . ALA B 1 288 ? 1.248 -29.109 -0.524 1 97.81 288 ALA B CA 1
ATOM 5433 C C . ALA B 1 288 ? 2.35 -29.906 0.162 1 97.81 288 ALA B C 1
ATOM 5435 O O . ALA B 1 288 ? 3.535 -29.609 0.013 1 97.81 288 ALA B O 1
ATOM 5436 N N . VAL B 1 289 ? 1.948 -30.922 0.896 1 97.94 289 VAL B N 1
ATOM 5437 C CA . VAL B 1 289 ? 2.91 -31.812 1.546 1 97.94 289 VAL B CA 1
ATOM 5438 C C . VAL B 1 289 ? 3.699 -32.594 0.489 1 97.94 289 VAL B C 1
ATOM 5440 O O . VAL B 1 289 ? 4.934 -32.594 0.522 1 97.94 289 VAL B O 1
ATOM 5443 N N . VAL B 1 290 ? 3.031 -33.156 -0.436 1 98.12 290 VAL B N 1
ATOM 5444 C CA . VAL B 1 290 ? 3.668 -33.938 -1.493 1 98.12 290 VAL B CA 1
ATOM 5445 C C . VAL B 1 290 ? 4.574 -33.031 -2.326 1 98.12 290 VAL B C 1
ATOM 5447 O O . VAL B 1 290 ? 5.684 -33.406 -2.691 1 98.12 290 VAL B O 1
ATOM 5450 N N . GLY B 1 291 ? 4.086 -31.859 -2.635 1 97.75 291 GLY B N 1
ATOM 5451 C CA . GLY B 1 291 ? 4.867 -30.906 -3.404 1 97.75 291 GLY B CA 1
ATOM 5452 C C . GLY B 1 291 ? 6.195 -30.562 -2.756 1 97.75 291 GLY B C 1
ATOM 5453 O O . GLY B 1 291 ? 7.215 -30.453 -3.438 1 97.75 291 GLY B O 1
ATOM 5454 N N . SER B 1 292 ? 6.156 -30.344 -1.457 1 97.69 292 SER B N 1
ATOM 5455 C CA . SER B 1 292 ? 7.387 -30.016 -0.749 1 97.69 292 SER B CA 1
ATOM 5456 C C . SER B 1 292 ? 8.406 -31.141 -0.841 1 97.69 292 SER B C 1
ATOM 5458 O O . SER B 1 292 ? 9.609 -30.906 -0.886 1 97.69 292 SER B O 1
ATOM 5460 N N . CYS B 1 293 ? 7.957 -32.375 -0.931 1 97.75 293 CYS B N 1
ATOM 5461 C CA . CYS B 1 293 ? 8.836 -33.531 -1.09 1 97.75 293 CYS B CA 1
ATOM 5462 C C . CYS B 1 293 ? 9.453 -33.562 -2.482 1 97.75 293 CYS B C 1
ATOM 5464 O O . CYS B 1 293 ? 10.555 -34.094 -2.668 1 97.75 293 CYS B O 1
ATOM 5466 N N . PHE B 1 294 ? 8.758 -32.969 -3.414 1 97.38 294 PHE B N 1
ATOM 5467 C CA . PHE B 1 294 ? 9.234 -32.938 -4.789 1 97.38 294 PHE B CA 1
ATOM 5468 C C . PHE B 1 294 ? 9.992 -31.641 -5.07 1 97.38 294 PHE B C 1
ATOM 5470 O O . PHE B 1 294 ? 10.242 -31.312 -6.23 1 97.38 294 PHE B O 1
ATOM 5477 N N . GLY B 1 295 ? 10.297 -30.859 -4.047 1 96.38 295 GLY B N 1
ATOM 5478 C CA . GLY B 1 295 ? 11.156 -29.703 -4.176 1 96.38 295 GLY B CA 1
ATOM 5479 C C . GLY B 1 295 ? 10.414 -28.453 -4.578 1 96.38 295 GLY B C 1
ATOM 5480 O O . GLY B 1 295 ? 11.016 -27.5 -5.109 1 96.38 295 GLY B O 1
ATOM 5481 N N . LEU B 1 296 ? 9.156 -28.422 -4.438 1 96.88 296 LEU B N 1
ATOM 5482 C CA . LEU B 1 296 ? 8.375 -27.234 -4.785 1 96.88 296 LEU B CA 1
ATOM 5483 C C . LEU B 1 296 ? 7.914 -26.5 -3.531 1 96.88 296 LEU B C 1
ATOM 5485 O O . LEU B 1 296 ? 7.812 -27.094 -2.457 1 96.88 296 LEU B O 1
ATOM 5489 N N . SER B 1 297 ? 7.82 -25.25 -3.834 1 95.19 297 SER B N 1
ATOM 5490 C CA . SER B 1 297 ? 7.203 -24.484 -2.75 1 95.19 297 SER B CA 1
ATOM 5491 C C . SER B 1 297 ? 5.754 -24.922 -2.537 1 95.19 297 SER B C 1
ATOM 5493 O O . SER B 1 297 ? 5.309 -25.922 -3.096 1 95.19 297 SER B O 1
ATOM 5495 N N . THR B 1 298 ? 4.809 -24.156 -1.941 1 95.69 298 THR B N 1
ATOM 5496 C CA . THR B 1 298 ? 3.488 -24.547 -1.467 1 95.69 298 THR B CA 1
ATOM 5497 C C . THR B 1 298 ? 2.508 -24.672 -2.631 1 95.69 298 THR B C 1
ATOM 5499 O O . THR B 1 298 ? 2.232 -23.688 -3.318 1 95.69 298 THR B O 1
ATOM 5502 N N . ILE B 1 299 ? 1.979 -25.891 -2.867 1 97.38 299 ILE B N 1
ATOM 5503 C CA . ILE B 1 299 ? 0.896 -26.125 -3.818 1 97.38 299 ILE B CA 1
ATOM 5504 C C . ILE B 1 299 ? -0.43 -25.672 -3.209 1 97.38 299 ILE B C 1
ATOM 5506 O O . ILE B 1 299 ? -0.701 -25.938 -2.035 1 97.38 299 ILE B O 1
ATOM 5510 N N . THR B 1 300 ? -1.161 -24.938 -3.975 1 96.06 300 THR B N 1
ATOM 5511 C CA . THR B 1 300 ? -2.438 -24.453 -3.473 1 96.06 300 THR B CA 1
ATOM 5512 C C . THR B 1 300 ? -3.426 -24.234 -4.617 1 96.06 300 THR B C 1
ATOM 5514 O O . THR B 1 300 ? -3.07 -24.406 -5.785 1 96.06 300 THR B O 1
ATOM 5517 N N . ALA B 1 301 ? -4.691 -23.984 -4.215 1 95.56 301 ALA B N 1
ATOM 5518 C CA . ALA B 1 301 ? -5.754 -23.734 -5.184 1 95.56 301 ALA B CA 1
ATOM 5519 C C . ALA B 1 301 ? -5.465 -22.469 -5.992 1 95.56 301 ALA B C 1
ATOM 5521 O O . ALA B 1 301 ? -4.902 -21.5 -5.473 1 95.56 301 ALA B O 1
ATOM 5522 N N . PHE B 1 302 ? -5.84 -22.469 -7.215 1 94.5 302 PHE B N 1
ATOM 5523 C CA . PHE B 1 302 ? -5.531 -21.375 -8.117 1 94.5 302 PHE B CA 1
ATOM 5524 C C . PHE B 1 302 ? -6.781 -20.562 -8.438 1 94.5 302 PHE B C 1
ATOM 5526 O O . PHE B 1 302 ? -7.828 -21.125 -8.766 1 94.5 302 PHE B O 1
ATOM 5533 N N . ALA B 1 303 ? -6.609 -19.344 -8.383 1 89.69 303 ALA B N 1
ATOM 5534 C CA . ALA B 1 303 ? -7.707 -18.422 -8.672 1 89.69 303 ALA B CA 1
ATOM 5535 C C . ALA B 1 303 ? -8.102 -18.484 -10.141 1 89.69 303 ALA B C 1
ATOM 5537 O O . ALA B 1 303 ? -9.234 -18.172 -10.5 1 89.69 303 ALA B O 1
ATOM 5538 N N . GLU B 1 304 ? -7.238 -18.938 -11 1 91.94 304 GLU B N 1
ATOM 5539 C CA . GLU B 1 304 ? -7.488 -19.062 -12.438 1 91.94 304 GLU B CA 1
ATOM 5540 C C . GLU B 1 304 ? -8.602 -20.062 -12.719 1 91.94 304 GLU B C 1
ATOM 5542 O O . GLU B 1 304 ? -9.18 -20.062 -13.805 1 91.94 304 GLU B O 1
ATOM 5547 N N . SER B 1 305 ? -8.914 -20.859 -11.727 1 95.5 305 SER B N 1
ATOM 5548 C CA . SER B 1 305 ? -10.008 -21.812 -11.859 1 95.5 305 SER B CA 1
ATOM 5549 C C . SER B 1 305 ? -11.336 -21.094 -12.117 1 95.5 305 SER B C 1
ATOM 5551 O O . SER B 1 305 ? -12.273 -21.688 -12.656 1 95.5 305 SER B O 1
ATOM 5553 N N . ALA B 1 306 ? -11.375 -19.891 -11.711 1 91.31 306 ALA B N 1
ATOM 5554 C CA . ALA B 1 306 ? -12.578 -19.094 -11.945 1 91.31 306 ALA B CA 1
ATOM 5555 C C . ALA B 1 306 ? -12.898 -19.016 -13.43 1 91.31 306 ALA B C 1
ATOM 5557 O O . ALA B 1 306 ? -14.07 -19.016 -13.82 1 91.31 306 ALA B O 1
ATOM 5558 N N . SER B 1 307 ? -11.875 -18.922 -14.258 1 92.12 307 SER B N 1
ATOM 5559 C CA . SER B 1 307 ? -12.094 -18.844 -15.703 1 92.12 307 SER B CA 1
ATOM 5560 C C . SER B 1 307 ? -12.758 -20.125 -16.219 1 92.12 307 SER B C 1
ATOM 5562 O O . SER B 1 307 ? -13.617 -20.062 -17.094 1 92.12 307 SER B O 1
ATOM 5564 N N . GLY B 1 308 ? -12.375 -21.234 -15.734 1 94.38 308 GLY B N 1
ATOM 5565 C CA . GLY B 1 308 ? -13 -22.484 -16.109 1 94.38 308 GLY B CA 1
ATOM 5566 C C . GLY B 1 308 ? -14.445 -22.594 -15.672 1 94.38 308 GLY B C 1
ATOM 5567 O O . GLY B 1 308 ? -15.305 -23.062 -16.422 1 94.38 308 GLY B O 1
ATOM 5568 N N . VAL B 1 309 ? -14.68 -22.141 -14.516 1 93.56 309 VAL B N 1
ATOM 5569 C CA . VAL B 1 309 ? -16.031 -22.172 -13.977 1 93.56 309 VAL B CA 1
ATOM 5570 C C . VAL B 1 309 ? -16.938 -21.234 -14.781 1 93.56 309 VAL B C 1
ATOM 5572 O O . VAL B 1 309 ? -18.094 -21.562 -15.07 1 93.56 309 VAL B O 1
ATOM 5575 N N . GLU B 1 310 ? -16.391 -20.156 -15.125 1 91.31 310 GLU B N 1
ATOM 5576 C CA . GLU B 1 310 ? -17.141 -19.203 -15.945 1 91.31 310 GLU B CA 1
ATOM 5577 C C . GLU B 1 310 ? -17.422 -19.766 -17.328 1 91.31 310 GLU B C 1
ATOM 5579 O O . GLU B 1 310 ? -18.438 -19.453 -17.953 1 91.31 310 GLU B O 1
ATOM 5584 N N . ALA B 1 311 ? -16.484 -20.609 -17.797 1 93.06 311 ALA B N 1
ATOM 5585 C CA . ALA B 1 311 ? -16.656 -21.25 -19.094 1 93.06 311 ALA B CA 1
ATOM 5586 C C . ALA B 1 311 ? -17.625 -22.422 -19 1 93.06 311 ALA B C 1
ATOM 5588 O O . ALA B 1 311 ? -17.938 -23.062 -20.016 1 93.06 311 ALA B O 1
ATOM 5589 N N . GLY B 1 312 ? -18.109 -22.703 -17.734 1 92 312 GLY B N 1
ATOM 5590 C CA . GLY B 1 312 ? -19.156 -23.703 -17.578 1 92 312 GLY B CA 1
ATOM 5591 C C . GLY B 1 312 ? -18.703 -24.938 -16.812 1 92 312 GLY B C 1
ATOM 5592 O O . GLY B 1 312 ? -19.469 -25.891 -16.641 1 92 312 GLY B O 1
ATOM 5593 N N . GLY B 1 313 ? -17.469 -24.969 -16.375 1 94.88 313 GLY B N 1
ATOM 5594 C CA . GLY B 1 313 ? -17 -26.078 -15.562 1 94.88 313 GLY B CA 1
ATOM 5595 C C . GLY B 1 313 ? -17.672 -26.156 -14.211 1 94.88 313 GLY B C 1
ATOM 5596 O O . GLY B 1 313 ? -17.875 -25.141 -13.539 1 94.88 313 GLY B O 1
ATOM 5597 N N . ARG B 1 314 ? -18.031 -27.391 -13.805 1 92.88 314 ARG B N 1
ATOM 5598 C CA . ARG B 1 314 ? -18.781 -27.516 -12.562 1 92.88 314 ARG B CA 1
ATOM 5599 C C . ARG B 1 314 ? -18.25 -28.672 -11.711 1 92.88 314 ARG B C 1
ATOM 5601 O O . ARG B 1 314 ? -18.391 -28.656 -10.484 1 92.88 314 ARG B O 1
ATOM 5608 N N . THR B 1 315 ? -17.609 -29.578 -12.32 1 94.25 315 THR B N 1
ATOM 5609 C CA . THR B 1 315 ? -17.266 -30.797 -11.602 1 94.25 315 THR B CA 1
ATOM 5610 C C . THR B 1 315 ? -15.758 -31.031 -11.625 1 94.25 315 THR B C 1
ATOM 5612 O O . THR B 1 315 ? -15.008 -30.25 -12.219 1 94.25 315 THR B O 1
ATOM 5615 N N . GLY B 1 316 ? -15.406 -32.125 -10.969 1 96.5 316 GLY B N 1
ATOM 5616 C CA . GLY B 1 316 ? -14.008 -32.5 -10.93 1 96.5 316 GLY B CA 1
ATOM 5617 C C . GLY B 1 316 ? -13.477 -32.938 -12.273 1 96.5 316 GLY B C 1
ATOM 5618 O O . GLY B 1 316 ? -12.266 -32.938 -12.5 1 96.5 316 GLY B O 1
ATOM 5619 N N . LEU B 1 317 ? -14.305 -33.25 -13.188 1 97.19 317 LEU B N 1
ATOM 5620 C CA . LEU B 1 317 ? -13.867 -33.625 -14.523 1 97.19 317 LEU B CA 1
ATOM 5621 C C . LEU B 1 317 ? -13.133 -32.5 -15.203 1 97.19 317 LEU B C 1
ATOM 5623 O O . LEU B 1 317 ? -12.195 -32.719 -15.969 1 97.19 317 LEU B O 1
ATOM 5627 N N . CYS B 1 318 ? -13.586 -31.312 -14.938 1 97 318 CYS B N 1
ATOM 5628 C CA . CYS B 1 318 ? -12.898 -30.109 -15.414 1 97 318 CYS B CA 1
ATOM 5629 C C . CYS B 1 318 ? -11.461 -30.062 -14.914 1 97 318 CYS B C 1
ATOM 5631 O O . CYS B 1 318 ? -10.539 -29.812 -15.688 1 97 318 CYS B O 1
ATOM 5633 N N . ALA B 1 319 ? -11.281 -30.344 -13.672 1 97.88 319 ALA B N 1
ATOM 5634 C CA . ALA B 1 319 ? -9.953 -30.359 -13.062 1 97.88 319 ALA B CA 1
ATOM 5635 C C . ALA B 1 319 ? -9.094 -31.469 -13.648 1 97.88 319 ALA B C 1
ATOM 5637 O O . ALA B 1 319 ? -7.898 -31.266 -13.898 1 97.88 319 ALA B O 1
ATOM 5638 N N . VAL B 1 320 ? -9.688 -32.562 -13.859 1 98.12 320 VAL B N 1
ATOM 5639 C CA . VAL B 1 320 ? -8.953 -33.688 -14.422 1 98.12 320 VAL B CA 1
ATOM 5640 C C . VAL B 1 320 ? -8.461 -33.344 -15.82 1 98.12 320 VAL B C 1
ATOM 5642 O O . VAL B 1 320 ? -7.297 -33.594 -16.156 1 98.12 320 VAL B O 1
ATOM 5645 N N . PHE B 1 321 ? -9.305 -32.781 -16.609 1 98.06 321 PHE B N 1
ATOM 5646 C CA . PHE B 1 321 ? -8.898 -32.344 -17.953 1 98.06 321 PHE B CA 1
ATOM 5647 C C . PHE B 1 321 ? -7.793 -31.312 -17.891 1 98.06 321 PHE B C 1
ATOM 5649 O O . PHE B 1 321 ? -6.82 -31.375 -18.641 1 98.06 321 PHE B O 1
ATOM 5656 N N . THR B 1 322 ? -7.949 -30.328 -16.984 1 98.06 322 THR B N 1
ATOM 5657 C CA . THR B 1 322 ? -6.918 -29.312 -16.812 1 98.06 322 THR B CA 1
ATOM 5658 C C . THR B 1 322 ? -5.57 -29.953 -16.5 1 98.06 322 THR B C 1
ATOM 5660 O O . THR B 1 322 ? -4.559 -29.609 -17.109 1 98.06 322 THR B O 1
ATOM 5663 N N . GLY B 1 323 ? -5.594 -30.891 -15.523 1 98.19 323 GLY B N 1
ATOM 5664 C CA . GLY B 1 323 ? -4.375 -31.594 -15.164 1 98.19 323 GLY B CA 1
ATOM 5665 C C . GLY B 1 323 ? -3.75 -32.344 -16.328 1 98.19 323 GLY B C 1
ATOM 5666 O O . GLY B 1 323 ? -2.529 -32.312 -16.5 1 98.19 323 GLY B O 1
ATOM 5667 N N . LEU B 1 324 ? -4.543 -32.938 -17.125 1 97.94 324 LEU B N 1
ATOM 5668 C CA . LEU B 1 324 ? -4.055 -33.719 -18.25 1 97.94 324 LEU B CA 1
ATOM 5669 C C . LEU B 1 324 ? -3.416 -32.812 -19.312 1 97.94 324 LEU B C 1
ATOM 5671 O O . LEU B 1 324 ? -2.453 -33.219 -19.969 1 97.94 324 LEU B O 1
ATOM 5675 N N . PHE B 1 325 ? -3.945 -31.672 -19.438 1 97.5 325 PHE B N 1
ATOM 5676 C CA . PHE B 1 325 ? -3.389 -30.75 -20.422 1 97.5 325 PHE B CA 1
ATOM 5677 C C . PHE B 1 325 ? -1.971 -30.344 -20.031 1 97.5 325 PHE B C 1
ATOM 5679 O O . PHE B 1 325 ? -1.169 -29.984 -20.891 1 97.5 325 PHE B O 1
ATOM 5686 N N . PHE B 1 326 ? -1.615 -30.406 -18.781 1 97.31 326 PHE B N 1
ATOM 5687 C CA . PHE B 1 326 ? -0.291 -30 -18.328 1 97.31 326 PHE B CA 1
ATOM 5688 C C . PHE B 1 326 ? 0.768 -31 -18.781 1 97.31 326 PHE B C 1
ATOM 5690 O O . PHE B 1 326 ? 1.965 -30.703 -18.719 1 97.31 326 PHE B O 1
ATOM 5697 N N . ILE B 1 327 ? 0.384 -32.156 -19.297 1 94.62 327 ILE B N 1
ATOM 5698 C CA . ILE B 1 327 ? 1.317 -33.125 -19.859 1 94.62 327 ILE B CA 1
ATOM 5699 C C . ILE B 1 327 ? 2.08 -32.5 -21.016 1 94.62 327 ILE B C 1
ATOM 5701 O O . ILE B 1 327 ? 3.258 -32.781 -21.219 1 94.62 327 ILE B O 1
ATOM 5705 N N . LEU B 1 328 ? 1.451 -31.625 -21.672 1 92.19 328 LEU B N 1
ATOM 5706 C CA . LEU B 1 328 ? 2.043 -30.969 -22.828 1 92.19 328 LEU B CA 1
ATOM 5707 C C . LEU B 1 328 ? 3.227 -30.094 -22.406 1 92.19 328 LEU B C 1
ATOM 5709 O O . LEU B 1 328 ? 4.176 -29.922 -23.172 1 92.19 328 LEU B O 1
ATOM 5713 N N . THR B 1 329 ? 3.184 -29.578 -21.219 1 94.19 329 THR B N 1
ATOM 5714 C CA . THR B 1 329 ? 4.215 -28.656 -20.766 1 94.19 329 THR B CA 1
ATOM 5715 C C . THR B 1 329 ? 5.477 -29.406 -20.359 1 94.19 329 THR B C 1
ATOM 5717 O O . THR B 1 329 ? 6.566 -28.828 -20.328 1 94.19 329 THR B O 1
ATOM 5720 N N . LEU B 1 330 ? 5.395 -30.719 -20.141 1 93.12 330 LEU B N 1
ATOM 5721 C CA . LEU B 1 330 ? 6.523 -31.531 -19.719 1 93.12 330 LEU B CA 1
ATOM 5722 C C . LEU B 1 330 ? 7.559 -31.656 -20.828 1 93.12 330 LEU B C 1
ATOM 5724 O O . LEU B 1 330 ? 8.75 -31.844 -20.562 1 93.12 330 LEU B O 1
ATOM 5728 N N . PHE B 1 331 ? 7.133 -31.438 -22.031 1 93.88 331 PHE B N 1
ATOM 5729 C CA . PHE B 1 331 ? 8.016 -31.672 -23.172 1 93.88 331 PHE B CA 1
ATOM 5730 C C . PHE B 1 331 ? 8.477 -30.359 -23.781 1 93.88 331 PHE B C 1
ATOM 5732 O O . PHE B 1 331 ? 9.133 -30.359 -24.828 1 93.88 331 PHE B O 1
ATOM 5739 N N . MET B 1 332 ? 8.211 -29.312 -23.109 1 93.12 332 MET B N 1
ATOM 5740 C CA . MET B 1 332 ? 8.547 -28 -23.672 1 93.12 332 MET B CA 1
ATOM 5741 C C . MET B 1 332 ? 9.633 -27.328 -22.844 1 93.12 332 MET B C 1
ATOM 5743 O O . MET B 1 332 ? 9.688 -26.094 -22.781 1 93.12 332 MET B O 1
ATOM 5747 N N . LEU B 1 333 ? 10.539 -28.047 -22.344 1 91.31 333 LEU B N 1
ATOM 5748 C CA . LEU B 1 333 ? 11.562 -27.562 -21.422 1 91.31 333 LEU B CA 1
ATOM 5749 C C . LEU B 1 333 ? 12.469 -26.531 -22.094 1 91.31 333 LEU B C 1
ATOM 5751 O O . LEU B 1 333 ? 12.711 -25.453 -21.531 1 91.31 333 LEU B O 1
ATOM 5755 N N . PRO B 1 334 ? 13.016 -26.844 -23.312 1 90.69 334 PRO B N 1
ATOM 5756 C CA . PRO B 1 334 ? 13.922 -25.875 -23.938 1 90.69 334 PRO B CA 1
ATOM 5757 C C . PRO B 1 334 ? 13.25 -24.531 -24.219 1 90.69 334 PRO B C 1
ATOM 5759 O O . PRO B 1 334 ? 13.891 -23.469 -24.094 1 90.69 334 PRO B O 1
ATOM 5762 N N . PHE B 1 335 ? 12.031 -24.562 -24.484 1 92 335 PHE B N 1
ATOM 5763 C CA . PHE B 1 335 ? 11.273 -23.344 -24.75 1 92 335 PHE B CA 1
ATOM 5764 C C . PHE B 1 335 ? 11.141 -22.516 -23.5 1 92 335 PHE B C 1
ATOM 5766 O O . PHE B 1 335 ? 11.438 -21.312 -23.5 1 92 335 PHE B O 1
ATOM 5773 N N . PHE B 1 336 ? 10.742 -23.125 -22.453 1 92.12 336 PHE B N 1
ATOM 5774 C CA . PHE B 1 336 ? 10.5 -22.406 -21.188 1 92.12 336 PHE B CA 1
ATOM 5775 C C . PHE B 1 336 ? 11.812 -21.922 -20.594 1 92.12 336 PHE B C 1
ATOM 5777 O O . PHE B 1 336 ? 11.859 -20.844 -19.984 1 92.12 336 PHE B O 1
ATOM 5784 N N . LYS B 1 337 ? 12.867 -22.594 -20.828 1 89.62 337 LYS B N 1
ATOM 5785 C CA . LYS B 1 337 ? 14.172 -22.219 -20.281 1 89.62 337 LYS B CA 1
ATOM 5786 C C . LYS B 1 337 ? 14.734 -21 -20.984 1 89.62 337 LYS B C 1
ATOM 5788 O O . LYS B 1 337 ? 15.555 -20.266 -20.422 1 89.62 337 LYS B O 1
ATOM 5793 N N . SER B 1 338 ? 14.32 -20.797 -22.172 1 91.81 338 SER B N 1
ATOM 5794 C CA . SER B 1 338 ? 14.844 -19.703 -22.969 1 91.81 338 SER B CA 1
ATOM 5795 C C . SER B 1 338 ? 14.156 -18.375 -22.609 1 91.81 338 SER B C 1
ATOM 5797 O O . SER B 1 338 ? 14.586 -17.312 -23.047 1 91.81 338 SER B O 1
ATOM 5799 N N . ILE B 1 339 ? 13.133 -18.438 -21.812 1 93.5 339 ILE B N 1
ATOM 5800 C CA . ILE B 1 339 ? 12.398 -17.25 -21.422 1 93.5 339 ILE B CA 1
ATOM 5801 C C . ILE B 1 339 ? 13.242 -16.391 -20.469 1 93.5 339 ILE B C 1
ATOM 5803 O O . ILE B 1 339 ? 13.711 -16.891 -19.438 1 93.5 339 ILE B O 1
ATOM 5807 N N . PRO B 1 340 ? 13.492 -15.156 -20.859 1 94.38 340 PRO B N 1
ATOM 5808 C CA . PRO B 1 340 ? 14.258 -14.305 -19.953 1 94.38 340 PRO B CA 1
ATOM 5809 C C . PRO B 1 340 ? 13.508 -13.992 -18.656 1 94.38 340 PRO B C 1
ATOM 5811 O O . PRO B 1 340 ? 12.289 -13.82 -18.672 1 94.38 340 PRO B O 1
ATOM 5814 N N . ALA B 1 341 ? 14.211 -13.828 -17.578 1 92.88 341 ALA B N 1
ATOM 5815 C CA . ALA B 1 341 ? 13.633 -13.578 -16.266 1 92.88 341 ALA B CA 1
ATOM 5816 C C . ALA B 1 341 ? 12.789 -12.305 -16.266 1 92.88 341 ALA B C 1
ATOM 5818 O O . ALA B 1 341 ? 11.719 -12.258 -15.656 1 92.88 341 ALA B O 1
ATOM 5819 N N . ASN B 1 342 ? 13.227 -11.312 -16.984 1 94.88 342 ASN B N 1
ATOM 5820 C CA . ASN B 1 342 ? 12.555 -10.023 -16.984 1 94.88 342 ASN B CA 1
ATOM 5821 C C . ASN B 1 342 ? 11.25 -10.07 -17.766 1 94.88 342 ASN B C 1
ATOM 5823 O O . ASN B 1 342 ? 10.453 -9.133 -17.734 1 94.88 342 ASN B O 1
ATOM 5827 N N . ALA B 1 343 ? 11.008 -11.203 -18.438 1 95.5 343 ALA B N 1
ATOM 5828 C CA . ALA B 1 343 ? 9.711 -11.43 -19.078 1 95.5 343 ALA B CA 1
ATOM 5829 C C . ALA B 1 343 ? 8.711 -12.023 -18.094 1 95.5 343 ALA B C 1
ATOM 5831 O O . ALA B 1 343 ? 7.5 -12 -18.344 1 95.5 343 ALA B O 1
ATOM 5832 N N . ILE B 1 344 ? 9.203 -12.422 -16.984 1 93.44 344 ILE B N 1
ATOM 5833 C CA . ILE B 1 344 ? 8.375 -13.125 -16.016 1 93.44 344 ILE B CA 1
ATOM 5834 C C . ILE B 1 344 ? 7.969 -12.164 -14.891 1 93.44 344 ILE B C 1
ATOM 5836 O O . ILE B 1 344 ? 6.84 -12.219 -14.406 1 93.44 344 ILE B O 1
ATOM 5840 N N . TYR B 1 345 ? 8.836 -11.289 -14.516 1 95.06 345 TYR B N 1
ATOM 5841 C CA . TYR B 1 345 ? 8.641 -10.453 -13.344 1 95.06 345 TYR B CA 1
ATOM 5842 C C . TYR B 1 345 ? 7.406 -9.57 -13.5 1 95.06 345 TYR B C 1
ATOM 5844 O O . TYR B 1 345 ? 6.688 -9.328 -12.523 1 95.06 345 TYR B O 1
ATOM 5852 N N . PRO B 1 346 ? 7.066 -9.18 -14.695 1 96.69 346 PRO B N 1
ATOM 5853 C CA . PRO B 1 346 ? 5.844 -8.391 -14.859 1 96.69 346 PRO B CA 1
ATOM 5854 C C . PRO B 1 346 ? 4.59 -9.156 -14.43 1 96.69 346 PRO B C 1
ATOM 5856 O O . PRO B 1 346 ? 3.609 -8.547 -13.992 1 96.69 346 PRO B O 1
ATOM 5859 N N . VAL B 1 347 ? 4.637 -10.422 -14.555 1 94.88 347 VAL B N 1
ATOM 5860 C CA . VAL B 1 347 ? 3.506 -11.25 -14.141 1 94.88 347 VAL B CA 1
ATOM 5861 C C . VAL B 1 347 ? 3.33 -11.148 -12.625 1 94.88 347 VAL B C 1
ATOM 5863 O O . VAL B 1 347 ? 2.205 -11.07 -12.133 1 94.88 347 VAL B O 1
ATOM 5866 N N . LEU B 1 348 ? 4.406 -11.133 -11.914 1 93.62 348 LEU B N 1
ATOM 5867 C CA . LEU B 1 348 ? 4.344 -10.969 -10.469 1 93.62 348 LEU B CA 1
ATOM 5868 C C . LEU B 1 348 ? 3.689 -9.641 -10.102 1 93.62 348 LEU B C 1
ATOM 5870 O O . LEU B 1 348 ? 2.85 -9.586 -9.195 1 93.62 348 LEU B O 1
ATOM 5874 N N . VAL B 1 349 ? 4.062 -8.625 -10.812 1 96.12 349 VAL B N 1
ATOM 5875 C CA . VAL B 1 349 ? 3.512 -7.305 -10.555 1 96.12 349 VAL B CA 1
ATOM 5876 C C . VAL B 1 349 ? 2.002 -7.316 -10.781 1 96.12 349 VAL B C 1
ATOM 5878 O O . VAL B 1 349 ? 1.237 -6.82 -9.953 1 96.12 349 VAL B O 1
ATOM 5881 N N . MET B 1 350 ? 1.582 -7.938 -11.844 1 95.5 350 MET B N 1
ATOM 5882 C CA . MET B 1 350 ? 0.165 -7.945 -12.195 1 95.5 350 MET B CA 1
ATOM 5883 C C . MET B 1 350 ? -0.64 -8.766 -11.188 1 95.5 350 MET B C 1
ATOM 5885 O O . MET B 1 350 ? -1.748 -8.383 -10.812 1 95.5 350 MET B O 1
ATOM 5889 N N . VAL B 1 351 ? -0.107 -9.875 -10.836 1 91.25 351 VAL B N 1
ATOM 5890 C CA . VAL B 1 351 ? -0.775 -10.695 -9.82 1 91.25 351 VAL B CA 1
ATOM 5891 C C . VAL B 1 351 ? -0.918 -9.898 -8.531 1 91.25 351 VAL B C 1
ATOM 5893 O O . VAL B 1 351 ? -1.966 -9.938 -7.879 1 91.25 351 VAL B O 1
ATOM 5896 N N . GLY B 1 352 ? 0.14 -9.211 -8.164 1 94.19 352 GLY B N 1
ATOM 5897 C CA . GLY B 1 352 ? 0.08 -8.352 -6.988 1 94.19 352 GLY B CA 1
ATOM 5898 C C . GLY B 1 352 ? -0.991 -7.281 -7.086 1 94.19 352 GLY B C 1
ATOM 5899 O O . GLY B 1 352 ? -1.704 -7.02 -6.117 1 94.19 352 GLY B O 1
ATOM 5900 N N . ILE B 1 353 ? -1.117 -6.703 -8.258 1 95.81 353 ILE B N 1
ATOM 5901 C CA . ILE B 1 353 ? -2.125 -5.68 -8.5 1 95.81 353 ILE B CA 1
ATOM 5902 C C . ILE B 1 353 ? -3.52 -6.266 -8.289 1 95.81 353 ILE B C 1
ATOM 5904 O O . ILE B 1 353 ? -4.375 -5.633 -7.66 1 95.81 353 ILE B O 1
ATOM 5908 N N . LEU B 1 354 ? -3.748 -7.422 -8.789 1 91.81 354 LEU B N 1
ATOM 5909 C CA . LEU B 1 354 ? -5.051 -8.062 -8.672 1 91.81 354 LEU B CA 1
ATOM 5910 C C . LEU B 1 354 ? -5.379 -8.367 -7.215 1 91.81 354 LEU B C 1
ATOM 5912 O O . LEU B 1 354 ? -6.516 -8.172 -6.773 1 91.81 354 LEU B O 1
ATOM 5916 N N . MET B 1 355 ? -4.363 -8.805 -6.492 1 90.5 355 MET B N 1
ATOM 5917 C CA . MET B 1 355 ? -4.578 -9.102 -5.078 1 90.5 355 MET B CA 1
ATOM 5918 C C . MET B 1 355 ? -4.785 -7.82 -4.277 1 90.5 355 MET B C 1
ATOM 5920 O O . MET B 1 355 ? -5.555 -7.805 -3.314 1 90.5 355 MET B O 1
ATOM 5924 N N . PHE B 1 356 ? -4.164 -6.707 -4.684 1 95.38 356 PHE B N 1
ATOM 5925 C CA . PHE B 1 356 ? -4.258 -5.406 -4.031 1 95.38 356 PHE B CA 1
ATOM 5926 C C . PHE B 1 356 ? -5.676 -4.855 -4.109 1 95.38 356 PHE B C 1
ATOM 5928 O O . PHE B 1 356 ? -6.109 -4.113 -3.229 1 95.38 356 PHE B O 1
ATOM 5935 N N . SER B 1 357 ? -6.461 -5.25 -5.055 1 94.56 357 SER B N 1
ATOM 5936 C CA . SER B 1 357 ? -7.805 -4.742 -5.312 1 94.56 357 SER B CA 1
ATOM 5937 C C . SER B 1 357 ? -8.773 -5.16 -4.211 1 94.56 357 SER B C 1
ATOM 5939 O O . SER B 1 357 ? -9.844 -4.566 -4.066 1 94.56 357 SER B O 1
ATOM 5941 N N . GLU B 1 358 ? -8.367 -6.129 -3.406 1 91.69 358 GLU B N 1
ATOM 5942 C CA . GLU B 1 358 ? -9.211 -6.57 -2.301 1 91.69 358 GLU B CA 1
ATOM 5943 C C . GLU B 1 358 ? -9.438 -5.449 -1.292 1 91.69 358 GLU B C 1
ATOM 5945 O O . GLU B 1 358 ? -10.398 -5.484 -0.519 1 91.69 358 GLU B O 1
ATOM 5950 N N . LEU B 1 359 ? -8.609 -4.441 -1.321 1 95.5 359 LEU B N 1
ATOM 5951 C CA . LEU B 1 359 ? -8.727 -3.324 -0.393 1 95.5 359 LEU B CA 1
ATOM 5952 C C . LEU B 1 359 ? -10.039 -2.574 -0.608 1 95.5 359 LEU B C 1
ATOM 5954 O O . LEU B 1 359 ? -10.57 -1.96 0.321 1 95.5 359 LEU B O 1
ATOM 5958 N N . GLY B 1 360 ? -10.586 -2.672 -1.808 1 95.62 360 GLY B N 1
ATOM 5959 C CA . GLY B 1 360 ? -11.836 -1.996 -2.119 1 95.62 360 GLY B CA 1
ATOM 5960 C C . GLY B 1 360 ? -13.031 -2.6 -1.407 1 95.62 360 GLY B C 1
ATOM 5961 O O . GLY B 1 360 ? -14.094 -1.982 -1.343 1 95.62 360 GLY B O 1
ATOM 5962 N N . ARG B 1 361 ? -12.828 -3.715 -0.77 1 93 361 ARG B N 1
ATOM 5963 C CA . ARG B 1 361 ? -13.93 -4.414 -0.121 1 93 361 ARG B CA 1
ATOM 5964 C C . ARG B 1 361 ? -13.797 -4.352 1.397 1 93 361 ARG B C 1
ATOM 5966 O O . ARG B 1 361 ? -14.602 -4.953 2.119 1 93 361 ARG B O 1
ATOM 5973 N N . ILE B 1 362 ? -12.781 -3.682 1.9 1 95.25 362 ILE B N 1
ATOM 5974 C CA . ILE B 1 362 ? -12.531 -3.586 3.334 1 95.25 362 ILE B CA 1
ATOM 5975 C C . ILE B 1 362 ? -13.352 -2.439 3.926 1 95.25 362 ILE B C 1
ATOM 5977 O O . ILE B 1 362 ? -13.484 -1.378 3.311 1 95.25 362 ILE B O 1
ATOM 5981 N N . ASN B 1 363 ? -13.938 -2.682 5.102 1 95.5 363 ASN B N 1
ATOM 5982 C CA . ASN B 1 363 ? -14.625 -1.633 5.848 1 95.5 363 ASN B CA 1
ATOM 5983 C C . ASN B 1 363 ? -13.648 -0.79 6.66 1 95.5 363 ASN B C 1
ATOM 5985 O O . ASN B 1 363 ? -13.438 -1.049 7.848 1 95.5 363 ASN B O 1
ATOM 5989 N N . PHE B 1 364 ? -13.25 0.333 6.129 1 94.69 364 PHE B N 1
ATOM 5990 C CA . PHE B 1 364 ? -12.234 1.174 6.758 1 94.69 364 PHE B CA 1
ATOM 5991 C C . PHE B 1 364 ? -12.859 2.068 7.82 1 94.69 364 PHE B C 1
ATOM 5993 O O . PHE B 1 364 ? -12.156 2.809 8.508 1 94.69 364 PHE B O 1
ATOM 6000 N N . LYS B 1 365 ? -14.188 1.998 8.008 1 91.5 365 LYS B N 1
ATOM 6001 C CA . LYS B 1 365 ? -14.844 2.77 9.055 1 91.5 365 LYS B CA 1
ATOM 6002 C C . LYS B 1 365 ? -14.523 2.209 10.438 1 91.5 365 LYS B C 1
ATOM 6004 O O . LYS B 1 365 ? -14.508 2.947 11.43 1 91.5 365 LYS B O 1
ATOM 6009 N N . ASP B 1 366 ? -14.297 0.886 10.461 1 93.81 366 ASP B N 1
ATOM 6010 C CA . ASP B 1 366 ? -13.836 0.278 11.711 1 93.81 366 ASP B CA 1
ATOM 6011 C C . ASP B 1 366 ? -12.391 0.663 12 1 93.81 366 ASP B C 1
ATOM 6013 O O . ASP B 1 366 ? -11.5 0.408 11.195 1 93.81 366 ASP B O 1
ATOM 6017 N N . GLN B 1 367 ? -12.156 1.236 13.172 1 94.06 367 GLN B N 1
ATOM 6018 C CA . GLN B 1 367 ? -10.852 1.803 13.492 1 94.06 367 GLN B CA 1
ATOM 6019 C C . GLN B 1 367 ? -9.773 0.724 13.516 1 94.06 367 GLN B C 1
ATOM 6021 O O . GLN B 1 367 ? -8.688 0.916 12.969 1 94.06 367 GLN B O 1
ATOM 6026 N N . ALA B 1 368 ? -10.094 -0.376 14.148 1 95.38 368 ALA B N 1
ATOM 6027 C CA . ALA B 1 368 ? -9.117 -1.459 14.234 1 95.38 368 ALA B CA 1
ATOM 6028 C C . ALA B 1 368 ? -8.766 -1.998 12.852 1 95.38 368 ALA B C 1
ATOM 6030 O O . ALA B 1 368 ? -7.598 -2.225 12.539 1 95.38 368 ALA B O 1
ATOM 6031 N N . THR B 1 369 ? -9.797 -2.193 12.047 1 95.31 369 THR B N 1
ATOM 6032 C CA . THR B 1 369 ? -9.609 -2.711 10.703 1 95.31 369 THR B CA 1
ATOM 6033 C C . THR B 1 369 ? -8.805 -1.73 9.852 1 95.31 369 THR B C 1
ATOM 6035 O O . THR B 1 369 ? -7.938 -2.139 9.07 1 95.31 369 THR B O 1
ATOM 6038 N N . SER B 1 370 ? -9.039 -0.512 10.047 1 96.19 370 SER B N 1
ATOM 6039 C CA . SER B 1 370 ? -8.359 0.517 9.258 1 96.19 370 SER B CA 1
ATOM 6040 C C . SER B 1 370 ? -6.863 0.527 9.539 1 96.19 370 SER B C 1
ATOM 6042 O O . SER B 1 370 ? -6.051 0.427 8.617 1 96.19 370 SER B O 1
ATOM 6044 N N . VAL B 1 371 ? -6.496 0.582 10.773 1 97.25 371 VAL B N 1
ATOM 6045 C CA . VAL B 1 371 ? -5.09 0.657 11.164 1 97.25 371 VAL B CA 1
ATOM 6046 C C . VAL B 1 371 ? -4.387 -0.649 10.805 1 97.25 371 VAL B C 1
ATOM 6048 O O . VAL B 1 371 ? -3.283 -0.636 10.258 1 97.25 371 VAL B O 1
ATOM 6051 N N . THR B 1 372 ? -5.047 -1.714 11.078 1 96.5 372 THR B N 1
ATOM 6052 C CA . THR B 1 372 ? -4.469 -3.035 10.852 1 96.5 372 THR B CA 1
ATOM 6053 C C . THR B 1 372 ? -4.246 -3.287 9.367 1 96.5 372 THR B C 1
ATOM 6055 O O . THR B 1 372 ? -3.205 -3.809 8.969 1 96.5 372 THR B O 1
ATOM 6058 N N . SER B 1 373 ? -5.254 -2.93 8.555 1 97.06 373 SER B N 1
ATOM 6059 C CA . SER B 1 373 ? -5.141 -3.127 7.113 1 97.06 373 SER B CA 1
ATOM 6060 C C . SER B 1 373 ? -3.949 -2.363 6.543 1 97.06 373 SER B C 1
ATOM 6062 O O . SER B 1 373 ? -3.199 -2.896 5.723 1 97.06 373 SER B O 1
ATOM 6064 N N . PHE B 1 374 ? -3.775 -1.188 6.965 1 97.69 374 PHE B N 1
ATOM 6065 C CA . PHE B 1 374 ? -2.645 -0.389 6.504 1 97.69 374 PHE B CA 1
ATOM 6066 C C . PHE B 1 374 ? -1.326 -1.052 6.879 1 97.69 374 PHE B C 1
ATOM 6068 O O . PHE B 1 374 ? -0.431 -1.187 6.043 1 97.69 374 PHE B O 1
ATOM 6075 N N . LEU B 1 375 ? -1.194 -1.42 8.109 1 96.88 375 LEU B N 1
ATOM 6076 C CA . LEU B 1 375 ? 0.063 -1.972 8.609 1 96.88 375 LEU B CA 1
ATOM 6077 C C . LEU B 1 375 ? 0.402 -3.275 7.891 1 96.88 375 LEU B C 1
ATOM 6079 O O . LEU B 1 375 ? 1.547 -3.486 7.488 1 96.88 375 LEU B O 1
ATOM 6083 N N . ILE B 1 376 ? -0.565 -4.098 7.711 1 94.94 376 ILE B N 1
ATOM 6084 C CA . ILE B 1 376 ? -0.335 -5.371 7.035 1 94.94 376 ILE B CA 1
ATOM 6085 C C . ILE B 1 376 ? 0.127 -5.117 5.602 1 94.94 376 ILE B C 1
ATOM 6087 O O . ILE B 1 376 ? 1.136 -5.672 5.16 1 94.94 376 ILE B O 1
ATOM 6091 N N . VAL B 1 377 ? -0.534 -4.234 4.898 1 96.88 377 VAL B N 1
ATOM 6092 C CA . VAL B 1 377 ? -0.322 -4.031 3.469 1 96.88 377 VAL B CA 1
ATOM 6093 C C . VAL B 1 377 ? 1.003 -3.307 3.24 1 96.88 377 VAL B C 1
ATOM 6095 O O . VAL B 1 377 ? 1.735 -3.623 2.299 1 96.88 377 VAL B O 1
ATOM 6098 N N . MET B 1 378 ? 1.319 -2.406 4.086 1 96.94 378 MET B N 1
ATOM 6099 C CA . MET B 1 378 ? 2.477 -1.553 3.826 1 96.94 378 MET B CA 1
ATOM 6100 C C . MET B 1 378 ? 3.74 -2.15 4.434 1 96.94 378 MET B C 1
ATOM 6102 O O . MET B 1 378 ? 4.832 -1.999 3.881 1 96.94 378 MET B O 1
ATOM 6106 N N . LEU B 1 379 ? 3.639 -2.846 5.547 1 95.19 379 LEU B N 1
ATOM 6107 C CA . LEU B 1 379 ? 4.848 -3.289 6.234 1 95.19 379 LEU B CA 1
ATOM 6108 C C . LEU B 1 379 ? 5.426 -4.531 5.57 1 95.19 379 LEU B C 1
ATOM 6110 O O . LEU B 1 379 ? 6.633 -4.773 5.637 1 95.19 379 LEU B O 1
ATOM 6114 N N . MET B 1 380 ? 4.617 -5.34 4.879 1 93 380 MET B N 1
ATOM 6115 C CA . MET B 1 380 ? 5.156 -6.52 4.207 1 93 380 MET B CA 1
ATOM 6116 C C . MET B 1 380 ? 6.199 -6.125 3.168 1 93 380 MET B C 1
ATOM 6118 O O . MET B 1 380 ? 7.348 -6.562 3.24 1 93 380 MET B O 1
ATOM 6122 N N . PRO B 1 381 ? 5.816 -5.176 2.285 1 93.69 381 PRO B N 1
ATOM 6123 C CA . PRO B 1 381 ? 6.844 -4.785 1.314 1 93.69 381 PRO B CA 1
ATOM 6124 C C . PRO B 1 381 ? 7.926 -3.896 1.925 1 93.69 381 PRO B C 1
ATOM 6126 O O . PRO B 1 381 ? 9.102 -4.035 1.591 1 93.69 381 PRO B O 1
ATOM 6129 N N . LEU B 1 382 ? 7.625 -3.072 2.918 1 93.5 382 LEU B N 1
ATOM 6130 C CA . LEU B 1 382 ? 8.562 -2.078 3.426 1 93.5 382 LEU B CA 1
ATOM 6131 C C . LEU B 1 382 ? 9.555 -2.711 4.402 1 93.5 382 LEU B C 1
ATOM 6133 O O . LEU B 1 382 ? 10.578 -2.113 4.727 1 93.5 382 LEU B O 1
ATOM 6137 N N . THR B 1 383 ? 9.25 -3.863 4.883 1 89.69 383 THR B N 1
ATOM 6138 C CA . THR B 1 383 ? 10.195 -4.59 5.719 1 89.69 383 THR B CA 1
ATOM 6139 C C . THR B 1 383 ? 10.688 -5.852 5.012 1 89.69 383 THR B C 1
ATOM 6141 O O . THR B 1 383 ? 11.406 -6.66 5.598 1 89.69 383 THR B O 1
ATOM 6144 N N . TYR B 1 384 ? 10.219 -6.016 3.801 1 87.88 384 TYR B N 1
ATOM 6145 C CA . TYR B 1 384 ? 10.57 -7.172 2.977 1 87.88 384 TYR B CA 1
ATOM 6146 C C . TYR B 1 384 ? 10.305 -8.469 3.725 1 87.88 384 TYR B C 1
ATOM 6148 O O . TYR B 1 384 ? 11.141 -9.375 3.729 1 87.88 384 TYR B O 1
ATOM 6156 N N . SER B 1 385 ? 9.164 -8.562 4.441 1 87.69 385 SER B N 1
ATOM 6157 C CA . SER B 1 385 ? 8.82 -9.711 5.27 1 87.69 385 SER B CA 1
ATOM 6158 C C . SER B 1 385 ? 7.316 -9.82 5.484 1 87.69 385 SER B C 1
ATOM 6160 O O . SER B 1 385 ? 6.699 -8.898 6.035 1 87.69 385 SER B O 1
ATOM 6162 N N . ILE B 1 386 ? 6.77 -10.969 4.992 1 88.31 386 ILE B N 1
ATOM 6163 C CA . ILE B 1 386 ? 5.352 -11.227 5.234 1 88.31 386 ILE B CA 1
ATOM 6164 C C . ILE B 1 386 ? 5.105 -11.375 6.734 1 88.31 386 ILE B C 1
ATOM 6166 O O . ILE B 1 386 ? 4.109 -10.875 7.262 1 88.31 386 ILE B O 1
ATOM 6170 N N . THR B 1 387 ? 6.07 -11.938 7.457 1 84.56 387 THR B N 1
ATOM 6171 C CA . THR B 1 387 ? 5.973 -12.203 8.891 1 84.56 387 THR B CA 1
ATOM 6172 C C . THR B 1 387 ? 5.809 -10.898 9.664 1 84.56 387 THR B C 1
ATOM 6174 O O . THR B 1 387 ? 4.957 -10.797 10.547 1 84.56 387 THR B O 1
ATOM 6177 N N . ASN B 1 388 ? 6.59 -9.922 9.297 1 88.56 388 ASN B N 1
ATOM 6178 C CA . ASN B 1 388 ? 6.543 -8.656 10.016 1 88.56 388 ASN B CA 1
ATOM 6179 C C . ASN B 1 388 ? 5.211 -7.941 9.805 1 88.56 388 ASN B C 1
ATOM 6181 O O . ASN B 1 388 ? 4.664 -7.348 10.734 1 88.56 388 ASN B O 1
ATOM 6185 N N . GLY B 1 389 ? 4.73 -7.973 8.602 1 90.5 389 GLY B N 1
ATOM 6186 C CA . GLY B 1 389 ? 3.438 -7.367 8.32 1 90.5 389 GLY B CA 1
ATOM 6187 C C . GLY B 1 389 ? 2.301 -8.008 9.094 1 90.5 389 GLY B C 1
ATOM 6188 O O . GLY B 1 389 ? 1.467 -7.312 9.672 1 90.5 389 GLY B O 1
ATOM 6189 N N . LEU B 1 390 ? 2.301 -9.312 9.102 1 88.56 390 LEU B N 1
ATOM 6190 C CA . LEU B 1 390 ? 1.265 -10.055 9.812 1 88.56 390 LEU B CA 1
ATOM 6191 C C . LEU B 1 390 ? 1.359 -9.805 11.32 1 88.56 390 LEU B C 1
ATOM 6193 O O . LEU B 1 390 ? 0.348 -9.539 11.977 1 88.56 390 LEU B O 1
ATOM 6197 N N . ALA B 1 391 ? 2.547 -9.891 11.836 1 88.69 391 ALA B N 1
ATOM 6198 C CA . ALA B 1 391 ? 2.762 -9.734 13.273 1 88.69 391 ALA B CA 1
ATOM 6199 C C . ALA B 1 391 ? 2.312 -8.359 13.75 1 88.69 391 ALA B C 1
ATOM 6201 O O . ALA B 1 391 ? 1.567 -8.25 14.727 1 88.69 391 ALA B O 1
ATOM 6202 N N . CYS B 1 392 ? 2.736 -7.34 13.078 1 91.81 392 CYS B N 1
ATOM 6203 C CA . CYS B 1 392 ? 2.375 -5.984 13.477 1 91.81 392 CYS B CA 1
ATOM 6204 C C . CYS B 1 392 ? 0.874 -5.758 13.344 1 91.81 392 CYS B C 1
ATOM 6206 O O . CYS B 1 392 ? 0.26 -5.125 14.203 1 91.81 392 CYS B O 1
ATOM 6208 N N . GLY B 1 393 ? 0.319 -6.262 12.312 1 92.12 393 GLY B N 1
ATOM 6209 C CA . GLY B 1 393 ? -1.112 -6.113 12.094 1 92.12 393 GLY B CA 1
ATOM 6210 C C . GLY B 1 393 ? -1.948 -6.746 13.188 1 92.12 393 GLY B C 1
ATOM 6211 O O . GLY B 1 393 ? -2.826 -6.094 13.758 1 92.12 393 GLY B O 1
ATOM 6212 N N . PHE B 1 394 ? -1.655 -7.934 13.516 1 89.44 394 PHE B N 1
ATOM 6213 C CA . PHE B 1 394 ? -2.461 -8.648 14.5 1 89.44 394 PHE B CA 1
ATOM 6214 C C . PHE B 1 394 ? -2.25 -8.07 15.891 1 89.44 394 PHE B C 1
ATOM 6216 O O . PHE B 1 394 ? -3.184 -8.023 16.703 1 89.44 394 PHE B O 1
ATOM 6223 N N . LEU B 1 395 ? -1.051 -7.699 16.203 1 92.56 395 LEU B N 1
ATOM 6224 C CA . LEU B 1 395 ? -0.78 -7.094 17.516 1 92.56 395 LEU B CA 1
ATOM 6225 C C . LEU B 1 395 ? -1.564 -5.797 17.672 1 92.56 395 LEU B C 1
ATOM 6227 O O . LEU B 1 395 ? -2.15 -5.555 18.734 1 92.56 395 LEU B O 1
ATOM 6231 N N . VAL B 1 396 ? -1.565 -5.02 16.672 1 94.81 396 VAL B N 1
ATOM 6232 C CA . VAL B 1 396 ? -2.242 -3.73 16.75 1 94.81 396 VAL B CA 1
ATOM 6233 C C . VAL B 1 396 ? -3.754 -3.939 16.766 1 94.81 396 VAL B C 1
ATOM 6235 O O . VAL B 1 396 ? -4.48 -3.219 17.469 1 94.81 396 VAL B O 1
ATOM 6238 N N . TYR B 1 397 ? -4.238 -4.895 15.969 1 94.56 397 TYR B N 1
ATOM 6239 C CA . TYR B 1 397 ? -5.656 -5.219 16 1 94.56 397 TYR B CA 1
ATOM 6240 C C . TYR B 1 397 ? -6.105 -5.582 17.406 1 94.56 397 TYR B C 1
ATOM 6242 O O . TYR B 1 397 ? -7.109 -5.062 17.906 1 94.56 397 TYR B O 1
ATOM 6250 N N . LEU B 1 398 ? -5.379 -6.461 18.016 1 93.44 398 LEU B N 1
ATOM 6251 C CA . LEU B 1 398 ? -5.684 -6.887 19.375 1 93.44 398 LEU B CA 1
ATOM 6252 C C . LEU B 1 398 ? -5.598 -5.711 20.344 1 93.44 398 LEU B C 1
ATOM 6254 O O . LEU B 1 398 ? -6.457 -5.555 21.219 1 93.44 398 LEU B O 1
ATOM 6258 N N . PHE B 1 399 ? -4.613 -4.914 20.219 1 94.5 399 PHE B N 1
ATOM 6259 C CA . PHE B 1 399 ? -4.414 -3.75 21.078 1 94.5 399 PHE B CA 1
ATOM 6260 C C . PHE B 1 399 ? -5.617 -2.818 21.016 1 94.5 399 PHE B C 1
ATOM 6262 O O . PHE B 1 399 ? -6.152 -2.412 22.047 1 94.5 399 PHE B O 1
ATOM 6269 N N . ILE B 1 400 ? -6.07 -2.486 19.797 1 95.5 400 ILE B N 1
ATOM 6270 C CA . ILE B 1 400 ? -7.164 -1.536 19.625 1 95.5 400 ILE B CA 1
ATOM 6271 C C . ILE B 1 400 ? -8.453 -2.127 20.188 1 95.5 400 ILE B C 1
ATOM 6273 O O . ILE B 1 400 ? -9.211 -1.443 20.891 1 95.5 400 ILE B O 1
ATOM 6277 N N . LYS B 1 401 ? -8.664 -3.391 19.891 1 95 401 LYS B N 1
ATOM 6278 C CA . LYS B 1 401 ? -9.891 -4.023 20.375 1 95 401 LYS B CA 1
ATOM 6279 C C . LYS B 1 401 ? -9.898 -4.113 21.906 1 95 401 LYS B C 1
ATOM 6281 O O . LYS B 1 401 ? -10.945 -3.988 22.531 1 95 401 LYS B O 1
ATOM 6286 N N . LEU B 1 402 ? -8.75 -4.324 22.5 1 94.06 402 LEU B N 1
ATOM 6287 C CA . LEU B 1 402 ? -8.648 -4.398 23.953 1 94.06 402 LEU B CA 1
ATOM 6288 C C . LEU B 1 402 ? -8.914 -3.037 24.578 1 94.06 402 LEU B C 1
ATOM 6290 O O . LEU B 1 402 ? -9.672 -2.939 25.547 1 94.06 402 LEU B O 1
ATOM 6294 N N . ILE B 1 403 ? -8.344 -1.99 24.047 1 93.62 403 ILE B N 1
ATOM 6295 C CA . ILE B 1 403 ? -8.469 -0.674 24.656 1 93.62 403 ILE B CA 1
ATOM 6296 C C . ILE B 1 403 ? -9.891 -0.149 24.469 1 93.62 403 ILE B C 1
ATOM 6298 O O . ILE B 1 403 ? -10.398 0.598 25.312 1 93.62 403 ILE B O 1
ATOM 6302 N N . LYS B 1 404 ? -10.469 -0.51 23.391 1 94.12 404 LYS B N 1
ATOM 6303 C CA . LYS B 1 404 ? -11.844 -0.086 23.141 1 94.12 404 LYS B CA 1
ATOM 6304 C C . LYS B 1 404 ? -12.836 -1.003 23.844 1 94.12 404 LYS B C 1
ATOM 6306 O O . LYS B 1 404 ? -14.047 -0.769 23.797 1 94.12 404 LYS B O 1
ATOM 6311 N N . LYS B 1 405 ? -12.367 -2.076 24.484 1 93.31 405 LYS B N 1
ATOM 6312 C CA . LYS B 1 405 ? -13.156 -3.055 25.234 1 93.31 405 LYS B CA 1
ATOM 6313 C C . LYS B 1 405 ? -14.164 -3.758 24.328 1 93.31 405 LYS B C 1
ATOM 6315 O O . LYS B 1 405 ? -15.305 -3.998 24.734 1 93.31 405 LYS B O 1
ATOM 6320 N N . GLU B 1 406 ? -13.828 -3.895 23.109 1 93.62 406 GLU B N 1
ATOM 6321 C CA . GLU B 1 406 ? -14.633 -4.676 22.172 1 93.62 406 GLU B CA 1
ATOM 6322 C C . GLU B 1 406 ? -14.227 -6.148 22.188 1 93.62 406 GLU B C 1
ATOM 6324 O O . GLU B 1 406 ? -13.836 -6.699 21.172 1 93.62 406 GLU B O 1
ATOM 6329 N N . PHE B 1 407 ? -14.445 -6.836 23.203 1 89.69 407 PHE B N 1
ATOM 6330 C CA . PHE B 1 407 ? -13.961 -8.188 23.469 1 89.69 407 PHE B CA 1
ATOM 6331 C C . PHE B 1 407 ? -14.672 -9.195 22.578 1 89.69 407 PHE B C 1
ATOM 6333 O O . PHE B 1 407 ? -14.164 -10.297 22.359 1 89.69 407 PHE B O 1
ATOM 6340 N N . GLU B 1 408 ? -15.812 -8.844 22.031 1 86.38 408 GLU B N 1
ATOM 6341 C CA . GLU B 1 408 ? -16.578 -9.742 21.172 1 86.38 408 GLU B CA 1
ATOM 6342 C C . GLU B 1 408 ? -15.844 -10.023 19.875 1 86.38 408 GLU B C 1
ATOM 6344 O O . GLU B 1 408 ? -16.047 -11.062 19.25 1 86.38 408 GLU B O 1
ATOM 6349 N N . ASP B 1 409 ? -15.031 -9.086 19.609 1 86.56 409 ASP B N 1
ATOM 6350 C CA . ASP B 1 409 ? -14.312 -9.219 18.344 1 86.56 409 ASP B CA 1
ATOM 6351 C C . ASP B 1 409 ? -12.984 -9.953 18.547 1 86.56 409 ASP B C 1
ATOM 6353 O O . ASP B 1 409 ? -12.266 -10.219 17.578 1 86.56 409 ASP B O 1
ATOM 6357 N N . ILE B 1 410 ? -12.734 -10.266 19.766 1 87.56 410 ILE B N 1
ATOM 6358 C CA . ILE B 1 410 ? -11.484 -10.953 20.078 1 87.56 410 ILE B CA 1
ATOM 6359 C C . ILE B 1 410 ? -11.75 -12.445 20.234 1 87.56 410 ILE B C 1
ATOM 6361 O O . ILE B 1 410 ? -12.391 -12.875 21.188 1 87.56 410 ILE B O 1
ATOM 6365 N N . ASN B 1 411 ? -11.406 -13.195 19.266 1 83.19 411 ASN B N 1
ATOM 6366 C CA . ASN B 1 411 ? -11.547 -14.641 19.344 1 83.19 411 ASN B CA 1
ATOM 6367 C C . ASN B 1 411 ? -10.211 -15.328 19.609 1 83.19 411 ASN B C 1
ATOM 6369 O O . ASN B 1 411 ? -9.18 -14.664 19.719 1 83.19 411 ASN B O 1
ATOM 6373 N N . LEU B 1 412 ? -10.219 -16.594 19.766 1 79 412 LEU B N 1
ATOM 6374 C CA . LEU B 1 412 ? -9.031 -17.359 20.125 1 79 412 LEU B CA 1
ATOM 6375 C C . LEU B 1 412 ? -8 -17.312 19 1 79 412 LEU B C 1
ATOM 6377 O O . LEU B 1 412 ? -6.793 -17.328 19.25 1 79 412 LEU B O 1
ATOM 6381 N N . GLY B 1 413 ? -8.516 -17.234 17.844 1 76.69 413 GLY B N 1
ATOM 6382 C CA . GLY B 1 413 ? -7.605 -17.141 16.719 1 76.69 413 GLY B CA 1
ATOM 6383 C C . GLY B 1 413 ? -6.762 -15.883 16.719 1 76.69 413 GLY B C 1
ATOM 6384 O O . GLY B 1 413 ? -5.547 -15.938 16.516 1 76.69 413 GLY B O 1
ATOM 6385 N N . ILE B 1 414 ? -7.426 -14.82 17 1 83.75 414 ILE B N 1
ATOM 6386 C CA . ILE B 1 414 ? -6.738 -13.531 17.047 1 83.75 414 ILE B CA 1
ATOM 6387 C C . ILE B 1 414 ? -5.715 -13.531 18.172 1 83.75 414 ILE B C 1
ATOM 6389 O O . ILE B 1 414 ? -4.59 -13.055 18 1 83.75 414 ILE B O 1
ATOM 6393 N N . ILE B 1 415 ? -6.066 -14.102 19.25 1 86.56 415 ILE B N 1
ATOM 6394 C CA . ILE B 1 415 ? -5.195 -14.133 20.422 1 86.56 415 ILE B CA 1
ATOM 6395 C C . ILE B 1 415 ? -3.969 -14.992 20.125 1 86.56 415 ILE B C 1
ATOM 6397 O O . ILE B 1 415 ? -2.84 -14.602 20.438 1 86.56 415 ILE B O 1
ATOM 6401 N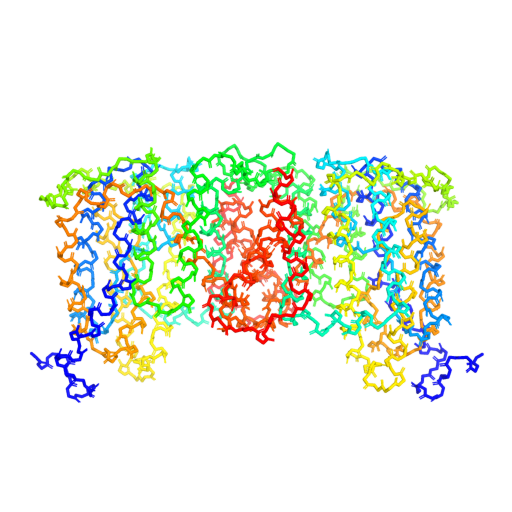 N . THR B 1 416 ? -4.207 -16.094 19.578 1 79.12 416 THR B N 1
ATOM 6402 C CA . THR B 1 416 ? -3.123 -17.031 19.281 1 79.12 416 THR B CA 1
ATOM 6403 C C . THR B 1 416 ? -2.146 -16.406 18.281 1 79.12 416 THR B C 1
ATOM 6405 O O . THR B 1 416 ? -0.931 -16.469 18.484 1 79.12 416 THR B O 1
ATOM 6408 N N . LEU B 1 417 ? -2.711 -15.859 17.297 1 77.94 417 LEU B N 1
ATOM 6409 C CA . LEU B 1 417 ? -1.862 -15.266 16.281 1 77.94 417 LEU B CA 1
ATOM 6410 C C . LEU B 1 417 ? -1.088 -14.078 16.828 1 77.94 417 LEU B C 1
ATOM 6412 O O . LEU B 1 417 ? 0.069 -13.859 16.469 1 77.94 417 LEU B O 1
ATOM 6416 N N . SER B 1 418 ? -1.727 -13.312 17.641 1 85.69 418 SER B N 1
ATOM 6417 C CA . SER B 1 418 ? -1.061 -12.172 18.266 1 85.69 418 SER B CA 1
ATOM 6418 C C . SER B 1 418 ? 0.058 -12.625 19.203 1 85.69 418 SER B C 1
ATOM 6420 O O . SER B 1 418 ? 1.116 -11.992 19.266 1 85.69 418 SER B O 1
ATOM 6422 N N . LEU B 1 419 ? -0.182 -13.656 19.891 1 82.94 419 LEU B N 1
ATOM 6423 C CA . LEU B 1 419 ? 0.829 -14.18 20.797 1 82.94 419 LEU B CA 1
ATOM 6424 C C . LEU B 1 419 ? 2.037 -14.703 20.031 1 82.94 419 LEU B C 1
ATOM 6426 O O . LEU B 1 419 ? 3.18 -14.484 20.438 1 82.94 419 LEU B O 1
ATOM 6430 N N . ILE B 1 420 ? 1.733 -15.367 19.016 1 74.88 420 ILE B N 1
ATOM 6431 C CA . ILE B 1 420 ? 2.807 -15.875 18.172 1 74.88 420 ILE B CA 1
ATOM 6432 C C . ILE B 1 420 ? 3.609 -14.711 17.594 1 74.88 420 ILE B C 1
ATOM 6434 O O . ILE B 1 420 ? 4.836 -14.773 17.516 1 74.88 420 ILE B O 1
ATOM 6438 N N . SER B 1 421 ? 2.906 -13.711 17.188 1 79.25 421 SER B N 1
ATOM 6439 C CA . SER B 1 421 ? 3.541 -12.508 16.641 1 79.25 421 SER B CA 1
ATOM 6440 C C . SER B 1 421 ? 4.445 -11.852 17.688 1 79.25 421 SER B C 1
ATOM 6442 O O . SER B 1 421 ? 5.531 -11.375 17.359 1 79.25 421 SER B O 1
ATOM 6444 N N . LEU B 1 422 ? 3.988 -11.789 18.844 1 80.12 422 LEU B N 1
ATOM 6445 C CA . LEU B 1 422 ? 4.773 -11.203 19.938 1 80.12 422 LEU B CA 1
ATOM 6446 C C . LEU B 1 422 ? 6.059 -11.984 20.156 1 80.12 422 LEU B C 1
ATOM 6448 O O . LEU B 1 422 ? 7.117 -11.398 20.391 1 80.12 422 LEU B O 1
ATOM 6452 N N . ILE B 1 423 ? 5.953 -13.273 20.062 1 74.69 423 ILE B N 1
ATOM 6453 C CA . ILE B 1 423 ? 7.113 -14.133 20.25 1 74.69 423 ILE B CA 1
ATOM 6454 C C . ILE B 1 423 ? 8.109 -13.914 19.109 1 74.69 423 ILE B C 1
ATOM 6456 O O . ILE B 1 423 ? 9.32 -13.906 19.344 1 74.69 423 ILE B O 1
ATOM 6460 N N . ALA B 1 424 ? 7.586 -13.703 17.953 1 70.62 424 ALA B N 1
ATOM 6461 C CA . ALA B 1 424 ? 8.445 -13.453 16.797 1 70.62 424 ALA B CA 1
ATOM 6462 C C . ALA B 1 424 ? 9.273 -12.188 17 1 70.62 424 ALA B C 1
ATOM 6464 O O . ALA B 1 424 ? 10.438 -12.125 16.594 1 70.62 424 ALA B O 1
ATOM 6465 N N . PHE B 1 425 ? 8.75 -11.141 17.578 1 73.06 425 PHE B N 1
ATOM 6466 C CA . PHE B 1 425 ? 9.453 -9.883 17.812 1 73.06 425 PHE B CA 1
ATOM 6467 C C . PHE B 1 425 ? 10.461 -10.023 18.953 1 73.06 425 PHE B C 1
ATOM 6469 O O . PHE B 1 425 ? 11.5 -9.359 18.953 1 73.06 425 PHE B O 1
ATOM 6476 N N . LEU B 1 426 ? 10.062 -10.883 19.828 1 67.75 426 LEU B N 1
ATOM 6477 C CA . LEU B 1 426 ? 10.938 -11.039 21 1 67.75 426 LEU B CA 1
ATOM 6478 C C . LEU B 1 426 ? 12.148 -11.891 20.656 1 67.75 426 LEU B C 1
ATOM 6480 O O . LEU B 1 426 ? 13.219 -11.719 21.234 1 67.75 426 LEU B O 1
ATOM 6484 N N . VAL B 1 427 ? 11.953 -12.797 19.734 1 60.56 427 VAL B N 1
ATOM 6485 C CA . VAL B 1 427 ? 13.062 -13.68 19.375 1 60.56 427 VAL B CA 1
ATOM 6486 C C . VAL B 1 427 ? 13.945 -13.016 18.328 1 60.56 427 VAL B C 1
ATOM 6488 O O . VAL B 1 427 ? 15.133 -13.344 18.219 1 60.56 427 VAL B O 1
ATOM 6491 N N . TYR B 1 428 ? 13.5 -11.93 17.703 1 56.91 428 TYR B N 1
ATOM 6492 C CA . TYR B 1 428 ? 14.367 -11.219 16.766 1 56.91 428 TYR B CA 1
ATOM 6493 C C . TYR B 1 428 ? 15.281 -10.25 17.516 1 56.91 428 TYR B C 1
ATOM 6495 O O . TYR B 1 428 ? 14.867 -9.594 18.469 1 56.91 428 TYR B O 1
#